Protein 9L8U (pdb70)

Secondary structure (DSSP, 8-state):
-----HHHHHHHHSHHHHHHHHHHHHHT--EEEEEEEEEE--SSS--EEEEEEESSS-EEEEEE-S--EEEEE-----HHHHHHHHHHHHHTT-----EEEEEEEESSS---TT---EEEEEEEESSHHHHHHHHHHHHHHT--EES---S-SHHHHHHHTT--SSS-EEE-S-EEEEETTEEEEEE-GGGEEE--SS------EEEEEEEEEE-SSTTSPPPTTSSS-EEEEEEEEEEESS--SEEEEEEEESS----BTTBEEEE-SSHHHHHHHHHHHHHHH--SEEEESSIIIIIHHHHHHHHHHHT-HHHHHHHHTTT----HHHIIIIIEEEEEEEEEETTEEEEEEEE--TTSEEEEHHHHHHHH-TT-S--SHHHHHHHTTPPPP----HHHHHHHHHHT-HHHHHHHHHHHHHHHHHHHHHHHHTTHHHHHHHHHHHHT--HHHHHHS-SHHHHHHHHHHHHSSGGGT-EE--SS--S----S------EE----EEESSS-EEEEEETTHHHHHHHHHT--GGGEE--HHHHHHHHHTT--EEEEEEEETTEEEEEEEE--TT-TTT--HHHHHHHHHHHHHHHHHHHHHHHHHHHTTS-TTSTTHHHHHHHHHHHHHHHHHHHHHHHHHHHHHH-TTSTT--HHHHHHHHHHHHHHHHHHHHHHHHTT-EEEEEETTEEEEE--GGGGHHHHHHHHHS---HHHHHHHHHHHHHHHHHHHHHHHHHHHHHHHHHHS-SS--EEEEEEEEEEEEEETTEEEEEEESSS--TT-S--EEES-GGGSTT--HHHHHHHHHHHHHHTS---SSS----HHHHHHHHHHHHHHSGGG--GGGS-EEEE--TTS--HHHHHHHHHHHHHHHHHHHHT---GGGPPPPTTSEEEEEEB-----------STTTEEEHHHHHHHTPPB-HHHHIIIIIHHHHHHHHTTSSTTPPPTT-S-HHHHHHHHHHHHHHHHHHHHS--

Sequence (986 aa):
ISIMDRSEIVARENPVITQRVTNLLQTNAPLLFMPIDIHEVRYGAYTLFMYGSLENGYKAEVRIENIPVFFDVQIEFNDTNQLFLKSLLTAENIVYERLETLTQRPVMGYREKEKEFAPYIRIFFKSLYERRKAITYLNNMGYNTAADDTTCYYRMVSRELKLPLTSWIQLQHYSYEPRGLVHRFSVTPEDLVSYQNDGPTDHSIVMAYDIETYSPVKGTVPDPNQANDVVFMICMRIFWIHSTEPLASTCITMAPCKKSSEWTTILCSSEKNLLLSFAEQFSRWAPDICTGFNDSRYDWPFIVEKSMQHGILEEIFNKMSLFWHQKLDTILKCYYVKEKRVKISAEKSIISSFLHTPGCLPIDVRNMCMQLYPKAEKTSLKAFLENCGLDSKVDLPYHLMWKYYETRDSEKIADVAYYCIIDAQRCQDLLVRHNVIPDRREVGILSYTSLYDCIYYAGGHKVCNMLIAYAIHDEYGRIACSTIARGKREHGKYPGAFVIDPVKGLEQDKPTTGLDFASLYPSLIMAYNFSPEKFVASRDEANSLMAKGESLHYVSFHFNNRLVEGWFVWHNNVPDKMGLYPKVLIDLLNKRTALKQELKKLGEKKECIHESHPGFKELQFRHAMVDAKQKALKIFMNTFYGEAGNNLSPFFLLPLAGGVTSSGQYNLKLVYNFVINKGYGIKYGDTDSLYITCPDSLYTEVTDAYLNSQKTIKHYEQLCHEKVLLSMKAMSTLCAEVNEYLRQDNGTSYLRMAYEEVLFPVCFTGKKKYYGIAHVNTPNFNTKELFIRGIDIIKQGQTKLTKTIGTRIMEESMKLRRPEDHRPPLIEIVKTVLKDAVVNMKQWNFEDFIQTDAWRPDKDNKAVQIFMSRMHARREQLKKHGAAASQFAEPEPGERFSYVIVEKQVQFTDSSRKGDKMEYVSEAKAKNLPIDILFYINNYVLGLCARFINENEEFQPPDNVSNKDEYAQRRAKSYLQKFVQSIHPK

Foldseek 3Di:
DDLAFQLVLLCVVQVVVNVVVVVCVVVVHKFKWFFAFWDWDQPFAIWIWTWGATPSGFTAIEIAGPQWDKWKFFDADDPVVQVVVVVVCVVVVFDWDDKDKDWFAAQFAADDPPPRTGIMMMTTHRGLVSLLVVVVVVVVVPTGIFLRPNVDCLLSVLLVLLHFNGAMKIAAPWDWDDDDRYTYTYGYSVRIGHDDPPGDDGFAKEKFKDWDKADPDPPDDQDLLDPRIATFKMKMFIDGLADLDTSAIEMEGAFAADDDPRHHYHYDPDRLRSLQVVLQSLLRHLGQAYEYACCQPPVAVSSCSNCVVVVCNQVSLCSNQNNDRDDPVCQVPPQFAFQAWFALDVVFIDGGTHRNRHSYHYAHLLSLLCNLVVQDQDSDLQSSCVVLPHDGQPDDDRVQLNVVVVVSDRHSVNVVNVSRNVNSSSSSVSCNLLVRSVLLSVLSSQQSHHSNCSGRHDQLLSLVSNLQSLQCDPVLPGHTFHWWFDDDDDDDDWDFADKDWFLFFWFQAWWKFKKFWDLQLLLCCQLQVLGSNQKHQDPVVVVVCVVVVWDWDKDWGADPNDIGIIIGTGQLPPPSSRHSSNVSSVVLVVVLVVLVVVLVVLVVVLVVDDCVDPPNPSSVSVSVSSVSSSVVSSVSNVSNLVLCCDSRGSNDDNNSNNVSRVVLRVLQVVLVVVLVVVVWDWGIDDSGMTIITDDVVLLPPLVVVCVPDPNDPVSVVVSVQVSQVSVVVVVVVSQVVSLVVVCVVSVDNSGGIDTAWMFNTKGDLGGQWIKGATHGDGDDLPDLDIGTTDQCLSPAQDFLLLVVLVSQLVVVSHDNDDPVDDRDTSVVSSLVSLLCCQVVVVVDDPSRFKGKDAAAPVDPPPQQVLLLVVLVVVCVVCVVVPHDSSVSDDDDHRRMAIWAFADDDDDVVPDPGNSVGIDHPVVCVVVVTHGPVVCVCLPRNLLSSLSSVLSDPVQADPPVDPCRSVSSSVSSSVVSVVSSVVSRDD

Radius of gyration: 32.03 Å; Cα contacts (8 Å, |Δi|>4): 1787; chains: 1; bounding box: 61×83×87 Å

Solvent-accessible surface area: 42661 Å² total; per-residue (Å²): 179,88,86,64,18,1,25,91,0,0,37,108,64,30,78,121,36,10,102,111,0,53,67,42,19,153,98,76,24,61,3,14,0,9,0,1,0,14,31,20,43,113,131,45,63,10,14,0,13,0,1,0,0,0,18,0,0,31,2,0,0,0,45,1,56,124,12,52,2,14,1,1,0,66,21,130,110,60,123,94,24,46,115,101,2,75,59,31,4,82,82,68,116,6,92,42,91,104,39,70,68,47,59,1,44,23,12,75,26,34,91,55,123,144,105,31,120,7,34,10,5,30,3,6,2,107,10,12,104,21,4,114,50,0,2,68,56,2,33,122,83,52,57,72,4,6,9,0,8,35,97,14,2,23,23,0,6,0,3,43,64,108,4,11,0,1,19,10,0,41,0,49,146,9,68,66,76,79,86,84,40,13,24,40,0,35,4,29,27,151,40,8,67,35,50,154,74,114,47,42,85,17,20,0,0,1,1,0,2,24,7,23,3,31,2,52,91,87,41,43,112,4,53,25,99,100,92,104,6,24,0,0,0,0,0,0,26,1,0,13,10,79,28,55,82,46,12,26,8,2,0,0,0,30,4,72,11,111,134,25,115,107,21,47,16,44,105,10,101,46,17,93,58,0,0,38,21,2,0,72,5,3,30,78,6,4,1,1,0,1,0,0,30,42,2,1,49,60,4,1,24,0,1,5,47,0,0,63,77,70,58,8,1,49,88,0,0,28,68,4,0,38,76,28,126,34,118,58,100,43,0,70,165,66,23,22,31,117,105,37,161,0,101,15,36,74,143,33,40,16,59,0,4,1,0,26,1,2,2,2,0,1,0,0,1,30,0,1,2,6,35,63,49,54,174,24,43,136,26,53,21,91,23,2,0,93,88,2,60,36,77,64,27,91,67,36,60,81,107,60,2,35,77,51,16,75,93,119,46,40,80,73,0,11,51,0,0,96,39,0,2,24,20,0,18,32,2,1,14,1,2,38,74,3,66,3,4,40,33,28,17,89,50,0,66,33,0,22,0,0,0,23,0,3,0,3,74,37,22,19,50,9,0,7,3,0,0,2,0,37,0,16,37,128,156,44,15,40,4,5,3,19,28,58,32,107,58,178,102,46,156,55,191,45,48,31,44,70,23,21,100,10,79,50,10,40,20,23,63,59,1,0,1,2,0,49,5,32,16,9,28,1,0,0,0,0,0,18,0,0,0,0,11,16,19,2,65,51,117,104,63,0,87,58,3,88,92,125,64,25,60,22,41,91,7,44,10,126,11,66,153,111,94,11,52,0,11,0,1,43,0,83,75,55,108,100,50,22,0,7,0,0,43,0,0,42,55,0,25,93,87,25,74,50,34,87,101,48,18,146,89,5,18,90,83,37,109,108,63,114,108,91,94,116,26,31,134,73,25,65,25,111,44,41,38,17,35,51,64,7,102,60,19,82,106,24,2,47,35,0,35,30,16,0,18,61,36,118,4,28,2,61,20,15,18,0,0,0,0,0,1,30,2,2,36,103,0,0,92,28,0,70,82,44,0,72,126,78,50,29,21,17,30,0,0,24,33,26,14,0,6,0,1,0,38,96,81,51,5,68,97,24,42,53,58,10,96,129,33,134,58,45,133,136,34,10,68,105,8,0,55,42,17,0,58,32,0,20,116,12,0,66,81,0,10,62,69,0,34,75,66,0,100,118,61,18,27,2,66,47,2,97,5,39,64,63,15,0,0,0,1,0,1,0,2,1,94,107,44,15,0,0,8,34,2,85,90,92,13,69,27,132,28,176,123,32,38,28,116,24,2,30,19,103,100,82,12,35,1,105,1,0,74,39,0,0,65,74,0,1,73,47,0,4,88,45,42,50,70,95,56,134,57,13,73,4,20,77,5,0,60,72,17,0,100,67,1,4,76,67,39,164,53,19,80,49,91,13,4,41,10,21,32,14,11,71,65,128,116,113,74,148,22,3,44,50,0,25,58,50,0,87,60,75,26,76,85,38,105,160,133,65,41,77,13,49,94,17,51,76,22,73,71,16,57,55,17,49,3,0,0,4,91,65,137,79,138,220,164,59,38,94,106,58,1,23,27,0,2,21,21,65,8,1,127,82,107,128,46,72,21,19,33,43,32,0,0,30,74,48,0,0,18,3,0,0,33,2,0,0,56,29,141,107,6,58,11,81,133,130,39,116,84,84,33,77,48,0,34,123,91,0,68,41,72,0,70,137,32,1,74,87,30,36,115,189

Organism: African swine fever virus (NCBI:txid10497)

Structure (mmCIF, N/CA/C/O backbone):
data_9L8U
#
_entry.id   9L8U
#
loop_
_entity.id
_entity.type
_entity.pdbx_description
1 polymer 'DNA polymerase'
2 polymer "DNA (5'-D(P*TP*AP*AP*GP*GP*TP*AP*GP*GP*GP*GP*AP*GP*GP*AP*T)-3')"
3 polymer "DNA (5'-D(P*AP*TP*CP*CP*TP*CP*CP*CP*CP*TP*A)-3')"
4 non-polymer "2'-DEOXYCYTIDINE-5'-TRIPHOSPHATE"
5 non-polymer 'MAGNESIUM ION'
#
loop_
_atom_site.group_PDB
_atom_site.id
_atom_site.type_symbol
_atom_site.label_atom_id
_atom_site.label_alt_id
_atom_site.label_comp_id
_atom_site.label_asym_id
_atom_site.label_entity_id
_atom_site.label_seq_id
_atom_site.pdbx_PDB_ins_code
_atom_site.Cartn_x
_atom_site.Cartn_y
_atom_site.Cartn_z
_atom_site.occupancy
_atom_site.B_iso_or_equiv
_atom_site.auth_seq_id
_atom_site.auth_comp_id
_atom_site.auth_asym_id
_atom_site.auth_atom_id
_atom_site.pdbx_PDB_model_num
ATOM 1 N N . ILE A 1 1 ? 86.766 125.169 145.559 1.00 220.24 2 ILE A N 1
ATOM 2 C CA . ILE A 1 1 ? 87.283 124.658 144.296 1.00 221.32 2 ILE A CA 1
ATOM 3 C C . ILE A 1 1 ? 87.532 123.159 144.401 1.00 220.86 2 ILE A C 1
ATOM 4 O O . ILE A 1 1 ? 88.375 122.712 145.179 1.00 220.62 2 ILE A O 1
ATOM 9 N N . SER A 1 2 ? 86.794 122.382 143.611 1.00 198.40 3 SER A N 1
ATOM 10 C CA . SER A 1 2 ? 86.894 120.924 143.639 1.00 197.31 3 SER A CA 1
ATOM 11 C C . SER A 1 2 ? 87.978 120.497 142.656 1.00 197.60 3 SER A C 1
ATOM 12 O O . SER A 1 2 ? 87.728 120.305 141.465 1.00 194.98 3 SER A O 1
ATOM 15 N N . ILE A 1 3 ? 89.203 120.353 143.159 1.00 174.64 4 ILE A N 1
ATOM 16 C CA . ILE A 1 3 ? 90.320 119.872 142.346 1.00 170.39 4 ILE A CA 1
ATOM 17 C C . ILE A 1 3 ? 90.263 118.349 142.354 1.00 169.18 4 ILE A C 1
ATOM 18 O O . ILE A 1 3 ? 90.819 117.691 143.236 1.00 166.37 4 ILE A O 1
ATOM 23 N N . MET A 1 4 ? 89.595 117.790 141.355 1.00 158.10 5 MET A N 1
ATOM 24 C CA . MET A 1 4 ? 89.332 116.364 141.292 1.00 156.74 5 MET A CA 1
ATOM 25 C C . MET A 1 4 ? 90.509 115.675 140.617 1.00 156.45 5 MET A C 1
ATOM 26 O O . MET A 1 4 ? 90.877 116.025 139.492 1.00 157.35 5 MET A O 1
ATOM 31 N N . ASP A 1 5 ? 91.108 114.715 141.309 1.00 139.81 6 ASP A N 1
ATOM 32 C CA . ASP A 1 5 ? 92.202 113.946 140.734 1.00 141.97 6 ASP A CA 1
ATOM 33 C C . ASP A 1 5 ? 91.625 112.828 139.868 1.00 144.68 6 ASP A C 1
ATOM 34 O O . ASP A 1 5 ? 90.444 112.832 139.510 1.00 147.31 6 ASP A O 1
ATOM 39 N N . ARG A 1 6 ? 92.465 111.855 139.515 1.00 118.58 7 ARG A N 1
ATOM 40 C CA . ARG A 1 6 ? 92.035 110.802 138.602 1.00 112.36 7 ARG A CA 1
ATOM 41 C C . ARG A 1 6 ? 90.910 109.963 139.197 1.00 113.77 7 ARG A C 1
ATOM 42 O O . ARG A 1 6 ? 89.955 109.610 138.495 1.00 122.33 7 ARG A O 1
ATOM 50 N N . SER A 1 7 ? 91.000 109.635 140.488 1.00 111.76 8 SER A N 1
ATOM 51 C CA . SER A 1 7 ? 90.044 108.703 141.081 1.00 104.31 8 SER A CA 1
ATOM 52 C C . SER A 1 7 ? 88.625 109.261 141.061 1.00 113.07 8 SER A C 1
ATOM 53 O O . SER A 1 7 ? 87.690 108.587 140.613 1.00 121.71 8 SER A O 1
ATOM 56 N N . GLU A 1 8 ? 88.440 110.491 141.550 1.00 133.84 9 GLU A N 1
ATOM 57 C CA . GLU A 1 8 ? 87.097 111.064 141.571 1.00 139.35 9 GLU A CA 1
ATOM 58 C C . GLU A 1 8 ? 86.588 111.347 140.165 1.00 140.25 9 GLU A C 1
ATOM 59 O O . GLU A 1 8 ? 85.387 111.238 139.907 1.00 139.49 9 GLU A O 1
ATOM 65 N N . ILE A 1 9 ? 87.478 111.720 139.244 1.00 119.83 10 ILE A N 1
ATOM 66 C CA . ILE A 1 9 ? 87.054 111.947 137.865 1.00 114.11 10 ILE A CA 1
ATOM 67 C C . ILE A 1 9 ? 86.516 110.656 137.260 1.00 119.00 10 ILE A C 1
ATOM 68 O O . ILE A 1 9 ? 85.454 110.640 136.624 1.00 125.75 10 ILE A O 1
ATOM 73 N N . VAL A 1 10 ? 87.235 109.550 137.463 1.00 121.94 11 VAL A N 1
ATOM 74 C CA . VAL A 1 10 ? 86.776 108.262 136.950 1.00 118.97 11 VAL A CA 1
ATOM 75 C C . VAL A 1 10 ? 85.467 107.858 137.614 1.00 123.04 11 VAL A C 1
ATOM 76 O O . VAL A 1 10 ? 84.539 107.379 136.949 1.00 132.43 11 VAL A O 1
ATOM 80 N N . ALA A 1 11 ? 85.364 108.051 138.931 1.00 116.80 12 ALA A N 1
ATOM 81 C CA . ALA A 1 11 ? 84.142 107.677 139.637 1.00 120.35 12 ALA A CA 1
ATOM 82 C C . ALA A 1 11 ? 82.946 108.490 139.152 1.00 125.02 12 ALA A C 1
ATOM 83 O O . ALA A 1 11 ? 81.846 107.951 138.986 1.00 127.56 12 ALA A O 1
ATOM 85 N N . ARG A 1 12 ? 83.139 109.789 138.918 1.00 116.89 13 ARG A N 1
ATOM 86 C CA . ARG A 1 12 ? 82.048 110.635 138.447 1.00 119.34 13 ARG A CA 1
ATOM 87 C C . ARG A 1 12 ? 81.643 110.278 137.022 1.00 118.59 13 ARG A C 1
ATOM 88 O O . ARG A 1 12 ? 80.451 110.159 136.716 1.00 121.44 13 ARG A O 1
ATOM 96 N N . GLU A 1 13 ? 82.624 110.107 136.133 1.00 115.67 14 GLU A N 1
ATOM 97 C CA . GLU A 1 13 ? 82.306 109.892 134.724 1.00 117.11 14 GLU A CA 1
ATOM 98 C C . GLU A 1 13 ? 81.638 108.542 134.496 1.00 118.96 14 GLU A C 1
ATOM 99 O O . GLU A 1 13 ? 80.654 108.449 133.755 1.00 122.71 14 GLU A O 1
ATOM 105 N N . ASN A 1 14 ? 82.151 107.489 135.125 1.00 123.06 15 ASN A N 1
ATOM 106 C CA . ASN A 1 14 ? 81.674 106.123 134.909 1.00 125.76 15 ASN A CA 1
ATOM 107 C C . ASN A 1 14 ? 81.391 105.471 136.255 1.00 125.47 15 ASN A C 1
ATOM 108 O O . ASN A 1 14 ? 82.163 104.630 136.728 1.00 124.73 15 ASN A O 1
ATOM 113 N N . PRO A 1 15 ? 80.276 105.831 136.897 1.00 124.73 16 PRO A N 1
ATOM 114 C CA . PRO A 1 15 ? 80.055 105.363 138.276 1.00 125.45 16 PRO A CA 1
ATOM 115 C C . PRO A 1 15 ? 79.721 103.886 138.384 1.00 125.60 16 PRO A C 1
ATOM 116 O O . PRO A 1 15 ? 80.200 103.223 139.312 1.00 125.52 16 PRO A O 1
ATOM 120 N N . VAL A 1 16 ? 78.902 103.349 137.479 1.00 125.46 17 VAL A N 1
ATOM 121 C CA . VAL A 1 16 ? 78.462 101.961 137.607 1.00 129.23 17 VAL A CA 1
ATOM 122 C C . VAL A 1 16 ? 79.634 101.005 137.414 1.00 132.01 17 VAL A C 1
ATOM 123 O O . VAL A 1 16 ? 79.848 100.082 138.212 1.00 131.26 17 VAL A O 1
ATOM 127 N N . ILE A 1 17 ? 80.410 101.210 136.349 1.00 128.00 18 ILE A N 1
ATOM 128 C CA . ILE A 1 17 ? 81.562 100.348 136.122 1.00 125.06 18 ILE A CA 1
ATOM 129 C C . ILE A 1 17 ? 82.621 100.585 137.190 1.00 126.08 18 ILE A C 1
ATOM 130 O O . ILE A 1 17 ? 83.379 99.673 137.528 1.00 120.86 18 ILE A O 1
ATOM 135 N N . THR A 1 18 ? 82.690 101.797 137.749 1.00 127.11 19 THR A N 1
ATOM 136 C CA . THR A 1 18 ? 83.597 102.036 138.868 1.00 124.28 19 THR A CA 1
ATOM 137 C C . THR A 1 18 ? 83.199 101.206 140.080 1.00 125.23 19 THR A C 1
ATOM 138 O O . THR A 1 18 ? 84.055 100.610 140.744 1.00 129.00 19 THR A O 1
ATOM 142 N N . GLN A 1 19 ? 81.900 101.148 140.379 1.00 137.39 20 GLN A N 1
ATOM 143 C CA . GLN A 1 19 ? 81.432 100.321 141.485 1.00 139.96 20 GLN A CA 1
ATOM 144 C C . GLN A 1 19 ? 81.723 98.850 141.224 1.00 139.25 20 GLN A C 1
ATOM 145 O O . GLN A 1 19 ? 82.148 98.122 142.130 1.00 140.31 20 GLN A O 1
ATOM 151 N N . ARG A 1 20 ? 81.506 98.396 139.987 1.00 130.94 21 ARG A N 1
ATOM 152 C CA . ARG A 1 20 ? 81.801 97.003 139.659 1.00 132.73 21 ARG A CA 1
ATOM 153 C C . ARG A 1 20 ? 83.288 96.701 139.811 1.00 134.29 21 ARG A C 1
ATOM 154 O O . ARG A 1 20 ? 83.666 95.657 140.356 1.00 133.62 21 ARG A O 1
ATOM 162 N N . VAL A 1 21 ? 84.146 97.607 139.339 1.00 126.79 22 VAL A N 1
ATOM 163 C CA . VAL A 1 21 ? 85.587 97.411 139.454 1.00 123.30 22 VAL A CA 1
ATOM 164 C C . VAL A 1 21 ? 86.000 97.371 140.919 1.00 121.79 22 VAL A C 1
ATOM 165 O O . VAL A 1 21 ? 86.815 96.536 141.327 1.00 121.53 22 VAL A O 1
ATOM 169 N N . THR A 1 22 ? 85.432 98.262 141.736 1.00 125.39 23 THR A N 1
ATOM 170 C CA . THR A 1 22 ? 85.747 98.276 143.161 1.00 127.75 23 THR A CA 1
ATOM 171 C C . THR A 1 22 ? 85.312 96.981 143.834 1.00 131.56 23 THR A C 1
ATOM 172 O O . THR A 1 22 ? 86.015 96.457 144.709 1.00 135.79 23 THR A O 1
ATOM 176 N N . ASN A 1 23 ? 84.137 96.467 143.467 1.00 139.45 24 ASN A N 1
ATOM 177 C CA . ASN A 1 23 ? 83.686 95.201 144.031 1.00 141.37 24 ASN A CA 1
ATOM 178 C C . ASN A 1 23 ? 84.618 94.069 143.629 1.00 141.92 24 ASN A C 1
ATOM 179 O O . ASN A 1 23 ? 84.940 93.196 144.445 1.00 140.72 24 ASN A O 1
ATOM 184 N N . LEU A 1 24 ? 85.068 94.074 142.372 1.00 139.68 25 LEU A N 1
ATOM 185 C CA . LEU A 1 24 ? 86.050 93.086 141.939 1.00 137.42 25 LEU A CA 1
ATOM 186 C C . LEU A 1 24 ? 87.328 93.196 142.760 1.00 136.08 25 LEU A C 1
ATOM 187 O O . LEU A 1 24 ? 87.935 92.181 143.119 1.00 132.38 25 LEU A O 1
ATOM 192 N N . LEU A 1 25 ? 87.752 94.426 143.062 1.00 127.29 26 LEU A N 1
ATOM 193 C CA . LEU A 1 25 ? 88.964 94.619 143.854 1.00 125.45 26 LEU A CA 1
ATOM 194 C C . LEU A 1 25 ? 88.815 94.055 145.264 1.00 126.08 26 LEU A C 1
ATOM 195 O O . LEU A 1 25 ? 89.732 93.396 145.769 1.00 127.06 26 LEU A O 1
ATOM 200 N N . GLN A 1 26 ? 87.678 94.307 145.925 1.00 141.99 27 GLN A N 1
ATOM 201 C CA . GLN A 1 26 ? 87.478 93.695 147.242 1.00 143.24 27 GLN A CA 1
ATOM 202 C C . GLN A 1 26 ? 87.411 92.172 147.149 1.00 142.83 27 GLN A C 1
ATOM 203 O O . GLN A 1 26 ? 87.943 91.468 148.016 1.00 142.01 27 GLN A O 1
ATOM 209 N N . THR A 1 27 ? 86.759 91.642 146.117 1.00 144.00 28 THR A N 1
ATOM 210 C CA . THR A 1 27 ? 86.627 90.198 145.967 1.00 145.82 28 THR A CA 1
ATOM 211 C C . THR A 1 27 ? 87.859 89.546 145.353 1.00 145.90 28 THR A C 1
ATOM 212 O O . THR A 1 27 ? 87.880 88.319 145.202 1.00 144.81 28 THR A O 1
ATOM 216 N N . ASN A 1 28 ? 88.877 90.334 144.996 1.00 136.61 29 ASN A N 1
ATOM 217 C CA . ASN A 1 28 ? 90.106 89.828 144.383 1.00 135.40 29 ASN A CA 1
ATOM 218 C C . ASN A 1 28 ? 89.819 89.082 143.084 1.00 136.68 29 ASN A C 1
ATOM 219 O O . ASN A 1 28 ? 90.557 88.172 142.699 1.00 138.70 29 ASN A O 1
ATOM 224 N N . ALA A 1 29 ? 88.746 89.465 142.403 1.00 130.87 30 ALA A N 1
ATOM 225 C CA . ALA A 1 29 ? 88.345 88.811 141.172 1.00 131.48 30 ALA A CA 1
ATOM 226 C C . ALA A 1 29 ? 89.198 89.289 140.002 1.00 133.99 30 ALA A C 1
ATOM 227 O O . ALA A 1 29 ? 89.733 90.400 140.023 1.00 130.52 30 ALA A O 1
ATOM 229 N N . PRO A 1 30 ? 89.347 88.459 138.969 1.00 130.65 31 PRO A N 1
ATOM 230 C CA . PRO A 1 30 ? 90.097 88.885 137.781 1.00 129.50 31 PRO A CA 1
ATOM 231 C C . PRO A 1 30 ? 89.475 90.123 137.154 1.00 125.24 31 PRO A C 1
ATOM 232 O O . PRO A 1 30 ? 88.253 90.282 137.137 1.00 121.63 31 PRO A O 1
ATOM 236 N N . LEU A 1 31 ? 90.326 91.006 136.635 1.00 113.45 32 LEU A N 1
ATOM 237 C CA . LEU A 1 31 ? 89.827 92.249 136.057 1.00 109.06 32 LEU A CA 1
ATOM 238 C C . LEU A 1 31 ? 90.660 92.637 134.846 1.00 111.56 32 LEU A C 1
ATOM 239 O O . LEU A 1 31 ? 91.820 92.251 134.713 1.00 116.06 32 LEU A O 1
ATOM 244 N N . LEU A 1 32 ? 90.055 93.428 133.967 1.00 109.51 33 LEU A N 1
ATOM 245 C CA . LEU A 1 32 ? 90.707 93.843 132.734 1.00 111.16 33 LEU A CA 1
ATOM 246 C C . LEU A 1 32 ? 91.550 95.091 132.960 1.00 110.87 33 LEU A C 1
ATOM 247 O O . LEU A 1 32 ? 91.276 95.900 133.850 1.00 114.26 33 LEU A O 1
ATOM 252 N N . PHE A 1 33 ? 92.587 95.240 132.136 1.00 109.74 34 PHE A N 1
ATOM 253 C CA . PHE A 1 33 ? 93.525 96.344 132.283 1.00 105.52 34 PHE A CA 1
ATOM 254 C C . PHE A 1 33 ? 94.168 96.631 130.934 1.00 105.13 34 PHE A C 1
ATOM 255 O O . PHE A 1 33 ? 94.620 95.707 130.253 1.00 111.75 34 PHE A O 1
ATOM 263 N N . MET A 1 34 ? 94.181 97.905 130.544 1.00 103.84 35 MET A N 1
ATOM 264 C CA . MET A 1 34 ? 94.831 98.335 129.317 1.00 101.74 35 MET A CA 1
ATOM 265 C C . MET A 1 34 ? 96.172 98.968 129.640 1.00 108.28 35 MET A C 1
ATOM 266 O O . MET A 1 34 ? 96.208 100.015 130.306 1.00 119.22 35 MET A O 1
ATOM 271 N N . PRO A 1 35 ? 97.286 98.379 129.212 1.00 94.42 36 PRO A N 1
ATOM 272 C CA . PRO A 1 35 ? 98.593 99.016 129.381 1.00 98.48 36 PRO A CA 1
ATOM 273 C C . PRO A 1 35 ? 98.922 99.961 128.239 1.00 94.99 36 PRO A C 1
ATOM 274 O O . PRO A 1 35 ? 98.514 99.770 127.092 1.00 105.99 36 PRO A O 1
ATOM 278 N N . ILE A 1 36 ? 99.677 101.004 128.574 1.00 76.39 37 ILE A N 1
ATOM 279 C CA . ILE A 1 36 ? 100.118 101.986 127.593 1.00 76.72 37 ILE A CA 1
ATOM 280 C C . ILE A 1 36 ? 101.632 102.124 127.663 1.00 89.79 37 ILE A C 1
ATOM 281 O O . ILE A 1 36 ? 102.331 101.934 126.662 1.00 102.66 37 ILE A O 1
ATOM 286 N N . ASP A 1 37 ? 102.146 102.450 128.844 1.00 101.26 38 ASP A N 1
ATOM 287 C CA . ASP A 1 37 ? 103.567 102.702 129.037 1.00 106.51 38 ASP A CA 1
ATOM 288 C C . ASP A 1 37 ? 104.240 101.491 129.666 1.00 101.47 38 ASP A C 1
ATOM 289 O O . ASP A 1 37 ? 103.722 100.902 130.619 1.00 107.34 38 ASP A O 1
ATOM 294 N N . ILE A 1 38 ? 105.399 101.127 129.126 1.00 89.19 39 ILE A N 1
ATOM 295 C CA . ILE A 1 38 ? 106.171 99.980 129.587 1.00 94.18 39 ILE A CA 1
ATOM 296 C C . ILE A 1 38 ? 107.528 100.479 130.060 1.00 97.05 39 ILE A C 1
ATOM 297 O O . ILE A 1 38 ? 108.199 101.233 129.347 1.00 99.03 39 ILE A O 1
ATOM 302 N N . HIS A 1 39 ? 107.928 100.061 131.258 1.00 107.85 40 HIS A N 1
ATOM 303 C CA . HIS A 1 39 ? 109.233 100.404 131.801 1.00 104.05 40 HIS A CA 1
ATOM 304 C C . HIS A 1 39 ? 109.894 99.154 132.361 1.00 102.74 40 HIS A C 1
ATOM 305 O O . HIS A 1 39 ? 109.222 98.241 132.848 1.00 107.22 40 HIS A O 1
ATOM 312 N N . GLU A 1 40 ? 111.222 99.124 132.291 1.00 108.24 41 GLU A N 1
ATOM 313 C CA . GLU A 1 40 ? 112.005 97.973 132.711 1.00 111.01 41 GLU A CA 1
ATOM 314 C C . GLU A 1 40 ? 113.054 98.386 133.732 1.00 114.71 41 GLU A C 1
ATOM 315 O O . GLU A 1 40 ? 113.545 99.519 133.723 1.00 120.93 41 GLU A O 1
ATOM 321 N N . VAL A 1 41 ? 113.394 97.452 134.612 1.00 124.42 42 VAL A N 1
ATOM 322 C CA . VAL A 1 41 ? 114.491 97.612 135.558 1.00 127.09 42 VAL A CA 1
ATOM 323 C C . VAL A 1 41 ? 115.633 96.744 135.042 1.00 130.21 42 VAL A C 1
ATOM 324 O O . VAL A 1 41 ? 115.667 95.534 135.280 1.00 135.72 42 VAL A O 1
ATOM 328 N N . ARG A 1 42 ? 116.574 97.365 134.329 1.00 125.49 43 ARG A N 1
ATOM 329 C CA . ARG A 1 42 ? 117.627 96.598 133.673 1.00 124.81 43 ARG A CA 1
ATOM 330 C C . ARG A 1 42 ? 118.661 96.081 134.665 1.00 128.34 43 ARG A C 1
ATOM 331 O O . ARG A 1 42 ? 119.305 95.057 134.406 1.00 133.39 43 ARG A O 1
ATOM 339 N N . TYR A 1 43 ? 118.836 96.760 135.793 1.00 124.64 44 TYR A N 1
ATOM 340 C CA . TYR A 1 43 ? 119.821 96.374 136.793 1.00 120.95 44 TYR A CA 1
ATOM 341 C C . TYR A 1 43 ? 119.130 95.686 137.962 1.00 124.45 44 TYR A C 1
ATOM 342 O O . TYR A 1 43 ? 118.026 96.070 138.358 1.00 126.62 44 TYR A O 1
ATOM 351 N N . GLY A 1 44 ? 119.785 94.669 138.510 1.00 125.21 45 GLY A N 1
ATOM 352 C CA . GLY A 1 44 ? 119.182 93.872 139.554 1.00 124.43 45 GLY A CA 1
ATOM 353 C C . GLY A 1 44 ? 118.142 92.918 138.996 1.00 124.14 45 GLY A C 1
ATOM 354 O O . GLY A 1 44 ? 118.055 92.678 137.789 1.00 128.77 45 GLY A O 1
ATOM 355 N N . ALA A 1 45 ? 117.341 92.365 139.905 1.00 125.44 46 ALA A N 1
ATOM 356 C CA . ALA A 1 45 ? 116.283 91.448 139.502 1.00 125.82 46 ALA A CA 1
ATOM 357 C C . ALA A 1 45 ? 115.339 92.132 138.522 1.00 126.73 46 ALA A C 1
ATOM 358 O O . ALA A 1 45 ? 114.870 93.248 138.767 1.00 126.78 46 ALA A O 1
ATOM 360 N N . TYR A 1 46 ? 115.064 91.461 137.408 1.00 112.73 47 TYR A N 1
ATOM 361 C CA . TYR A 1 46 ? 114.293 92.066 136.333 1.00 105.68 47 TYR A CA 1
ATOM 362 C C . TYR A 1 46 ? 112.811 92.090 136.680 1.00 111.07 47 TYR A C 1
ATOM 363 O O . TYR A 1 46 ? 112.241 91.076 137.094 1.00 114.46 47 TYR A O 1
ATOM 372 N N . THR A 1 47 ? 112.192 93.253 136.504 1.00 106.77 48 THR A N 1
ATOM 373 C CA . THR A 1 47 ? 110.765 93.429 136.720 1.00 101.06 48 THR A CA 1
ATOM 374 C C . THR A 1 47 ? 110.199 94.234 135.563 1.00 98.09 48 THR A C 1
ATOM 375 O O . THR A 1 47 ? 110.822 95.196 135.108 1.00 107.15 48 THR A O 1
ATOM 379 N N . LEU A 1 48 ? 109.022 93.840 135.086 1.00 86.00 49 LEU A N 1
ATOM 380 C CA . LEU A 1 48 ? 108.363 94.544 133.994 1.00 87.95 49 LEU A CA 1
ATOM 381 C C . LEU A 1 48 ? 107.282 95.445 134.573 1.00 89.98 49 LEU A C 1
ATOM 382 O O . LEU A 1 48 ? 106.333 94.962 135.199 1.00 91.29 49 LEU A O 1
ATOM 387 N N . PHE A 1 49 ? 107.429 96.749 134.368 1.00 97.49 50 PHE A N 1
ATOM 388 C CA . PHE A 1 49 ? 106.496 97.739 134.890 1.00 96.21 50 PHE A CA 1
ATOM 389 C C . PHE A 1 49 ? 105.576 98.186 133.761 1.00 103.17 50 PHE A C 1
ATOM 390 O O . PHE A 1 49 ? 106.002 98.916 132.861 1.00 111.46 50 PHE A O 1
ATOM 398 N N . MET A 1 50 ? 104.320 97.752 133.806 1.00 99.59 51 MET A N 1
ATOM 399 C CA . MET A 1 50 ? 103.296 98.274 132.915 1.00 98.67 51 MET A CA 1
ATOM 400 C C . MET A 1 50 ? 102.503 99.341 133.651 1.00 101.41 51 MET A C 1
ATOM 401 O O . MET A 1 50 ? 102.231 99.210 134.847 1.00 101.19 51 MET A O 1
ATOM 406 N N . TYR A 1 51 ? 102.137 100.395 132.939 1.00 105.23 52 TYR A N 1
ATOM 407 C CA . TYR A 1 51 ? 101.270 101.425 133.483 1.00 101.03 52 TYR A CA 1
ATOM 408 C C . TYR A 1 51 ? 100.085 101.598 132.552 1.00 100.84 52 TYR A C 1
ATOM 409 O O . TYR A 1 51 ? 100.245 101.595 131.330 1.00 110.80 52 TYR A O 1
ATOM 418 N N . GLY A 1 52 ? 98.896 101.735 133.127 1.00 97.84 53 GLY A N 1
ATOM 419 C CA . GLY A 1 52 ? 97.723 101.877 132.294 1.00 103.34 53 GLY A CA 1
ATOM 420 C C . GLY A 1 52 ? 96.448 102.146 133.057 1.00 107.60 53 GLY A C 1
ATOM 421 O O . GLY A 1 52 ? 96.475 102.666 134.175 1.00 120.08 53 GLY A O 1
ATOM 422 N N . SER A 1 53 ? 95.322 101.780 132.459 1.00 99.92 54 SER A N 1
ATOM 423 C CA . SER A 1 53 ? 94.011 102.078 133.015 1.00 100.41 54 SER A CA 1
ATOM 424 C C . SER A 1 53 ? 93.239 100.793 133.270 1.00 107.10 54 SER A C 1
ATOM 425 O O . SER A 1 53 ? 93.276 99.861 132.462 1.00 114.03 54 SER A O 1
ATOM 428 N N . LEU A 1 54 ? 92.531 100.752 134.392 1.00 109.64 55 LEU A N 1
ATOM 429 C CA . LEU A 1 54 ? 91.647 99.635 134.687 1.00 107.36 55 LEU A CA 1
ATOM 430 C C . LEU A 1 54 ? 90.405 99.744 133.803 1.00 111.14 55 LEU A C 1
ATOM 431 O O . LEU A 1 54 ? 90.299 100.613 132.932 1.00 114.10 55 LEU A O 1
ATOM 436 N N . GLU A 1 55 ? 89.443 98.845 134.019 1.00 124.27 56 GLU A N 1
ATOM 437 C CA . GLU A 1 55 ? 88.251 98.825 133.177 1.00 125.36 56 GLU A CA 1
ATOM 438 C C . GLU A 1 55 ? 87.466 100.125 133.292 1.00 127.81 56 GLU A C 1
ATOM 439 O O . GLU A 1 55 ? 87.012 100.676 132.282 1.00 129.86 56 GLU A O 1
ATOM 445 N N . ASN A 1 56 ? 87.299 100.635 134.512 1.00 129.78 57 ASN A N 1
ATOM 446 C CA . ASN A 1 56 ? 86.578 101.885 134.715 1.00 131.91 57 ASN A CA 1
ATOM 447 C C . ASN A 1 56 ? 87.404 103.111 134.352 1.00 126.73 57 ASN A C 1
ATOM 448 O O . ASN A 1 56 ? 86.831 104.132 133.957 1.00 129.61 57 ASN A O 1
ATOM 453 N N . GLY A 1 57 ? 88.726 103.035 134.474 1.00 113.38 58 GLY A N 1
ATOM 454 C CA . GLY A 1 57 ? 89.596 104.171 134.227 1.00 114.49 58 GLY A CA 1
ATOM 455 C C . GLY A 1 57 ? 90.599 104.447 135.327 1.00 114.06 58 GLY A C 1
ATOM 456 O O . GLY A 1 57 ? 91.379 105.402 135.202 1.00 116.94 58 GLY A O 1
ATOM 457 N N . TYR A 1 58 ? 90.614 103.665 136.404 1.00 115.96 59 TYR A N 1
ATOM 458 C CA . TYR A 1 58 ? 91.587 103.869 137.467 1.00 114.22 59 TYR A CA 1
ATOM 459 C C . TYR A 1 58 ? 93.002 103.637 136.953 1.00 114.65 59 TYR A C 1
ATOM 460 O O . TYR A 1 58 ? 93.271 102.668 136.239 1.00 111.96 59 TYR A O 1
ATOM 469 N N . LYS A 1 59 ? 93.908 104.540 137.320 1.00 114.91 60 LYS A N 1
ATOM 470 C CA . LYS A 1 59 ? 95.316 104.350 137.004 1.00 113.59 60 LYS A CA 1
ATOM 471 C C . LYS A 1 59 ? 95.852 103.135 137.746 1.00 111.11 60 LYS A C 1
ATOM 472 O O . LYS A 1 59 ? 95.612 102.969 138.945 1.00 117.61 60 LYS A O 1
ATOM 478 N N . ALA A 1 60 ? 96.579 102.284 137.031 1.00 91.47 61 ALA A N 1
ATOM 479 C CA . ALA A 1 60 ? 97.082 101.049 137.606 1.00 90.38 61 ALA A CA 1
ATOM 480 C C . ALA A 1 60 ? 98.502 100.795 137.133 1.00 88.26 61 ALA A C 1
ATOM 481 O O . ALA A 1 60 ? 98.831 101.011 135.962 1.00 97.38 61 ALA A O 1
ATOM 483 N N . GLU A 1 61 ? 99.339 100.337 138.056 1.00 108.56 62 GLU A N 1
ATOM 484 C CA . GLU A 1 61 ? 100.680 99.868 137.741 1.00 110.65 62 GLU A CA 1
ATOM 485 C C . GLU A 1 61 ? 100.746 98.371 137.995 1.00 115.41 62 GLU A C 1
ATOM 486 O O . GLU A 1 61 ? 100.434 97.907 139.095 1.00 120.05 62 GLU A O 1
ATOM 492 N N . VAL A 1 62 ? 101.152 97.622 136.978 1.00 109.42 63 VAL A N 1
ATOM 493 C CA . VAL A 1 62 ? 101.273 96.174 137.055 1.00 108.40 63 VAL A CA 1
ATOM 494 C C . VAL A 1 62 ? 102.754 95.831 137.038 1.00 110.58 63 VAL A C 1
ATOM 495 O O . VAL A 1 62 ? 103.470 96.172 136.088 1.00 116.24 63 VAL A O 1
ATOM 499 N N . ARG A 1 63 ? 103.214 95.163 138.088 1.00 111.96 64 ARG A N 1
ATOM 500 C CA . ARG A 1 63 ? 104.605 94.747 138.208 1.00 106.45 64 ARG A CA 1
ATOM 501 C C . ARG A 1 63 ? 104.674 93.247 137.960 1.00 115.29 64 ARG A C 1
ATOM 502 O O . ARG A 1 63 ? 104.273 92.453 138.816 1.00 121.55 64 ARG A O 1
ATOM 510 N N . ILE A 1 64 ? 105.175 92.858 136.794 1.00 112.45 65 ILE A N 1
ATOM 511 C CA . ILE A 1 64 ? 105.393 91.452 136.485 1.00 113.90 65 ILE A CA 1
ATOM 512 C C . ILE A 1 64 ? 106.771 91.071 137.005 1.00 117.95 65 ILE A C 1
ATOM 513 O O . ILE A 1 64 ? 107.785 91.631 136.571 1.00 121.48 65 ILE A O 1
ATOM 518 N N . GLU A 1 65 ? 106.804 90.126 137.934 1.00 126.05 66 GLU A N 1
ATOM 519 C CA . GLU A 1 65 ? 108.035 89.631 138.525 1.00 124.42 66 GLU A CA 1
ATOM 520 C C . GLU A 1 65 ? 108.263 88.186 138.105 1.00 129.39 66 GLU A C 1
ATOM 521 O O . GLU A 1 65 ? 107.375 87.521 137.565 1.00 131.15 66 GLU A O 1
ATOM 527 N N . ASN A 1 66 ? 109.483 87.710 138.355 1.00 122.07 67 ASN A N 1
ATOM 528 C CA . ASN A 1 66 ? 109.877 86.333 138.062 1.00 121.03 67 ASN A CA 1
ATOM 529 C C . ASN A 1 66 ? 109.737 86.001 136.579 1.00 121.62 67 ASN A C 1
ATOM 530 O O . ASN A 1 66 ? 109.530 84.843 136.209 1.00 118.66 67 ASN A O 1
ATOM 535 N N . ILE A 1 67 ? 109.840 87.007 135.720 1.00 109.22 68 ILE A N 1
ATOM 536 C CA . ILE A 1 67 ? 109.869 86.742 134.278 1.00 104.68 68 ILE A CA 1
ATOM 537 C C . ILE A 1 67 ? 111.180 86.048 133.929 1.00 108.86 68 ILE A C 1
ATOM 538 O O . ILE A 1 67 ? 112.256 86.534 134.320 1.00 111.49 68 ILE A O 1
ATOM 543 N N . PRO A 1 68 ? 111.152 84.927 133.217 1.00 116.86 69 PRO A N 1
ATOM 544 C CA . PRO A 1 68 ? 112.410 84.294 132.808 1.00 115.17 69 PRO A CA 1
ATOM 545 C C . PRO A 1 68 ? 113.195 85.180 131.857 1.00 113.68 69 PRO A C 1
ATOM 546 O O . PRO A 1 68 ? 112.771 85.419 130.722 1.00 116.26 69 PRO A O 1
ATOM 550 N N . VAL A 1 69 ? 114.330 85.687 132.319 1.00 108.42 70 VAL A N 1
ATOM 551 C CA . VAL A 1 69 ? 115.252 86.450 131.489 1.00 106.43 70 VAL A CA 1
ATOM 552 C C . VAL A 1 69 ? 116.252 85.454 130.926 1.00 115.61 70 VAL A C 1
ATOM 553 O O . VAL A 1 69 ? 117.001 84.825 131.679 1.00 121.67 70 VAL A O 1
ATOM 557 N N . PHE A 1 70 ? 116.271 85.298 129.607 1.00 119.33 71 PHE A N 1
ATOM 558 C CA . PHE A 1 70 ? 117.030 84.208 129.014 1.00 114.79 71 PHE A CA 1
ATOM 559 C C . PHE A 1 70 ? 117.424 84.565 127.591 1.00 116.02 71 PHE A C 1
ATOM 560 O O . PHE A 1 70 ? 116.891 85.496 126.984 1.00 116.72 71 PHE A O 1
ATOM 568 N N . PHE A 1 71 ? 118.382 83.801 127.075 1.00 125.75 72 PHE A N 1
ATOM 569 C CA . PHE A 1 71 ? 118.684 83.791 125.650 1.00 125.73 72 PHE A CA 1
ATOM 570 C C . PHE A 1 71 ? 119.360 82.469 125.318 1.00 126.02 72 PHE A C 1
ATOM 571 O O . PHE A 1 71 ? 120.083 81.908 126.141 1.00 128.76 72 PHE A O 1
ATOM 579 N N . ASP A 1 72 ? 119.115 81.966 124.113 1.00 132.25 73 ASP A N 1
ATOM 580 C CA . ASP A 1 72 ? 119.561 80.630 123.746 1.00 131.74 73 ASP A CA 1
ATOM 581 C C . ASP A 1 72 ? 120.585 80.678 122.621 1.00 133.28 73 ASP A C 1
ATOM 582 O O . ASP A 1 72 ? 120.528 81.545 121.744 1.00 134.78 73 ASP A O 1
ATOM 587 N N . VAL A 1 73 ? 121.527 79.741 122.670 1.00 138.54 74 VAL A N 1
ATOM 588 C CA . VAL A 1 73 ? 122.542 79.561 121.640 1.00 140.54 74 VAL A CA 1
ATOM 589 C C . VAL A 1 73 ? 122.578 78.088 121.262 1.00 141.85 74 VAL A C 1
ATOM 590 O O . VAL A 1 73 ? 122.410 77.214 122.119 1.00 142.58 74 VAL A O 1
ATOM 594 N N . GLN A 1 74 ? 122.784 77.809 119.979 1.00 135.48 75 GLN A N 1
ATOM 595 C CA . GLN A 1 74 ? 122.740 76.440 119.482 1.00 134.39 75 GLN A CA 1
ATOM 596 C C . GLN A 1 74 ? 124.126 75.807 119.576 1.00 139.58 75 GLN A C 1
ATOM 597 O O . GLN A 1 74 ? 125.091 76.306 118.988 1.00 141.30 75 GLN A O 1
ATOM 603 N N . ILE A 1 75 ? 124.226 74.731 120.360 1.00 165.52 76 ILE A N 1
ATOM 604 C CA . ILE A 1 75 ? 125.436 73.922 120.453 1.00 166.20 76 ILE A CA 1
ATOM 605 C C . ILE A 1 75 ? 125.010 72.467 120.577 1.00 166.40 76 ILE A C 1
ATOM 606 O O . ILE A 1 75 ? 123.856 72.163 120.882 1.00 166.13 76 ILE A O 1
ATOM 611 N N . GLU A 1 76 ? 125.963 71.565 120.365 1.00 190.67 77 GLU A N 1
ATOM 612 C CA . GLU A 1 76 ? 125.672 70.140 120.307 1.00 193.14 77 GLU A CA 1
ATOM 613 C C . GLU A 1 76 ? 125.183 69.617 121.657 1.00 194.53 77 GLU A C 1
ATOM 614 O O . GLU A 1 76 ? 125.440 70.200 122.714 1.00 194.14 77 GLU A O 1
ATOM 620 N N . PHE A 1 77 ? 124.460 68.497 121.607 1.00 193.83 78 PHE A N 1
ATOM 621 C CA . PHE A 1 77 ? 123.956 67.839 122.812 1.00 194.01 78 PHE A CA 1
ATOM 622 C C . PHE A 1 77 ? 125.052 66.965 123.407 1.00 197.11 78 PHE A C 1
ATOM 623 O O . PHE A 1 77 ? 125.353 65.885 122.892 1.00 196.58 78 PHE A O 1
ATOM 631 N N . ASN A 1 78 ? 125.650 67.431 124.500 1.00 220.59 79 ASN A N 1
ATOM 632 C CA . ASN A 1 78 ? 126.535 66.612 125.314 1.00 219.94 79 ASN A CA 1
ATOM 633 C C . ASN A 1 78 ? 126.624 67.243 126.694 1.00 218.45 79 ASN A C 1
ATOM 634 O O . ASN A 1 78 ? 126.548 68.465 126.836 1.00 216.34 79 ASN A O 1
ATOM 639 N N . ASP A 1 79 ? 126.784 66.393 127.712 1.00 221.42 80 ASP A N 1
ATOM 640 C CA . ASP A 1 79 ? 126.729 66.869 129.091 1.00 220.24 80 ASP A CA 1
ATOM 641 C C . ASP A 1 79 ? 127.862 67.836 129.410 1.00 219.35 80 ASP A C 1
ATOM 642 O O . ASP A 1 79 ? 127.687 68.738 130.237 1.00 218.24 80 ASP A O 1
ATOM 647 N N . THR A 1 80 ? 129.022 67.673 128.774 1.00 217.09 81 THR A N 1
ATOM 648 C CA . THR A 1 80 ? 130.147 68.558 129.045 1.00 217.25 81 THR A CA 1
ATOM 649 C C . THR A 1 80 ? 129.959 69.955 128.466 1.00 215.21 81 THR A C 1
ATOM 650 O O . THR A 1 80 ? 130.690 70.869 128.859 1.00 214.36 81 THR A O 1
ATOM 654 N N . ASN A 1 81 ? 129.002 70.145 127.553 1.00 200.08 82 ASN A N 1
ATOM 655 C CA . ASN A 1 81 ? 128.746 71.480 127.022 1.00 199.28 82 ASN A CA 1
ATOM 656 C C . ASN A 1 81 ? 128.246 72.423 128.108 1.00 199.53 82 ASN A C 1
ATOM 657 O O . ASN A 1 81 ? 128.631 73.598 128.145 1.00 198.30 82 ASN A O 1
ATOM 662 N N . GLN A 1 82 ? 127.375 71.932 128.993 1.00 194.77 83 GLN A N 1
ATOM 663 C CA . GLN A 1 82 ? 126.889 72.770 130.084 1.00 193.15 83 GLN A CA 1
ATOM 664 C C . GLN A 1 82 ? 128.038 73.227 130.971 1.00 193.18 83 GLN A C 1
ATOM 665 O O . GLN A 1 82 ? 128.131 74.406 131.322 1.00 192.53 83 GLN A O 1
ATOM 671 N N . LEU A 1 83 ? 128.935 72.306 131.330 1.00 191.44 84 LEU A N 1
ATOM 672 C CA . LEU A 1 83 ? 130.076 72.668 132.166 1.00 190.57 84 LEU A CA 1
ATOM 673 C C . LEU A 1 83 ? 131.018 73.620 131.438 1.00 189.70 84 LEU A C 1
ATOM 674 O O . LEU A 1 83 ? 131.574 74.542 132.048 1.00 189.94 84 LEU A O 1
ATOM 679 N N . PHE A 1 84 ? 131.216 73.407 130.135 1.00 181.62 85 PHE A N 1
ATOM 680 C CA . PHE A 1 84 ? 132.077 74.294 129.362 1.00 181.76 85 PHE A CA 1
ATOM 681 C C . PHE A 1 84 ? 131.514 75.709 129.323 1.00 181.90 85 PHE A C 1
ATOM 682 O O . PHE A 1 84 ? 132.258 76.686 129.461 1.00 180.70 85 PHE A O 1
ATOM 690 N N . LEU A 1 85 ? 130.197 75.839 129.151 1.00 183.89 86 LEU A N 1
ATOM 691 C CA . LEU A 1 85 ? 129.583 77.164 129.167 1.00 183.00 86 LEU A CA 1
ATOM 692 C C . LEU A 1 85 ? 129.606 77.771 130.565 1.00 184.26 86 LEU A C 1
ATOM 693 O O . LEU A 1 85 ? 129.763 78.988 130.714 1.00 182.49 86 LEU A O 1
ATOM 698 N N . LYS A 1 86 ? 129.441 76.943 131.601 1.00 182.54 87 LYS A N 1
ATOM 699 C CA . LYS A 1 86 ? 129.623 77.416 132.970 1.00 180.35 87 LYS A CA 1
ATOM 700 C C . LYS A 1 86 ? 130.996 78.052 133.137 1.00 181.54 87 LYS A C 1
ATOM 701 O O . LYS A 1 86 ? 131.123 79.168 133.656 1.00 181.62 87 LYS A O 1
ATOM 707 N N . SER A 1 87 ? 132.038 77.348 132.689 1.00 190.43 88 SER A N 1
ATOM 708 C CA . SER A 1 87 ? 133.398 77.866 132.798 1.00 190.67 88 SER A CA 1
ATOM 709 C C . SER A 1 87 ? 133.577 79.134 131.972 1.00 189.74 88 SER A C 1
ATOM 710 O O . SER A 1 87 ? 134.217 80.091 132.423 1.00 189.48 88 SER A O 1
ATOM 713 N N . LEU A 1 88 ? 133.021 79.158 130.758 1.00 172.42 89 LEU A N 1
ATOM 714 C CA . LEU A 1 88 ? 133.154 80.332 129.900 1.00 170.46 89 LEU A CA 1
ATOM 715 C C . LEU A 1 88 ? 132.525 81.560 130.544 1.00 173.11 89 LEU A C 1
ATOM 716 O O . LEU A 1 88 ? 133.123 82.642 130.562 1.00 170.34 89 LEU A O 1
ATOM 721 N N . LEU A 1 89 ? 131.312 81.411 131.077 1.00 181.33 90 LEU A N 1
ATOM 722 C CA . LEU A 1 89 ? 130.620 82.554 131.662 1.00 181.68 90 LEU A CA 1
ATOM 723 C C . LEU A 1 89 ? 131.264 82.983 132.975 1.00 180.31 90 LEU A C 1
ATOM 724 O O . LEU A 1 89 ? 131.368 84.183 133.255 1.00 177.50 90 LEU A O 1
ATOM 729 N N . THR A 1 90 ? 131.704 82.024 133.796 1.00 184.05 91 THR A N 1
ATOM 730 C CA . THR A 1 90 ? 132.364 82.383 135.046 1.00 183.10 91 THR A CA 1
ATOM 731 C C . THR A 1 90 ? 133.712 83.047 134.799 1.00 183.51 91 THR A C 1
ATOM 732 O O . THR A 1 90 ? 134.139 83.891 135.594 1.00 183.12 91 THR A O 1
ATOM 736 N N . ALA A 1 91 ? 134.395 82.680 133.711 1.00 177.21 92 ALA A N 1
ATOM 737 C CA . ALA A 1 91 ? 135.659 83.329 133.380 1.00 176.39 92 ALA A CA 1
ATOM 738 C C . ALA A 1 91 ? 135.458 84.800 133.044 1.00 175.45 92 ALA A C 1
ATOM 739 O O . ALA A 1 91 ? 136.376 85.609 133.223 1.00 173.08 92 ALA A O 1
ATOM 741 N N . GLU A 1 92 ? 134.272 85.165 132.558 1.00 170.41 93 GLU A N 1
ATOM 742 C CA . GLU A 1 92 ? 133.936 86.548 132.254 1.00 170.61 93 GLU A CA 1
ATOM 743 C C . GLU A 1 92 ? 133.170 87.219 133.388 1.00 172.11 93 GLU A C 1
ATOM 744 O O . GLU A 1 92 ? 132.492 88.226 133.155 1.00 170.83 93 GLU A O 1
ATOM 750 N N . ASN A 1 93 ? 133.281 86.684 134.606 1.00 178.06 94 ASN A N 1
ATOM 751 C CA . ASN A 1 93 ? 132.587 87.175 135.802 1.00 177.68 94 ASN A CA 1
ATOM 752 C C . ASN A 1 93 ? 131.143 87.570 135.495 1.00 175.90 94 ASN A C 1
ATOM 753 O O . ASN A 1 93 ? 130.688 88.676 135.795 1.00 175.66 94 ASN A O 1
ATOM 758 N N . ILE A 1 94 ? 130.412 86.635 134.894 1.00 161.17 95 ILE A N 1
ATOM 759 C CA . ILE A 1 94 ? 129.010 86.824 134.544 1.00 162.39 95 ILE A CA 1
ATOM 760 C C . ILE A 1 94 ? 128.171 85.897 135.410 1.00 162.33 95 ILE A C 1
ATOM 761 O O . ILE A 1 94 ? 128.358 84.674 135.382 1.00 163.10 95 ILE A O 1
ATOM 766 N N . VAL A 1 95 ? 127.251 86.474 136.170 1.00 146.03 96 VAL A N 1
ATOM 767 C CA . VAL A 1 95 ? 126.376 85.708 137.049 1.00 146.18 96 VAL A CA 1
ATOM 768 C C . VAL A 1 95 ? 125.132 85.296 136.276 1.00 147.11 96 VAL A C 1
ATOM 769 O O . VAL A 1 95 ? 124.517 86.105 135.569 1.00 146.22 96 VAL A O 1
ATOM 773 N N . TYR A 1 96 ? 124.772 84.021 136.395 1.00 148.44 97 TYR A N 1
ATOM 774 C CA . TYR A 1 96 ? 123.647 83.449 135.673 1.00 146.22 97 TYR A CA 1
ATOM 775 C C . TYR A 1 96 ? 122.848 82.559 136.612 1.00 146.21 97 TYR A C 1
ATOM 776 O O . TYR A 1 96 ? 123.367 82.039 137.603 1.00 146.21 97 TYR A O 1
ATOM 785 N N . GLU A 1 97 ? 121.569 82.387 136.284 1.00 139.61 98 GLU A N 1
ATOM 786 C CA . GLU A 1 97 ? 120.652 81.642 137.140 1.00 140.32 98 GLU A CA 1
ATOM 787 C C . GLU A 1 97 ? 120.790 80.132 136.953 1.00 142.18 98 GLU A C 1
ATOM 788 O O . GLU A 1 97 ? 121.079 79.407 137.910 1.00 142.50 98 GLU A O 1
ATOM 794 N N . ARG A 1 98 ? 120.589 79.645 135.733 1.00 138.18 99 ARG A N 1
ATOM 795 C CA . ARG A 1 98 ? 120.521 78.210 135.490 1.00 132.65 99 ARG A CA 1
ATOM 796 C C . ARG A 1 98 ? 120.785 77.954 134.013 1.00 136.81 99 ARG A C 1
ATOM 797 O O . ARG A 1 98 ? 120.964 78.883 133.222 1.00 136.64 99 ARG A O 1
ATOM 805 N N . LEU A 1 99 ? 120.802 76.680 133.644 1.00 151.64 100 LEU A N 1
ATOM 806 C CA . LEU A 1 99 ? 120.990 76.270 132.263 1.00 149.96 100 LEU A CA 1
ATOM 807 C C . LEU A 1 99 ? 119.830 75.376 131.859 1.00 151.60 100 LEU A C 1
ATOM 808 O O . LEU A 1 99 ? 119.354 74.568 132.663 1.00 152.82 100 LEU A O 1
ATOM 813 N N . GLU A 1 100 ? 119.376 75.518 130.617 1.00 140.23 101 GLU A N 1
ATOM 814 C CA . GLU A 1 100 ? 118.363 74.625 130.079 1.00 134.96 101 GLU A CA 1
ATOM 815 C C . GLU A 1 100 ? 118.797 74.122 128.710 1.00 136.69 101 GLU A C 1
ATOM 816 O O . GLU A 1 100 ? 119.603 74.748 128.024 1.00 140.14 101 GLU A O 1
ATOM 822 N N . THR A 1 101 ? 118.250 72.975 128.318 1.00 132.75 102 THR A N 1
ATOM 823 C CA . THR A 1 101 ? 118.522 72.387 127.015 1.00 132.40 102 THR A CA 1
ATOM 824 C C . THR A 1 101 ? 117.207 72.056 126.329 1.00 135.20 102 THR A C 1
ATOM 825 O O . THR A 1 101 ? 116.272 71.565 126.968 1.00 137.15 102 THR A O 1
ATOM 829 N N . LEU A 1 102 ? 117.137 72.326 125.030 1.00 123.72 103 LEU A N 1
ATOM 830 C CA . LEU A 1 102 ? 115.922 72.068 124.267 1.00 124.59 103 LEU A CA 1
ATOM 831 C C . LEU A 1 102 ? 116.300 71.879 122.804 1.00 125.31 103 LEU A C 1
ATOM 832 O O . LEU A 1 102 ? 117.476 71.917 122.435 1.00 124.35 103 LEU A O 1
ATOM 837 N N . THR A 1 103 ? 115.285 71.664 121.973 1.00 131.06 104 THR A N 1
ATOM 838 C CA . THR A 1 103 ? 115.452 71.526 120.533 1.00 133.42 104 THR A CA 1
ATOM 839 C C . THR A 1 103 ? 114.594 72.572 119.840 1.00 129.97 104 THR A C 1
ATOM 840 O O . THR A 1 103 ? 113.416 72.732 120.174 1.00 123.26 104 THR A O 1
ATOM 844 N N . GLN A 1 104 ? 115.182 73.279 118.878 1.00 123.13 105 GLN A N 1
ATOM 845 C CA . GLN A 1 104 ? 114.461 74.307 118.141 1.00 122.68 105 GLN A CA 1
ATOM 846 C C . GLN A 1 104 ? 114.827 74.218 116.668 1.00 125.17 105 GLN A C 1
ATOM 847 O O . GLN A 1 104 ? 115.821 73.600 116.289 1.00 123.14 105 GLN A O 1
ATOM 853 N N . ARG A 1 105 ? 114.006 74.840 115.831 1.00 126.37 106 ARG A N 1
ATOM 854 C CA . ARG A 1 105 ? 114.232 74.808 114.394 1.00 121.88 106 ARG A CA 1
ATOM 855 C C . ARG A 1 105 ? 114.975 76.064 113.963 1.00 125.42 106 ARG A C 1
ATOM 856 O O . ARG A 1 105 ? 114.428 77.167 114.095 1.00 129.82 106 ARG A O 1
ATOM 864 N N . PRO A 1 106 ? 116.207 75.955 113.469 1.00 106.88 107 PRO A N 1
ATOM 865 C CA . PRO A 1 106 ? 116.920 77.148 112.998 1.00 103.75 107 PRO A CA 1
ATOM 866 C C . PRO A 1 106 ? 116.182 77.812 111.847 1.00 111.63 107 PRO A C 1
ATOM 867 O O . PRO A 1 106 ? 115.580 77.147 111.001 1.00 116.52 107 PRO A O 1
ATOM 871 N N . VAL A 1 107 ? 116.239 79.143 111.819 1.00 113.91 108 VAL A N 1
ATOM 872 C CA . VAL A 1 107 ? 115.493 79.893 110.817 1.00 113.84 108 VAL A CA 1
ATOM 873 C C . VAL A 1 107 ? 116.204 79.920 109.470 1.00 117.92 108 VAL A C 1
ATOM 874 O O . VAL A 1 107 ? 115.554 80.128 108.440 1.00 126.61 108 VAL A O 1
ATOM 878 N N . MET A 1 108 ? 117.512 79.686 109.437 1.00 110.21 109 MET A N 1
ATOM 879 C CA . MET A 1 108 ? 118.296 79.790 108.214 1.00 111.40 109 MET A CA 1
ATOM 880 C C . MET A 1 108 ? 118.608 78.401 107.675 1.00 111.79 109 MET A C 1
ATOM 881 O O . MET A 1 108 ? 119.124 77.547 108.404 1.00 113.46 109 MET A O 1
ATOM 886 N N . GLY A 1 109 ? 118.289 78.182 106.402 1.00 105.68 110 GLY A N 1
ATOM 887 C CA . GLY A 1 109 ? 118.614 76.936 105.736 1.00 105.59 110 GLY A CA 1
ATOM 888 C C . GLY A 1 109 ? 117.530 75.884 105.835 1.00 105.41 110 GLY A C 1
ATOM 889 O O . GLY A 1 109 ? 117.020 75.608 106.924 1.00 104.85 110 GLY A O 1
ATOM 890 N N . TYR A 1 110 ? 117.168 75.292 104.701 1.00 109.56 111 TYR A N 1
ATOM 891 C CA . TYR A 1 110 ? 116.200 74.207 104.704 1.00 106.62 111 TYR A CA 1
ATOM 892 C C . TYR A 1 110 ? 116.808 72.948 105.309 1.00 107.78 111 TYR A C 1
ATOM 893 O O . TYR A 1 110 ? 118.003 72.677 105.172 1.00 111.10 111 TYR A O 1
ATOM 902 N N . ARG A 1 111 ? 115.965 72.175 105.987 1.00 111.90 112 ARG A N 1
ATOM 903 C CA . ARG A 1 111 ? 116.376 70.929 106.612 1.00 116.47 112 ARG A CA 1
ATOM 904 C C . ARG A 1 111 ? 115.342 69.853 106.316 1.00 117.78 112 ARG A C 1
ATOM 905 O O . ARG A 1 111 ? 114.174 70.149 106.049 1.00 117.38 112 ARG A O 1
ATOM 913 N N . GLU A 1 112 ? 115.786 68.600 106.361 1.00 138.32 113 GLU A N 1
ATOM 914 C CA . GLU A 1 112 ? 114.932 67.478 106.002 1.00 137.06 113 GLU A CA 1
ATOM 915 C C . GLU A 1 112 ? 113.797 67.315 107.011 1.00 137.17 113 GLU A C 1
ATOM 916 O O . GLU A 1 112 ? 113.779 67.930 108.080 1.00 140.66 113 GLU A O 1
ATOM 922 N N . LYS A 1 113 ? 112.838 66.456 106.654 1.00 154.39 114 LYS A N 1
ATOM 923 C CA . LYS A 1 113 ? 111.632 66.288 107.458 1.00 158.38 114 LYS A CA 1
ATOM 924 C C . LYS A 1 113 ? 111.925 65.726 108.843 1.00 156.58 114 LYS A C 1
ATOM 925 O O . LYS A 1 113 ? 111.101 65.881 109.751 1.00 155.61 114 LYS A O 1
ATOM 931 N N . GLU A 1 114 ? 113.073 65.081 109.031 1.00 153.85 115 GLU A N 1
ATOM 932 C CA . GLU A 1 114 ? 113.455 64.540 110.327 1.00 156.48 115 GLU A CA 1
ATOM 933 C C . GLU A 1 114 ? 114.652 65.260 110.934 1.00 154.09 115 GLU A C 1
ATOM 934 O O . GLU A 1 114 ? 115.237 64.763 111.902 1.00 153.60 115 GLU A O 1
ATOM 940 N N . LYS A 1 115 ? 115.017 66.433 110.411 1.00 133.99 116 LYS A N 1
ATOM 941 C CA . LYS A 1 115 ? 116.189 67.153 110.894 1.00 132.85 116 LYS A CA 1
ATOM 942 C C . LYS A 1 115 ? 115.911 68.638 111.094 1.00 133.39 116 LYS A C 1
ATOM 943 O O . LYS A 1 115 ? 116.844 69.443 111.118 1.00 134.62 116 LYS A O 1
ATOM 949 N N . GLU A 1 116 ? 114.640 69.028 111.237 1.00 136.71 117 GLU A N 1
ATOM 950 C CA . GLU A 1 116 ? 114.348 70.419 111.571 1.00 137.48 117 GLU A CA 1
ATOM 951 C C . GLU A 1 116 ? 114.924 70.788 112.930 1.00 141.35 117 GLU A C 1
ATOM 952 O O . GLU A 1 116 ? 115.478 71.879 113.105 1.00 143.03 117 GLU A O 1
ATOM 958 N N . PHE A 1 117 ? 114.799 69.893 113.902 1.00 137.62 118 PHE A N 1
ATOM 959 C CA . PHE A 1 117 ? 115.203 70.191 115.266 1.00 134.69 118 PHE A CA 1
ATOM 960 C C . PHE A 1 117 ? 116.716 70.133 115.409 1.00 136.18 118 PHE A C 1
ATOM 961 O O . PHE A 1 117 ? 117.364 69.178 114.971 1.00 136.83 118 PHE A O 1
ATOM 969 N N . ALA A 1 118 ? 117.273 71.166 116.028 1.00 132.66 119 ALA A N 1
ATOM 970 C CA . ALA A 1 118 ? 118.679 71.287 116.358 1.00 132.75 119 ALA A CA 1
ATOM 971 C C . ALA A 1 118 ? 118.803 71.665 117.824 1.00 131.40 119 ALA A C 1
ATOM 972 O O . ALA A 1 118 ? 117.933 72.356 118.371 1.00 129.19 119 ALA A O 1
ATOM 974 N N . PRO A 1 119 ? 119.862 71.212 118.488 1.00 137.53 120 PRO A N 1
ATOM 975 C CA . PRO A 1 119 ? 120.004 71.482 119.921 1.00 139.93 120 PRO A CA 1
ATOM 976 C C . PRO A 1 119 ? 120.231 72.956 120.213 1.00 139.14 120 PRO A C 1
ATOM 977 O O . PRO A 1 119 ? 120.851 73.685 119.435 1.00 140.72 120 PRO A O 1
ATOM 981 N N . TYR A 1 120 ? 119.717 73.385 121.363 1.00 134.98 121 TYR A N 1
ATOM 982 C CA . TYR A 1 120 ? 119.904 74.733 121.870 1.00 132.45 121 TYR A CA 1
ATOM 983 C C . TYR A 1 120 ? 120.058 74.668 123.381 1.00 136.73 121 TYR A C 1
ATOM 984 O O . TYR A 1 120 ? 119.451 73.821 124.045 1.00 138.58 121 TYR A O 1
ATOM 993 N N . ILE A 1 121 ? 120.869 75.572 123.921 1.00 130.28 122 ILE A N 1
ATOM 994 C CA . ILE A 1 121 ? 120.953 75.768 125.359 1.00 128.08 122 ILE A CA 1
ATOM 995 C C . ILE A 1 121 ? 120.468 77.174 125.671 1.00 127.86 122 ILE A C 1
ATOM 996 O O . ILE A 1 121 ? 120.781 78.142 124.970 1.00 131.23 122 ILE A O 1
ATOM 1001 N N . ARG A 1 122 ? 119.687 77.268 126.736 1.00 113.60 123 ARG A N 1
ATOM 1002 C CA . ARG A 1 122 ? 119.058 78.499 127.179 1.00 111.90 123 ARG A CA 1
ATOM 1003 C C . ARG A 1 122 ? 119.757 78.958 128.450 1.00 118.12 123 ARG A C 1
ATOM 1004 O O . ARG A 1 122 ? 119.847 78.197 129.425 1.00 116.31 123 ARG A O 1
ATOM 1012 N N . ILE A 1 123 ? 120.252 80.193 128.421 1.00 125.29 124 ILE A N 1
ATOM 1013 C CA . ILE A 1 123 ? 121.009 80.802 129.502 1.00 120.77 124 ILE A CA 1
ATOM 1014 C C . ILE A 1 123 ? 120.047 81.738 130.219 1.00 121.35 124 ILE A C 1
ATOM 1015 O O . ILE A 1 123 ? 119.367 82.542 129.566 1.00 120.96 124 ILE A O 1
ATOM 1020 N N . PHE A 1 124 ? 119.980 81.636 131.546 1.00 120.63 125 PHE A N 1
ATOM 1021 C CA . PHE A 1 124 ? 119.086 82.458 132.351 1.00 119.39 125 PHE A CA 1
ATOM 1022 C C . PHE A 1 124 ? 119.875 83.445 133.202 1.00 122.95 125 PHE A C 1
ATOM 1023 O O . PHE A 1 124 ? 120.991 83.161 133.646 1.00 128.45 125 PHE A O 1
ATOM 1031 N N . PHE A 1 125 ? 119.278 84.614 133.426 1.00 111.54 126 PHE A N 1
ATOM 1032 C CA . PHE A 1 125 ? 119.923 85.694 134.156 1.00 113.53 126 PHE A CA 1
ATOM 1033 C C . PHE A 1 125 ? 118.927 86.344 135.101 1.00 110.15 126 PHE A C 1
ATOM 1034 O O . PHE A 1 125 ? 117.718 86.328 134.860 1.00 107.61 126 PHE A O 1
ATOM 1042 N N . LYS A 1 126 ? 119.454 86.926 136.179 1.00 116.85 127 LYS A N 1
ATOM 1043 C CA . LYS A 1 126 ? 118.630 87.728 137.073 1.00 119.82 127 LYS A CA 1
ATOM 1044 C C . LYS A 1 126 ? 118.442 89.148 136.557 1.00 124.35 127 LYS A C 1
ATOM 1045 O O . LYS A 1 126 ? 117.436 89.790 136.878 1.00 130.41 127 LYS A O 1
ATOM 1051 N N . SER A 1 127 ? 119.385 89.654 135.765 1.00 116.17 128 SER A N 1
ATOM 1052 C CA . SER A 1 127 ? 119.379 91.043 135.336 1.00 116.51 128 SER A CA 1
ATOM 1053 C C . SER A 1 127 ? 119.501 91.134 133.824 1.00 116.97 128 SER A C 1
ATOM 1054 O O . SER A 1 127 ? 120.036 90.235 133.170 1.00 122.37 128 SER A O 1
ATOM 1057 N N . LEU A 1 128 ? 118.992 92.239 133.274 1.00 117.47 129 LEU A N 1
ATOM 1058 C CA . LEU A 1 128 ? 119.153 92.497 131.848 1.00 112.70 129 LEU A CA 1
ATOM 1059 C C . LEU A 1 128 ? 120.597 92.826 131.495 1.00 112.81 129 LEU A C 1
ATOM 1060 O O . LEU A 1 128 ? 121.051 92.502 130.394 1.00 116.13 129 LEU A O 1
ATOM 1065 N N . TYR A 1 129 ? 121.321 93.482 132.405 1.00 119.98 130 TYR A N 1
ATOM 1066 C CA . TYR A 1 129 ? 122.708 93.849 132.133 1.00 119.91 130 TYR A CA 1
ATOM 1067 C C . TYR A 1 129 ? 123.585 92.616 131.953 1.00 123.97 130 TYR A C 1
ATOM 1068 O O . TYR A 1 129 ? 124.418 92.562 131.038 1.00 133.87 130 TYR A O 1
ATOM 1077 N N . GLU A 1 130 ? 123.413 91.615 132.820 1.00 122.54 131 GLU A N 1
ATOM 1078 C CA . GLU A 1 130 ? 124.199 90.393 132.701 1.00 127.56 131 GLU A CA 1
ATOM 1079 C C . GLU A 1 130 ? 123.883 89.661 131.405 1.00 128.48 131 GLU A C 1
ATOM 1080 O O . GLU A 1 130 ? 124.789 89.164 130.726 1.00 130.39 131 GLU A O 1
ATOM 1086 N N . ARG A 1 131 ? 122.601 89.591 131.041 1.00 117.37 132 ARG A N 1
ATOM 1087 C CA . ARG A 1 131 ? 122.225 88.955 129.784 1.00 115.39 132 ARG A CA 1
ATOM 1088 C C . ARG A 1 131 ? 122.818 89.698 128.595 1.00 114.24 132 ARG A C 1
ATOM 1089 O O . ARG A 1 131 ? 123.310 89.077 127.648 1.00 118.22 132 ARG A O 1
ATOM 1097 N N . ARG A 1 132 ? 122.785 91.031 128.632 1.00 125.31 133 ARG A N 1
ATOM 1098 C CA . ARG A 1 132 ? 123.351 91.832 127.552 1.00 121.33 133 ARG A CA 1
ATOM 1099 C C . ARG A 1 132 ? 124.843 91.573 127.396 1.00 121.08 133 ARG A C 1
ATOM 1100 O O . ARG A 1 132 ? 125.334 91.331 126.284 1.00 129.96 133 ARG A O 1
ATOM 1108 N N . LYS A 1 133 ? 125.585 91.617 128.505 1.00 127.25 134 LYS A N 1
ATOM 1109 C CA . LYS A 1 133 ? 127.028 91.418 128.418 1.00 132.07 134 LYS A CA 1
ATOM 1110 C C . LYS A 1 133 ? 127.361 89.996 127.983 1.00 132.63 134 LYS A C 1
ATOM 1111 O O . LYS A 1 133 ? 128.310 89.782 127.218 1.00 134.61 134 LYS A O 1
ATOM 1117 N N . ALA A 1 134 ? 126.581 89.010 128.437 1.00 128.11 135 ALA A N 1
ATOM 1118 C CA . ALA A 1 134 ? 126.820 87.637 128.012 1.00 131.27 135 ALA A CA 1
ATOM 1119 C C . ALA A 1 134 ? 126.538 87.457 126.527 1.00 135.57 135 ALA A C 1
ATOM 1120 O O . ALA A 1 134 ? 127.289 86.767 125.831 1.00 142.58 135 ALA A O 1
ATOM 1122 N N . ILE A 1 135 ? 125.462 88.065 126.021 1.00 133.01 136 ILE A N 1
ATOM 1123 C CA . ILE A 1 135 ? 125.174 87.988 124.591 1.00 129.06 136 ILE A CA 1
ATOM 1124 C C . ILE A 1 135 ? 126.313 88.603 123.794 1.00 127.84 136 ILE A C 1
ATOM 1125 O O . ILE A 1 135 ? 126.782 88.032 122.801 1.00 131.88 136 ILE A O 1
ATOM 1130 N N . THR A 1 136 ? 126.781 89.778 124.223 1.00 125.26 137 THR A N 1
ATOM 1131 C CA . THR A 1 136 ? 127.864 90.441 123.505 1.00 124.03 137 THR A CA 1
ATOM 1132 C C . THR A 1 136 ? 129.122 89.581 123.493 1.00 124.20 137 THR A C 1
ATOM 1133 O O . THR A 1 136 ? 129.741 89.384 122.441 1.00 134.23 137 THR A O 1
ATOM 1137 N N . TYR A 1 137 ? 129.502 89.039 124.653 1.00 133.96 138 TYR A N 1
ATOM 1138 C CA . TYR A 1 137 ? 130.709 88.220 124.723 1.00 140.30 138 TYR A CA 1
ATOM 1139 C C . TYR A 1 137 ? 130.576 86.959 123.876 1.00 140.86 138 TYR A C 1
ATOM 1140 O O . TYR A 1 137 ? 131.493 86.604 123.122 1.00 143.05 138 TYR A O 1
ATOM 1149 N N . LEU A 1 138 ? 129.431 86.279 123.973 1.00 127.28 139 LEU A N 1
ATOM 1150 C CA . LEU A 1 138 ? 129.243 85.029 123.250 1.00 126.60 139 LEU A CA 1
ATOM 1151 C C . LEU A 1 138 ? 129.253 85.255 121.745 1.00 130.17 139 LEU A C 1
ATOM 1152 O O . LEU A 1 138 ? 129.832 84.459 120.998 1.00 133.05 139 LEU A O 1
ATOM 1157 N N . ASN A 1 139 ? 128.622 86.335 121.277 1.00 132.65 140 ASN A N 1
ATOM 1158 C CA . ASN A 1 139 ? 128.608 86.593 119.843 1.00 132.83 140 ASN A CA 1
ATOM 1159 C C . ASN A 1 139 ? 129.955 87.100 119.340 1.00 133.22 140 ASN A C 1
ATOM 1160 O O . ASN A 1 139 ? 130.324 86.819 118.194 1.00 132.94 140 ASN A O 1
ATOM 1165 N N . ASN A 1 140 ? 130.703 87.842 120.163 1.00 137.70 141 ASN A N 1
ATOM 1166 C CA . ASN A 1 140 ? 132.046 88.247 119.757 1.00 135.42 141 ASN A CA 1
ATOM 1167 C C . ASN A 1 140 ? 132.962 87.037 119.623 1.00 139.40 141 ASN A C 1
ATOM 1168 O O . ASN A 1 140 ? 133.803 86.980 118.716 1.00 142.12 141 ASN A O 1
ATOM 1173 N N . MET A 1 141 ? 132.818 86.065 120.529 1.00 155.23 142 MET A N 1
ATOM 1174 C CA . MET A 1 141 ? 133.626 84.849 120.474 1.00 157.23 142 MET A CA 1
ATOM 1175 C C . MET A 1 141 ? 133.243 83.986 119.277 1.00 156.88 142 MET A C 1
ATOM 1176 O O . MET A 1 141 ? 134.111 83.368 118.650 1.00 159.12 142 MET A O 1
ATOM 1181 N N . GLY A 1 142 ? 131.954 83.918 118.948 1.00 142.65 143 GLY A N 1
ATOM 1182 C CA . GLY A 1 142 ? 131.581 83.330 117.675 1.00 143.65 143 GLY A CA 1
ATOM 1183 C C . GLY A 1 142 ? 130.415 82.361 117.620 1.00 145.68 143 GLY A C 1
ATOM 1184 O O . GLY A 1 142 ? 130.108 81.852 116.538 1.00 148.34 143 GLY A O 1
ATOM 1185 N N . TYR A 1 143 ? 129.762 82.081 118.747 1.00 154.96 144 TYR A N 1
ATOM 1186 C CA . TYR A 1 143 ? 128.614 81.184 118.725 1.00 156.45 144 TYR A CA 1
ATOM 1187 C C . TYR A 1 143 ? 127.406 81.844 118.069 1.00 157.04 144 TYR A C 1
ATOM 1188 O O . TYR A 1 143 ? 127.198 83.056 118.164 1.00 157.05 144 TYR A O 1
ATOM 1197 N N . ASN A 1 144 ? 126.603 81.020 117.399 1.00 158.92 145 ASN A N 1
ATOM 1198 C CA . ASN A 1 144 ? 125.347 81.467 116.812 1.00 158.89 145 ASN A CA 1
ATOM 1199 C C . ASN A 1 144 ? 124.314 81.633 117.920 1.00 158.68 145 ASN A C 1
ATOM 1200 O O . ASN A 1 144 ? 124.072 80.702 118.695 1.00 161.90 145 ASN A O 1
ATOM 1205 N N . THR A 1 145 ? 123.704 82.812 117.993 1.00 136.01 146 THR A N 1
ATOM 1206 C CA . THR A 1 145 ? 122.821 83.172 119.092 1.00 129.84 146 THR A CA 1
ATOM 1207 C C . THR A 1 145 ? 121.447 83.548 118.559 1.00 129.03 146 THR A C 1
ATOM 1208 O O . THR A 1 145 ? 121.335 84.258 117.556 1.00 132.29 146 THR A O 1
ATOM 1212 N N . ALA A 1 146 ? 120.406 83.066 119.233 1.00 124.33 147 ALA A N 1
ATOM 1213 C CA . ALA A 1 146 ? 119.028 83.401 118.913 1.00 129.08 147 ALA A CA 1
ATOM 1214 C C . ALA A 1 146 ? 118.345 83.951 120.158 1.00 129.34 147 ALA A C 1
ATOM 1215 O O . ALA A 1 146 ? 118.891 83.900 121.263 1.00 131.84 147 ALA A O 1
ATOM 1217 N N . ALA A 1 147 ? 117.136 84.483 119.963 1.00 121.10 148 ALA A N 1
ATOM 1218 C CA . ALA A 1 147 ? 116.335 85.050 121.050 1.00 116.78 148 ALA A CA 1
ATOM 1219 C C . ALA A 1 147 ? 117.157 86.027 121.885 1.00 116.52 148 ALA A C 1
ATOM 1220 O O . ALA A 1 147 ? 117.168 85.974 123.116 1.00 121.07 148 ALA A O 1
ATOM 1222 N N . ASP A 1 148 ? 117.857 86.929 121.201 1.00 119.96 149 ASP A N 1
ATOM 1223 C CA . ASP A 1 148 ? 118.851 87.770 121.853 1.00 124.91 149 ASP A CA 1
ATOM 1224 C C . ASP A 1 148 ? 118.549 89.256 121.712 1.00 122.82 149 ASP A C 1
ATOM 1225 O O . ASP A 1 148 ? 119.437 90.036 121.354 1.00 124.10 149 ASP A O 1
ATOM 1230 N N . ASP A 1 149 ? 117.305 89.659 121.971 1.00 121.23 150 ASP A N 1
ATOM 1231 C CA . ASP A 1 149 ? 116.984 91.080 122.018 1.00 126.03 150 ASP A CA 1
ATOM 1232 C C . ASP A 1 149 ? 117.847 91.776 123.061 1.00 131.72 150 ASP A C 1
ATOM 1233 O O . ASP A 1 149 ? 117.703 91.526 124.262 1.00 134.22 150 ASP A O 1
ATOM 1238 N N . THR A 1 150 ? 118.746 92.649 122.614 1.00 129.59 151 THR A N 1
ATOM 1239 C CA . THR A 1 150 ? 119.657 93.353 123.508 1.00 127.81 151 THR A CA 1
ATOM 1240 C C . THR A 1 150 ? 119.219 94.780 123.800 1.00 129.30 151 THR A C 1
ATOM 1241 O O . THR A 1 150 ? 119.357 95.241 124.937 1.00 132.35 151 THR A O 1
ATOM 1245 N N . THR A 1 151 ? 118.697 95.491 122.799 1.00 141.26 152 THR A N 1
ATOM 1246 C CA . THR A 1 151 ? 118.302 96.880 123.010 1.00 144.48 152 THR A CA 1
ATOM 1247 C C . THR A 1 151 ? 117.138 96.985 123.989 1.00 141.74 152 THR A C 1
ATOM 1248 O O . THR A 1 151 ? 117.029 97.968 124.731 1.00 143.84 152 THR A O 1
ATOM 1252 N N . CYS A 1 152 ? 116.263 95.983 124.011 1.00 121.10 153 CYS A N 1
ATOM 1253 C CA . CYS A 1 152 ? 115.147 95.962 124.946 1.00 123.56 153 CYS A CA 1
ATOM 1254 C C . CYS A 1 152 ? 114.657 94.529 125.075 1.00 127.76 153 CYS A C 1
ATOM 1255 O O . CYS A 1 152 ? 114.839 93.710 124.173 1.00 137.23 153 CYS A O 1
ATOM 1258 N N . TYR A 1 153 ? 114.025 94.237 126.211 1.00 99.80 154 TYR A N 1
ATOM 1259 C CA . TYR A 1 153 ? 113.557 92.891 126.500 1.00 88.92 154 TYR A CA 1
ATOM 1260 C C . TYR A 1 153 ? 112.042 92.769 126.566 1.00 95.33 154 TYR A C 1
ATOM 1261 O O . TYR A 1 153 ? 111.530 91.646 126.520 1.00 101.73 154 TYR A O 1
ATOM 1270 N N . TYR A 1 154 ? 111.313 93.881 126.674 1.00 93.90 155 TYR A N 1
ATOM 1271 C CA . TYR A 1 154 ? 109.861 93.790 126.785 1.00 88.51 155 TYR A CA 1
ATOM 1272 C C . TYR A 1 154 ? 109.227 93.275 125.500 1.00 94.89 155 TYR A C 1
ATOM 1273 O O . TYR A 1 154 ? 108.167 92.645 125.549 1.00 96.55 155 TYR A O 1
ATOM 1282 N N . ARG A 1 155 ? 109.848 93.534 124.347 1.00 106.01 156 ARG A N 1
ATOM 1283 C CA . ARG A 1 155 ? 109.342 92.971 123.098 1.00 99.00 156 ARG A CA 1
ATOM 1284 C C . ARG A 1 155 ? 109.441 91.451 123.105 1.00 96.38 156 ARG A C 1
ATOM 1285 O O . ARG A 1 155 ? 108.504 90.754 122.692 1.00 100.60 156 ARG A O 1
ATOM 1293 N N . MET A 1 156 ? 110.571 90.921 123.576 1.00 99.37 157 MET A N 1
ATOM 1294 C CA . MET A 1 156 ? 110.736 89.476 123.659 1.00 102.74 157 MET A CA 1
ATOM 1295 C C . MET A 1 156 ? 109.756 88.867 124.651 1.00 104.41 157 MET A C 1
ATOM 1296 O O . MET A 1 156 ? 109.207 87.789 124.406 1.00 112.48 157 MET A O 1
ATOM 1301 N N . VAL A 1 157 ? 109.526 89.543 125.778 1.00 85.80 158 VAL A N 1
ATOM 1302 C CA . VAL A 1 157 ? 108.548 89.060 126.748 1.00 84.53 158 VAL A CA 1
ATOM 1303 C C . VAL A 1 157 ? 107.154 89.051 126.136 1.00 90.48 158 VAL A C 1
ATOM 1304 O O . VAL A 1 157 ? 106.389 88.094 126.306 1.00 101.51 158 VAL A O 1
ATOM 1308 N N . SER A 1 158 ? 106.803 90.116 125.413 1.00 94.66 159 SER A N 1
ATOM 1309 C CA . SER A 1 158 ? 105.478 90.203 124.810 1.00 92.74 159 SER A CA 1
ATOM 1310 C C . SER A 1 158 ? 105.262 89.103 123.781 1.00 97.54 159 SER A C 1
ATOM 1311 O O . SER A 1 158 ? 104.200 88.471 123.752 1.00 107.24 159 SER A O 1
ATOM 1314 N N . ARG A 1 159 ? 106.255 88.856 122.925 1.00 102.47 160 ARG A N 1
ATOM 1315 C CA . ARG A 1 159 ? 106.078 87.833 121.900 1.00 103.88 160 ARG A CA 1
ATOM 1316 C C . ARG A 1 159 ? 106.175 86.422 122.469 1.00 100.84 160 ARG A C 1
ATOM 1317 O O . ARG A 1 159 ? 105.550 85.500 121.933 1.00 108.44 160 ARG A O 1
ATOM 1325 N N . GLU A 1 160 ? 106.944 86.231 123.543 1.00 92.68 161 GLU A N 1
ATOM 1326 C CA . GLU A 1 160 ? 107.111 84.902 124.119 1.00 96.72 161 GLU A CA 1
ATOM 1327 C C . GLU A 1 160 ? 105.880 84.467 124.902 1.00 101.00 161 GLU A C 1
ATOM 1328 O O . GLU A 1 160 ? 105.513 83.287 124.883 1.00 107.21 161 GLU A O 1
ATOM 1334 N N . LEU A 1 161 ? 105.234 85.399 125.595 1.00 87.07 162 LEU A N 1
ATOM 1335 C CA . LEU A 1 161 ? 104.100 85.092 126.452 1.00 86.64 162 LEU A CA 1
ATOM 1336 C C . LEU A 1 161 ? 102.766 85.194 125.726 1.00 96.35 162 LEU A C 1
ATOM 1337 O O . LEU A 1 161 ? 101.719 85.065 126.369 1.00 98.89 162 LEU A O 1
ATOM 1342 N N . LYS A 1 162 ? 102.781 85.432 124.412 1.00 111.40 163 LYS A N 1
ATOM 1343 C CA . LYS A 1 162 ? 101.561 85.648 123.634 1.00 106.50 163 LYS A CA 1
ATOM 1344 C C . LYS A 1 162 ? 100.740 86.798 124.203 1.00 110.72 163 LYS A C 1
ATOM 1345 O O . LYS A 1 162 ? 99.509 86.790 124.137 1.00 115.32 163 LYS A O 1
ATOM 1351 N N . LEU A 1 163 ? 101.416 87.790 124.772 1.00 108.75 164 LEU A N 1
ATOM 1352 C CA . LEU A 1 163 ? 100.761 88.861 125.521 1.00 107.17 164 LEU A CA 1
ATOM 1353 C C . LEU A 1 163 ? 101.034 90.203 124.858 1.00 106.89 164 LEU A C 1
ATOM 1354 O O . LEU A 1 163 ? 102.108 90.795 125.066 1.00 106.19 164 LEU A O 1
ATOM 1359 N N . PRO A 1 164 ? 100.114 90.713 124.041 1.00 107.05 165 PRO A N 1
ATOM 1360 C CA . PRO A 1 164 ? 100.296 92.057 123.482 1.00 107.29 165 PRO A CA 1
ATOM 1361 C C . PRO A 1 164 ? 100.333 93.104 124.583 1.00 103.49 165 PRO A C 1
ATOM 1362 O O . PRO A 1 164 ? 99.616 93.011 125.580 1.00 104.16 165 PRO A O 1
ATOM 1366 N N . LEU A 1 165 ? 101.181 94.110 124.392 1.00 95.87 166 LEU A N 1
ATOM 1367 C CA . LEU A 1 165 ? 101.313 95.203 125.342 1.00 94.92 166 LEU A CA 1
ATOM 1368 C C . LEU A 1 165 ? 100.416 96.384 125.000 1.00 106.66 166 LEU A C 1
ATOM 1369 O O . LEU A 1 165 ? 100.496 97.420 125.665 1.00 117.30 166 LEU A O 1
ATOM 1374 N N . THR A 1 166 ? 99.570 96.252 123.976 1.00 104.65 167 THR A N 1
ATOM 1375 C CA . THR A 1 166 ? 98.665 97.320 123.568 1.00 100.92 167 THR A CA 1
ATOM 1376 C C . THR A 1 166 ? 97.215 96.851 123.515 1.00 93.55 167 THR A C 1
ATOM 1377 O O . THR A 1 166 ? 96.384 97.498 122.870 1.00 99.99 167 THR A O 1
ATOM 1381 N N . SER A 1 167 ? 96.893 95.745 124.181 1.00 99.37 168 SER A N 1
ATOM 1382 C CA . SER A 1 167 ? 95.551 95.185 124.181 1.00 108.24 168 SER A CA 1
ATOM 1383 C C . SER A 1 167 ? 95.106 94.941 125.615 1.00 108.68 168 SER A C 1
ATOM 1384 O O . SER A 1 167 ? 95.903 94.999 126.556 1.00 114.88 168 SER A O 1
ATOM 1387 N N . TRP A 1 168 ? 93.812 94.671 125.772 1.00 98.64 169 TRP A N 1
ATOM 1388 C CA . TRP A 1 168 ? 93.276 94.342 127.084 1.00 90.85 169 TRP A CA 1
ATOM 1389 C C . TRP A 1 168 ? 93.959 93.099 127.632 1.00 96.44 169 TRP A C 1
ATOM 1390 O O . TRP A 1 168 ? 94.166 92.116 126.915 1.00 110.86 169 TRP A O 1
ATOM 1401 N N . ILE A 1 169 ? 94.316 93.148 128.912 1.00 89.33 170 ILE A N 1
ATOM 1402 C CA . ILE A 1 169 ? 94.957 92.035 129.596 1.00 97.73 170 ILE A CA 1
ATOM 1403 C C . ILE A 1 169 ? 94.180 91.758 130.875 1.00 104.45 170 ILE A C 1
ATOM 1404 O O . ILE A 1 169 ? 93.866 92.688 131.626 1.00 112.88 170 ILE A O 1
ATOM 1409 N N . GLN A 1 170 ? 93.852 90.491 131.113 1.00 118.86 171 GLN A N 1
ATOM 1410 C CA . GLN A 1 170 ? 93.122 90.093 132.307 1.00 118.53 171 GLN A CA 1
ATOM 1411 C C . GLN A 1 170 ? 94.096 89.711 133.414 1.00 125.16 171 GLN A C 1
ATOM 1412 O O . GLN A 1 170 ? 95.021 88.915 133.201 1.00 131.22 171 GLN A O 1
ATOM 1418 N N . LEU A 1 171 ? 93.886 90.290 134.591 1.00 122.23 172 LEU A N 1
ATOM 1419 C CA . LEU A 1 171 ? 94.676 90.014 135.780 1.00 119.04 172 LEU A CA 1
ATOM 1420 C C . LEU A 1 171 ? 93.916 89.037 136.661 1.00 123.28 172 LEU A C 1
ATOM 1421 O O . LEU A 1 171 ? 92.734 89.255 136.965 1.00 126.12 172 LEU A O 1
ATOM 1426 N N . GLN A 1 172 ? 94.604 87.969 137.061 1.00 136.24 173 GLN A N 1
ATOM 1427 C CA . GLN A 1 172 ? 94.053 86.884 137.856 1.00 131.87 173 GLN A CA 1
ATOM 1428 C C . GLN A 1 172 ? 95.015 86.569 138.991 1.00 132.49 173 GLN A C 1
ATOM 1429 O O . GLN A 1 172 ? 96.231 86.524 138.783 1.00 139.98 173 GLN A O 1
ATOM 1435 N N . HIS A 1 173 ? 94.471 86.351 140.189 1.00 130.19 174 HIS A N 1
ATOM 1436 C CA . HIS A 1 173 ? 95.273 85.993 141.362 1.00 133.89 174 HIS A CA 1
ATOM 1437 C C . HIS A 1 173 ? 96.379 87.015 141.611 1.00 136.07 174 HIS A C 1
ATOM 1438 O O . HIS A 1 173 ? 97.505 86.673 141.977 1.00 136.08 174 HIS A O 1
ATOM 1445 N N . TYR A 1 174 ? 96.051 88.285 141.407 1.00 129.31 175 TYR A N 1
ATOM 1446 C CA . TYR A 1 174 ? 97.007 89.370 141.538 1.00 126.89 175 TYR A CA 1
ATOM 1447 C C . TYR A 1 174 ? 97.235 89.725 143.004 1.00 124.65 175 TYR A C 1
ATOM 1448 O O . TYR A 1 174 ? 96.468 89.344 143.892 1.00 123.78 175 TYR A O 1
ATOM 1457 N N . SER A 1 175 ? 98.311 90.470 143.251 1.00 126.22 176 SER A N 1
ATOM 1458 C CA . SER A 1 175 ? 98.578 91.060 144.559 1.00 127.12 176 SER A CA 1
ATOM 1459 C C . SER A 1 175 ? 98.277 92.550 144.457 1.00 126.63 176 SER A C 1
ATOM 1460 O O . SER A 1 175 ? 98.983 93.281 143.758 1.00 129.59 176 SER A O 1
ATOM 1463 N N . TYR A 1 176 ? 97.239 93.000 145.153 1.00 124.63 177 TYR A N 1
ATOM 1464 C CA . TYR A 1 176 ? 96.738 94.358 145.004 1.00 122.73 177 TYR A CA 1
ATOM 1465 C C . TYR A 1 176 ? 97.229 95.249 146.136 1.00 127.38 177 TYR A C 1
ATOM 1466 O O . TYR A 1 176 ? 97.265 94.834 147.298 1.00 128.31 177 TYR A O 1
ATOM 1475 N N . GLU A 1 177 ? 97.605 96.476 145.789 1.00 145.19 178 GLU A N 1
ATOM 1476 C CA . GLU A 1 177 ? 97.935 97.478 146.792 1.00 144.92 178 GLU A CA 1
ATOM 1477 C C . GLU A 1 177 ? 97.595 98.869 146.272 1.00 146.78 178 GLU A C 1
ATOM 1478 O O . GLU A 1 177 ? 98.174 99.323 145.277 1.00 150.53 178 GLU A O 1
ATOM 1484 N N . PRO A 1 178 ? 96.637 99.563 146.887 1.00 143.76 179 PRO A N 1
ATOM 1485 C CA . PRO A 1 178 ? 96.365 100.948 146.487 1.00 145.60 179 PRO A CA 1
ATOM 1486 C C . PRO A 1 178 ? 97.303 101.896 147.218 1.00 143.98 179 PRO A C 1
ATOM 1487 O O . PRO A 1 178 ? 97.312 101.941 148.452 1.00 142.84 179 PRO A O 1
ATOM 1491 N N . ARG A 1 179 ? 98.118 102.645 146.463 1.00 144.77 180 ARG A N 1
ATOM 1492 C CA . ARG A 1 179 ? 98.884 103.728 147.084 1.00 143.98 180 ARG A CA 1
ATOM 1493 C C . ARG A 1 179 ? 98.574 105.007 146.327 1.00 145.35 180 ARG A C 1
ATOM 1494 O O . ARG A 1 179 ? 98.762 105.068 145.109 1.00 145.05 180 ARG A O 1
ATOM 1502 N N . GLY A 1 180 ? 98.077 106.009 147.046 1.00 145.97 181 GLY A N 1
ATOM 1503 C CA . GLY A 1 180 ? 97.736 107.273 146.415 1.00 144.89 181 GLY A CA 1
ATOM 1504 C C . GLY A 1 180 ? 96.702 107.042 145.338 1.00 143.93 181 GLY A C 1
ATOM 1505 O O . GLY A 1 180 ? 95.623 106.490 145.585 1.00 136.62 181 GLY A O 1
ATOM 1506 N N . LEU A 1 181 ? 97.030 107.460 144.123 1.00 137.57 182 LEU A N 1
ATOM 1507 C CA . LEU A 1 181 ? 96.138 107.306 142.988 1.00 131.81 182 LEU A CA 1
ATOM 1508 C C . LEU A 1 181 ? 96.456 106.087 142.131 1.00 133.43 182 LEU A C 1
ATOM 1509 O O . LEU A 1 181 ? 95.811 105.893 141.095 1.00 133.37 182 LEU A O 1
ATOM 1514 N N . VAL A 1 182 ? 97.421 105.262 142.531 1.00 133.44 183 VAL A N 1
ATOM 1515 C CA . VAL A 1 182 ? 97.914 104.168 141.702 1.00 128.25 183 VAL A CA 1
ATOM 1516 C C . VAL A 1 182 ? 97.531 102.848 142.356 1.00 130.99 183 VAL A C 1
ATOM 1517 O O . VAL A 1 182 ? 97.871 102.589 143.521 1.00 137.17 183 VAL A O 1
ATOM 1521 N N . HIS A 1 183 ? 96.812 102.019 141.600 1.00 112.37 184 HIS A N 1
ATOM 1522 C CA . HIS A 1 183 ? 96.451 100.675 142.037 1.00 107.95 184 HIS A CA 1
ATOM 1523 C C . HIS A 1 183 ? 97.534 99.741 141.525 1.00 112.99 184 HIS A C 1
ATOM 1524 O O . HIS A 1 183 ? 97.522 99.310 140.377 1.00 118.96 184 HIS A O 1
ATOM 1531 N N . ARG A 1 184 ? 98.516 99.458 142.367 1.00 118.61 185 ARG A N 1
ATOM 1532 C CA . ARG A 1 184 ? 99.620 98.611 141.951 1.00 118.34 185 ARG A CA 1
ATOM 1533 C C . ARG A 1 184 ? 99.232 97.151 142.063 1.00 122.77 185 ARG A C 1
ATOM 1534 O O . ARG A 1 184 ? 98.669 96.727 143.082 1.00 129.39 185 ARG A O 1
ATOM 1542 N N . PHE A 1 185 ? 99.547 96.388 141.017 1.00 109.29 186 PHE A N 1
ATOM 1543 C CA . PHE A 1 185 ? 99.324 94.952 140.963 1.00 105.17 186 PHE A CA 1
ATOM 1544 C C . PHE A 1 185 ? 100.649 94.219 140.772 1.00 107.63 186 PHE A C 1
ATOM 1545 O O . PHE A 1 185 ? 101.365 94.451 139.791 1.00 114.43 186 PHE A O 1
ATOM 1553 N N . SER A 1 186 ? 100.942 93.300 141.675 1.00 115.42 187 SER A N 1
ATOM 1554 C CA . SER A 1 186 ? 102.097 92.429 141.558 1.00 117.30 187 SER A CA 1
ATOM 1555 C C . SER A 1 186 ? 101.603 91.086 141.043 1.00 120.69 187 SER A C 1
ATOM 1556 O O . SER A 1 186 ? 100.841 90.396 141.732 1.00 124.92 187 SER A O 1
ATOM 1559 N N . VAL A 1 187 ? 101.973 90.758 139.807 1.00 112.55 188 VAL A N 1
ATOM 1560 C CA . VAL A 1 187 ? 101.489 89.570 139.129 1.00 112.85 188 VAL A CA 1
ATOM 1561 C C . VAL A 1 187 ? 102.691 88.822 138.579 1.00 114.07 188 VAL A C 1
ATOM 1562 O O . VAL A 1 187 ? 103.821 89.309 138.590 1.00 114.48 188 VAL A O 1
ATOM 1566 N N . THR A 1 188 ? 102.422 87.621 138.104 1.00 131.98 189 THR A N 1
ATOM 1567 C CA . THR A 1 188 ? 103.382 86.768 137.438 1.00 130.75 189 THR A CA 1
ATOM 1568 C C . THR A 1 188 ? 102.840 86.408 136.064 1.00 132.29 189 THR A C 1
ATOM 1569 O O . THR A 1 188 ? 101.626 86.469 135.833 1.00 135.68 189 THR A O 1
ATOM 1573 N N . PRO A 1 189 ? 103.712 86.052 135.118 1.00 119.35 190 PRO A N 1
ATOM 1574 C CA . PRO A 1 189 ? 103.222 85.717 133.771 1.00 119.47 190 PRO A CA 1
ATOM 1575 C C . PRO A 1 189 ? 102.201 84.596 133.761 1.00 123.71 190 PRO A C 1
ATOM 1576 O O . PRO A 1 189 ? 101.271 84.625 132.944 1.00 122.23 190 PRO A O 1
ATOM 1580 N N . GLU A 1 190 ? 102.339 83.609 134.648 1.00 140.42 191 GLU A N 1
ATOM 1581 C CA . GLU A 1 190 ? 101.369 82.524 134.716 1.00 140.72 191 GLU A CA 1
ATOM 1582 C C . GLU A 1 190 ? 100.013 82.989 135.227 1.00 144.73 191 GLU A C 1
ATOM 1583 O O . GLU A 1 190 ? 99.001 82.340 134.941 1.00 145.98 191 GLU A O 1
ATOM 1589 N N . ASP A 1 191 ? 99.968 84.092 135.972 1.00 154.14 192 ASP A N 1
ATOM 1590 C CA . ASP A 1 191 ? 98.733 84.616 136.538 1.00 157.30 192 ASP A CA 1
ATOM 1591 C C . ASP A 1 191 ? 98.170 85.787 135.746 1.00 154.20 192 ASP A C 1
ATOM 1592 O O . ASP A 1 191 ? 97.281 86.485 136.241 1.00 155.95 192 ASP A O 1
ATOM 1597 N N . LEU A 1 192 ? 98.670 86.028 134.538 1.00 125.37 193 LEU A N 1
ATOM 1598 C CA . LEU A 1 192 ? 98.304 87.209 133.768 1.00 115.63 193 LEU A CA 1
ATOM 1599 C C . LEU A 1 192 ? 97.996 86.766 132.345 1.00 117.40 193 LEU A C 1
ATOM 1600 O O . LEU A 1 192 ? 98.901 86.350 131.616 1.00 121.35 193 LEU A O 1
ATOM 1605 N N . VAL A 1 193 ? 96.726 86.855 131.951 1.00 120.75 194 VAL A N 1
ATOM 1606 C CA . VAL A 1 193 ? 96.237 86.241 130.722 1.00 120.91 194 VAL A CA 1
ATOM 1607 C C . VAL A 1 193 ? 95.912 87.334 129.716 1.00 118.12 194 VAL A C 1
ATOM 1608 O O . VAL A 1 193 ? 95.544 88.448 130.098 1.00 121.51 194 VAL A O 1
ATOM 1612 N N . SER A 1 194 ? 96.063 87.027 128.432 1.00 102.41 195 SER A N 1
ATOM 1613 C CA . SER A 1 194 ? 95.638 87.958 127.397 1.00 105.46 195 SER A CA 1
ATOM 1614 C C . SER A 1 194 ? 94.126 87.886 127.220 1.00 104.35 195 SER A C 1
ATOM 1615 O O . SER A 1 194 ? 93.545 86.797 127.202 1.00 106.51 195 SER A O 1
ATOM 1618 N N . TYR A 1 195 ? 93.489 89.045 127.090 1.00 131.04 196 TYR A N 1
ATOM 1619 C CA . TYR A 1 195 ? 92.042 89.142 126.904 1.00 131.69 196 TYR A CA 1
ATOM 1620 C C . TYR A 1 195 ? 91.800 89.624 125.476 1.00 134.81 196 TYR A C 1
ATOM 1621 O O . TYR A 1 195 ? 91.823 90.823 125.194 1.00 137.06 196 TYR A O 1
ATOM 1630 N N . GLN A 1 196 ? 91.565 88.673 124.575 1.00 150.47 197 GLN A N 1
ATOM 1631 C CA . GLN A 1 196 ? 91.479 88.952 123.148 1.00 151.70 197 GLN A CA 1
ATOM 1632 C C . GLN A 1 196 ? 90.057 89.163 122.649 1.00 150.33 197 GLN A C 1
ATOM 1633 O O . GLN A 1 196 ? 89.864 89.857 121.646 1.00 149.12 197 GLN A O 1
ATOM 1639 N N . ASN A 1 197 ? 89.061 88.589 123.316 1.00 154.65 198 ASN A N 1
ATOM 1640 C CA . ASN A 1 197 ? 87.694 88.661 122.829 1.00 155.95 198 ASN A CA 1
ATOM 1641 C C . ASN A 1 197 ? 87.032 89.969 123.244 1.00 157.23 198 ASN A C 1
ATOM 1642 O O . ASN A 1 197 ? 87.337 90.532 124.299 1.00 157.99 198 ASN A O 1
ATOM 1647 N N . ASP A 1 198 ? 86.166 90.473 122.358 1.00 164.10 199 ASP A N 1
ATOM 1648 C CA . ASP A 1 198 ? 85.187 91.532 122.611 1.00 165.15 199 ASP A CA 1
ATOM 1649 C C . ASP A 1 198 ? 85.655 92.591 123.606 1.00 165.79 199 ASP A C 1
ATOM 1650 O O . ASP A 1 198 ? 84.945 92.905 124.567 1.00 167.63 199 ASP A O 1
ATOM 1655 N N . GLY A 1 199 ? 86.839 93.153 123.371 1.00 140.23 200 GLY A N 1
ATOM 1656 C CA . GLY A 1 199 ? 87.424 94.117 124.272 1.00 140.27 200 GLY A CA 1
ATOM 1657 C C . GLY A 1 199 ? 86.506 95.288 124.554 1.00 139.59 200 GLY A C 1
ATOM 1658 O O . GLY A 1 199 ? 85.966 95.922 123.642 1.00 140.29 200 GLY A O 1
ATOM 1659 N N . PRO A 1 200 ? 86.311 95.596 125.836 1.00 118.65 201 PRO A N 1
ATOM 1660 C CA . PRO A 1 200 ? 85.380 96.669 126.205 1.00 116.16 201 PRO A CA 1
ATOM 1661 C C . PRO A 1 200 ? 85.909 98.044 125.839 1.00 119.42 201 PRO A C 1
ATOM 1662 O O . PRO A 1 200 ? 87.038 98.176 125.357 1.00 120.73 201 PRO A O 1
ATOM 1666 N N . THR A 1 201 ? 85.092 99.072 126.057 1.00 128.70 202 THR A N 1
ATOM 1667 C CA . THR A 1 201 ? 85.510 100.433 125.757 1.00 129.86 202 THR A CA 1
ATOM 1668 C C . THR A 1 201 ? 86.723 100.807 126.597 1.00 130.44 202 THR A C 1
ATOM 1669 O O . THR A 1 201 ? 86.724 100.640 127.820 1.00 129.47 202 THR A O 1
ATOM 1673 N N . ASP A 1 202 ? 87.760 101.312 125.936 1.00 132.81 203 ASP A N 1
ATOM 1674 C CA . ASP A 1 202 ? 88.990 101.670 126.624 1.00 134.26 203 ASP A CA 1
ATOM 1675 C C . ASP A 1 202 ? 88.811 102.978 127.381 1.00 134.36 203 ASP A C 1
ATOM 1676 O O . ASP A 1 202 ? 88.187 103.920 126.886 1.00 134.84 203 ASP A O 1
ATOM 1681 N N . HIS A 1 203 ? 89.362 103.030 128.589 1.00 125.81 204 HIS A N 1
ATOM 1682 C CA . HIS A 1 203 ? 89.226 104.184 129.466 1.00 125.88 204 HIS A CA 1
ATOM 1683 C C . HIS A 1 203 ? 90.589 104.734 129.865 1.00 127.69 204 HIS A C 1
ATOM 1684 O O . HIS A 1 203 ? 90.807 105.142 131.007 1.00 136.86 204 HIS A O 1
ATOM 1691 N N . SER A 1 204 ? 91.527 104.740 128.924 1.00 111.48 205 SER A N 1
ATOM 1692 C CA . SER A 1 204 ? 92.810 105.383 129.158 1.00 113.05 205 SER A CA 1
ATOM 1693 C C . SER A 1 204 ? 92.661 106.896 129.067 1.00 108.96 205 SER A C 1
ATOM 1694 O O . SER A 1 204 ? 91.776 107.416 128.383 1.00 107.68 205 SER A O 1
ATOM 1697 N N . ILE A 1 205 ? 93.540 107.607 129.766 1.00 101.05 206 ILE A N 1
ATOM 1698 C CA . ILE A 1 205 ? 93.504 109.063 129.825 1.00 97.95 206 ILE A CA 1
ATOM 1699 C C . ILE A 1 205 ? 94.684 109.619 129.041 1.00 96.85 206 ILE A C 1
ATOM 1700 O O . ILE A 1 205 ? 95.839 109.242 129.283 1.00 106.72 206 ILE A O 1
ATOM 1705 N N . VAL A 1 206 ? 94.388 110.512 128.103 1.00 88.30 207 VAL A N 1
ATOM 1706 C CA . VAL A 1 206 ? 95.400 111.225 127.336 1.00 83.83 207 VAL A CA 1
ATOM 1707 C C . VAL A 1 206 ? 95.247 112.713 127.615 1.00 89.77 207 VAL A C 1
ATOM 1708 O O . VAL A 1 206 ? 94.159 113.274 127.458 1.00 107.57 207 VAL A O 1
ATOM 1712 N N . MET A 1 207 ? 96.320 113.346 128.068 1.00 97.18 208 MET A N 1
ATOM 1713 C CA . MET A 1 207 ? 96.301 114.780 128.305 1.00 109.18 208 MET A CA 1
ATOM 1714 C C . MET A 1 207 ? 97.125 115.461 127.227 1.00 103.56 208 MET A C 1
ATOM 1715 O O . MET A 1 207 ? 98.261 115.064 126.959 1.00 104.13 208 MET A O 1
ATOM 1720 N N . ALA A 1 208 ? 96.527 116.449 126.582 1.00 107.46 209 ALA A N 1
ATOM 1721 C CA . ALA A 1 208 ? 97.221 117.302 125.634 1.00 109.85 209 ALA A CA 1
ATOM 1722 C C . ALA A 1 208 ? 97.622 118.582 126.345 1.00 109.27 209 ALA A C 1
ATOM 1723 O O . ALA A 1 208 ? 96.793 119.213 127.012 1.00 118.09 209 ALA A O 1
ATOM 1725 N N . TYR A 1 209 ? 98.892 118.949 126.223 1.00 99.14 210 TYR A N 1
ATOM 1726 C CA . TYR A 1 209 ? 99.403 120.134 126.891 1.00 97.58 210 TYR A CA 1
ATOM 1727 C C . TYR A 1 209 ? 100.162 120.998 125.899 1.00 98.49 210 TYR A C 1
ATOM 1728 O O . TYR A 1 209 ? 100.852 120.489 125.012 1.00 107.36 210 TYR A O 1
ATOM 1737 N N . ASP A 1 210 ? 100.021 122.309 126.057 1.00 108.68 211 ASP A N 1
ATOM 1738 C CA . ASP A 1 210 ? 100.766 123.273 125.267 1.00 113.20 211 ASP A CA 1
ATOM 1739 C C . ASP A 1 210 ? 101.303 124.345 126.200 1.00 114.62 211 ASP A C 1
ATOM 1740 O O . ASP A 1 210 ? 100.706 124.643 127.239 1.00 120.50 211 ASP A O 1
ATOM 1745 N N . ILE A 1 211 ? 102.451 124.908 125.840 1.00 100.32 212 ILE A N 1
ATOM 1746 C CA . ILE A 1 211 ? 103.117 125.904 126.666 1.00 100.96 212 ILE A CA 1
ATOM 1747 C C . ILE A 1 211 ? 103.326 127.170 125.850 1.00 103.16 212 ILE A C 1
ATOM 1748 O O . ILE A 1 211 ? 103.578 127.117 124.641 1.00 112.30 212 ILE A O 1
ATOM 1753 N N . GLU A 1 212 ? 103.179 128.308 126.515 1.00 119.78 213 GLU A N 1
ATOM 1754 C CA . GLU A 1 212 ? 103.490 129.616 125.962 1.00 125.23 213 GLU A CA 1
ATOM 1755 C C . GLU A 1 212 ? 104.650 130.204 126.749 1.00 124.16 213 GLU A C 1
ATOM 1756 O O . GLU A 1 212 ? 104.583 130.308 127.982 1.00 125.59 213 GLU A O 1
ATOM 1762 N N . THR A 1 213 ? 105.701 130.569 126.021 1.00 118.92 214 THR A N 1
ATOM 1763 C CA . THR A 1 213 ? 106.880 131.105 126.657 1.00 119.66 214 THR A CA 1
ATOM 1764 C C . THR A 1 213 ? 107.097 132.555 126.305 1.00 123.68 214 THR A C 1
ATOM 1765 O O . THR A 1 213 ? 106.488 133.059 125.371 1.00 127.52 214 THR A O 1
ATOM 1769 N N . TYR A 1 214 ? 107.976 133.225 127.025 1.00 141.46 215 TYR A N 1
ATOM 1770 C CA . TYR A 1 214 ? 108.234 134.645 126.847 1.00 141.68 215 TYR A CA 1
ATOM 1771 C C . TYR A 1 214 ? 109.728 134.897 126.722 1.00 145.11 215 TYR A C 1
ATOM 1772 O O . TYR A 1 214 ? 110.537 134.236 127.381 1.00 148.42 215 TYR A O 1
ATOM 1781 N N . SER A 1 215 ? 110.086 135.856 125.870 1.00 146.17 216 SER A N 1
ATOM 1782 C CA . SER A 1 215 ? 111.453 136.320 125.718 1.00 146.23 216 SER A CA 1
ATOM 1783 C C . SER A 1 215 ? 111.468 137.841 125.678 1.00 147.95 216 SER A C 1
ATOM 1784 O O . SER A 1 215 ? 110.684 138.451 124.940 1.00 149.03 216 SER A O 1
ATOM 1787 N N . PRO A 1 216 ? 112.336 138.482 126.467 1.00 155.88 217 PRO A N 1
ATOM 1788 C CA . PRO A 1 216 ? 112.361 139.955 126.471 1.00 156.69 217 PRO A CA 1
ATOM 1789 C C . PRO A 1 216 ? 112.701 140.560 125.120 1.00 156.84 217 PRO A C 1
ATOM 1790 O O . PRO A 1 216 ? 112.164 141.617 124.767 1.00 157.35 217 PRO A O 1
ATOM 1794 N N . VAL A 1 217 ? 113.576 139.919 124.352 1.00 162.30 218 VAL A N 1
ATOM 1795 C CA . VAL A 1 217 ? 113.958 140.434 123.043 1.00 162.52 218 VAL A CA 1
ATOM 1796 C C . VAL A 1 217 ? 112.899 140.041 122.022 1.00 162.05 218 VAL A C 1
ATOM 1797 O O . VAL A 1 217 ? 112.529 138.866 121.906 1.00 164.12 218 VAL A O 1
ATOM 1801 N N . LYS A 1 218 ? 112.393 141.030 121.293 1.00 163.64 219 LYS A N 1
ATOM 1802 C CA . LYS A 1 218 ? 111.302 140.807 120.358 1.00 164.73 219 LYS A CA 1
ATOM 1803 C C . LYS A 1 218 ? 111.794 140.119 119.091 1.00 166.21 219 LYS A C 1
ATOM 1804 O O . LYS A 1 218 ? 112.965 140.218 118.715 1.00 164.80 219 LYS A O 1
ATOM 1810 N N . GLY A 1 219 ? 110.878 139.410 118.434 1.00 180.09 220 GLY A N 1
ATOM 1811 C CA . GLY A 1 219 ? 111.162 138.788 117.158 1.00 181.51 220 GLY A CA 1
ATOM 1812 C C . GLY A 1 219 ? 112.009 137.539 117.215 1.00 182.17 220 GLY A C 1
ATOM 1813 O O . GLY A 1 219 ? 112.448 137.063 116.162 1.00 184.02 220 GLY A O 1
ATOM 1814 N N . THR A 1 220 ? 112.254 136.990 118.400 1.00 165.22 221 THR A N 1
ATOM 1815 C CA . THR A 1 220 ? 113.085 135.806 118.559 1.00 161.12 221 THR A CA 1
ATOM 1816 C C . THR A 1 220 ? 112.305 134.717 119.279 1.00 161.95 221 THR A C 1
ATOM 1817 O O . THR A 1 220 ? 111.518 135.001 120.187 1.00 166.85 221 THR A O 1
ATOM 1821 N N . VAL A 1 221 ? 112.523 133.476 118.867 1.00 135.98 222 VAL A N 1
ATOM 1822 C CA . VAL A 1 221 ? 111.947 132.342 119.594 1.00 134.94 222 VAL A CA 1
ATOM 1823 C C . VAL A 1 221 ? 112.603 132.254 120.968 1.00 136.91 222 VAL A C 1
ATOM 1824 O O . VAL A 1 221 ? 113.844 132.267 121.058 1.00 136.91 222 VAL A O 1
ATOM 1828 N N . PRO A 1 222 ? 111.833 132.184 122.052 1.00 131.21 223 PRO A N 1
ATOM 1829 C CA . PRO A 1 222 ? 112.438 132.154 123.393 1.00 132.89 223 PRO A CA 1
ATOM 1830 C C . PRO A 1 222 ? 113.361 130.958 123.564 1.00 132.35 223 PRO A C 1
ATOM 1831 O O . PRO A 1 222 ? 112.939 129.803 123.477 1.00 133.77 223 PRO A O 1
ATOM 1835 N N . ASP A 1 223 ? 114.633 131.248 123.803 1.00 144.60 224 ASP A N 1
ATOM 1836 C CA . ASP A 1 223 ? 115.630 130.205 123.995 1.00 145.26 224 ASP A CA 1
ATOM 1837 C C . ASP A 1 223 ? 115.623 129.751 125.449 1.00 144.47 224 ASP A C 1
ATOM 1838 O O . ASP A 1 223 ? 115.815 130.580 126.345 1.00 146.21 224 ASP A O 1
ATOM 1843 N N . PRO A 1 224 ? 115.397 128.465 125.729 1.00 135.09 225 PRO A N 1
ATOM 1844 C CA . PRO A 1 224 ? 115.448 128.007 127.127 1.00 134.68 225 PRO A CA 1
ATOM 1845 C C . PRO A 1 224 ? 116.800 128.222 127.782 1.00 134.81 225 PRO A C 1
ATOM 1846 O O . PRO A 1 224 ? 116.868 128.365 129.009 1.00 135.90 225 PRO A O 1
ATOM 1850 N N . ASN A 1 225 ? 117.883 128.247 127.001 1.00 141.59 226 ASN A N 1
ATOM 1851 C CA . ASN A 1 225 ? 119.200 128.497 127.576 1.00 139.35 226 ASN A CA 1
ATOM 1852 C C . ASN A 1 225 ? 119.318 129.915 128.119 1.00 141.58 226 ASN A C 1
ATOM 1853 O O . ASN A 1 225 ? 120.051 130.146 129.087 1.00 143.86 226 ASN A O 1
ATOM 1858 N N . GLN A 1 226 ? 118.615 130.870 127.515 1.00 149.92 227 GLN A N 1
ATOM 1859 C CA . GLN A 1 226 ? 118.655 132.244 127.995 1.00 152.26 227 GLN A CA 1
ATOM 1860 C C . GLN A 1 226 ? 117.973 132.347 129.353 1.00 151.45 227 GLN A C 1
ATOM 1861 O O . GLN A 1 226 ? 116.863 131.840 129.544 1.00 155.83 227 GLN A O 1
ATOM 1867 N N . ALA A 1 227 ? 118.645 133.004 130.300 1.00 139.11 228 ALA A N 1
ATOM 1868 C CA . ALA A 1 227 ? 118.106 133.112 131.652 1.00 139.13 228 ALA A CA 1
ATOM 1869 C C . ALA A 1 227 ? 116.841 133.960 131.686 1.00 140.32 228 ALA A C 1
ATOM 1870 O O . ALA A 1 227 ? 115.881 133.621 132.387 1.00 140.57 228 ALA A O 1
ATOM 1872 N N . ASN A 1 228 ? 116.819 135.066 130.940 1.00 150.62 229 ASN A N 1
ATOM 1873 C CA . ASN A 1 228 ? 115.679 135.973 131.018 1.00 152.77 229 ASN A CA 1
ATOM 1874 C C . ASN A 1 228 ? 114.459 135.411 130.302 1.00 151.42 229 ASN A C 1
ATOM 1875 O O . ASN A 1 228 ? 113.325 135.724 130.682 1.00 151.04 229 ASN A O 1
ATOM 1880 N N . ASP A 1 229 ? 114.662 134.599 129.267 1.00 158.10 230 ASP A N 1
ATOM 1881 C CA . ASP A 1 229 ? 113.538 133.937 128.619 1.00 158.80 230 ASP A CA 1
ATOM 1882 C C . ASP A 1 229 ? 112.852 133.003 129.606 1.00 162.17 230 ASP A C 1
ATOM 1883 O O . ASP A 1 229 ? 113.507 132.326 130.403 1.00 166.14 230 ASP A O 1
ATOM 1888 N N . VAL A 1 230 ? 111.523 132.975 129.560 1.00 148.70 231 VAL A N 1
ATOM 1889 C CA . VAL A 1 230 ? 110.732 132.277 130.563 1.00 144.73 231 VAL A CA 1
ATOM 1890 C C . VAL A 1 230 ? 109.521 131.632 129.905 1.00 146.36 231 VAL A C 1
ATOM 1891 O O . VAL A 1 230 ? 108.940 132.171 128.958 1.00 148.84 231 VAL A O 1
ATOM 1895 N N . VAL A 1 231 ? 109.157 130.454 130.401 1.00 128.57 232 VAL A N 1
ATOM 1896 C CA . VAL A 1 231 ? 107.874 129.839 130.083 1.00 125.22 232 VAL A CA 1
ATOM 1897 C C . VAL A 1 231 ? 106.851 130.371 131.079 1.00 126.64 232 VAL A C 1
ATOM 1898 O O . VAL A 1 231 ? 107.041 130.270 132.296 1.00 128.48 232 VAL A O 1
ATOM 1902 N N . PHE A 1 232 ? 105.778 130.971 130.568 1.00 124.86 233 PHE A N 1
ATOM 1903 C CA . PHE A 1 232 ? 104.837 131.665 131.432 1.00 124.12 233 PHE A CA 1
ATOM 1904 C C . PHE A 1 232 ? 103.440 131.067 131.435 1.00 126.08 233 PHE A C 1
ATOM 1905 O O . PHE A 1 232 ? 102.616 131.485 132.255 1.00 127.13 233 PHE A O 1
ATOM 1913 N N . MET A 1 233 ? 103.142 130.111 130.559 1.00 126.07 234 MET A N 1
ATOM 1914 C CA . MET A 1 233 ? 101.810 129.526 130.568 1.00 123.10 234 MET A CA 1
ATOM 1915 C C . MET A 1 233 ? 101.878 128.065 130.157 1.00 122.12 234 MET A C 1
ATOM 1916 O O . MET A 1 233 ? 102.611 127.709 129.235 1.00 127.50 234 MET A O 1
ATOM 1921 N N . ILE A 1 234 ? 101.114 127.227 130.852 1.00 100.09 235 ILE A N 1
ATOM 1922 C CA . ILE A 1 234 ? 100.932 125.827 130.489 1.00 98.42 235 ILE A CA 1
ATOM 1923 C C . ILE A 1 234 ? 99.444 125.520 130.564 1.00 102.81 235 ILE A C 1
ATOM 1924 O O . ILE A 1 234 ? 98.839 125.634 131.637 1.00 117.50 235 ILE A O 1
ATOM 1929 N N . CYS A 1 235 ? 98.855 125.132 129.437 1.00 101.72 236 CYS A N 1
ATOM 1930 C CA . CYS A 1 235 ? 97.450 124.752 129.380 1.00 102.40 236 CYS A CA 1
ATOM 1931 C C . CYS A 1 235 ? 97.358 123.278 129.024 1.00 106.86 236 CYS A C 1
ATOM 1932 O O . CYS A 1 235 ? 97.968 122.832 128.047 1.00 111.85 236 CYS A O 1
ATOM 1935 N N . MET A 1 236 ? 96.587 122.529 129.807 1.00 105.16 237 MET A N 1
ATOM 1936 C CA . MET A 1 236 ? 96.549 121.082 129.685 1.00 105.48 237 MET A CA 1
ATOM 1937 C C . MET A 1 236 ? 95.117 120.590 129.835 1.00 107.39 237 MET A C 1
ATOM 1938 O O . MET A 1 236 ? 94.303 121.197 130.535 1.00 112.49 237 MET A O 1
ATOM 1943 N N . ARG A 1 237 ? 94.816 119.487 129.154 1.00 99.65 238 ARG A N 1
ATOM 1944 C CA . ARG A 1 237 ? 93.469 118.935 129.125 1.00 98.65 238 ARG A CA 1
ATOM 1945 C C . ARG A 1 237 ? 93.537 117.417 129.116 1.00 99.89 238 ARG A C 1
ATOM 1946 O O . ARG A 1 237 ? 94.365 116.840 128.411 1.00 107.63 238 ARG A O 1
ATOM 1954 N N . ILE A 1 238 ? 92.655 116.767 129.873 1.00 98.68 239 ILE A N 1
ATOM 1955 C CA . ILE A 1 238 ? 92.577 115.309 129.878 1.00 95.62 239 ILE A CA 1
ATOM 1956 C C . ILE A 1 238 ? 91.331 114.858 129.133 1.00 96.35 239 ILE A C 1
ATOM 1957 O O . ILE A 1 238 ? 90.245 115.429 129.293 1.00 101.23 239 ILE A O 1
ATOM 1962 N N . PHE A 1 239 ? 91.497 113.824 128.313 1.00 99.67 240 PHE A N 1
ATOM 1963 C CA . PHE A 1 239 ? 90.438 113.234 127.517 1.00 98.24 240 PHE A CA 1
ATOM 1964 C C . PHE A 1 239 ? 90.498 111.724 127.675 1.00 105.92 240 PHE A C 1
ATOM 1965 O O . PHE A 1 239 ? 91.526 111.159 128.064 1.00 113.51 240 PHE A O 1
ATOM 1973 N N . TRP A 1 240 ? 89.387 111.069 127.356 1.00 105.68 241 TRP A N 1
ATOM 1974 C CA . TRP A 1 240 ? 89.437 109.633 127.154 1.00 104.43 241 TRP A CA 1
ATOM 1975 C C . TRP A 1 240 ? 90.279 109.323 125.920 1.00 108.89 241 TRP A C 1
ATOM 1976 O O . TRP A 1 240 ? 90.463 110.162 125.034 1.00 113.12 241 TRP A O 1
ATOM 1987 N N . ILE A 1 241 ? 90.800 108.095 125.871 1.00 109.04 242 ILE A N 1
ATOM 1988 C CA . ILE A 1 241 ? 91.668 107.699 124.769 1.00 108.56 242 ILE A CA 1
ATOM 1989 C C . ILE A 1 241 ? 90.938 107.731 123.433 1.00 111.16 242 ILE A C 1
ATOM 1990 O O . ILE A 1 241 ? 91.578 107.698 122.377 1.00 106.93 242 ILE A O 1
ATOM 1995 N N . HIS A 1 242 ? 89.607 107.804 123.452 1.00 119.74 243 HIS A N 1
ATOM 1996 C CA . HIS A 1 242 ? 88.803 107.760 122.242 1.00 116.23 243 HIS A CA 1
ATOM 1997 C C . HIS A 1 242 ? 87.900 108.970 122.054 1.00 114.86 243 HIS A C 1
ATOM 1998 O O . HIS A 1 242 ? 87.329 109.126 120.969 1.00 118.13 243 HIS A O 1
ATOM 2005 N N . SER A 1 243 ? 87.750 109.821 123.064 1.00 109.73 244 SER A N 1
ATOM 2006 C CA . SER A 1 243 ? 86.800 110.921 123.023 1.00 112.87 244 SER A CA 1
ATOM 2007 C C . SER A 1 243 ? 87.532 112.255 123.022 1.00 109.88 244 SER A C 1
ATOM 2008 O O . SER A 1 243 ? 88.600 112.399 123.624 1.00 113.70 244 SER A O 1
ATOM 2011 N N . THR A 1 244 ? 86.946 113.232 122.331 1.00 105.85 245 THR A N 1
ATOM 2012 C CA . THR A 1 244 ? 87.512 114.569 122.245 1.00 107.45 245 THR A CA 1
ATOM 2013 C C . THR A 1 244 ? 86.974 115.521 123.305 1.00 111.74 245 THR A C 1
ATOM 2014 O O . THR A 1 244 ? 87.480 116.642 123.417 1.00 113.22 245 THR A O 1
ATOM 2018 N N . GLU A 1 245 ? 85.966 115.114 124.075 1.00 120.24 246 GLU A N 1
ATOM 2019 C CA . GLU A 1 245 ? 85.481 115.993 125.130 1.00 122.61 246 GLU A CA 1
ATOM 2020 C C . GLU A 1 245 ? 86.437 115.957 126.322 1.00 124.51 246 GLU A C 1
ATOM 2021 O O . GLU A 1 245 ? 86.890 114.883 126.725 1.00 124.61 246 GLU A O 1
ATOM 2027 N N . PRO A 1 246 ? 86.771 117.115 126.894 1.00 108.94 247 PRO A N 1
ATOM 2028 C CA . PRO A 1 246 ? 87.762 117.145 127.978 1.00 108.76 247 PRO A CA 1
ATOM 2029 C C . PRO A 1 246 ? 87.163 116.675 129.297 1.00 106.23 247 PRO A C 1
ATOM 2030 O O . PRO A 1 246 ? 86.128 117.177 129.740 1.00 106.74 247 PRO A O 1
ATOM 2034 N N . LEU A 1 247 ? 87.822 115.695 129.919 1.00 93.77 248 LEU A N 1
ATOM 2035 C CA . LEU A 1 247 ? 87.443 115.299 131.271 1.00 90.73 248 LEU A CA 1
ATOM 2036 C C . LEU A 1 247 ? 87.690 116.433 132.256 1.00 93.08 248 LEU A C 1
ATOM 2037 O O . LEU A 1 247 ? 86.854 116.707 133.125 1.00 97.99 248 LEU A O 1
ATOM 2042 N N . ALA A 1 248 ? 88.833 117.103 132.132 1.00 94.45 249 ALA A N 1
ATOM 2043 C CA . ALA A 1 248 ? 89.162 118.252 132.961 1.00 98.45 249 ALA A CA 1
ATOM 2044 C C . ALA A 1 248 ? 90.206 119.084 132.234 1.00 102.02 249 ALA A C 1
ATOM 2045 O O . ALA A 1 248 ? 90.906 118.595 131.342 1.00 107.06 249 ALA A O 1
ATOM 2047 N N . SER A 1 249 ? 90.299 120.352 132.627 1.00 109.98 250 SER A N 1
ATOM 2048 C CA . SER A 1 249 ? 91.193 121.303 131.985 1.00 107.49 250 SER A CA 1
ATOM 2049 C C . SER A 1 249 ? 91.843 122.176 133.046 1.00 108.65 250 SER A C 1
ATOM 2050 O O . SER A 1 249 ? 91.181 122.601 133.997 1.00 113.73 250 SER A O 1
ATOM 2053 N N . THR A 1 250 ? 93.137 122.446 132.880 1.00 114.52 251 THR A N 1
ATOM 2054 C CA . THR A 1 250 ? 93.890 123.221 133.858 1.00 118.53 251 THR A CA 1
ATOM 2055 C C . THR A 1 250 ? 94.839 124.176 133.150 1.00 119.92 251 THR A C 1
ATOM 2056 O O . THR A 1 250 ? 95.555 123.777 132.226 1.00 125.51 251 THR A O 1
ATOM 2060 N N . CYS A 1 251 ? 94.854 125.430 133.596 1.00 121.74 252 CYS A N 1
ATOM 2061 C CA . CYS A 1 251 ? 95.770 126.441 133.089 1.00 120.09 252 CYS A CA 1
ATOM 2062 C C . CYS A 1 251 ? 96.627 126.966 134.231 1.00 126.03 252 CYS A C 1
ATOM 2063 O O . CYS A 1 251 ? 96.108 127.297 135.301 1.00 132.61 252 CYS A O 1
ATOM 2066 N N . ILE A 1 252 ? 97.935 127.043 133.998 1.00 110.02 253 ILE A N 1
ATOM 2067 C CA . ILE A 1 252 ? 98.891 127.576 134.959 1.00 108.49 253 ILE A CA 1
ATOM 2068 C C . ILE A 1 252 ? 99.610 128.741 134.296 1.00 113.91 253 ILE A C 1
ATOM 2069 O O . ILE A 1 252 ? 100.111 128.606 133.175 1.00 119.99 253 ILE A O 1
ATOM 2074 N N . THR A 1 253 ? 99.659 129.883 134.980 1.00 128.02 254 THR A N 1
ATOM 2075 C CA . THR A 1 253 ? 100.120 131.106 134.338 1.00 133.31 254 THR A CA 1
ATOM 2076 C C . THR A 1 253 ? 100.818 132.009 135.347 1.00 131.20 254 THR A C 1
ATOM 2077 O O . THR A 1 253 ? 100.681 131.844 136.562 1.00 129.72 254 THR A O 1
ATOM 2081 N N . MET A 1 254 ? 101.584 132.966 134.815 1.00 130.01 255 MET A N 1
ATOM 2082 C CA . MET A 1 254 ? 102.275 133.954 135.640 1.00 129.82 255 MET A CA 1
ATOM 2083 C C . MET A 1 254 ? 101.347 135.097 136.035 1.00 133.77 255 MET A C 1
ATOM 2084 O O . MET A 1 254 ? 101.060 135.302 137.219 1.00 136.52 255 MET A O 1
ATOM 2089 N N . ALA A 1 255 ? 100.869 135.842 135.043 1.00 149.01 256 ALA A N 1
ATOM 2090 C CA . ALA A 1 255 ? 100.017 136.994 135.284 1.00 151.99 256 ALA A CA 1
ATOM 2091 C C . ALA A 1 255 ? 98.643 136.536 135.777 1.00 152.21 256 ALA A C 1
ATOM 2092 O O . ALA A 1 255 ? 98.232 135.407 135.499 1.00 152.37 256 ALA A O 1
ATOM 2094 N N . PRO A 1 256 ? 97.912 137.380 136.513 1.00 164.63 257 PRO A N 1
ATOM 2095 C CA . PRO A 1 256 ? 96.588 136.957 136.966 1.00 166.54 257 PRO A CA 1
ATOM 2096 C C . PRO A 1 256 ? 95.627 136.802 135.801 1.00 166.84 257 PRO A C 1
ATOM 2097 O O . PRO A 1 256 ? 95.610 137.599 134.860 1.00 164.33 257 PRO A O 1
ATOM 2101 N N . CYS A 1 257 ? 94.819 135.750 135.878 1.00 169.99 258 CYS A N 1
ATOM 2102 C CA . CYS A 1 257 ? 93.881 135.387 134.826 1.00 169.16 258 CYS A CA 1
ATOM 2103 C C . CYS A 1 257 ? 92.487 135.299 135.423 1.00 171.87 258 CYS A C 1
ATOM 2104 O O . CYS A 1 257 ? 92.302 134.684 136.479 1.00 173.20 258 CYS A O 1
ATOM 2107 N N . LYS A 1 258 ? 91.515 135.915 134.756 1.00 152.60 259 LYS A N 1
ATOM 2108 C CA . LYS A 1 258 ? 90.144 135.873 135.242 1.00 150.27 259 LYS A CA 1
ATOM 2109 C C . LYS A 1 258 ? 89.633 134.438 135.257 1.00 150.01 259 LYS A C 1
ATOM 2110 O O . LYS A 1 258 ? 89.960 133.634 134.379 1.00 149.13 259 LYS A O 1
ATOM 2116 N N . LYS A 1 259 ? 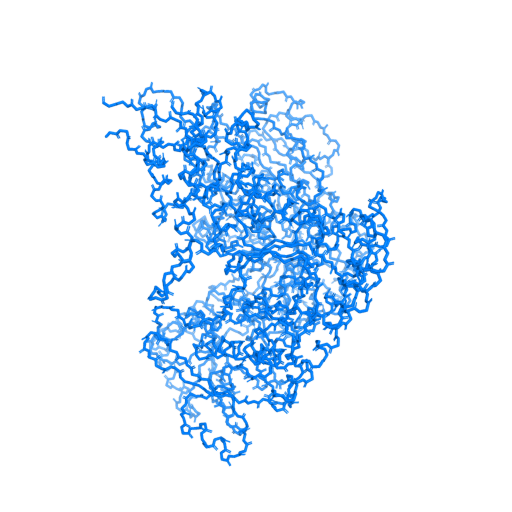88.848 134.112 136.281 1.00 148.47 260 LYS A N 1
ATOM 2117 C CA . LYS A 1 259 ? 88.336 132.757 136.429 1.00 149.66 260 LYS A CA 1
ATOM 2118 C C . LYS A 1 259 ? 87.424 132.405 135.261 1.00 151.02 260 LYS A C 1
ATOM 2119 O O . LYS A 1 259 ? 86.551 133.191 134.880 1.00 150.77 260 LYS A O 1
ATOM 2125 N N . SER A 1 260 ? 87.633 131.223 134.692 1.00 138.30 261 SER A N 1
ATOM 2126 C CA . SER A 1 260 ? 86.828 130.721 133.590 1.00 134.57 261 SER A CA 1
ATOM 2127 C C . SER A 1 260 ? 86.218 129.386 133.986 1.00 134.82 261 SER A C 1
ATOM 2128 O O . SER A 1 260 ? 86.884 128.546 134.598 1.00 135.92 261 SER A O 1
ATOM 2131 N N . SER A 1 261 ? 84.944 129.197 133.645 1.00 134.26 262 SER A N 1
ATOM 2132 C CA . SER A 1 261 ? 84.266 127.951 133.973 1.00 136.18 262 SER A CA 1
ATOM 2133 C C . SER A 1 261 ? 84.763 126.773 133.147 1.00 138.18 262 SER A C 1
ATOM 2134 O O . SER A 1 261 ? 84.517 125.624 133.530 1.00 138.34 262 SER A O 1
ATOM 2137 N N . GLU A 1 262 ? 85.450 127.024 132.033 1.00 142.87 263 GLU A N 1
ATOM 2138 C CA . GLU A 1 262 ? 85.888 125.945 131.158 1.00 143.34 263 GLU A CA 1
ATOM 2139 C C . GLU A 1 262 ? 87.125 125.223 131.674 1.00 142.96 263 GLU A C 1
ATOM 2140 O O . GLU A 1 262 ? 87.363 124.077 131.277 1.00 143.99 263 GLU A O 1
ATOM 2146 N N . TRP A 1 263 ? 87.914 125.853 132.542 1.00 125.80 264 TRP A N 1
ATOM 2147 C CA . TRP A 1 263 ? 89.129 125.227 133.043 1.00 126.01 264 TRP A CA 1
ATOM 2148 C C . TRP A 1 263 ? 89.452 125.771 134.425 1.00 127.69 264 TRP A C 1
ATOM 2149 O O . TRP A 1 263 ? 89.018 126.860 134.805 1.00 126.68 264 TRP A O 1
ATOM 2160 N N . THR A 1 264 ? 90.234 124.997 135.170 1.00 126.28 265 THR A N 1
ATOM 2161 C CA . THR A 1 264 ? 90.715 125.411 136.480 1.00 126.31 265 THR A CA 1
ATOM 2162 C C . THR A 1 264 ? 92.004 126.201 136.301 1.00 125.24 265 THR A C 1
ATOM 2163 O O . THR A 1 264 ? 92.959 125.709 135.692 1.00 127.79 265 THR A O 1
ATOM 2167 N N . THR A 1 265 ? 92.032 127.419 136.829 1.00 120.13 266 THR A N 1
ATOM 2168 C CA . THR A 1 265 ? 93.179 128.304 136.688 1.00 118.86 266 THR A CA 1
ATOM 2169 C C . THR A 1 265 ? 94.032 128.244 137.946 1.00 120.35 266 THR A C 1
ATOM 2170 O O . THR A 1 265 ? 93.528 128.446 139.056 1.00 123.31 266 THR A O 1
ATOM 2174 N N . ILE A 1 266 ? 95.320 127.965 137.769 1.00 121.25 267 ILE A N 1
ATOM 2175 C CA . ILE A 1 266 ? 96.287 127.929 138.858 1.00 119.46 267 ILE A CA 1
ATOM 2176 C C . ILE A 1 266 ? 97.267 129.073 138.655 1.00 121.48 267 ILE A C 1
ATOM 2177 O O . ILE A 1 266 ? 97.885 129.188 137.590 1.00 124.73 267 ILE A O 1
ATOM 2182 N N . LEU A 1 267 ? 97.409 129.917 139.671 1.00 136.47 268 LEU A N 1
ATOM 2183 C CA . LEU A 1 267 ? 98.256 131.098 139.596 1.00 139.05 268 LEU A CA 1
ATOM 2184 C C . LEU A 1 267 ? 99.576 130.830 140.306 1.00 144.04 268 LEU A C 1
ATOM 2185 O O . LEU A 1 267 ? 99.590 130.307 141.425 1.00 144.43 268 LEU A O 1
ATOM 2190 N N . CYS A 1 268 ? 100.679 131.188 139.653 1.00 156.77 269 CYS A N 1
ATOM 2191 C CA . CYS A 1 268 ? 102.012 131.006 140.205 1.00 154.01 269 CYS A CA 1
ATOM 2192 C C . CYS A 1 268 ? 102.788 132.310 140.108 1.00 155.21 269 CYS A C 1
ATOM 2193 O O . CYS A 1 268 ? 102.537 133.138 139.228 1.00 156.94 269 CYS A O 1
ATOM 2196 N N . SER A 1 269 ? 103.740 132.482 141.024 1.00 134.64 270 SER A N 1
ATOM 2197 C CA . SER A 1 269 ? 104.508 133.714 141.121 1.00 132.92 270 SER A CA 1
ATOM 2198 C C . SER A 1 269 ? 105.892 133.619 140.492 1.00 133.73 270 SER A C 1
ATOM 2199 O O . SER A 1 269 ? 106.507 134.660 140.238 1.00 133.91 270 SER A O 1
ATOM 2202 N N . SER A 1 270 ? 106.395 132.415 140.234 1.00 131.85 271 SER A N 1
ATOM 2203 C CA . SER A 1 270 ? 107.741 132.261 139.702 1.00 128.77 271 SER A CA 1
ATOM 2204 C C . SER A 1 270 ? 107.776 131.071 138.756 1.00 127.39 271 SER A C 1
ATOM 2205 O O . SER A 1 270 ? 106.911 130.192 138.796 1.00 128.43 271 SER A O 1
ATOM 2208 N N . GLU A 1 271 ? 108.798 131.058 137.896 1.00 125.89 272 GLU A N 1
ATOM 2209 C CA . GLU A 1 271 ? 108.959 129.957 136.951 1.00 123.20 272 GLU A CA 1
ATOM 2210 C C . GLU A 1 271 ? 109.150 128.634 137.677 1.00 125.05 272 GLU A C 1
ATOM 2211 O O . GLU A 1 271 ? 108.606 127.604 137.261 1.00 127.73 272 GLU A O 1
ATOM 2217 N N . LYS A 1 272 ? 109.924 128.642 138.763 1.00 122.89 273 LYS A N 1
ATOM 2218 C CA . LYS A 1 272 ? 110.028 127.455 139.602 1.00 126.51 273 LYS A CA 1
ATOM 2219 C C . LYS A 1 272 ? 108.660 127.046 140.132 1.00 130.51 273 LYS A C 1
ATOM 2220 O O . LYS A 1 272 ? 108.301 125.863 140.103 1.00 131.42 273 LYS A O 1
ATOM 2226 N N . ASN A 1 273 ? 107.874 128.020 140.598 1.00 126.38 274 ASN A N 1
ATOM 2227 C CA . ASN A 1 273 ? 106.534 127.722 141.091 1.00 123.00 274 ASN A CA 1
ATOM 2228 C C . ASN A 1 273 ? 105.639 127.190 139.979 1.00 122.79 274 ASN A C 1
ATOM 2229 O O . ASN A 1 273 ? 104.850 126.266 140.200 1.00 126.12 274 ASN A O 1
ATOM 2234 N N . LEU A 1 274 ? 105.738 127.766 138.779 1.00 117.23 275 LEU A N 1
ATOM 2235 C CA . LEU A 1 274 ? 104.909 127.301 137.671 1.00 117.95 275 LEU A CA 1
ATOM 2236 C C . LEU A 1 274 ? 105.257 125.870 137.280 1.00 111.21 275 LEU A C 1
ATOM 2237 O O . LEU A 1 274 ? 104.365 125.052 137.031 1.00 109.67 275 LEU A O 1
ATOM 2242 N N . LEU A 1 275 ? 106.551 125.549 137.216 1.00 106.43 276 LEU A N 1
ATOM 2243 C CA . LEU A 1 275 ? 106.952 124.183 136.896 1.00 103.39 276 LEU A CA 1
ATOM 2244 C C . LEU A 1 275 ? 106.520 123.215 137.990 1.00 106.09 276 LEU A C 1
ATOM 2245 O O . LEU A 1 275 ? 106.089 122.090 137.703 1.00 108.56 276 LEU A O 1
ATOM 2250 N N . LEU A 1 276 ? 106.625 123.634 139.253 1.00 109.35 277 LEU A N 1
ATOM 2251 C CA . LEU A 1 276 ? 106.167 122.788 140.348 1.00 110.67 277 LEU A CA 1
ATOM 2252 C C . LEU A 1 276 ? 104.666 122.540 140.261 1.00 114.26 277 LEU A C 1
ATOM 2253 O O . LEU A 1 276 ? 104.200 121.424 140.509 1.00 119.48 277 LEU A O 1
ATOM 2258 N N . SER A 1 277 ? 103.893 123.569 139.909 1.00 108.41 278 SER A N 1
ATOM 2259 C CA . SER A 1 277 ? 102.452 123.393 139.756 1.00 107.96 278 SER A CA 1
ATOM 2260 C C . SER A 1 277 ? 102.126 122.486 138.577 1.00 113.00 278 SER A C 1
ATOM 2261 O O . SER A 1 277 ? 101.179 121.694 138.640 1.00 116.99 278 SER A O 1
ATOM 2264 N N . PHE A 1 278 ? 102.888 122.598 137.487 1.00 109.44 279 PHE A N 1
ATOM 2265 C CA . PHE A 1 278 ? 102.698 121.694 136.358 1.00 102.31 279 PHE A CA 1
ATOM 2266 C C . PHE A 1 278 ? 102.940 120.251 136.779 1.00 99.84 279 PHE A C 1
ATOM 2267 O O . PHE A 1 278 ? 102.155 119.354 136.450 1.00 106.38 279 PHE A O 1
ATOM 2275 N N . ALA A 1 279 ? 104.022 120.015 137.522 1.00 103.81 280 ALA A N 1
ATOM 2276 C CA . ALA A 1 279 ? 104.303 118.670 138.010 1.00 106.58 280 ALA A CA 1
ATOM 2277 C C . ALA A 1 279 ? 103.209 118.188 138.953 1.00 105.38 280 ALA A C 1
ATOM 2278 O O . ALA A 1 279 ? 102.818 117.016 138.916 1.00 111.42 280 ALA A O 1
ATOM 2280 N N . GLU A 1 280 ? 102.702 119.080 139.806 1.00 112.86 281 GLU A N 1
ATOM 2281 C CA . GLU A 1 280 ? 101.654 118.703 140.748 1.00 114.12 281 GLU A CA 1
ATOM 2282 C C . GLU A 1 280 ? 100.377 118.303 140.022 1.00 117.80 281 GLU A C 1
ATOM 2283 O O . GLU A 1 280 ? 99.749 117.293 140.357 1.00 126.29 281 GLU A O 1
ATOM 2289 N N . GLN A 1 281 ? 99.975 119.087 139.021 1.00 104.22 282 GLN A N 1
ATOM 2290 C CA . GLN A 1 281 ? 98.772 118.756 138.265 1.00 107.82 282 GLN A CA 1
ATOM 2291 C C . GLN A 1 281 ? 98.964 117.476 137.463 1.00 106.23 282 GLN A C 1
ATOM 2292 O O . GLN A 1 281 ? 98.039 116.662 137.350 1.00 104.76 282 GLN A O 1
ATOM 2298 N N . PHE A 1 282 ? 100.158 117.279 136.900 1.00 104.52 283 PHE A N 1
ATOM 2299 C CA . PHE A 1 282 ? 100.449 116.042 136.186 1.00 97.03 283 PHE A CA 1
ATOM 2300 C C . PHE A 1 282 ? 100.346 114.837 137.113 1.00 98.06 283 PHE A C 1
ATOM 2301 O O . PHE A 1 282 ? 99.787 113.801 136.738 1.00 105.96 283 PHE A O 1
ATOM 2309 N N . SER A 1 283 ? 100.885 114.955 138.328 1.00 103.22 284 SER A N 1
ATOM 2310 C CA . SER A 1 283 ? 100.794 113.863 139.291 1.00 102.21 284 SER A CA 1
ATOM 2311 C C . SER A 1 283 ? 99.352 113.609 139.709 1.00 107.63 284 SER A C 1
ATOM 2312 O O . SER A 1 283 ? 98.929 112.453 139.826 1.00 114.48 284 SER A O 1
ATOM 2315 N N . ARG A 1 284 ? 98.586 114.676 139.948 1.00 119.15 285 ARG A N 1
ATOM 2316 C CA . ARG A 1 284 ? 97.198 114.511 140.366 1.00 118.04 285 ARG A CA 1
ATOM 2317 C C . ARG A 1 284 ? 96.365 113.852 139.276 1.00 122.06 285 ARG A C 1
ATOM 2318 O O . ARG A 1 284 ? 95.512 113.006 139.565 1.00 131.41 285 ARG A O 1
ATOM 2326 N N . TRP A 1 285 ? 96.586 114.232 138.019 1.00 101.23 286 TRP A N 1
ATOM 2327 C CA . TRP A 1 285 ? 95.858 113.598 136.929 1.00 96.47 286 TRP A CA 1
ATOM 2328 C C . TRP A 1 285 ? 96.409 112.219 136.595 1.00 99.95 286 TRP A C 1
ATOM 2329 O O . TRP A 1 285 ? 95.636 111.323 136.239 1.00 106.80 286 TRP A O 1
ATOM 2340 N N . ALA A 1 286 ? 97.720 112.029 136.720 1.00 101.13 287 ALA A N 1
ATOM 2341 C CA . ALA A 1 286 ? 98.380 110.766 136.414 1.00 98.07 287 ALA A CA 1
ATOM 2342 C C . ALA A 1 286 ? 97.953 110.218 135.049 1.00 98.00 287 ALA A C 1
ATOM 2343 O O . ALA A 1 286 ? 97.414 109.110 134.960 1.00 108.30 287 ALA A O 1
ATOM 2345 N N . PRO A 1 287 ? 98.175 110.968 133.974 1.00 98.55 288 PRO A N 1
ATOM 2346 C CA . PRO A 1 287 ? 97.661 110.549 132.669 1.00 104.92 288 PRO A CA 1
ATOM 2347 C C . PRO A 1 287 ? 98.368 109.311 132.147 1.00 101.02 288 PRO A C 1
ATOM 2348 O O . PRO A 1 287 ? 99.531 109.049 132.462 1.00 102.59 288 PRO A O 1
ATOM 2352 N N . ASP A 1 288 ? 97.640 108.541 131.340 1.00 106.15 289 ASP A N 1
ATOM 2353 C CA . ASP A 1 288 ? 98.249 107.403 130.664 1.00 104.57 289 ASP A CA 1
ATOM 2354 C C . ASP A 1 288 ? 99.104 107.841 129.485 1.00 110.00 289 ASP A C 1
ATOM 2355 O O . ASP A 1 288 ? 100.104 107.186 129.174 1.00 116.62 289 ASP A O 1
ATOM 2360 N N . ILE A 1 289 ? 98.734 108.933 128.822 1.00 103.39 290 ILE A N 1
ATOM 2361 C CA . ILE A 1 289 ? 99.525 109.490 127.731 1.00 94.97 290 ILE A CA 1
ATOM 2362 C C . ILE A 1 289 ? 99.614 110.996 127.924 1.00 102.11 290 ILE A C 1
ATOM 2363 O O . ILE A 1 289 ? 98.619 111.646 128.255 1.00 113.38 290 ILE A O 1
ATOM 2368 N N . CYS A 1 290 ? 100.811 111.549 127.745 1.00 100.59 291 CYS A N 1
ATOM 2369 C CA . CYS A 1 290 ? 101.008 112.992 127.704 1.00 102.00 291 CYS A CA 1
ATOM 2370 C C . CYS A 1 290 ? 101.436 113.377 126.298 1.00 106.09 291 CYS A C 1
ATOM 2371 O O . CYS A 1 290 ? 102.434 112.863 125.789 1.00 112.86 291 CYS A O 1
ATOM 2374 N N . THR A 1 291 ? 100.685 114.276 125.670 1.00 112.35 292 THR A N 1
ATOM 2375 C CA . THR A 1 291 ? 100.877 114.558 124.259 1.00 115.77 292 THR A CA 1
ATOM 2376 C C . THR A 1 291 ? 100.921 116.058 124.018 1.00 119.56 292 THR A C 1
ATOM 2377 O O . THR A 1 291 ? 100.433 116.864 124.817 1.00 127.22 292 THR A O 1
ATOM 2381 N N . GLY A 1 292 ? 101.545 116.411 122.902 1.00 110.96 293 GLY A N 1
ATOM 2382 C CA . GLY A 1 292 ? 101.615 117.793 122.472 1.00 101.73 293 GLY A CA 1
ATOM 2383 C C . GLY A 1 292 ? 102.099 117.871 121.044 1.00 107.30 293 GLY A C 1
ATOM 2384 O O . GLY A 1 292 ? 102.658 116.911 120.505 1.00 116.63 293 GLY A O 1
ATOM 2385 N N . PHE A 1 293 ? 101.876 119.031 120.434 1.00 113.11 294 PHE A N 1
ATOM 2386 C CA . PHE A 1 293 ? 102.319 119.270 119.068 1.00 115.86 294 PHE A CA 1
ATOM 2387 C C . PHE A 1 293 ? 103.691 119.931 119.102 1.00 116.03 294 PHE A C 1
ATOM 2388 O O . PHE A 1 293 ? 103.860 120.989 119.718 1.00 116.59 294 PHE A O 1
ATOM 2396 N N . ASN A 1 294 ? 104.666 119.300 118.448 1.00 118.34 295 ASN A N 1
ATOM 2397 C CA . ASN A 1 294 ? 106.052 119.762 118.415 1.00 113.04 295 ASN A CA 1
ATOM 2398 C C . ASN A 1 294 ? 106.660 119.862 119.808 1.00 116.47 295 ASN A C 1
ATOM 2399 O O . ASN A 1 294 ? 107.621 120.609 120.017 1.00 125.95 295 ASN A O 1
ATOM 2404 N N . ASP A 1 295 ? 106.116 119.117 120.773 1.00 118.72 296 ASP A N 1
ATOM 2405 C CA . ASP A 1 295 ? 106.636 119.182 122.134 1.00 117.13 296 ASP A CA 1
ATOM 2406 C C . ASP A 1 295 ? 108.003 118.522 122.246 1.00 116.57 296 ASP A C 1
ATOM 2407 O O . ASP A 1 295 ? 108.794 118.884 123.124 1.00 120.92 296 ASP A O 1
ATOM 2412 N N . SER A 1 296 ? 108.299 117.558 121.373 1.00 99.59 297 SER A N 1
ATOM 2413 C CA . SER A 1 296 ? 109.590 116.886 121.410 1.00 95.54 297 SER A CA 1
ATOM 2414 C C . SER A 1 296 ? 110.721 117.748 120.864 1.00 105.54 297 SER A C 1
ATOM 2415 O O . SER A 1 296 ? 111.888 117.376 121.022 1.00 113.39 297 SER A O 1
ATOM 2418 N N . ARG A 1 297 ? 110.409 118.874 120.226 1.00 111.40 298 ARG A N 1
ATOM 2419 C CA . ARG A 1 297 ? 111.419 119.838 119.810 1.00 106.01 298 ARG A CA 1
ATOM 2420 C C . ARG A 1 297 ? 111.412 121.124 120.615 1.00 108.05 298 ARG A C 1
ATOM 2421 O O . ARG A 1 297 ? 112.476 121.709 120.821 1.00 117.16 298 ARG A O 1
ATOM 2429 N N . TYR A 1 298 ? 110.250 121.584 121.071 1.00 117.75 299 TYR A N 1
ATOM 2430 C CA . TYR A 1 298 ? 110.161 122.873 121.742 1.00 120.98 299 TYR A CA 1
ATOM 2431 C C . TYR A 1 298 ? 109.736 122.766 123.197 1.00 122.92 299 TYR A C 1
ATOM 2432 O O . TYR A 1 298 ? 110.451 123.255 124.079 1.00 122.79 299 TYR A O 1
ATOM 2441 N N . ASP A 1 299 ? 108.597 122.131 123.481 1.00 119.17 300 ASP A N 1
ATOM 2442 C CA . ASP A 1 299 ? 108.033 122.187 124.827 1.00 114.36 300 ASP A CA 1
ATOM 2443 C C . ASP A 1 299 ? 108.896 121.430 125.830 1.00 118.89 300 ASP A C 1
ATOM 2444 O O . ASP A 1 299 ? 109.339 121.996 126.835 1.00 124.71 300 ASP A O 1
ATOM 2449 N N . TRP A 1 300 ? 109.128 120.142 125.582 1.00 103.82 301 TRP A N 1
ATOM 2450 C CA . TRP A 1 300 ? 109.889 119.333 126.532 1.00 98.87 301 TRP A CA 1
ATOM 2451 C C . TRP A 1 300 ? 111.313 119.833 126.739 1.00 101.58 301 TRP A C 1
ATOM 2452 O O . TRP A 1 300 ? 111.750 119.909 127.901 1.00 98.01 301 TRP A O 1
ATOM 2463 N N . PRO A 1 301 ? 112.098 120.151 125.698 1.00 104.27 302 PRO A N 1
ATOM 2464 C CA . PRO A 1 301 ? 113.427 120.727 125.963 1.00 101.46 302 PRO A CA 1
ATOM 2465 C C . PRO A 1 301 ? 113.370 122.021 126.752 1.00 103.26 302 PRO A C 1
ATOM 2466 O O . PRO A 1 301 ? 114.208 122.238 127.635 1.00 108.38 302 PRO A O 1
ATOM 2470 N N . PHE A 1 302 ? 112.389 122.881 126.469 1.00 110.92 303 PHE A N 1
ATOM 2471 C CA . PHE A 1 302 ? 112.260 124.132 127.211 1.00 112.76 303 PHE A CA 1
ATOM 2472 C C . PHE A 1 302 ? 111.993 123.865 128.684 1.00 113.28 303 PHE A C 1
ATOM 2473 O O . PHE A 1 302 ? 112.636 124.451 129.563 1.00 119.62 303 PHE A O 1
ATOM 2481 N N . ILE A 1 303 ? 111.048 122.967 128.971 1.00 101.83 304 ILE A N 1
ATOM 2482 C CA . ILE A 1 303 ? 110.706 122.659 130.355 1.00 104.07 304 ILE A CA 1
ATOM 2483 C C . ILE A 1 303 ? 111.901 122.055 131.077 1.00 110.35 304 ILE A C 1
ATOM 2484 O O . ILE A 1 303 ? 112.218 122.437 132.210 1.00 112.76 304 ILE A O 1
ATOM 2489 N N . VAL A 1 304 ? 112.591 121.112 130.430 1.00 110.98 305 VAL A N 1
ATOM 2490 C CA . VAL A 1 304 ? 113.718 120.446 131.077 1.00 108.12 305 VAL A CA 1
ATOM 2491 C C . VAL A 1 304 ? 114.846 121.434 131.346 1.00 115.16 305 VAL A C 1
ATOM 2492 O O . VAL A 1 304 ? 115.432 121.445 132.436 1.00 118.33 305 VAL A O 1
ATOM 2496 N N . GLU A 1 305 ? 115.170 122.281 130.365 1.00 129.42 306 GLU A N 1
ATOM 2497 C CA . GLU A 1 305 ? 116.249 123.243 130.554 1.00 125.24 306 GLU A CA 1
ATOM 2498 C C . GLU A 1 305 ? 115.902 124.261 131.634 1.00 126.17 306 GLU A C 1
ATOM 2499 O O . GLU A 1 305 ? 116.754 124.613 132.457 1.00 128.69 306 GLU A O 1
ATOM 2505 N N . LYS A 1 306 ? 114.656 124.743 131.653 1.00 124.00 307 LYS A N 1
ATOM 2506 C CA . LYS A 1 306 ? 114.255 125.686 132.691 1.00 122.66 307 LYS A CA 1
ATOM 2507 C C . LYS A 1 306 ? 114.315 125.044 134.069 1.00 123.85 307 LYS A C 1
ATOM 2508 O O . LYS A 1 306 ? 114.754 125.674 135.040 1.00 129.78 307 LYS A O 1
ATOM 2514 N N . SER A 1 307 ? 113.881 123.788 134.176 1.00 121.42 308 SER A N 1
ATOM 2515 C CA . SER A 1 307 ? 113.916 123.110 135.464 1.00 129.32 308 SER A CA 1
ATOM 2516 C C . SER A 1 307 ? 115.347 122.854 135.922 1.00 128.59 308 SER A C 1
ATOM 2517 O O . SER A 1 307 ? 115.630 122.917 137.123 1.00 126.09 308 SER A O 1
ATOM 2520 N N . MET A 1 308 ? 116.255 122.560 134.987 1.00 124.69 309 MET A N 1
ATOM 2521 C CA . MET A 1 308 ? 117.672 122.484 135.333 1.00 123.72 309 MET A CA 1
ATOM 2522 C C . MET A 1 308 ? 118.199 123.831 135.806 1.00 123.67 309 MET A C 1
ATOM 2523 O O . MET A 1 308 ? 118.988 123.897 136.756 1.00 123.73 309 MET A O 1
ATOM 2528 N N . GLN A 1 309 ? 117.786 124.915 135.147 1.00 124.94 310 GLN A N 1
ATOM 2529 C CA . GLN A 1 309 ? 118.202 126.243 135.582 1.00 125.65 310 GLN A CA 1
ATOM 2530 C C . GLN A 1 309 ? 117.742 126.516 137.006 1.00 127.53 310 GLN A C 1
ATOM 2531 O O . GLN A 1 309 ? 118.490 127.079 137.814 1.00 126.28 310 GLN A O 1
ATOM 2537 N N . HIS A 1 310 ? 116.514 126.120 137.333 1.00 126.33 311 HIS A N 1
ATOM 2538 C CA . HIS A 1 310 ? 116.006 126.247 138.691 1.00 124.58 311 HIS A CA 1
ATOM 2539 C C . HIS A 1 310 ? 116.392 125.075 139.582 1.00 126.73 311 HIS A C 1
ATOM 2540 O O . HIS A 1 310 ? 116.097 125.107 140.781 1.00 127.82 311 HIS A O 1
ATOM 2547 N N . GLY A 1 311 ? 117.041 124.053 139.032 1.00 122.84 312 GLY A N 1
ATOM 2548 C CA . GLY A 1 311 ? 117.489 122.924 139.832 1.00 123.79 312 GLY A CA 1
ATOM 2549 C C . GLY A 1 311 ? 116.369 122.158 140.500 1.00 123.95 312 GLY A C 1
ATOM 2550 O O . GLY A 1 311 ? 116.488 121.785 141.674 1.00 124.13 312 GLY A O 1
ATOM 2551 N N . ILE A 1 312 ? 115.277 121.914 139.779 1.00 110.44 313 ILE A N 1
ATOM 2552 C CA . ILE A 1 312 ? 114.126 121.222 140.346 1.00 109.24 313 ILE A CA 1
ATOM 2553 C C . ILE A 1 312 ? 113.728 120.052 139.456 1.00 112.98 313 ILE A C 1
ATOM 2554 O O . ILE A 1 312 ? 112.613 119.532 139.567 1.00 115.73 313 ILE A O 1
ATOM 2559 N N . LEU A 1 313 ? 114.631 119.631 138.566 1.00 111.53 314 LEU A N 1
ATOM 2560 C CA . LEU A 1 313 ? 114.301 118.537 137.657 1.00 108.92 314 LEU A CA 1
ATOM 2561 C C . LEU A 1 313 ? 114.049 117.244 138.416 1.00 111.49 314 LEU A C 1
ATOM 2562 O O . LEU A 1 313 ? 113.122 116.495 138.088 1.00 117.59 314 LEU A O 1
ATOM 2567 N N . GLU A 1 314 ? 114.863 116.965 139.435 1.00 127.27 315 GLU A N 1
ATOM 2568 C CA . GLU A 1 314 ? 114.650 115.760 140.227 1.00 132.78 315 GLU A CA 1
ATOM 2569 C C . GLU A 1 314 ? 113.287 115.786 140.904 1.00 134.81 315 GLU A C 1
ATOM 2570 O O . GLU A 1 314 ? 112.556 114.790 140.883 1.00 142.33 315 GLU A O 1
ATOM 2576 N N . GLU A 1 315 ? 112.913 116.932 141.477 1.00 117.14 316 GLU A N 1
ATOM 2577 C CA . GLU A 1 315 ? 111.643 117.029 142.190 1.00 117.06 316 GLU A CA 1
ATOM 2578 C C . GLU A 1 315 ? 110.460 116.834 141.248 1.00 120.31 316 GLU A C 1
ATOM 2579 O O . GLU A 1 315 ? 109.564 116.024 141.517 1.00 127.16 316 GLU A O 1
ATOM 2585 N N . ILE A 1 316 ? 110.443 117.565 140.131 1.00 103.03 317 ILE A N 1
ATOM 2586 C CA . ILE A 1 316 ? 109.302 117.485 139.225 1.00 105.83 317 ILE A CA 1
ATOM 2587 C C . ILE A 1 316 ? 109.239 116.116 138.562 1.00 111.96 317 ILE A C 1
ATOM 2588 O O . ILE A 1 316 ? 108.151 115.573 138.341 1.00 114.36 317 ILE A O 1
ATOM 2593 N N . PHE A 1 317 ? 110.394 115.529 138.238 1.00 109.80 318 PHE A N 1
ATOM 2594 C CA . PHE A 1 317 ? 110.389 114.195 137.652 1.00 101.85 318 PHE A CA 1
ATOM 2595 C C . PHE A 1 317 ? 109.870 113.159 138.639 1.00 109.17 318 PHE A C 1
ATOM 2596 O O . PHE A 1 317 ? 109.058 112.302 138.274 1.00 121.16 318 PHE A O 1
ATOM 2604 N N . ASN A 1 318 ? 110.323 113.218 139.895 1.00 101.59 319 ASN A N 1
ATOM 2605 C CA . ASN A 1 318 ? 109.843 112.266 140.888 1.00 98.87 319 ASN A CA 1
ATOM 2606 C C . ASN A 1 318 ? 108.357 112.444 141.151 1.00 105.84 319 ASN A C 1
ATOM 2607 O O . ASN A 1 318 ? 107.654 111.465 141.428 1.00 112.20 319 ASN A O 1
ATOM 2612 N N . LYS A 1 319 ? 107.860 113.678 141.072 1.00 105.74 320 LYS A N 1
ATOM 2613 C CA . LYS A 1 319 ? 106.427 113.896 141.235 1.00 102.63 320 LYS A CA 1
ATOM 2614 C C . LYS A 1 319 ? 105.646 113.349 140.046 1.00 107.24 320 LYS A C 1
ATOM 2615 O O . LYS A 1 319 ? 104.565 112.774 140.219 1.00 112.17 320 LYS A O 1
ATOM 2621 N N . MET A 1 320 ? 106.176 113.514 138.832 1.00 110.67 321 MET A N 1
ATOM 2622 C CA . MET A 1 320 ? 105.502 113.038 137.629 1.00 111.07 321 MET A CA 1
ATOM 2623 C C . MET A 1 320 ? 105.629 111.536 137.425 1.00 114.30 321 MET A C 1
ATOM 2624 O O . MET A 1 320 ? 104.786 110.944 136.742 1.00 115.64 321 MET A O 1
ATOM 2629 N N . SER A 1 321 ? 106.656 110.905 137.996 1.00 124.02 322 SER A N 1
ATOM 2630 C CA . SER A 1 321 ? 106.911 109.485 137.791 1.00 121.66 322 SER A CA 1
ATOM 2631 C C . SER A 1 321 ? 106.231 108.614 138.834 1.00 126.78 322 SER A C 1
ATOM 2632 O O . SER A 1 321 ? 106.761 107.551 139.184 1.00 122.48 322 SER A O 1
ATOM 2635 N N . LEU A 1 322 ? 105.078 109.046 139.348 1.00 144.53 323 LEU A N 1
ATOM 2636 C CA . LEU A 1 322 ? 104.367 108.332 140.402 1.00 145.28 323 LEU A CA 1
ATOM 2637 C C . LEU A 1 322 ? 105.225 108.252 141.656 1.00 144.85 323 LEU A C 1
ATOM 2638 O O . LEU A 1 322 ? 105.335 109.226 142.408 1.00 138.00 323 LEU A O 1
ATOM 2643 N N . PHE A 1 323 ? 105.832 107.086 141.891 1.00 173.43 324 PHE A N 1
ATOM 2644 C CA . PHE A 1 323 ? 106.670 106.868 143.064 1.00 174.09 324 PHE A CA 1
ATOM 2645 C C . PHE A 1 323 ? 108.100 106.504 142.681 1.00 172.25 324 PHE A C 1
ATOM 2646 O O . PHE A 1 323 ? 108.888 106.107 143.546 1.00 172.49 324 PHE A O 1
ATOM 2654 N N . TRP A 1 324 ? 108.446 106.630 141.404 1.00 139.13 325 TRP A N 1
ATOM 2655 C CA . TRP A 1 324 ? 109.765 106.260 140.899 1.00 133.11 325 TRP A CA 1
ATOM 2656 C C . TRP A 1 324 ? 110.751 107.338 141.324 1.00 138.02 325 TRP A C 1
ATOM 2657 O O . TRP A 1 324 ? 110.815 108.419 140.737 1.00 141.59 325 TRP A O 1
ATOM 2668 N N . HIS A 1 325 ? 111.524 107.048 142.366 1.00 122.98 326 HIS A N 1
ATOM 2669 C CA . HIS A 1 325 ? 112.510 108.000 142.858 1.00 122.86 326 HIS A CA 1
ATOM 2670 C C . HIS A 1 325 ? 113.832 107.776 142.137 1.00 121.92 326 HIS A C 1
ATOM 2671 O O . HIS A 1 325 ? 114.443 106.710 142.263 1.00 117.64 326 HIS A O 1
ATOM 2678 N N . GLN A 1 326 ? 114.268 108.775 141.373 1.00 127.26 327 GLN A N 1
ATOM 2679 C CA . GLN A 1 326 ? 115.509 108.700 140.621 1.00 124.88 327 GLN A CA 1
ATOM 2680 C C . GLN A 1 326 ? 116.313 109.972 140.839 1.00 124.16 327 GLN A C 1
ATOM 2681 O O . GLN A 1 326 ? 115.754 111.064 140.969 1.00 116.30 327 GLN A O 1
ATOM 2687 N N . LYS A 1 327 ? 117.632 109.818 140.882 1.00 131.84 328 LYS A N 1
ATOM 2688 C CA . LYS A 1 327 ? 118.516 110.955 141.069 1.00 126.38 328 LYS A CA 1
ATOM 2689 C C . LYS A 1 327 ? 118.650 111.742 139.768 1.00 124.90 328 LYS A C 1
ATOM 2690 O O . LYS A 1 327 ? 118.328 111.256 138.681 1.00 128.67 328 LYS A O 1
ATOM 2696 N N . LEU A 1 328 ? 119.144 112.977 139.895 1.00 120.03 329 LEU A N 1
ATOM 2697 C CA . LEU A 1 328 ? 119.188 113.885 138.752 1.00 123.08 329 LEU A CA 1
ATOM 2698 C C . LEU A 1 328 ? 120.078 113.345 137.638 1.00 121.89 329 LEU A C 1
ATOM 2699 O O . LEU A 1 328 ? 119.728 113.440 136.454 1.00 124.48 329 LEU A O 1
ATOM 2704 N N . ASP A 1 329 ? 121.237 112.788 137.993 1.00 125.54 330 ASP A N 1
ATOM 2705 C CA . ASP A 1 329 ? 122.126 112.234 136.977 1.00 126.17 330 ASP A CA 1
ATOM 2706 C C . ASP A 1 329 ? 121.467 111.071 136.246 1.00 125.22 330 ASP A C 1
ATOM 2707 O O . ASP A 1 329 ? 121.600 110.942 135.024 1.00 123.93 330 ASP A O 1
ATOM 2712 N N . THR A 1 330 ? 120.749 110.216 136.978 1.00 115.78 331 THR A N 1
ATOM 2713 C CA . THR A 1 330 ? 120.016 109.129 136.337 1.00 113.54 331 THR A CA 1
ATOM 2714 C C . THR A 1 330 ? 118.911 109.669 135.438 1.00 116.80 331 THR A C 1
ATOM 2715 O O . THR A 1 330 ? 118.651 109.119 134.361 1.00 116.39 331 THR A O 1
ATOM 2719 N N . ILE A 1 331 ? 118.247 110.744 135.867 1.00 117.87 332 ILE A N 1
ATOM 2720 C CA . ILE A 1 331 ? 117.192 111.348 135.056 1.00 113.68 332 ILE A CA 1
ATOM 2721 C C . ILE A 1 331 ? 117.759 111.849 133.736 1.00 119.51 332 ILE A C 1
ATOM 2722 O O . ILE A 1 331 ? 117.202 111.595 132.661 1.00 125.67 332 ILE A O 1
ATOM 2727 N N . LEU A 1 332 ? 118.880 112.569 133.798 1.00 118.90 333 LEU A N 1
ATOM 2728 C CA . LEU A 1 332 ? 119.473 113.112 132.580 1.00 114.41 333 LEU A CA 1
ATOM 2729 C C . LEU A 1 332 ? 120.036 112.006 131.695 1.00 116.24 333 LEU A C 1
ATOM 2730 O O . LEU A 1 332 ? 119.951 112.085 130.464 1.00 115.36 333 LEU A O 1
ATOM 2735 N N . LYS A 1 333 ? 120.616 110.972 132.304 1.00 124.80 334 LYS A N 1
ATOM 2736 C CA . LYS A 1 333 ? 121.266 109.920 131.530 1.00 123.72 334 LYS A CA 1
ATOM 2737 C C . LYS A 1 333 ? 120.254 109.083 130.757 1.00 120.50 334 LYS A C 1
ATOM 2738 O O . LYS A 1 333 ? 120.425 108.837 129.558 1.00 123.81 334 LYS A O 1
ATOM 2744 N N . CYS A 1 334 ? 119.189 108.640 131.424 1.00 120.37 335 CYS A N 1
ATOM 2745 C CA . CYS A 1 334 ? 118.291 107.638 130.865 1.00 123.19 335 CYS A CA 1
ATOM 2746 C C . CYS A 1 334 ? 116.914 108.196 130.528 1.00 127.81 335 CYS A C 1
ATOM 2747 O O . CYS A 1 334 ? 116.465 108.083 129.384 1.00 130.58 335 CYS A O 1
ATOM 2750 N N . TYR A 1 335 ? 116.227 108.799 131.497 1.00 112.80 336 TYR A N 1
ATOM 2751 C CA . TYR A 1 335 ? 114.820 109.129 131.308 1.00 104.26 336 TYR A CA 1
ATOM 2752 C C . TYR A 1 335 ? 114.613 110.334 130.401 1.00 102.44 336 TYR A C 1
ATOM 2753 O O . TYR A 1 335 ? 113.589 110.412 129.715 1.00 107.53 336 TYR A O 1
ATOM 2762 N N . TYR A 1 336 ? 115.553 111.274 130.377 1.00 97.43 337 TYR A N 1
ATOM 2763 C CA . TYR A 1 336 ? 115.449 112.426 129.483 1.00 99.14 337 TYR A CA 1
ATOM 2764 C C . TYR A 1 336 ? 116.005 112.012 128.129 1.00 104.65 337 TYR A C 1
ATOM 2765 O O . TYR A 1 336 ? 117.186 112.200 127.832 1.00 109.56 337 TYR A O 1
ATOM 2774 N N . VAL A 1 337 ? 115.142 111.434 127.298 1.00 98.57 338 VAL A N 1
ATOM 2775 C CA . VAL A 1 337 ? 115.540 111.001 125.962 1.00 88.46 338 VAL A CA 1
ATOM 2776 C C . VAL A 1 337 ? 115.863 112.245 125.142 1.00 94.82 338 VAL A C 1
ATOM 2777 O O . VAL A 1 337 ? 114.992 113.088 124.907 1.00 102.45 338 VAL A O 1
ATOM 2781 N N . LYS A 1 338 ? 117.112 112.364 124.707 1.00 111.86 339 LYS A N 1
ATOM 2782 C CA . LYS A 1 338 ? 117.603 113.558 124.033 1.00 111.18 339 LYS A CA 1
ATOM 2783 C C . LYS A 1 338 ? 118.043 113.210 122.619 1.00 112.41 339 LYS A C 1
ATOM 2784 O O . LYS A 1 338 ? 118.762 112.226 122.412 1.00 121.11 339 LYS A O 1
ATOM 2790 N N . GLU A 1 339 ? 117.605 114.020 121.652 1.00 120.93 340 GLU A N 1
ATOM 2791 C CA . GLU A 1 339 ? 118.027 113.899 120.256 1.00 123.46 340 GLU A CA 1
ATOM 2792 C C . GLU A 1 339 ? 117.727 112.514 119.686 1.00 121.23 340 GLU A C 1
ATOM 2793 O O . GLU A 1 339 ? 118.517 111.953 118.925 1.00 124.13 340 GLU A O 1
ATOM 2799 N N . LYS A 1 340 ? 116.578 111.956 120.054 1.00 108.90 341 LYS A N 1
ATOM 2800 C CA . LYS A 1 340 ? 116.152 110.678 119.502 1.00 110.35 341 LYS A CA 1
ATOM 2801 C C . LYS A 1 340 ? 115.717 110.855 118.054 1.00 108.79 341 LYS A C 1
ATOM 2802 O O . LYS A 1 340 ? 114.986 111.790 117.723 1.00 108.15 341 LYS A O 1
ATOM 2808 N N . ARG A 1 341 ? 116.167 109.954 117.189 1.00 119.38 342 ARG A N 1
ATOM 2809 C CA . ARG A 1 341 ? 115.879 110.042 115.765 1.00 120.82 342 ARG A CA 1
ATOM 2810 C C . ARG A 1 341 ? 114.655 109.198 115.435 1.00 121.10 342 ARG A C 1
ATOM 2811 O O . ARG A 1 341 ? 114.615 108.004 115.748 1.00 124.30 342 ARG A O 1
ATOM 2819 N N . VAL A 1 342 ? 113.664 109.822 114.805 1.00 103.49 343 VAL A N 1
ATOM 2820 C CA . VAL A 1 342 ? 112.417 109.164 114.431 1.00 100.67 343 VAL A CA 1
ATOM 2821 C C . VAL A 1 342 ? 112.317 109.176 112.914 1.00 106.50 343 VAL A C 1
ATOM 2822 O O . VAL A 1 342 ? 112.344 110.246 112.295 1.00 112.05 343 VAL A O 1
ATOM 2826 N N . LYS A 1 343 ? 112.191 107.994 112.317 1.00 104.63 344 LYS A N 1
ATOM 2827 C CA . LYS A 1 343 ? 112.105 107.879 110.867 1.00 101.03 344 LYS A CA 1
ATOM 2828 C C . LYS A 1 343 ? 110.672 108.124 110.417 1.00 98.06 344 LYS A C 1
ATOM 2829 O O . LYS A 1 343 ? 109.762 107.378 110.793 1.00 102.90 344 LYS A O 1
ATOM 2835 N N . ILE A 1 344 ? 110.468 109.164 109.614 1.00 109.08 345 ILE A N 1
ATOM 2836 C CA . ILE A 1 344 ? 109.146 109.451 109.069 1.00 112.10 345 ILE A CA 1
ATOM 2837 C C . ILE A 1 344 ? 108.893 108.652 107.800 1.00 112.72 345 ILE A C 1
ATOM 2838 O O . ILE A 1 344 ? 107.834 108.042 107.633 1.00 118.16 345 ILE A O 1
ATOM 2843 N N . SER A 1 345 ? 109.865 108.645 106.894 1.00 120.57 346 SER A N 1
ATOM 2844 C CA . SER A 1 345 ? 109.793 107.874 105.663 1.00 123.17 346 SER A CA 1
ATOM 2845 C C . SER A 1 345 ? 111.218 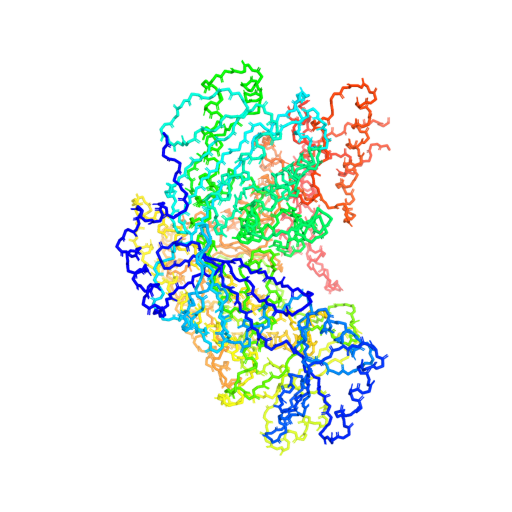107.562 105.225 1.00 125.42 346 SER A C 1
ATOM 2846 O O . SER A 1 345 ? 112.169 107.720 105.996 1.00 127.49 346 SER A O 1
ATOM 2849 N N . ALA A 1 346 ? 111.366 107.107 103.984 1.00 133.28 347 ALA A N 1
ATOM 2850 C CA . ALA A 1 346 ? 112.696 106.911 103.429 1.00 129.62 347 ALA A CA 1
ATOM 2851 C C . ALA A 1 346 ? 113.425 108.246 103.355 1.00 130.63 347 ALA A C 1
ATOM 2852 O O . ALA A 1 346 ? 112.825 109.279 103.045 1.00 127.43 347 ALA A O 1
ATOM 2854 N N . GLU A 1 347 ? 114.722 108.217 103.676 1.00 159.02 348 GLU A N 1
ATOM 2855 C CA . GLU A 1 347 ? 115.607 109.383 103.702 1.00 161.77 348 GLU A CA 1
ATOM 2856 C C . GLU A 1 347 ? 114.963 110.594 104.374 1.00 161.61 348 GLU A C 1
ATOM 2857 O O . GLU A 1 347 ? 115.275 111.739 104.035 1.00 163.71 348 GLU A O 1
ATOM 2863 N N . LYS A 1 348 ? 114.085 110.353 105.346 1.00 143.19 349 LYS A N 1
ATOM 2864 C CA . LYS A 1 348 ? 113.422 111.413 106.100 1.00 138.81 349 LYS A CA 1
ATOM 2865 C C . LYS A 1 348 ? 113.381 111.022 107.571 1.00 140.09 349 LYS A C 1
ATOM 2866 O O . LYS A 1 348 ? 112.685 110.073 107.950 1.00 144.39 349 LYS A O 1
ATOM 2872 N N . SER A 1 349 ? 114.114 111.759 108.399 1.00 123.31 350 SER A N 1
ATOM 2873 C CA . SER A 1 349 ? 114.135 111.536 109.835 1.00 118.52 350 SER A CA 1
ATOM 2874 C C . SER A 1 349 ? 114.041 112.871 110.555 1.00 121.81 350 SER A C 1
ATOM 2875 O O . SER A 1 349 ? 114.498 113.898 110.044 1.00 130.34 350 SER A O 1
ATOM 2878 N N . ILE A 1 350 ? 113.443 112.849 111.743 1.00 114.48 351 ILE A N 1
ATOM 2879 C CA . ILE A 1 350 ? 113.271 114.036 112.564 1.00 116.87 351 ILE A CA 1
ATOM 2880 C C . ILE A 1 350 ? 113.882 113.774 113.935 1.00 117.56 351 ILE A C 1
ATOM 2881 O O . ILE A 1 350 ? 114.175 112.637 114.308 1.00 117.70 351 ILE A O 1
ATOM 2886 N N . ILE A 1 351 ? 114.066 114.852 114.686 1.00 119.57 352 ILE A N 1
ATOM 2887 C CA . ILE A 1 351 ? 114.623 114.787 116.023 1.00 119.42 352 ILE A CA 1
ATOM 2888 C C . ILE A 1 351 ? 113.471 114.854 117.017 1.00 122.47 352 ILE A C 1
ATOM 2889 O O . ILE A 1 351 ? 112.389 115.364 116.721 1.00 124.60 352 ILE A O 1
ATOM 2894 N N . SER A 1 352 ? 113.687 114.289 118.202 1.00 108.46 353 SER A N 1
ATOM 2895 C CA . SER A 1 352 ? 112.675 114.312 119.254 1.00 101.70 353 SER A CA 1
ATOM 2896 C C . SER A 1 352 ? 113.376 114.222 120.598 1.00 106.05 353 SER A C 1
ATOM 2897 O O . SER A 1 352 ? 114.102 113.256 120.852 1.00 120.54 353 SER A O 1
ATOM 2900 N N . SER A 1 353 ? 113.167 115.223 121.449 1.00 94.08 354 SER A N 1
ATOM 2901 C CA . SER A 1 353 ? 113.714 115.235 122.799 1.00 95.25 354 SER A CA 1
ATOM 2902 C C . SER A 1 353 ? 112.571 115.422 123.783 1.00 102.13 354 SER A C 1
ATOM 2903 O O . SER A 1 353 ? 111.810 116.388 123.676 1.00 108.18 354 SER A O 1
ATOM 2906 N N . PHE A 1 354 ? 112.458 114.508 124.742 1.00 96.53 355 PHE A N 1
ATOM 2907 C CA . PHE A 1 354 ? 111.356 114.550 125.691 1.00 93.02 355 PHE A CA 1
ATOM 2908 C C . PHE A 1 354 ? 111.796 113.932 127.008 1.00 95.23 355 PHE A C 1
ATOM 2909 O O . PHE A 1 354 ? 112.797 113.215 127.079 1.00 104.75 355 PHE A O 1
ATOM 2917 N N . LEU A 1 355 ? 111.031 114.225 128.055 1.00 89.27 356 LEU A N 1
ATOM 2918 C CA . LEU A 1 355 ? 111.236 113.638 129.374 1.00 86.99 356 LEU A CA 1
ATOM 2919 C C . LEU A 1 355 ? 110.257 112.483 129.530 1.00 91.55 356 LEU A C 1
ATOM 2920 O O . LEU A 1 355 ? 109.060 112.699 129.742 1.00 103.38 356 LEU A O 1
ATOM 2925 N N . HIS A 1 356 ? 110.765 111.256 129.422 1.00 95.37 357 HIS A N 1
ATOM 2926 C CA . HIS A 1 356 ? 109.922 110.063 129.484 1.00 91.76 357 HIS A CA 1
ATOM 2927 C C . HIS A 1 356 ? 109.741 109.664 130.945 1.00 97.89 357 HIS A C 1
ATOM 2928 O O . HIS A 1 356 ? 110.410 108.774 131.473 1.00 105.60 357 HIS A O 1
ATOM 2935 N N . THR A 1 357 ? 108.814 110.344 131.603 1.00 99.81 358 THR A N 1
ATOM 2936 C CA . THR A 1 357 ? 108.476 109.997 132.976 1.00 97.59 358 THR A CA 1
ATOM 2937 C C . THR A 1 357 ? 107.766 108.649 133.002 1.00 102.63 358 THR A C 1
ATOM 2938 O O . THR A 1 357 ? 106.811 108.445 132.244 1.00 111.33 358 THR A O 1
ATOM 2942 N N . PRO A 1 358 ? 108.204 107.707 133.835 1.00 106.09 359 PRO A N 1
ATOM 2943 C CA . PRO A 1 358 ? 107.495 106.427 133.932 1.00 100.29 359 PRO A CA 1
ATOM 2944 C C . PRO A 1 358 ? 106.053 106.630 134.366 1.00 101.44 359 PRO A C 1
ATOM 2945 O O . PRO A 1 358 ? 105.737 107.514 135.164 1.00 104.04 359 PRO A O 1
ATOM 2949 N N . GLY A 1 359 ? 105.172 105.794 133.824 1.00 114.79 360 GLY A N 1
ATOM 2950 C CA . GLY A 1 359 ? 103.754 105.913 134.068 1.00 118.99 360 GLY A CA 1
ATOM 2951 C C . GLY A 1 359 ? 102.993 106.694 133.024 1.00 112.58 360 GLY A C 1
ATOM 2952 O O . GLY A 1 359 ? 101.756 106.676 133.040 1.00 118.40 360 GLY A O 1
ATOM 2953 N N . CYS A 1 360 ? 103.685 107.377 132.117 1.00 103.67 361 CYS A N 1
ATOM 2954 C CA . CYS A 1 360 ? 103.038 108.154 131.073 1.00 107.85 361 CYS A CA 1
ATOM 2955 C C . CYS A 1 360 ? 103.846 108.044 129.791 1.00 113.49 361 CYS A C 1
ATOM 2956 O O . CYS A 1 360 ? 105.077 108.128 129.816 1.00 122.11 361 CYS A O 1
ATOM 2959 N N . LEU A 1 361 ? 103.152 107.856 128.678 1.00 102.28 362 LEU A N 1
ATOM 2960 C CA . LEU A 1 361 ? 103.839 107.753 127.400 1.00 95.12 362 LEU A CA 1
ATOM 2961 C C . LEU A 1 361 ? 103.799 109.097 126.694 1.00 102.48 362 LEU A C 1
ATOM 2962 O O . LEU A 1 361 ? 102.716 109.684 126.557 1.00 111.71 362 LEU A O 1
ATOM 2967 N N . PRO A 1 362 ? 104.943 109.634 126.272 1.00 91.02 363 PRO A N 1
ATOM 2968 C CA . PRO A 1 362 ? 104.947 110.915 125.556 1.00 94.38 363 PRO A CA 1
ATOM 2969 C C . PRO A 1 362 ? 104.641 110.760 124.075 1.00 98.20 363 PRO A C 1
ATOM 2970 O O . PRO A 1 362 ? 105.163 109.883 123.385 1.00 98.76 363 PRO A O 1
ATOM 2974 N N . ILE A 1 363 ? 103.778 111.646 123.586 1.00 103.73 364 ILE A N 1
ATOM 2975 C CA . ILE A 1 363 ? 103.322 111.646 122.202 1.00 94.93 364 ILE A CA 1
ATOM 2976 C C . ILE A 1 363 ? 103.545 113.032 121.617 1.00 103.02 364 ILE A C 1
ATOM 2977 O O . ILE A 1 363 ? 103.149 114.039 122.217 1.00 115.50 364 ILE A O 1
ATOM 2982 N N . ASP A 1 364 ? 104.178 113.080 120.453 1.00 96.86 365 ASP A N 1
ATOM 2983 C CA . ASP A 1 364 ? 104.278 114.300 119.666 1.00 100.02 365 ASP A CA 1
ATOM 2984 C C . ASP A 1 364 ? 103.301 114.172 118.504 1.00 108.08 365 ASP A C 1
ATOM 2985 O O . ASP A 1 364 ? 103.503 113.351 117.604 1.00 116.38 365 ASP A O 1
ATOM 2990 N N . VAL A 1 365 ? 102.240 114.981 118.532 1.00 99.53 366 VAL A N 1
ATOM 2991 C CA . VAL A 1 365 ? 101.210 114.898 117.501 1.00 95.15 366 VAL A CA 1
ATOM 2992 C C . VAL A 1 365 ? 101.792 115.212 116.133 1.00 100.79 366 VAL A C 1
ATOM 2993 O O . VAL A 1 365 ? 101.348 114.659 115.120 1.00 108.10 366 VAL A O 1
ATOM 2997 N N . ARG A 1 366 ? 102.786 116.100 116.074 1.00 103.58 367 ARG A N 1
ATOM 2998 C CA . ARG A 1 366 ? 103.427 116.397 114.799 1.00 106.77 367 ARG A CA 1
ATOM 2999 C C . ARG A 1 366 ? 104.121 115.166 114.233 1.00 108.49 367 ARG A C 1
ATOM 3000 O O . ARG A 1 366 ? 104.065 114.917 113.024 1.00 118.89 367 ARG A O 1
ATOM 3008 N N . ASN A 1 367 ? 104.780 114.381 115.089 1.00 107.56 368 ASN A N 1
ATOM 3009 C CA . ASN A 1 367 ? 105.424 113.157 114.622 1.00 105.95 368 ASN A CA 1
ATOM 3010 C C . ASN A 1 367 ? 104.401 112.191 114.039 1.00 111.31 368 ASN A C 1
ATOM 3011 O O . ASN A 1 367 ? 104.610 111.621 112.962 1.00 122.57 368 ASN A O 1
ATOM 3016 N N . MET A 1 368 ? 103.279 112.003 114.736 1.00 111.70 369 MET A N 1
ATOM 3017 C CA . MET A 1 368 ? 102.251 111.089 114.251 1.00 116.10 369 MET A CA 1
ATOM 3018 C C . MET A 1 368 ? 101.643 111.581 112.945 1.00 117.42 369 MET A C 1
ATOM 3019 O O . MET A 1 368 ? 101.422 110.793 112.019 1.00 121.97 369 MET A O 1
ATOM 3024 N N . CYS A 1 369 ? 101.369 112.882 112.851 1.00 111.41 370 CYS A N 1
ATOM 3025 C CA . CYS A 1 369 ? 100.775 113.428 111.636 1.00 113.08 370 CYS A CA 1
ATOM 3026 C C . CYS A 1 369 ? 101.736 113.336 110.458 1.00 117.36 370 CYS A C 1
ATOM 3027 O O . CYS A 1 369 ? 101.315 113.060 109.328 1.00 122.53 370 CYS A O 1
ATOM 3030 N N . MET A 1 370 ? 103.028 113.570 110.697 1.00 112.26 371 MET A N 1
ATOM 3031 C CA . MET A 1 370 ? 104.010 113.435 109.628 1.00 109.88 371 MET A CA 1
ATOM 3032 C C . MET A 1 370 ? 104.177 111.979 109.216 1.00 113.19 371 MET A C 1
ATOM 3033 O O . MET A 1 370 ? 104.417 111.686 108.040 1.00 116.64 371 MET A O 1
ATOM 3038 N N . GLN A 1 371 ? 104.063 111.051 110.169 1.00 118.03 372 GLN A N 1
ATOM 3039 C CA . GLN A 1 371 ? 104.096 109.637 109.816 1.00 118.87 372 GLN A CA 1
ATOM 3040 C C . GLN A 1 371 ? 102.881 109.252 108.981 1.00 121.96 372 GLN A C 1
ATOM 3041 O O . GLN A 1 371 ? 102.990 108.456 108.042 1.00 124.48 372 GLN A O 1
ATOM 3047 N N . LEU A 1 372 ? 101.713 109.807 109.311 1.00 119.03 373 LEU A N 1
ATOM 3048 C CA . LEU A 1 372 ? 100.519 109.548 108.513 1.00 115.09 373 LEU A CA 1
ATOM 3049 C C . LEU A 1 372 ? 100.584 110.243 107.160 1.00 112.69 373 LEU A C 1
ATOM 3050 O O . LEU A 1 372 ? 100.015 109.745 106.182 1.00 119.24 373 LEU A O 1
ATOM 3055 N N . TYR A 1 373 ? 101.271 111.380 107.080 1.00 111.56 374 TYR A N 1
ATOM 3056 C CA . TYR A 1 373 ? 101.383 112.164 105.851 1.00 110.94 374 TYR A CA 1
ATOM 3057 C C . TYR A 1 373 ? 102.858 112.412 105.561 1.00 114.60 374 TYR A C 1
ATOM 3058 O O . TYR A 1 373 ? 103.354 113.536 105.703 1.00 120.70 374 TYR A O 1
ATOM 3067 N N . PRO A 1 374 ? 103.594 111.372 105.155 1.00 120.60 375 PRO A N 1
ATOM 3068 C CA . PRO A 1 374 ? 105.038 111.542 104.928 1.00 125.80 375 PRO A CA 1
ATOM 3069 C C . PRO A 1 374 ? 105.373 112.504 103.805 1.00 128.57 375 PRO A C 1
ATOM 3070 O O . PRO A 1 374 ? 106.494 113.026 103.776 1.00 128.39 375 PRO A O 1
ATOM 3074 N N . LYS A 1 375 ? 104.447 112.757 102.882 1.00 127.75 376 LYS A N 1
ATOM 3075 C CA . LYS A 1 375 ? 104.688 113.647 101.757 1.00 128.08 376 LYS A CA 1
ATOM 3076 C C . LYS A 1 375 ? 104.041 115.014 101.946 1.00 129.13 376 LYS A C 1
ATOM 3077 O O . LYS A 1 375 ? 103.885 115.759 100.972 1.00 133.17 376 LYS A O 1
ATOM 3083 N N . ALA A 1 376 ? 103.660 115.357 103.173 1.00 127.74 377 ALA A N 1
ATOM 3084 C CA . ALA A 1 376 ? 103.046 116.652 103.428 1.00 128.32 377 ALA A CA 1
ATOM 3085 C C . ALA A 1 376 ? 104.078 117.763 103.283 1.00 133.84 377 ALA A C 1
ATOM 3086 O O . ALA A 1 376 ? 105.160 117.703 103.875 1.00 136.09 377 ALA A O 1
ATOM 3088 N N . GLU A 1 377 ? 103.740 118.781 102.488 1.00 146.90 378 GLU A N 1
ATOM 3089 C CA . GLU A 1 377 ? 104.656 119.900 102.292 1.00 144.62 378 GLU A CA 1
ATOM 3090 C C . GLU A 1 377 ? 104.767 120.751 103.550 1.00 146.50 378 GLU A C 1
ATOM 3091 O O . GLU A 1 377 ? 105.866 121.171 103.928 1.00 144.03 378 GLU A O 1
ATOM 3097 N N . LYS A 1 378 ? 103.643 121.017 104.208 1.00 147.74 379 LYS A N 1
ATOM 3098 C CA . LYS A 1 378 ? 103.604 121.819 105.423 1.00 144.66 379 LYS A CA 1
ATOM 3099 C C . LYS A 1 378 ? 103.335 120.910 106.612 1.00 143.37 379 LYS A C 1
ATOM 3100 O O . LYS A 1 378 ? 102.408 120.093 106.578 1.00 146.27 379 LYS A O 1
ATOM 3106 N N . THR A 1 379 ? 104.145 121.052 107.661 1.00 127.67 380 THR A N 1
ATOM 3107 C CA . THR A 1 379 ? 104.031 120.225 108.855 1.00 129.05 380 THR A CA 1
ATOM 3108 C C . THR A 1 379 ? 103.547 121.015 110.065 1.00 126.24 380 THR A C 1
ATOM 3109 O O . THR A 1 379 ? 103.748 120.583 111.204 1.00 127.00 380 THR A O 1
ATOM 3113 N N . SER A 1 380 ? 102.916 122.164 109.843 1.00 137.98 381 SER A N 1
ATOM 3114 C CA . SER A 1 380 ? 102.385 122.957 110.938 1.00 139.82 381 SER A CA 1
ATOM 3115 C C . SER A 1 380 ? 101.084 122.349 111.456 1.00 138.39 381 SER A C 1
ATOM 3116 O O . SER A 1 380 ? 100.466 121.492 110.818 1.00 140.58 381 SER A O 1
ATOM 3119 N N . LEU A 1 381 ? 100.672 122.801 112.643 1.00 131.28 382 LEU A N 1
ATOM 3120 C CA . LEU A 1 381 ? 99.419 122.326 113.219 1.00 130.60 382 LEU A CA 1
ATOM 3121 C C . LEU A 1 381 ? 98.230 122.722 112.354 1.00 133.84 382 LEU A C 1
ATOM 3122 O O . LEU A 1 381 ? 97.307 121.924 112.151 1.00 138.08 382 LEU A O 1
ATOM 3127 N N . LYS A 1 382 ? 98.238 123.951 111.834 1.00 133.10 383 LYS A N 1
ATOM 3128 C CA . LYS A 1 382 ? 97.139 124.404 110.988 1.00 133.14 383 LYS A CA 1
ATOM 3129 C C . LYS A 1 382 ? 97.030 123.560 109.725 1.00 139.52 383 LYS A C 1
ATOM 3130 O O . LYS A 1 382 ? 95.926 123.185 109.314 1.00 140.74 383 LYS A O 1
ATOM 3136 N N . ALA A 1 383 ? 98.166 123.250 109.097 1.00 137.76 384 ALA A N 1
ATOM 3137 C CA . ALA A 1 383 ? 98.142 122.448 107.878 1.00 135.72 384 ALA A CA 1
ATOM 3138 C C . ALA A 1 383 ? 97.603 121.049 108.144 1.00 138.74 384 ALA A C 1
ATOM 3139 O O . ALA A 1 383 ? 96.800 120.526 107.362 1.00 143.11 384 ALA A O 1
ATOM 3141 N N . PHE A 1 384 ? 98.036 120.424 109.240 1.00 126.13 385 PHE A N 1
ATOM 3142 C CA . PHE A 1 384 ? 97.552 119.088 109.568 1.00 121.77 385 PHE A CA 1
ATOM 3143 C C . PHE A 1 384 ? 96.066 119.103 109.897 1.00 123.45 385 PHE A C 1
ATOM 3144 O O . PHE A 1 384 ? 95.334 118.177 109.528 1.00 131.10 385 PHE A O 1
ATOM 3152 N N . LEU A 1 385 ? 95.602 120.140 110.598 1.00 136.47 386 LEU A N 1
ATOM 3153 C CA . LEU A 1 385 ? 94.174 120.260 110.873 1.00 136.92 386 LEU A CA 1
ATOM 3154 C C . LEU A 1 385 ? 93.376 120.430 109.586 1.00 141.60 386 LEU A C 1
ATOM 3155 O O . LEU A 1 385 ? 92.297 119.846 109.433 1.00 145.19 386 LEU A O 1
ATOM 3160 N N . GLU A 1 386 ? 93.890 121.230 108.649 1.00 161.92 387 GLU A N 1
ATOM 3161 C CA . GLU A 1 386 ? 93.178 121.458 107.395 1.00 161.50 387 GLU A CA 1
ATOM 3162 C C . GLU A 1 386 ? 93.159 120.207 106.526 1.00 162.38 387 GLU A C 1
ATOM 3163 O O . GLU A 1 386 ? 92.176 119.950 105.822 1.00 162.12 387 GLU A O 1
ATOM 3169 N N . ASN A 1 387 ? 94.240 119.424 106.553 1.00 159.06 388 ASN A N 1
ATOM 3170 C CA . ASN A 1 387 ? 94.339 118.266 105.671 1.00 156.53 388 ASN A CA 1
ATOM 3171 C C . ASN A 1 387 ? 93.261 117.235 105.985 1.00 157.43 388 ASN A C 1
ATOM 3172 O O . ASN A 1 387 ? 92.652 116.664 105.073 1.00 160.16 388 ASN A O 1
ATOM 3177 N N . CYS A 1 388 ? 92.999 116.996 107.267 1.00 149.21 389 CYS A N 1
ATOM 3178 C CA . CYS A 1 388 ? 92.031 115.994 107.690 1.00 148.71 389 CYS A CA 1
ATOM 3179 C C . CYS A 1 388 ? 90.616 116.547 107.808 1.00 150.30 389 CYS A C 1
ATOM 3180 O O . CYS A 1 388 ? 89.721 115.830 108.265 1.00 147.18 389 CYS A O 1
ATOM 3183 N N . GLY A 1 389 ? 90.396 117.798 107.414 1.00 158.99 390 GLY A N 1
ATOM 3184 C CA . GLY A 1 389 ? 89.075 118.386 107.453 1.00 159.36 390 GLY A CA 1
ATOM 3185 C C . GLY A 1 389 ? 88.644 118.926 108.797 1.00 160.87 390 GLY A C 1
ATOM 3186 O O . GLY A 1 389 ? 87.500 119.381 108.922 1.00 160.36 390 GLY A O 1
ATOM 3187 N N . LEU A 1 390 ? 89.510 118.891 109.805 1.00 154.27 391 LEU A N 1
ATOM 3188 C CA . LEU A 1 390 ? 89.160 119.437 111.105 1.00 151.53 391 LEU A CA 1
ATOM 3189 C C . LEU A 1 390 ? 89.062 120.958 111.036 1.00 152.02 391 LEU A C 1
ATOM 3190 O O . LEU A 1 390 ? 89.581 121.604 110.121 1.00 150.51 391 LEU A O 1
ATOM 3195 N N . ASP A 1 391 ? 88.377 121.529 112.025 1.00 165.03 392 ASP A N 1
ATOM 3196 C CA . ASP A 1 391 ? 88.133 122.964 112.037 1.00 164.66 392 ASP A CA 1
ATOM 3197 C C . ASP A 1 391 ? 89.439 123.739 112.176 1.00 163.78 392 ASP A C 1
ATOM 3198 O O . ASP A 1 391 ? 90.391 123.294 112.822 1.00 160.15 392 ASP A O 1
ATOM 3203 N N . SER A 1 392 ? 89.476 124.913 111.550 1.00 169.61 393 SER A N 1
ATOM 3204 C CA . SER A 1 392 ? 90.660 125.757 111.605 1.00 167.50 393 SER A CA 1
ATOM 3205 C C . SER A 1 392 ? 90.830 126.343 112.999 1.00 169.54 393 SER A C 1
ATOM 3206 O O . SER A 1 392 ? 89.883 126.883 113.578 1.00 169.35 393 SER A O 1
ATOM 3209 N N . LYS A 1 393 ? 92.041 126.237 113.536 1.00 178.38 394 LYS A N 1
ATOM 3210 C CA . LYS A 1 393 ? 92.339 126.834 114.829 1.00 177.20 394 LYS A CA 1
ATOM 3211 C C . LYS A 1 393 ? 92.524 128.337 114.669 1.00 177.81 394 LYS A C 1
ATOM 3212 O O . LYS A 1 393 ? 93.212 128.794 113.751 1.00 176.66 394 LYS A O 1
ATOM 3218 N N . VAL A 1 394 ? 91.909 129.108 115.562 1.00 186.56 395 VAL A N 1
ATOM 3219 C CA . VAL A 1 394 ? 92.073 130.559 115.544 1.00 187.80 395 VAL A CA 1
ATOM 3220 C C . VAL A 1 394 ? 93.500 130.870 115.986 1.00 186.70 395 VAL A C 1
ATOM 3221 O O . VAL A 1 394 ? 93.825 130.773 117.172 1.00 185.62 395 VAL A O 1
ATOM 3225 N N . ASP A 1 395 ? 94.355 131.235 115.034 1.00 192.03 396 ASP A N 1
ATOM 3226 C CA . ASP A 1 395 ? 95.777 131.395 115.316 1.00 192.07 396 ASP A CA 1
ATOM 3227 C C . ASP A 1 395 ? 96.021 132.517 116.312 1.00 191.01 396 ASP A C 1
ATOM 3228 O O . ASP A 1 395 ? 95.444 133.603 116.200 1.00 190.77 396 ASP A O 1
ATOM 3233 N N . LEU A 1 396 ? 96.888 132.256 117.292 1.00 180.07 397 LEU A N 1
ATOM 3234 C CA . LEU A 1 396 ? 97.325 133.305 118.202 1.00 181.26 397 LEU A CA 1
ATOM 3235 C C . LEU A 1 396 ? 98.530 134.006 117.585 1.00 181.76 397 LEU A C 1
ATOM 3236 O O . LEU A 1 396 ? 99.601 133.385 117.477 1.00 179.06 397 LEU A O 1
ATOM 3241 N N . PRO A 1 397 ? 98.417 135.266 117.169 1.00 187.74 398 PRO A N 1
ATOM 3242 C CA . PRO A 1 397 ? 99.554 135.936 116.537 1.00 184.67 398 PRO A CA 1
ATOM 3243 C C . PRO A 1 397 ? 100.642 136.251 117.550 1.00 183.48 398 PRO A C 1
ATOM 3244 O O . PRO A 1 397 ? 100.422 136.297 118.764 1.00 184.75 398 PRO A O 1
ATOM 3248 N N . TYR A 1 398 ? 101.835 136.473 117.002 1.00 191.72 399 TYR A N 1
ATOM 3249 C CA . TYR A 1 398 ? 103.076 136.644 117.749 1.00 193.59 399 TYR A CA 1
ATOM 3250 C C . TYR A 1 398 ? 103.046 137.862 118.663 1.00 194.72 399 TYR A C 1
ATOM 3251 O O . TYR A 1 398 ? 102.890 137.772 119.897 1.00 193.71 399 TYR A O 1
ATOM 3260 N N . HIS A 1 399 ? 103.096 139.025 118.027 1.00 196.52 400 HIS A N 1
ATOM 3261 C CA . HIS A 1 399 ? 103.295 140.245 118.785 1.00 195.75 400 HIS A CA 1
ATOM 3262 C C . HIS A 1 399 ? 102.100 140.531 119.680 1.00 196.21 400 HIS A C 1
ATOM 3263 O O . HIS A 1 399 ? 102.262 141.096 120.762 1.00 194.21 400 HIS A O 1
ATOM 3270 N N . LEU A 1 400 ? 100.912 140.063 119.297 1.00 193.60 401 LEU A N 1
ATOM 3271 C CA . LEU A 1 400 ? 99.750 140.230 120.162 1.00 193.41 401 LEU A CA 1
ATOM 3272 C C . LEU A 1 400 ? 99.968 139.575 121.523 1.00 194.51 401 LEU A C 1
ATOM 3273 O O . LEU A 1 400 ? 99.749 140.204 122.562 1.00 194.90 401 LEU A O 1
ATOM 3278 N N . MET A 1 401 ? 100.414 138.312 121.550 1.00 184.97 402 MET A N 1
ATOM 3279 C CA . MET A 1 401 ? 100.386 137.624 122.840 1.00 183.10 402 MET A CA 1
ATOM 3280 C C . MET A 1 401 ? 101.630 137.932 123.667 1.00 178.36 402 MET A C 1
ATOM 3281 O O . MET A 1 401 ? 101.556 137.979 124.902 1.00 178.03 402 MET A O 1
ATOM 3286 N N . TRP A 1 402 ? 102.779 138.165 123.022 1.00 172.49 403 TRP A N 1
ATOM 3287 C CA . TRP A 1 402 ? 103.871 138.792 123.772 1.00 175.20 403 TRP A CA 1
ATOM 3288 C C . TRP A 1 402 ? 103.503 140.171 124.339 1.00 175.90 403 TRP A C 1
ATOM 3289 O O . TRP A 1 402 ? 103.823 140.467 125.500 1.00 174.36 403 TRP A O 1
ATOM 3300 N N . LYS A 1 403 ? 102.778 141.008 123.587 1.00 180.05 404 LYS A N 1
ATOM 3301 C CA . LYS A 1 403 ? 102.316 142.264 124.181 1.00 181.52 404 LYS A CA 1
ATOM 3302 C C . LYS A 1 403 ? 101.355 142.019 125.339 1.00 182.51 404 LYS A C 1
ATOM 3303 O O . LYS A 1 403 ? 101.420 142.709 126.364 1.00 183.03 404 LYS A O 1
ATOM 3309 N N . TYR A 1 404 ? 100.449 141.054 125.191 1.00 180.28 405 TYR A N 1
ATOM 3310 C CA . TYR A 1 404 ? 99.487 140.743 126.240 1.00 179.54 405 TYR A CA 1
ATOM 3311 C C . TYR A 1 404 ? 100.155 140.269 127.520 1.00 179.69 405 TYR A C 1
ATOM 3312 O O . TYR A 1 404 ? 99.726 140.663 128.611 1.00 179.71 405 TYR A O 1
ATOM 3321 N N . TYR A 1 405 ? 101.189 139.431 127.415 1.00 170.99 406 TYR A N 1
ATOM 3322 C CA . TYR A 1 405 ? 101.951 139.074 128.606 1.00 171.26 406 TYR A CA 1
ATOM 3323 C C . TYR A 1 405 ? 102.652 140.291 129.191 1.00 170.91 406 TYR A C 1
ATOM 3324 O O . TYR A 1 405 ? 102.730 140.440 130.416 1.00 170.06 406 TYR A O 1
ATOM 3333 N N . GLU A 1 406 ? 103.178 141.170 128.332 1.00 176.29 407 GLU A N 1
ATOM 3334 C CA . GLU A 1 406 ? 103.874 142.349 128.840 1.00 175.00 407 GLU A CA 1
ATOM 3335 C C . GLU A 1 406 ? 102.942 143.256 129.638 1.00 175.38 407 GLU A C 1
ATOM 3336 O O . GLU A 1 406 ? 103.324 143.774 130.693 1.00 174.54 407 GLU A O 1
ATOM 3342 N N . THR A 1 407 ? 101.717 143.460 129.154 1.00 178.42 408 THR A N 1
ATOM 3343 C CA . THR A 1 407 ? 100.806 144.408 129.789 1.00 179.22 408 THR A CA 1
ATOM 3344 C C . THR A 1 407 ? 100.189 143.890 131.082 1.00 180.69 408 THR A C 1
ATOM 3345 O O . THR A 1 407 ? 99.569 144.680 131.803 1.00 179.39 408 THR A O 1
ATOM 3349 N N . ARG A 1 408 ? 100.337 142.599 131.391 1.00 185.44 409 ARG A N 1
ATOM 3350 C CA . ARG A 1 408 ? 99.764 142.001 132.601 1.00 184.48 409 ARG A CA 1
ATOM 3351 C C . ARG A 1 408 ? 98.251 142.202 132.666 1.00 184.84 409 ARG A C 1
ATOM 3352 O O . ARG A 1 408 ? 97.683 142.444 133.732 1.00 185.95 409 ARG A O 1
ATOM 3360 N N . ASP A 1 409 ? 97.591 142.097 131.515 1.00 186.34 410 ASP A N 1
ATOM 3361 C CA . ASP A 1 409 ? 96.145 142.245 131.437 1.00 185.50 410 ASP A CA 1
ATOM 3362 C C . ASP A 1 409 ? 95.478 140.906 131.726 1.00 185.75 410 ASP A C 1
ATOM 3363 O O . ASP A 1 409 ? 95.809 139.894 131.102 1.00 187.00 410 ASP A O 1
ATOM 3368 N N . SER A 1 410 ? 94.536 140.907 132.673 1.00 171.33 411 SER A N 1
ATOM 3369 C CA . SER A 1 410 ? 93.926 139.656 133.113 1.00 170.19 411 SER A CA 1
ATOM 3370 C C . SER A 1 410 ? 93.124 139.000 131.994 1.00 172.26 411 SER A C 1
ATOM 3371 O O . SER A 1 410 ? 93.256 137.795 131.748 1.00 170.77 411 SER A O 1
ATOM 3374 N N . GLU A 1 411 ? 92.286 139.776 131.301 1.00 183.65 412 GLU A N 1
ATOM 3375 C CA . GLU A 1 411 ? 91.456 139.190 130.253 1.00 183.76 412 GLU A CA 1
ATOM 3376 C C . GLU A 1 411 ? 92.277 138.799 129.029 1.00 182.20 412 GLU A C 1
ATOM 3377 O O . GLU A 1 411 ? 91.960 137.805 128.368 1.00 181.59 412 GLU A O 1
ATOM 3383 N N . LYS A 1 412 ? 93.332 139.552 128.712 1.00 177.63 413 LYS A N 1
ATOM 3384 C CA . LYS A 1 412 ? 94.215 139.143 127.624 1.00 176.87 413 LYS A CA 1
ATOM 3385 C C . LYS A 1 412 ? 94.947 137.851 127.968 1.00 175.34 413 LYS A C 1
ATOM 3386 O O . LYS A 1 412 ? 95.124 136.980 127.106 1.00 176.67 413 LYS A O 1
ATOM 3392 N N . ILE A 1 413 ? 95.375 137.708 129.224 1.00 162.67 414 ILE A N 1
ATOM 3393 C CA . ILE A 1 413 ? 95.984 136.457 129.664 1.00 165.16 414 ILE A CA 1
ATOM 3394 C C . ILE A 1 413 ? 94.978 135.318 129.569 1.00 165.81 414 ILE A C 1
ATOM 3395 O O . ILE A 1 413 ? 95.319 134.198 129.171 1.00 161.45 414 ILE A O 1
ATOM 3400 N N . ALA A 1 414 ? 93.720 135.587 129.925 1.00 162.23 415 ALA A N 1
ATOM 3401 C CA . ALA A 1 414 ? 92.680 134.570 129.799 1.00 158.21 415 ALA A CA 1
ATOM 3402 C C . ALA A 1 414 ? 92.468 134.170 128.344 1.00 157.77 415 ALA A C 1
ATOM 3403 O O . ALA A 1 414 ? 92.248 132.993 128.045 1.00 157.16 415 ALA A O 1
ATOM 3405 N N . ASP A 1 415 ? 92.514 135.139 127.429 1.00 158.34 416 ASP A N 1
ATOM 3406 C CA . ASP A 1 415 ? 92.371 134.835 126.007 1.00 158.34 416 ASP A CA 1
ATOM 3407 C C . ASP A 1 415 ? 93.540 133.998 125.498 1.00 159.23 416 ASP A C 1
ATOM 3408 O O . ASP A 1 415 ? 93.353 133.064 124.705 1.00 162.50 416 ASP A O 1
ATOM 3413 N N . VAL A 1 416 ? 94.758 134.324 125.936 1.00 138.70 417 VAL A N 1
ATOM 3414 C CA . VAL A 1 416 ? 95.919 133.518 125.566 1.00 136.71 417 VAL A CA 1
ATOM 3415 C C . VAL A 1 416 ? 95.771 132.101 126.106 1.00 140.56 417 VAL A C 1
ATOM 3416 O O . VAL A 1 416 ? 96.097 131.119 125.426 1.00 142.73 417 VAL A O 1
ATOM 3420 N N . ALA A 1 417 ? 95.273 131.973 127.338 1.00 135.06 418 ALA A N 1
ATOM 3421 C CA . ALA A 1 417 ? 95.022 130.655 127.910 1.00 135.01 418 ALA A CA 1
ATOM 3422 C C . ALA A 1 417 ? 93.971 129.901 127.111 1.00 134.80 418 ALA A C 1
ATOM 3423 O O . ALA A 1 417 ? 94.081 128.686 126.915 1.00 137.48 418 ALA A O 1
ATOM 3425 N N . TYR A 1 418 ? 92.936 130.605 126.653 1.00 135.34 419 TYR A N 1
ATOM 3426 C CA . TYR A 1 418 ? 91.910 129.975 125.832 1.00 133.83 419 TYR A CA 1
ATOM 3427 C C . TYR A 1 418 ? 92.498 129.448 124.533 1.00 133.43 419 TYR A C 1
ATOM 3428 O O . TYR A 1 418 ? 92.179 128.335 124.105 1.00 135.27 419 TYR A O 1
ATOM 3437 N N . TYR A 1 419 ? 93.367 130.232 123.894 1.00 150.00 420 TYR A N 1
ATOM 3438 C CA . TYR A 1 419 ? 93.981 129.774 122.650 1.00 148.86 420 TYR A CA 1
ATOM 3439 C C . TYR A 1 419 ? 94.927 128.601 122.891 1.00 148.75 420 TYR A C 1
ATOM 3440 O O . TYR A 1 419 ? 95.019 127.689 122.063 1.00 153.67 420 TYR A O 1
ATOM 3449 N N . CYS A 1 420 ? 95.637 128.603 124.020 1.00 129.33 421 CYS A N 1
ATOM 3450 C CA . CYS A 1 420 ? 96.499 127.468 124.343 1.00 130.50 421 CYS A CA 1
ATOM 3451 C C . CYS A 1 420 ? 95.677 126.207 124.602 1.00 135.75 421 CYS A C 1
ATOM 3452 O O . CYS A 1 420 ? 96.051 125.103 124.174 1.00 134.54 421 CYS A O 1
ATOM 3455 N N . ILE A 1 421 ? 94.549 126.355 125.299 1.00 122.09 422 ILE A N 1
ATOM 3456 C CA . ILE A 1 421 ? 93.637 125.236 125.510 1.00 116.28 422 ILE A CA 1
ATOM 3457 C C . ILE A 1 421 ? 93.090 124.744 124.178 1.00 120.15 422 ILE A C 1
ATOM 3458 O O . ILE A 1 421 ? 92.915 123.539 123.967 1.00 124.16 422 ILE A O 1
ATOM 3463 N N . ILE A 1 422 ? 92.819 125.668 123.255 1.00 125.51 423 ILE A N 1
ATOM 3464 C CA . ILE A 1 422 ? 92.367 125.281 121.921 1.00 121.25 423 ILE A CA 1
ATOM 3465 C C . ILE A 1 422 ? 93.460 124.509 121.194 1.00 122.19 423 ILE A C 1
ATOM 3466 O O . ILE A 1 422 ? 93.180 123.564 120.453 1.00 127.38 423 ILE A O 1
ATOM 3471 N N . ASP A 1 423 ? 94.720 124.900 121.390 1.00 131.65 424 ASP A N 1
ATOM 3472 C CA . ASP A 1 423 ? 95.829 124.153 120.799 1.00 133.73 424 ASP A CA 1
ATOM 3473 C C . ASP A 1 423 ? 95.869 122.723 121.327 1.00 137.45 424 ASP A C 1
ATOM 3474 O O . ASP A 1 423 ? 96.046 121.766 120.562 1.00 146.87 424 ASP A O 1
ATOM 3479 N N . ALA A 1 424 ? 95.706 122.561 122.641 1.00 121.19 425 ALA A N 1
ATOM 3480 C CA . ALA A 1 424 ? 95.664 121.215 123.212 1.00 122.88 425 ALA A CA 1
ATOM 3481 C C . ALA A 1 424 ? 94.475 120.423 122.673 1.00 127.01 425 ALA A C 1
ATOM 3482 O O . ALA A 1 424 ? 94.592 119.227 122.363 1.00 124.43 425 ALA A O 1
ATOM 3484 N N . GLN A 1 425 ? 93.321 121.079 122.553 1.00 126.31 426 GLN A N 1
ATOM 3485 C CA . GLN A 1 425 ? 92.140 120.419 122.013 1.00 120.39 426 GLN A CA 1
ATOM 3486 C C . GLN A 1 425 ? 92.363 119.993 120.570 1.00 125.90 426 GLN A C 1
ATOM 3487 O O . GLN A 1 425 ? 91.900 118.929 120.155 1.00 132.48 426 GLN A O 1
ATOM 3493 N N . ARG A 1 426 ? 93.067 120.814 119.788 1.00 129.94 427 ARG A N 1
ATOM 3494 C CA . ARG A 1 426 ? 93.387 120.443 118.414 1.00 123.92 427 ARG A CA 1
ATOM 3495 C C . ARG A 1 426 ? 94.346 119.263 118.374 1.00 125.40 427 ARG A C 1
ATOM 3496 O O . ARG A 1 426 ? 94.243 118.403 117.493 1.00 138.12 427 ARG A O 1
ATOM 3504 N N . CYS A 1 427 ? 95.294 119.211 119.312 1.00 117.45 428 CYS A N 1
ATOM 3505 C CA . CYS A 1 427 ? 96.166 118.044 119.408 1.00 122.90 428 CYS A CA 1
ATOM 3506 C C . CYS A 1 427 ? 95.347 116.777 119.627 1.00 123.98 428 CYS A C 1
ATOM 3507 O O . CYS A 1 427 ? 95.530 115.768 118.931 1.00 126.61 428 CYS A O 1
ATOM 3510 N N . GLN A 1 428 ? 94.416 116.823 120.582 1.00 110.12 429 GLN A N 1
ATOM 3511 C CA . GLN A 1 428 ? 93.582 115.650 120.834 1.00 106.25 429 GLN A CA 1
ATOM 3512 C C . GLN A 1 428 ? 92.659 115.344 119.659 1.00 109.57 429 GLN A C 1
ATOM 3513 O O . GLN A 1 428 ? 92.396 114.172 119.367 1.00 117.87 429 GLN A O 1
ATOM 3519 N N . ASP A 1 429 ? 92.155 116.377 118.983 1.00 121.83 430 ASP A N 1
ATOM 3520 C CA . ASP A 1 429 ? 91.301 116.166 117.821 1.00 121.08 430 ASP A CA 1
ATOM 3521 C C . ASP A 1 429 ? 92.063 115.475 116.702 1.00 121.51 430 ASP A C 1
ATOM 3522 O O . ASP A 1 429 ? 91.520 114.604 116.018 1.00 124.43 430 ASP A O 1
ATOM 3527 N N . LEU A 1 430 ? 93.320 115.863 116.488 1.00 118.71 431 LEU A N 1
ATOM 3528 C CA . LEU A 1 430 ? 94.147 115.170 115.508 1.00 114.41 431 LEU A CA 1
ATOM 3529 C C . LEU A 1 430 ? 94.411 113.733 115.932 1.00 121.49 431 LEU A C 1
ATOM 3530 O O . LEU A 1 430 ? 94.420 112.824 115.094 1.00 124.93 431 LEU A O 1
ATOM 3535 N N . LEU A 1 431 ? 94.636 113.508 117.229 1.00 127.79 432 LEU A N 1
ATOM 3536 C CA . LEU A 1 431 ? 94.879 112.148 117.704 1.00 124.11 432 LEU A CA 1
ATOM 3537 C C . LEU A 1 431 ? 93.664 111.252 117.485 1.00 121.16 432 LEU A C 1
ATOM 3538 O O . LEU A 1 431 ? 93.804 110.086 117.097 1.00 117.86 432 LEU A O 1
ATOM 3543 N N . VAL A 1 432 ? 92.463 111.778 117.729 1.00 115.86 433 VAL A N 1
ATOM 3544 C CA . VAL A 1 432 ? 91.259 110.953 117.670 1.00 109.05 433 VAL A CA 1
ATOM 3545 C C . VAL A 1 432 ? 90.752 110.815 116.238 1.00 112.15 433 VAL A C 1
ATOM 3546 O O . VAL A 1 432 ? 90.365 109.722 115.810 1.00 117.88 433 VAL A O 1
ATOM 3550 N N . ARG A 1 433 ? 90.747 111.913 115.479 1.00 118.76 434 ARG A N 1
ATOM 3551 C CA . ARG A 1 433 ? 90.170 111.904 114.139 1.00 119.09 434 ARG A CA 1
ATOM 3552 C C . ARG A 1 433 ? 90.886 110.913 113.232 1.00 120.55 434 ARG A C 1
ATOM 3553 O O . ARG A 1 433 ? 90.245 110.199 112.452 1.00 125.93 434 ARG A O 1
ATOM 3561 N N . HIS A 1 434 ? 92.210 110.850 113.323 1.00 113.98 435 HIS A N 1
ATOM 3562 C CA . HIS A 1 434 ? 92.973 109.876 112.559 1.00 114.58 435 HIS A CA 1
ATOM 3563 C C . HIS A 1 434 ? 93.009 108.508 113.221 1.00 113.95 435 HIS A C 1
ATOM 3564 O O . HIS A 1 434 ? 93.611 107.587 112.660 1.00 117.31 435 HIS A O 1
ATOM 3571 N N . ASN A 1 435 ? 92.384 108.358 114.392 1.00 110.47 436 ASN A N 1
ATOM 3572 C CA . ASN A 1 435 ? 92.371 107.092 115.124 1.00 111.56 436 ASN A CA 1
ATOM 3573 C C . ASN A 1 435 ? 93.792 106.595 115.372 1.00 113.81 436 ASN A C 1
ATOM 3574 O O . ASN A 1 435 ? 94.087 105.406 115.242 1.00 118.34 436 ASN A O 1
ATOM 3579 N N . VAL A 1 436 ? 94.680 107.525 115.730 1.00 110.47 437 VAL A N 1
ATOM 3580 C CA . VAL A 1 436 ? 96.103 107.212 115.820 1.00 108.93 437 VAL A CA 1
ATOM 3581 C C . VAL A 1 436 ? 96.356 106.164 116.894 1.00 105.28 437 VAL A C 1
ATOM 3582 O O . VAL A 1 436 ? 97.033 105.158 116.655 1.00 114.90 437 VAL A O 1
ATOM 3586 N N . ILE A 1 437 ? 95.821 106.385 118.095 1.00 98.43 438 ILE A N 1
ATOM 3587 C CA . ILE A 1 437 ? 96.087 105.465 119.201 1.00 103.14 438 ILE A CA 1
ATOM 3588 C C . ILE A 1 437 ? 95.531 104.067 118.940 1.00 102.62 438 ILE A C 1
ATOM 3589 O O . ILE A 1 437 ? 96.264 103.091 119.156 1.00 106.48 438 ILE A O 1
ATOM 3594 N N . PRO A 1 438 ? 94.272 103.893 118.514 1.00 99.89 439 PRO A N 1
ATOM 3595 C CA . PRO A 1 438 ? 93.815 102.525 118.203 1.00 102.74 439 PRO A CA 1
ATOM 3596 C C . PRO A 1 438 ? 94.599 101.863 117.082 1.00 104.46 439 PRO A C 1
ATOM 3597 O O . PRO A 1 438 ? 94.843 100.651 117.136 1.00 108.67 439 PRO A O 1
ATOM 3601 N N . ASP A 1 439 ? 95.004 102.624 116.063 1.00 109.15 440 ASP A N 1
ATOM 3602 C CA . ASP A 1 439 ? 95.799 102.044 114.985 1.00 109.10 440 ASP A CA 1
ATOM 3603 C C . ASP A 1 439 ? 97.156 101.576 115.492 1.00 108.00 440 ASP A C 1
ATOM 3604 O O . ASP A 1 439 ? 97.620 100.486 115.135 1.00 106.78 440 ASP A O 1
ATOM 3609 N N . ARG A 1 440 ? 97.805 102.387 116.329 1.00 100.17 441 ARG A N 1
ATOM 3610 C CA . ARG A 1 440 ? 99.080 101.980 116.903 1.00 89.27 441 ARG A CA 1
ATOM 3611 C C . ARG A 1 440 ? 98.905 100.774 117.815 1.00 96.06 441 ARG A C 1
ATOM 3612 O O . ARG A 1 440 ? 99.774 99.898 117.870 1.00 111.74 441 ARG A O 1
ATOM 3620 N N . ARG A 1 441 ? 97.786 100.711 118.541 1.00 108.20 442 ARG A N 1
ATOM 3621 C CA . ARG A 1 441 ? 97.512 99.535 119.361 1.00 112.00 442 ARG A CA 1
ATOM 3622 C C . ARG A 1 441 ? 97.357 98.289 118.503 1.00 112.99 442 ARG A C 1
ATOM 3623 O O . ARG A 1 441 ? 97.848 97.215 118.865 1.00 112.43 442 ARG A O 1
ATOM 3631 N N . GLU A 1 442 ? 96.660 98.408 117.372 1.00 114.85 443 GLU A N 1
ATOM 3632 C CA . GLU A 1 442 ? 96.513 97.270 116.472 1.00 111.07 443 GLU A CA 1
ATOM 3633 C C . GLU A 1 442 ? 97.863 96.832 115.922 1.00 111.01 443 GLU A C 1
ATOM 3634 O O . GLU A 1 442 ? 98.143 95.632 115.823 1.00 115.33 443 GLU A O 1
ATOM 3640 N N . VAL A 1 443 ? 98.715 97.796 115.565 1.00 101.80 444 VAL A N 1
ATOM 3641 C CA . VAL A 1 443 ? 100.056 97.464 115.090 1.00 102.78 444 VAL A CA 1
ATOM 3642 C C . VAL A 1 443 ? 100.844 96.742 116.177 1.00 92.96 444 VAL A C 1
ATOM 3643 O O . VAL A 1 443 ? 101.549 95.762 115.908 1.00 90.99 444 VAL A O 1
ATOM 3647 N N . GLY A 1 444 ? 100.740 97.216 117.420 1.00 88.90 445 GLY A N 1
ATOM 3648 C CA . GLY A 1 444 ? 101.444 96.565 118.513 1.00 87.44 445 GLY A CA 1
ATOM 3649 C C . GLY A 1 444 ? 100.947 95.158 118.779 1.00 97.25 445 GLY A C 1
ATOM 3650 O O . GLY A 1 444 ? 101.736 94.254 119.059 1.00 105.10 445 GLY A O 1
ATOM 3651 N N . ILE A 1 445 ? 99.630 94.957 118.707 1.00 97.74 446 ILE A N 1
ATOM 3652 C CA . ILE A 1 445 ? 99.073 93.616 118.863 1.00 97.45 446 ILE A CA 1
ATOM 3653 C C . ILE A 1 445 ? 99.577 92.708 117.751 1.00 99.95 446 ILE A C 1
ATOM 3654 O O . ILE A 1 445 ? 99.944 91.551 117.988 1.00 102.78 446 ILE A O 1
ATOM 3659 N N . LEU A 1 446 ? 99.603 93.222 116.521 1.00 96.24 447 LEU A N 1
ATOM 3660 C CA . LEU A 1 446 ? 100.043 92.426 115.383 1.00 91.98 447 LEU A CA 1
ATOM 3661 C C . LEU A 1 446 ? 101.514 92.045 115.500 1.00 96.96 447 LEU A C 1
ATOM 3662 O O . LEU A 1 446 ? 101.894 90.908 115.200 1.00 101.17 447 LEU A O 1
ATOM 3667 N N . SER A 1 447 ? 102.356 92.979 115.936 1.00 94.49 448 SER A N 1
ATOM 3668 C CA . SER A 1 447 ? 103.797 92.775 115.973 1.00 85.13 448 SER A CA 1
ATOM 3669 C C . SER A 1 447 ? 104.333 92.467 117.365 1.00 86.02 448 SER A C 1
ATOM 3670 O O . SER A 1 447 ? 105.549 92.328 117.523 1.00 86.56 448 SER A O 1
ATOM 3673 N N . TYR A 1 448 ? 103.462 92.354 118.369 1.00 84.57 449 TYR A N 1
ATOM 3674 C CA . TYR A 1 448 ? 103.865 92.035 119.741 1.00 76.18 449 TYR A CA 1
ATOM 3675 C C . TYR A 1 448 ? 104.908 93.023 120.262 1.00 82.75 449 TYR A C 1
ATOM 3676 O O . TYR A 1 448 ? 105.930 92.642 120.834 1.00 96.70 449 TYR A O 1
ATOM 3685 N N . THR A 1 449 ? 104.640 94.309 120.055 1.00 92.82 450 THR A N 1
ATOM 3686 C CA . THR A 1 449 ? 105.512 95.377 120.516 1.00 94.67 450 THR A CA 1
ATOM 3687 C C . THR A 1 449 ? 104.733 96.330 121.412 1.00 97.88 450 THR A C 1
ATOM 3688 O O . THR A 1 449 ? 103.500 96.347 121.416 1.00 105.58 450 THR A O 1
ATOM 3692 N N . SER A 1 450 ? 105.473 97.126 122.178 1.00 91.60 451 SER A N 1
ATOM 3693 C CA . SER A 1 450 ? 104.853 98.113 123.046 1.00 96.97 451 SER A CA 1
ATOM 3694 C C . SER A 1 450 ? 104.346 99.296 122.225 1.00 95.80 451 SER A C 1
ATOM 3695 O O . SER A 1 450 ? 104.689 99.473 121.054 1.00 102.08 451 SER A O 1
ATOM 3698 N N . LEU A 1 451 ? 103.506 100.115 122.861 1.00 86.66 452 LEU A N 1
ATOM 3699 C CA . LEU A 1 451 ? 103.003 101.312 122.197 1.00 91.94 452 LEU A CA 1
ATOM 3700 C C . LEU A 1 451 ? 104.135 102.288 121.900 1.00 100.17 452 LEU A C 1
ATOM 3701 O O . LEU A 1 451 ? 104.120 102.978 120.873 1.00 102.50 452 LEU A O 1
ATOM 3706 N N . TYR A 1 452 ? 105.130 102.349 122.787 1.00 102.19 453 TYR A N 1
ATOM 3707 C CA . TYR A 1 452 ? 106.285 103.212 122.563 1.00 101.10 453 TYR A CA 1
ATOM 3708 C C . TYR A 1 452 ? 106.993 102.851 121.264 1.00 107.70 453 TYR A C 1
ATOM 3709 O O . TYR A 1 452 ? 107.427 103.736 120.515 1.00 112.60 453 TYR A O 1
ATOM 3718 N N . ASP A 1 453 ? 107.122 101.552 120.984 1.00 106.90 454 ASP A N 1
ATOM 3719 C CA . ASP A 1 453 ? 107.692 101.120 119.713 1.00 103.35 454 ASP A CA 1
ATOM 3720 C C . ASP A 1 453 ? 106.824 101.563 118.544 1.00 102.51 454 ASP A C 1
ATOM 3721 O O . ASP A 1 453 ? 107.338 102.022 117.518 1.00 110.03 454 ASP A O 1
ATOM 3726 N N . CYS A 1 454 ? 105.504 101.430 118.679 1.00 92.18 455 CYS A N 1
ATOM 3727 C CA . CYS A 1 454 ? 104.602 101.841 117.611 1.00 88.00 455 CYS A CA 1
ATOM 3728 C C . CYS A 1 454 ? 104.635 103.342 117.380 1.00 95.73 455 CYS A C 1
ATOM 3729 O O . CYS A 1 454 ? 104.228 103.804 116.309 1.00 104.87 455 CYS A O 1
ATOM 3732 N N . ILE A 1 455 ? 105.107 104.110 118.358 1.00 88.63 456 ILE A N 1
ATOM 3733 C CA . ILE A 1 455 ? 105.134 105.562 118.241 1.00 90.71 456 ILE A CA 1
ATOM 3734 C C . ILE A 1 455 ? 106.467 106.035 117.677 1.00 92.18 456 ILE A C 1
ATOM 3735 O O . ILE A 1 455 ? 106.511 106.692 116.632 1.00 89.33 456 ILE A O 1
ATOM 3740 N N . TYR A 1 456 ? 107.562 105.704 118.357 1.00 103.54 457 TYR A N 1
ATOM 3741 C CA . TYR A 1 456 ? 108.853 106.313 118.067 1.00 100.56 457 TYR A CA 1
ATOM 3742 C C . TYR A 1 456 ? 109.756 105.464 117.184 1.00 105.55 457 TYR A C 1
ATOM 3743 O O . TYR A 1 456 ? 110.903 105.853 116.948 1.00 114.88 457 TYR A O 1
ATOM 3752 N N . TYR A 1 457 ? 109.275 104.335 116.677 1.00 95.42 458 TYR A N 1
ATOM 3753 C CA . TYR A 1 457 ? 110.104 103.435 115.895 1.00 94.22 458 TYR A CA 1
ATOM 3754 C C . TYR A 1 457 ? 109.407 103.074 114.588 1.00 96.26 458 TYR A C 1
ATOM 3755 O O . TYR A 1 457 ? 108.183 103.166 114.464 1.00 100.18 458 TYR A O 1
ATOM 3764 N N . ALA A 1 458 ? 110.212 102.662 113.610 1.00 106.08 459 ALA A N 1
ATOM 3765 C CA . ALA A 1 458 ? 109.715 102.282 112.293 1.00 106.37 459 ALA A CA 1
ATOM 3766 C C . ALA A 1 458 ? 109.263 100.822 112.312 1.00 108.78 459 ALA A C 1
ATOM 3767 O O . ALA A 1 458 ? 109.116 100.203 113.370 1.00 114.73 459 ALA A O 1
ATOM 3769 N N . GLY A 1 459 ? 109.024 100.253 111.130 1.00 102.69 460 GLY A N 1
ATOM 3770 C CA . GLY A 1 459 ? 108.421 98.939 111.026 1.00 101.71 460 GLY A CA 1
ATOM 3771 C C . GLY A 1 459 ? 109.345 97.763 110.797 1.00 99.04 460 GLY A C 1
ATOM 3772 O O . GLY A 1 459 ? 108.887 96.620 110.877 1.00 108.08 460 GLY A O 1
ATOM 3773 N N . GLY A 1 460 ? 110.627 97.993 110.508 1.00 92.18 461 GLY A N 1
ATOM 3774 C CA . GLY A 1 460 ? 111.520 96.873 110.242 1.00 95.27 461 GLY A CA 1
ATOM 3775 C C . GLY A 1 460 ? 111.694 95.967 111.446 1.00 101.58 461 GLY A C 1
ATOM 3776 O O . GLY A 1 460 ? 111.590 94.739 111.343 1.00 107.18 461 GLY A O 1
ATOM 3777 N N . HIS A 1 461 ? 111.947 96.563 112.612 1.00 94.30 462 HIS A N 1
ATOM 3778 C CA . HIS A 1 461 ? 112.050 95.767 113.828 1.00 93.02 462 HIS A CA 1
ATOM 3779 C C . HIS A 1 461 ? 110.709 95.146 114.180 1.00 97.59 462 HIS A C 1
ATOM 3780 O O . HIS A 1 461 ? 110.667 94.065 114.770 1.00 98.20 462 HIS A O 1
ATOM 3787 N N . LYS A 1 462 ? 109.608 95.825 113.846 1.00 98.08 463 LYS A N 1
ATOM 3788 C CA . LYS A 1 462 ? 108.288 95.233 114.033 1.00 92.88 463 LYS A CA 1
ATOM 3789 C C . LYS A 1 462 ? 108.121 93.996 113.167 1.00 91.91 463 LYS A C 1
ATOM 3790 O O . LYS A 1 462 ? 107.551 92.993 113.608 1.00 100.61 463 LYS A O 1
ATOM 3796 N N . VAL A 1 463 ? 108.606 94.052 111.926 1.00 94.79 464 VAL A N 1
ATOM 3797 C CA . VAL A 1 463 ? 108.568 92.879 111.060 1.00 92.42 464 VAL A CA 1
ATOM 3798 C C . VAL A 1 463 ? 109.394 91.752 111.661 1.00 99.24 464 VAL A C 1
ATOM 3799 O O . VAL A 1 463 ? 108.964 90.591 111.685 1.00 108.21 464 VAL A O 1
ATOM 3803 N N . CYS A 1 464 ? 110.587 92.075 112.167 1.00 99.12 465 CYS A N 1
ATOM 3804 C CA . CYS A 1 464 ? 111.420 91.049 112.790 1.00 106.22 465 CYS A CA 1
ATOM 3805 C C . CYS A 1 464 ? 110.733 90.442 114.009 1.00 112.81 465 CYS A C 1
ATOM 3806 O O . CYS A 1 464 ? 110.743 89.219 114.195 1.00 116.41 465 CYS A O 1
ATOM 3809 N N . ASN A 1 465 ? 110.128 91.284 114.849 1.00 97.56 466 ASN A N 1
ATOM 3810 C CA . ASN A 1 465 ? 109.457 90.799 116.048 1.00 90.83 466 ASN A CA 1
ATOM 3811 C C . ASN A 1 465 ? 108.259 89.929 115.699 1.00 99.41 466 ASN A C 1
ATOM 3812 O O . ASN A 1 465 ? 108.030 88.899 116.338 1.00 104.39 466 ASN A O 1
ATOM 3817 N N . MET A 1 466 ? 107.480 90.328 114.691 1.00 99.57 467 MET A N 1
ATOM 3818 C CA . MET A 1 466 ? 106.346 89.515 114.268 1.00 91.32 467 MET A CA 1
ATOM 3819 C C . MET A 1 466 ? 106.807 88.180 113.703 1.00 93.71 467 MET A C 1
ATOM 3820 O O . MET A 1 466 ? 106.181 87.144 113.954 1.00 100.76 467 MET A O 1
ATOM 3825 N N . LEU A 1 467 ? 107.901 88.182 112.937 1.00 96.61 468 LEU A N 1
ATOM 3826 C CA . LEU A 1 467 ? 108.437 86.930 112.418 1.00 97.78 468 LEU A CA 1
ATOM 3827 C C . LEU A 1 467 ? 108.880 86.010 113.547 1.00 97.34 468 LEU A C 1
ATOM 3828 O O . LEU A 1 467 ? 108.583 84.809 113.533 1.00 103.28 468 LEU A O 1
ATOM 3833 N N . ILE A 1 468 ? 109.582 86.555 114.542 1.00 95.52 469 ILE A N 1
ATOM 3834 C CA . ILE A 1 468 ? 110.029 85.725 115.657 1.00 97.67 469 ILE A CA 1
ATOM 3835 C C . ILE A 1 468 ? 108.836 85.226 116.465 1.00 106.06 469 ILE A C 1
ATOM 3836 O O . ILE A 1 468 ? 108.829 84.086 116.945 1.00 106.71 469 ILE A O 1
ATOM 3841 N N . ALA A 1 469 ? 107.810 86.065 116.626 1.00 107.75 470 ALA A N 1
ATOM 3842 C CA . ALA A 1 469 ? 106.614 85.654 117.354 1.00 103.00 470 ALA A CA 1
ATOM 3843 C C . ALA A 1 469 ? 105.908 84.507 116.644 1.00 105.44 470 ALA A C 1
ATOM 3844 O O . ALA A 1 469 ? 105.522 83.515 117.272 1.00 105.93 470 ALA A O 1
ATOM 3846 N N . TYR A 1 470 ? 105.734 84.624 115.327 1.00 97.59 471 TYR A N 1
ATOM 3847 C CA . TYR A 1 470 ? 105.171 83.525 114.554 1.00 89.29 471 TYR A CA 1
ATOM 3848 C C . TYR A 1 470 ? 106.114 82.336 114.482 1.00 96.06 471 TYR A C 1
ATOM 3849 O O . TYR A 1 470 ? 105.694 81.249 114.073 1.00 105.79 471 TYR A O 1
ATOM 3858 N N . ALA A 1 471 ? 107.379 82.517 114.856 1.00 101.16 472 ALA A N 1
ATOM 3859 C CA . ALA A 1 471 ? 108.346 81.433 114.745 1.00 101.48 472 ALA A CA 1
ATOM 3860 C C . ALA A 1 471 ? 108.397 80.576 116.005 1.00 108.76 472 ALA A C 1
ATOM 3861 O O . ALA A 1 471 ? 108.724 79.387 115.933 1.00 121.92 472 ALA A O 1
ATOM 3863 N N . ILE A 1 472 ? 108.062 81.146 117.159 1.00 120.32 473 ILE A N 1
ATOM 3864 C CA . ILE A 1 472 ? 108.322 80.488 118.436 1.00 124.35 473 ILE A CA 1
ATOM 3865 C C . ILE A 1 472 ? 107.098 79.726 118.927 1.00 122.58 473 ILE A C 1
ATOM 3866 O O . ILE A 1 472 ? 107.000 79.396 120.114 1.00 123.75 473 ILE A O 1
ATOM 3871 N N . HIS A 1 473 ? 106.161 79.441 118.031 1.00 136.47 474 HIS A N 1
ATOM 3872 C CA . HIS A 1 473 ? 104.927 78.761 118.398 1.00 139.24 474 HIS A CA 1
ATOM 3873 C C . HIS A 1 473 ? 104.980 77.297 117.982 1.00 145.25 474 HIS A C 1
ATOM 3874 O O . HIS A 1 473 ? 105.399 76.970 116.867 1.00 139.39 474 HIS A O 1
ATOM 3881 N N . ASP A 1 474 ? 104.544 76.419 118.892 1.00 198.64 475 ASP A N 1
ATOM 3882 C CA . ASP A 1 474 ? 104.737 74.981 118.730 1.00 200.80 475 ASP A CA 1
ATOM 3883 C C . ASP A 1 474 ? 104.016 74.414 117.514 1.00 197.48 475 ASP A C 1
ATOM 3884 O O . ASP A 1 474 ? 104.419 73.359 117.011 1.00 194.07 475 ASP A O 1
ATOM 3889 N N . GLU A 1 475 ? 102.957 75.074 117.039 1.00 159.18 476 GLU A N 1
ATOM 3890 C CA . GLU A 1 475 ? 102.308 74.631 115.809 1.00 152.82 476 GLU A CA 1
ATOM 3891 C C . GLU A 1 475 ? 103.295 74.614 114.651 1.00 148.71 476 GLU A C 1
ATOM 3892 O O . GLU A 1 475 ? 103.265 73.711 113.807 1.00 142.39 476 GLU A O 1
ATOM 3898 N N . TYR A 1 476 ? 104.184 75.600 114.605 1.00 146.19 477 TYR A N 1
ATOM 3899 C CA . TYR A 1 476 ? 105.215 75.700 113.584 1.00 153.90 477 TYR A CA 1
ATOM 3900 C C . TYR A 1 476 ? 106.481 74.936 113.946 1.00 156.08 477 TYR A C 1
ATOM 3901 O O . TYR A 1 476 ? 107.419 74.904 113.143 1.00 154.10 477 TYR A O 1
ATOM 3910 N N . GLY A 1 477 ? 106.532 74.325 115.127 1.00 141.81 478 GLY A N 1
ATOM 3911 C CA . GLY A 1 477 ? 107.690 73.566 115.543 1.00 136.45 478 GLY A CA 1
ATOM 3912 C C . GLY A 1 477 ? 108.756 74.345 116.279 1.00 136.82 478 GLY A C 1
ATOM 3913 O O . GLY A 1 477 ? 109.891 73.862 116.374 1.00 141.28 478 GLY A O 1
ATOM 3914 N N . ARG A 1 478 ? 108.433 75.531 116.802 1.00 110.31 479 ARG A N 1
ATOM 3915 C CA . ARG A 1 478 ? 109.364 76.347 117.584 1.00 108.19 479 ARG A CA 1
ATOM 3916 C C . ARG A 1 478 ? 110.607 76.704 116.758 1.00 114.06 479 ARG A C 1
ATOM 3917 O O . ARG A 1 478 ? 111.726 76.254 117.015 1.00 116.16 479 ARG A O 1
ATOM 3925 N N . ILE A 1 479 ? 110.364 77.507 115.722 1.00 124.61 480 ILE A N 1
ATOM 3926 C CA . ILE A 1 479 ? 111.458 78.056 114.929 1.00 116.98 480 ILE A CA 1
ATOM 3927 C C . ILE A 1 479 ? 112.270 79.009 115.795 1.00 113.64 480 ILE A C 1
ATOM 3928 O O . ILE A 1 479 ? 111.712 79.857 116.503 1.00 115.07 480 ILE A O 1
ATOM 3933 N N . ALA A 1 480 ? 113.593 78.880 115.741 1.00 119.09 481 ALA A N 1
ATOM 3934 C CA . ALA A 1 480 ? 114.495 79.730 116.507 1.00 117.52 481 ALA A CA 1
ATOM 3935 C C . ALA A 1 480 ? 115.073 80.809 115.602 1.00 117.10 481 ALA A C 1
ATOM 3936 O O . ALA A 1 480 ? 115.613 80.505 114.533 1.00 120.23 481 ALA A O 1
ATOM 3938 N N . CYS A 1 481 ? 114.968 82.064 116.035 1.00 122.56 482 CYS A N 1
ATOM 3939 C CA . CYS A 1 481 ? 115.383 83.202 115.228 1.00 124.21 482 CYS A CA 1
ATOM 3940 C C . CYS A 1 481 ? 116.298 84.112 116.031 1.00 125.18 482 CYS A C 1
ATOM 3941 O O . CYS A 1 481 ? 116.100 84.300 117.234 1.00 125.48 482 CYS A O 1
ATOM 3944 N N . SER A 1 482 ? 117.298 84.676 115.360 1.00 118.26 483 SER A N 1
ATOM 3945 C CA . SER A 1 482 ? 118.139 85.715 115.933 1.00 115.20 483 SER A CA 1
ATOM 3946 C C . SER A 1 482 ? 117.539 87.081 115.634 1.00 118.66 483 SER A C 1
ATOM 3947 O O . SER A 1 482 ? 116.740 87.238 114.708 1.00 122.81 483 SER A O 1
ATOM 3950 N N . THR A 1 483 ? 117.933 88.075 116.425 1.00 118.89 484 THR A N 1
ATOM 3951 C CA . THR A 1 483 ? 117.406 89.422 116.272 1.00 123.29 484 THR A CA 1
ATOM 3952 C C . THR A 1 483 ? 118.462 90.443 115.880 1.00 122.02 484 THR A C 1
ATOM 3953 O O . THR A 1 483 ? 118.118 91.605 115.641 1.00 125.00 484 THR A O 1
ATOM 3957 N N . ILE A 1 484 ? 119.731 90.052 115.804 1.00 115.25 485 ILE A N 1
ATOM 3958 C CA . ILE A 1 484 ? 120.810 90.960 115.440 1.00 117.87 485 ILE A CA 1
ATOM 3959 C C . ILE A 1 484 ? 121.567 90.376 114.257 1.00 117.83 485 ILE A C 1
ATOM 3960 O O . ILE A 1 484 ? 121.808 89.165 114.192 1.00 116.57 485 ILE A O 1
ATOM 3965 N N . ALA A 1 485 ? 121.918 91.242 113.309 1.00 126.38 486 ALA A N 1
ATOM 3966 C CA . ALA A 1 485 ? 122.548 90.799 112.074 1.00 128.20 486 ALA A CA 1
ATOM 3967 C C . ALA A 1 485 ? 123.926 90.209 112.341 1.00 128.93 486 ALA A C 1
ATOM 3968 O O . ALA A 1 485 ? 124.670 90.685 113.203 1.00 131.32 486 ALA A O 1
ATOM 3970 N N . ARG A 1 486 ? 124.262 89.165 111.590 1.00 138.56 487 ARG A N 1
ATOM 3971 C CA . ARG A 1 486 ? 125.560 88.519 111.676 1.00 137.73 487 ARG A CA 1
ATOM 3972 C C . ARG A 1 486 ? 126.070 88.228 110.272 1.00 142.64 487 ARG A C 1
ATOM 3973 O O . ARG A 1 486 ? 125.299 88.126 109.316 1.00 142.66 487 ARG A O 1
ATOM 3981 N N . GLY A 1 487 ? 127.386 88.103 110.160 1.00 155.15 488 GLY A N 1
ATOM 3982 C CA . GLY A 1 487 ? 128.018 87.837 108.887 1.00 154.60 488 GLY A CA 1
ATOM 3983 C C . GLY A 1 487 ? 128.472 89.111 108.193 1.00 156.52 488 GLY A C 1
ATOM 3984 O O . GLY A 1 487 ? 127.956 90.207 108.427 1.00 155.87 488 GLY A O 1
ATOM 3985 N N . LYS A 1 488 ? 129.464 88.954 107.321 1.00 148.74 489 LYS A N 1
ATOM 3986 C CA . LYS A 1 488 ? 130.003 90.089 106.586 1.00 145.29 489 LYS A CA 1
ATOM 3987 C C . LYS A 1 488 ? 128.962 90.640 105.619 1.00 144.88 489 LYS A C 1
ATOM 3988 O O . LYS A 1 488 ? 128.233 89.886 104.968 1.00 143.38 489 LYS A O 1
ATOM 3994 N N . ARG A 1 489 ? 128.896 91.964 105.529 1.00 141.87 490 ARG A N 1
ATOM 3995 C CA . ARG A 1 489 ? 127.924 92.652 104.694 1.00 141.87 490 ARG A CA 1
ATOM 3996 C C . ARG A 1 489 ? 128.623 93.324 103.521 1.00 144.58 490 ARG A C 1
ATOM 3997 O O . ARG A 1 489 ? 129.741 93.830 103.658 1.00 144.02 490 ARG A O 1
ATOM 4005 N N . GLU A 1 490 ? 127.962 93.316 102.369 1.00 145.06 491 GLU A N 1
ATOM 4006 C CA . GLU A 1 490 ? 128.496 93.900 101.150 1.00 139.22 491 GLU A CA 1
ATOM 4007 C C . GLU A 1 490 ? 127.810 95.228 100.855 1.00 139.06 491 GLU A C 1
ATOM 4008 O O . GLU A 1 490 ? 126.708 95.499 101.337 1.00 140.19 491 GLU A O 1
ATOM 4014 N N . HIS A 1 491 ? 128.477 96.055 100.057 1.00 141.94 492 HIS A N 1
ATOM 4015 C CA . HIS A 1 491 ? 127.947 97.349 99.649 1.00 143.68 492 HIS A CA 1
ATOM 4016 C C . HIS A 1 491 ? 127.572 97.288 98.174 1.00 142.52 492 HIS A C 1
ATOM 4017 O O . HIS A 1 491 ? 128.423 97.006 97.324 1.00 143.06 492 HIS A O 1
ATOM 4024 N N . GLY A 1 492 ? 126.308 97.550 97.877 1.00 117.26 493 GLY A N 1
ATOM 4025 C CA . GLY A 1 492 ? 125.835 97.514 96.511 1.00 116.34 493 GLY A CA 1
ATOM 4026 C C . GLY A 1 492 ? 124.334 97.305 96.476 1.00 110.85 493 GLY A C 1
ATOM 4027 O O . GLY A 1 492 ? 123.647 97.414 97.490 1.00 106.56 493 GLY A O 1
ATOM 4028 N N . LYS A 1 493 ? 123.845 97.004 95.276 1.00 97.27 494 LYS A N 1
ATOM 4029 C CA . LYS A 1 493 ? 122.429 96.751 95.049 1.00 96.43 494 LYS A CA 1
ATOM 4030 C C . LYS A 1 493 ? 122.267 95.467 94.252 1.00 105.84 494 LYS A C 1
ATOM 4031 O O . LYS A 1 493 ? 122.903 95.298 93.207 1.00 106.40 494 LYS A O 1
ATOM 4037 N N . TYR A 1 494 ? 121.423 94.569 94.744 1.00 92.44 495 TYR A N 1
ATOM 4038 C CA . TYR A 1 494 ? 121.044 93.399 93.974 1.00 84.14 495 TYR A CA 1
ATOM 4039 C C . TYR A 1 494 ? 120.038 93.798 92.900 1.00 84.23 495 TYR A C 1
ATOM 4040 O O . TYR A 1 494 ? 119.373 94.829 93.019 1.00 94.43 495 TYR A O 1
ATOM 4049 N N . PRO A 1 495 ? 119.924 93.013 91.828 1.00 71.61 496 PRO A N 1
ATOM 4050 C CA . PRO A 1 495 ? 118.970 93.364 90.768 1.00 69.16 496 PRO A CA 1
ATOM 4051 C C . PRO A 1 495 ? 117.556 93.476 91.314 1.00 76.82 496 PRO A C 1
ATOM 4052 O O . PRO A 1 495 ? 117.119 92.666 92.133 1.00 92.53 496 PRO A O 1
ATOM 4056 N N . GLY A 1 496 ? 116.841 94.496 90.851 1.00 78.23 497 GLY A N 1
ATOM 4057 C CA . GLY A 1 496 ? 115.511 94.771 91.353 1.00 77.63 497 GLY A CA 1
ATOM 4058 C C . GLY A 1 496 ? 114.413 94.440 90.367 1.00 83.97 497 GLY A C 1
ATOM 4059 O O . GLY A 1 496 ? 114.547 93.517 89.559 1.00 83.80 497 GLY A O 1
ATOM 4060 N N . ALA A 1 497 ? 113.319 95.193 90.426 1.00 95.08 498 ALA A N 1
ATOM 4061 C CA . ALA A 1 497 ? 112.190 94.948 89.546 1.00 95.81 498 ALA A CA 1
ATOM 4062 C C . ALA A 1 497 ? 112.530 95.333 88.110 1.00 102.92 498 ALA A C 1
ATOM 4063 O O . ALA A 1 497 ? 113.509 96.033 87.837 1.00 112.52 498 ALA A O 1
ATOM 4065 N N . PHE A 1 498 ? 111.702 94.862 87.185 1.00 106.77 499 PHE A N 1
ATOM 4066 C CA . PHE A 1 498 ? 111.870 95.139 85.767 1.00 106.64 499 PHE A CA 1
ATOM 4067 C C . PHE A 1 498 ? 110.840 96.168 85.324 1.00 105.86 499 PHE A C 1
ATOM 4068 O O . PHE A 1 498 ? 109.644 96.013 85.594 1.00 109.91 499 PHE A O 1
ATOM 4076 N N . VAL A 1 499 ? 111.305 97.213 84.649 1.00 92.34 500 VAL A N 1
ATOM 4077 C CA . VAL A 1 499 ? 110.441 98.253 84.106 1.00 94.48 500 VAL A CA 1
ATOM 4078 C C . VAL A 1 499 ? 110.490 98.149 82.590 1.00 100.29 500 VAL A C 1
ATOM 4079 O O . VAL A 1 499 ? 111.567 98.232 81.988 1.00 105.43 500 VAL A O 1
ATOM 4083 N N . ILE A 1 500 ? 109.328 97.964 81.977 1.00 106.65 501 ILE A N 1
ATOM 4084 C CA . ILE A 1 500 ? 109.241 97.830 80.529 1.00 105.94 501 ILE A CA 1
ATOM 4085 C C . ILE A 1 500 ? 109.370 99.206 79.895 1.00 111.76 501 ILE A C 1
ATOM 4086 O O . ILE A 1 500 ? 108.736 100.169 80.342 1.00 118.60 501 ILE A O 1
ATOM 4091 N N . ASP A 1 501 ? 110.206 99.305 78.862 1.00 115.91 502 ASP A N 1
ATOM 4092 C CA . ASP A 1 501 ? 110.331 100.541 78.103 1.00 115.87 502 ASP A CA 1
ATOM 4093 C C . ASP A 1 501 ? 108.967 100.907 77.535 1.00 120.75 502 ASP A C 1
ATOM 4094 O O . ASP A 1 501 ? 108.446 100.202 76.662 1.00 119.41 502 ASP A O 1
ATOM 4099 N N . PRO A 1 502 ? 108.359 101.990 78.007 1.00 107.77 503 PRO A N 1
ATOM 4100 C CA . PRO A 1 502 ? 106.990 102.304 77.593 1.00 105.88 503 PRO A CA 1
ATOM 4101 C C . PRO A 1 502 ? 106.914 102.660 76.121 1.00 102.77 503 PRO A C 1
ATOM 4102 O O . PRO A 1 502 ? 107.868 103.166 75.526 1.00 105.96 503 PRO A O 1
ATOM 4106 N N . VAL A 1 503 ? 105.753 102.388 75.532 1.00 90.07 504 VAL A N 1
ATOM 4107 C CA . VAL A 1 503 ? 105.469 102.870 74.189 1.00 92.88 504 VAL A CA 1
ATOM 4108 C C . VAL A 1 503 ? 105.056 104.326 74.333 1.00 102.38 504 VAL A C 1
ATOM 4109 O O . VAL A 1 503 ? 103.872 104.636 74.504 1.00 105.49 504 VAL A O 1
ATOM 4113 N N . LYS A 1 504 ? 106.036 105.223 74.278 1.00 108.79 505 LYS A N 1
ATOM 4114 C CA . LYS A 1 504 ? 105.798 106.625 74.580 1.00 101.28 505 LYS A CA 1
ATOM 4115 C C . LYS A 1 504 ? 104.842 107.243 73.571 1.00 98.67 505 LYS A C 1
ATOM 4116 O O . LYS A 1 504 ? 104.842 106.901 72.386 1.00 96.03 505 LYS A O 1
ATOM 4122 N N . GLY A 1 505 ? 104.016 108.159 74.055 1.00 98.62 506 GLY A N 1
ATOM 4123 C CA . GLY A 1 505 ? 103.093 108.887 73.211 1.00 105.86 506 GLY A CA 1
ATOM 4124 C C . GLY A 1 505 ? 101.658 108.768 73.691 1.00 105.51 506 GLY A C 1
ATOM 4125 O O . GLY A 1 505 ? 101.298 107.897 74.481 1.00 103.76 506 GLY A O 1
ATOM 4126 N N . LEU A 1 506 ? 100.841 109.683 73.182 1.00 112.06 507 LEU A N 1
ATOM 4127 C CA . LEU A 1 506 ? 99.435 109.741 73.544 1.00 107.73 507 LEU A CA 1
ATOM 4128 C C . LEU A 1 506 ? 98.647 108.654 72.828 1.00 109.43 507 LEU A C 1
ATOM 4129 O O . LEU A 1 506 ? 98.905 108.343 71.662 1.00 110.25 507 LEU A O 1
ATOM 4134 N N . GLU A 1 507 ? 97.679 108.078 73.535 1.00 112.74 508 GLU A N 1
ATOM 4135 C CA . GLU A 1 507 ? 96.775 107.081 72.985 1.00 105.44 508 GLU A CA 1
ATOM 4136 C C . GLU A 1 507 ? 95.351 107.537 73.259 1.00 115.97 508 GLU A C 1
ATOM 4137 O O . GLU A 1 507 ? 94.959 107.697 74.423 1.00 125.72 508 GLU A O 1
ATOM 4143 N N . GLN A 1 508 ? 94.590 107.755 72.186 1.00 118.94 509 GLN A N 1
ATOM 4144 C CA . GLN A 1 508 ? 93.214 108.220 72.265 1.00 118.22 509 GLN A CA 1
ATOM 4145 C C . GLN A 1 508 ? 92.231 107.281 71.585 1.00 120.28 509 GLN A C 1
ATOM 4146 O O . GLN A 1 508 ? 91.032 107.581 71.557 1.00 122.30 509 GLN A O 1
ATOM 4152 N N . ASP A 1 509 ? 92.697 106.170 71.022 1.00 139.00 510 ASP A N 1
ATOM 4153 C CA . ASP A 1 509 ? 91.845 105.240 70.294 1.00 141.74 510 ASP A CA 1
ATOM 4154 C C . ASP A 1 509 ? 91.755 103.870 70.941 1.00 143.54 510 ASP A C 1
ATOM 4155 O O . ASP A 1 509 ? 90.672 103.284 70.985 1.00 146.65 510 ASP A O 1
ATOM 4160 N N . LYS A 1 510 ? 92.867 103.341 71.445 1.00 122.64 511 LYS A N 1
ATOM 4161 C CA . LYS A 1 510 ? 92.866 102.030 72.069 1.00 122.44 511 LYS A CA 1
ATOM 4162 C C . LYS A 1 510 ? 92.845 102.203 73.577 1.00 124.38 511 LYS A C 1
ATOM 4163 O O . LYS A 1 510 ? 93.845 102.659 74.150 1.00 126.41 511 LYS A O 1
ATOM 4169 N N . PRO A 1 511 ? 91.749 101.874 74.258 1.00 123.41 512 PRO A N 1
ATOM 4170 C CA . PRO A 1 511 ? 91.731 102.004 75.718 1.00 113.65 512 PRO A CA 1
ATOM 4171 C C . PRO A 1 511 ? 92.786 101.112 76.348 1.00 114.01 512 PRO A C 1
ATOM 4172 O O . PRO A 1 511 ? 92.984 99.966 75.940 1.00 120.97 512 PRO A O 1
ATOM 4176 N N . THR A 1 512 ? 93.463 101.647 77.355 1.00 107.27 513 THR A N 1
ATOM 4177 C CA . THR A 1 512 ? 94.548 100.944 78.019 1.00 106.62 513 THR A CA 1
ATOM 4178 C C . THR A 1 512 ? 94.152 100.663 79.457 1.00 103.93 513 THR A C 1
ATOM 4179 O O . THR A 1 512 ? 93.788 101.583 80.197 1.00 116.05 513 THR A O 1
ATOM 4183 N N . THR A 1 513 ? 94.232 99.398 79.850 1.00 98.95 514 THR A N 1
ATOM 4184 C CA . THR A 1 513 ? 93.857 98.960 81.183 1.00 103.56 514 THR A CA 1
ATOM 4185 C C . THR A 1 513 ? 95.086 98.463 81.924 1.00 109.47 514 THR A C 1
ATOM 4186 O O . THR A 1 513 ? 95.840 97.637 81.401 1.00 113.61 514 THR A O 1
ATOM 4190 N N . GLY A 1 514 ? 95.275 98.960 83.138 1.00 110.05 515 GLY A N 1
ATOM 4191 C CA . GLY A 1 514 ? 96.322 98.453 83.992 1.00 105.14 515 GLY A CA 1
ATOM 4192 C C . GLY A 1 514 ? 95.857 97.224 84.738 1.00 106.67 515 GLY A C 1
ATOM 4193 O O . GLY A 1 514 ? 94.854 97.270 85.455 1.00 116.46 515 GLY A O 1
ATOM 4194 N N . LEU A 1 515 ? 96.538 96.105 84.521 1.00 105.14 516 LEU A N 1
ATOM 4195 C CA . LEU A 1 515 ? 96.359 94.908 85.326 1.00 110.57 516 LEU A CA 1
ATOM 4196 C C . LEU A 1 515 ? 97.532 94.800 86.289 1.00 111.88 516 LEU A C 1
ATOM 4197 O O . LEU A 1 515 ? 98.691 94.781 85.861 1.00 114.24 516 LEU A O 1
ATOM 4202 N N . ASP A 1 516 ? 97.234 94.742 87.582 1.00 117.68 517 ASP A N 1
ATOM 4203 C CA . ASP A 1 516 ? 98.255 94.762 88.619 1.00 116.07 517 ASP A CA 1
ATOM 4204 C C . ASP A 1 516 ? 98.222 93.463 89.412 1.00 113.95 517 ASP A C 1
ATOM 4205 O O . ASP A 1 516 ? 97.162 92.882 89.646 1.00 114.18 517 ASP A O 1
ATOM 4210 N N . PHE A 1 517 ? 99.401 93.006 89.822 1.00 106.20 518 PHE A N 1
ATOM 4211 C CA . PHE A 1 517 ? 99.493 91.863 90.721 1.00 101.04 518 PHE A CA 1
ATOM 4212 C C . PHE A 1 517 ? 99.041 92.291 92.112 1.00 105.48 518 PHE A C 1
ATOM 4213 O O . PHE A 1 517 ? 99.494 93.319 92.626 1.00 103.43 518 PHE A O 1
ATOM 4221 N N . ALA A 1 518 ? 98.154 91.510 92.721 1.00 89.73 519 ALA A N 1
ATOM 4222 C CA . ALA A 1 518 ? 97.696 91.799 94.076 1.00 87.58 519 ALA A CA 1
ATOM 4223 C C . ALA A 1 518 ? 98.762 91.352 95.067 1.00 95.60 519 ALA A C 1
ATOM 4224 O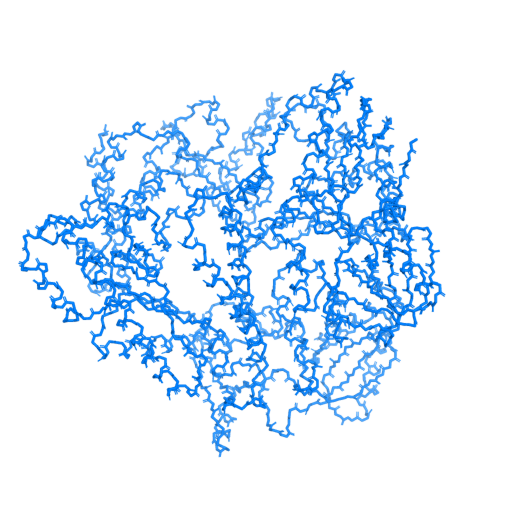 O . ALA A 1 518 ? 98.971 90.150 95.259 1.00 100.93 519 ALA A O 1
ATOM 4226 N N . SER A 1 519 ? 99.440 92.316 95.694 1.00 103.44 520 SER A N 1
ATOM 4227 C CA . SER A 1 519 ? 100.534 92.049 96.628 1.00 99.38 520 SER A CA 1
ATOM 4228 C C . SER A 1 519 ? 101.608 91.183 95.961 1.00 101.26 520 SER A C 1
ATOM 4229 O O . SER A 1 519 ? 101.852 90.038 96.338 1.00 100.90 520 SER A O 1
ATOM 4232 N N . LEU A 1 520 ? 102.241 91.780 94.946 1.00 101.19 521 LEU A N 1
ATOM 4233 C CA . LEU A 1 520 ? 103.129 91.035 94.058 1.00 97.92 521 LEU A CA 1
ATOM 4234 C C . LEU A 1 520 ? 104.206 90.284 94.830 1.00 98.50 521 LEU A C 1
ATOM 4235 O O . LEU A 1 520 ? 104.286 89.056 94.768 1.00 101.77 521 LEU A O 1
ATOM 4240 N N . TYR A 1 521 ? 105.063 91.012 95.543 1.00 89.12 522 TYR A N 1
ATOM 4241 C CA . TYR A 1 521 ? 106.143 90.358 96.279 1.00 74.11 522 TYR A CA 1
ATOM 4242 C C . TYR A 1 521 ? 105.630 89.424 97.367 1.00 83.76 522 TYR A C 1
ATOM 4243 O O . TYR A 1 521 ? 106.156 88.301 97.482 1.00 103.03 522 TYR A O 1
ATOM 4252 N N . PRO A 1 522 ? 104.652 89.801 98.201 1.00 82.95 523 PRO A N 1
ATOM 4253 C CA . PRO A 1 522 ? 104.086 88.803 99.122 1.00 83.14 523 PRO A CA 1
ATOM 4254 C C . PRO A 1 522 ? 103.511 87.592 98.413 1.00 90.06 523 PRO A C 1
ATOM 4255 O O . PRO A 1 522 ? 103.707 86.464 98.877 1.00 99.62 523 PRO A O 1
ATOM 4259 N N . SER A 1 523 ? 102.825 87.789 97.284 1.00 91.49 524 SER A N 1
ATOM 4260 C CA . SER A 1 523 ? 102.257 86.655 96.564 1.00 89.37 524 SER A CA 1
ATOM 4261 C C . SER A 1 523 ? 103.348 85.740 96.028 1.00 88.79 524 SER A C 1
ATOM 4262 O O . SER A 1 523 ? 103.192 84.517 96.028 1.00 92.19 524 SER A O 1
ATOM 4265 N N . LEU A 1 524 ? 104.455 86.316 95.556 1.00 97.40 525 LEU A N 1
ATOM 4266 C CA . LEU A 1 524 ? 105.585 85.503 95.122 1.00 95.51 525 LEU A CA 1
ATOM 4267 C C . LEU A 1 524 ? 106.180 84.736 96.292 1.00 86.81 525 LEU A C 1
ATOM 4268 O O . LEU A 1 524 ? 106.584 83.577 96.145 1.00 103.79 525 LEU A O 1
ATOM 4273 N N . ILE A 1 525 ? 106.244 85.371 97.463 1.00 73.86 526 ILE A N 1
ATOM 4274 C CA . ILE A 1 525 ? 106.737 84.683 98.652 1.00 87.14 526 ILE A CA 1
ATOM 4275 C C . ILE A 1 525 ? 105.857 83.482 98.975 1.00 97.48 526 ILE A C 1
ATOM 4276 O O . ILE A 1 525 ? 106.354 82.391 99.279 1.00 106.14 526 ILE A O 1
ATOM 4281 N N . MET A 1 526 ? 104.536 83.661 98.914 1.00 102.37 527 MET A N 1
ATOM 4282 C CA . MET A 1 526 ? 103.625 82.549 99.186 1.00 100.19 527 MET A CA 1
ATOM 4283 C C . MET A 1 526 ? 103.727 81.464 98.120 1.00 99.78 527 MET A C 1
ATOM 4284 O O . MET A 1 526 ? 103.716 80.270 98.439 1.00 105.76 527 MET A O 1
ATOM 4289 N N . ALA A 1 527 ? 103.821 81.860 96.850 1.00 92.91 528 ALA A N 1
ATOM 4290 C CA . ALA A 1 527 ? 103.764 80.899 95.754 1.00 97.37 528 ALA A CA 1
ATOM 4291 C C . ALA A 1 527 ? 105.041 80.076 95.663 1.00 92.66 528 ALA A C 1
ATOM 4292 O O . ALA A 1 527 ? 104.992 78.853 95.496 1.00 98.87 528 ALA A O 1
ATOM 4294 N N . TYR A 1 528 ? 106.194 80.729 95.761 1.00 83.20 529 TYR A N 1
ATOM 4295 C CA . TYR A 1 528 ? 107.476 80.049 95.655 1.00 83.12 529 TYR A CA 1
ATOM 4296 C C . TYR A 1 528 ? 108.048 79.657 97.008 1.00 82.24 529 TYR A C 1
ATOM 4297 O O . TYR A 1 528 ? 109.175 79.154 97.063 1.00 91.37 529 TYR A O 1
ATOM 4306 N N . ASN A 1 529 ? 107.299 79.876 98.090 1.00 82.05 530 ASN A N 1
ATOM 4307 C CA . ASN A 1 529 ? 107.726 79.506 99.439 1.00 87.91 530 ASN A CA 1
ATOM 4308 C C . ASN A 1 529 ? 109.057 80.161 99.799 1.00 92.66 530 ASN A C 1
ATOM 4309 O O . ASN A 1 529 ? 109.950 79.528 100.365 1.00 106.15 530 ASN A O 1
ATOM 4314 N N . PHE A 1 530 ? 109.191 81.441 99.464 1.00 85.96 531 PHE A N 1
ATOM 4315 C CA . PHE A 1 530 ? 110.405 82.197 99.762 1.00 91.05 531 PHE A CA 1
ATOM 4316 C C . PHE A 1 530 ? 110.504 82.394 101.267 1.00 97.48 531 PHE A C 1
ATOM 4317 O O . PHE A 1 530 ? 109.819 83.242 101.842 1.00 111.38 531 PHE A O 1
ATOM 4325 N N . SER A 1 531 ? 111.367 81.610 101.917 1.00 93.40 532 SER A N 1
ATOM 4326 C CA . SER A 1 531 ? 111.536 81.719 103.357 1.00 87.76 532 SER A CA 1
ATOM 4327 C C . SER A 1 531 ? 112.916 81.205 103.721 1.00 92.76 532 SER A C 1
ATOM 4328 O O . SER A 1 531 ? 113.381 80.238 103.102 1.00 106.93 532 SER A O 1
ATOM 4331 N N . PRO A 1 532 ? 113.598 81.814 104.694 1.00 86.86 533 PRO A N 1
ATOM 4332 C CA . PRO A 1 532 ? 114.959 81.363 105.026 1.00 93.15 533 PRO A CA 1
ATOM 4333 C C . PRO A 1 532 ? 115.029 79.920 105.490 1.00 95.45 533 PRO A C 1
ATOM 4334 O O . PRO A 1 532 ? 116.037 79.249 105.235 1.00 102.27 533 PRO A O 1
ATOM 4338 N N . GLU A 1 533 ? 113.997 79.418 106.167 1.00 96.01 534 GLU A N 1
ATOM 4339 C CA . GLU A 1 533 ? 114.008 78.030 106.612 1.00 98.94 534 GLU A CA 1
ATOM 4340 C C . GLU A 1 533 ? 113.651 77.055 105.501 1.00 101.52 534 GLU A C 1
ATOM 4341 O O . GLU A 1 533 ? 113.692 75.842 105.727 1.00 108.73 534 GLU A O 1
ATOM 4347 N N . LYS A 1 534 ? 113.290 77.553 104.319 1.00 102.35 535 LYS A N 1
ATOM 4348 C CA . LYS A 1 534 ? 113.061 76.722 103.145 1.00 99.67 535 LYS A CA 1
ATOM 4349 C C . LYS A 1 534 ? 114.104 76.970 102.062 1.00 103.05 535 LYS A C 1
ATOM 4350 O O . LYS A 1 534 ? 113.879 76.628 100.898 1.00 114.90 535 LYS A O 1
ATOM 4356 N N . PHE A 1 535 ? 115.243 77.553 102.424 1.00 91.22 536 PHE A N 1
ATOM 4357 C CA . PHE A 1 535 ? 116.255 77.973 101.466 1.00 91.41 536 PHE A CA 1
ATOM 4358 C C . PHE A 1 535 ? 117.398 76.967 101.428 1.00 91.27 536 PHE A C 1
ATOM 4359 O O . PHE A 1 535 ? 117.895 76.544 102.476 1.00 90.46 536 PHE A O 1
ATOM 4367 N N . VAL A 1 536 ? 117.809 76.593 100.219 1.00 100.16 537 VAL A N 1
ATOM 4368 C CA . VAL A 1 536 ? 118.948 75.712 99.996 1.00 99.82 537 VAL A CA 1
ATOM 4369 C C . VAL A 1 536 ? 119.985 76.485 99.195 1.00 104.81 537 VAL A C 1
ATOM 4370 O O . VAL A 1 536 ? 119.657 77.090 98.168 1.00 107.56 537 VAL A O 1
ATOM 4374 N N . ALA A 1 537 ? 121.231 76.466 99.664 1.00 104.05 538 ALA A N 1
ATOM 4375 C CA . ALA A 1 537 ? 122.287 77.271 99.064 1.00 102.50 538 ALA A CA 1
ATOM 4376 C C . ALA A 1 537 ? 123.237 76.478 98.180 1.00 104.50 538 ALA A C 1
ATOM 4377 O O . ALA A 1 537 ? 123.769 77.033 97.214 1.00 105.20 538 ALA A O 1
ATOM 4379 N N . SER A 1 538 ? 123.465 75.203 98.477 1.00 128.23 539 SER A N 1
ATOM 4380 C CA . SER A 1 538 ? 124.444 74.402 97.758 1.00 130.25 539 SER A CA 1
ATOM 4381 C C . SER A 1 538 ? 123.765 73.586 96.666 1.00 128.36 539 SER A C 1
ATOM 4382 O O . SER A 1 538 ? 122.686 73.024 96.874 1.00 128.08 539 SER A O 1
ATOM 4385 N N . ARG A 1 539 ? 124.411 73.529 95.498 1.00 119.41 540 ARG A N 1
ATOM 4386 C CA . ARG A 1 539 ? 123.811 72.876 94.338 1.00 121.53 540 ARG A CA 1
ATOM 4387 C C . ARG A 1 539 ? 123.628 71.379 94.561 1.00 124.67 540 ARG A C 1
ATOM 4388 O O . ARG A 1 539 ? 122.613 70.807 94.148 1.00 128.78 540 ARG A O 1
ATOM 4396 N N . ASP A 1 540 ? 124.606 70.724 95.191 1.00 145.17 541 ASP A N 1
ATOM 4397 C CA . ASP A 1 540 ? 124.505 69.283 95.406 1.00 147.15 541 ASP A CA 1
ATOM 4398 C C . ASP A 1 540 ? 123.327 68.941 96.311 1.00 148.90 541 ASP A C 1
ATOM 4399 O O . ASP A 1 540 ? 122.630 67.944 96.084 1.00 147.37 541 ASP A O 1
ATOM 4404 N N . GLU A 1 541 ? 123.091 69.753 97.343 1.00 147.46 542 GLU A N 1
ATOM 4405 C CA . GLU A 1 541 ? 121.927 69.537 98.197 1.00 144.80 542 GLU A CA 1
ATOM 4406 C C . GLU A 1 541 ? 120.634 69.696 97.409 1.00 145.87 542 GLU A C 1
ATOM 4407 O O . GLU A 1 541 ? 119.683 68.929 97.600 1.00 147.83 542 GLU A O 1
ATOM 4413 N N . ALA A 1 542 ? 120.578 70.690 96.520 1.00 134.39 543 ALA A N 1
ATOM 4414 C CA . ALA A 1 542 ? 119.393 70.872 95.690 1.00 138.14 543 ALA A CA 1
ATOM 4415 C C . ALA A 1 542 ? 119.167 69.670 94.783 1.00 139.60 543 ALA A C 1
ATOM 4416 O O . ALA A 1 542 ? 118.031 69.211 94.619 1.00 139.52 543 ALA A O 1
ATOM 4418 N N . ASN A 1 543 ? 120.238 69.144 94.186 1.00 134.74 544 ASN A N 1
ATOM 4419 C CA . ASN A 1 543 ? 120.107 67.966 93.335 1.00 130.30 544 ASN A CA 1
ATOM 4420 C C . ASN A 1 543 ? 119.637 66.760 94.137 1.00 132.33 544 ASN A C 1
ATOM 4421 O O . ASN A 1 543 ? 118.802 65.977 93.667 1.00 131.90 544 ASN A O 1
ATOM 4426 N N . SER A 1 544 ? 120.161 66.596 95.353 1.00 134.75 545 SER A N 1
ATOM 4427 C CA . SER A 1 544 ? 119.709 65.506 96.211 1.00 134.07 545 SER A CA 1
ATOM 4428 C C . SER A 1 544 ? 118.231 65.654 96.548 1.00 131.03 545 SER A C 1
ATOM 4429 O O . SER A 1 544 ? 117.491 64.664 96.578 1.00 132.27 545 SER A O 1
ATOM 4432 N N . LEU A 1 545 ? 117.784 66.886 96.804 1.00 130.85 546 LEU A N 1
ATOM 4433 C CA . LEU A 1 545 ? 116.370 67.123 97.078 1.00 133.23 546 LEU A CA 1
ATOM 4434 C C . LEU A 1 545 ? 115.507 66.797 95.863 1.00 139.61 546 LEU A C 1
ATOM 4435 O O . LEU A 1 545 ? 114.402 66.260 96.005 1.00 142.96 546 LEU A O 1
ATOM 4440 N N . MET A 1 546 ? 115.988 67.130 94.661 1.00 147.76 547 MET A N 1
ATOM 4441 C CA . MET A 1 546 ? 115.304 66.689 93.447 1.00 145.79 547 MET A CA 1
ATOM 4442 C C . MET A 1 546 ? 115.215 65.170 93.387 1.00 143.18 547 MET A C 1
ATOM 4443 O O . MET A 1 546 ? 114.174 64.615 93.017 1.00 140.34 547 MET A O 1
ATOM 4448 N N . ALA A 1 547 ? 116.304 64.481 93.742 1.00 137.14 548 ALA A N 1
ATOM 4449 C CA . ALA A 1 547 ? 116.302 63.021 93.721 1.00 135.84 548 ALA A CA 1
ATOM 4450 C C . ALA A 1 547 ? 115.238 62.444 94.645 1.00 136.74 548 ALA A C 1
ATOM 4451 O O . ALA A 1 547 ? 114.714 61.355 94.383 1.00 134.93 548 ALA A O 1
ATOM 4453 N N . LYS A 1 548 ? 114.904 63.150 95.722 1.00 138.83 549 LYS A N 1
ATOM 4454 C CA . LYS A 1 548 ? 113.855 62.721 96.635 1.00 136.43 549 LYS A CA 1
ATOM 4455 C C . LYS A 1 548 ? 112.470 63.183 96.202 1.00 139.05 549 LYS A C 1
ATOM 4456 O O . LYS A 1 548 ? 111.496 62.927 96.917 1.00 141.46 549 LYS A O 1
ATOM 4462 N N . GLY A 1 549 ? 112.360 63.856 95.058 1.00 145.98 550 GLY A N 1
ATOM 4463 C CA . GLY A 1 549 ? 111.076 64.241 94.513 1.00 147.57 550 GLY A CA 1
ATOM 4464 C C . GLY A 1 549 ? 110.556 65.594 94.943 1.00 148.10 550 GLY A C 1
ATOM 4465 O O . GLY A 1 549 ? 109.461 65.980 94.514 1.00 147.17 550 GLY A O 1
ATOM 4466 N N . GLU A 1 550 ? 111.293 66.328 95.771 1.00 138.63 551 GLU A N 1
ATOM 4467 C CA . GLU A 1 550 ? 110.844 67.640 96.213 1.00 133.25 551 GLU A CA 1
ATOM 4468 C C . GLU A 1 550 ? 111.033 68.671 95.108 1.00 131.71 551 GLU A C 1
ATOM 4469 O O . GLU A 1 550 ? 112.057 68.684 94.419 1.00 133.15 551 GLU A O 1
ATOM 4475 N N . SER A 1 551 ? 110.037 69.537 94.943 1.00 110.03 552 SER A N 1
ATOM 4476 C CA . SER A 1 551 ? 110.085 70.588 93.937 1.00 112.32 552 SER A CA 1
ATOM 4477 C C . SER A 1 551 ? 110.772 71.818 94.514 1.00 113.77 552 SER A C 1
ATOM 4478 O O . SER A 1 551 ? 110.385 72.312 95.578 1.00 113.99 552 SER A O 1
ATOM 4481 N N . LEU A 1 552 ? 111.792 72.306 93.814 1.00 112.09 553 LEU A N 1
ATOM 4482 C CA . LEU A 1 552 ? 112.553 73.468 94.246 1.00 112.37 553 LEU A CA 1
ATOM 4483 C C . LEU A 1 552 ? 112.486 74.558 93.189 1.00 108.35 553 LEU A C 1
ATOM 4484 O O . LEU A 1 552 ? 112.606 74.287 91.991 1.00 110.53 553 LEU A O 1
ATOM 4489 N N . HIS A 1 553 ? 112.292 75.790 93.644 1.00 97.83 554 HIS A N 1
ATOM 4490 C CA . HIS A 1 553 ? 112.408 76.962 92.789 1.00 96.77 554 HIS A CA 1
ATOM 4491 C C . HIS A 1 553 ? 113.855 77.434 92.823 1.00 91.87 554 HIS A C 1
ATOM 4492 O O . HIS A 1 553 ? 114.373 77.781 93.889 1.00 99.32 554 HIS A O 1
ATOM 4499 N N . TYR A 1 554 ? 114.508 77.423 91.667 1.00 95.94 555 TYR A N 1
ATOM 4500 C CA . TYR A 1 554 ? 115.902 77.823 91.550 1.00 102.14 555 TYR A CA 1
ATOM 4501 C C . TYR A 1 554 ? 115.988 79.254 91.046 1.00 102.39 555 TYR A C 1
ATOM 4502 O O . TYR A 1 554 ? 115.297 79.632 90.096 1.00 108.09 555 TYR A O 1
ATOM 4511 N N . VAL A 1 555 ? 116.841 80.049 91.686 1.00 97.75 556 VAL A N 1
ATOM 4512 C CA . VAL A 1 555 ? 117.038 81.436 91.293 1.00 101.38 556 VAL A CA 1
ATOM 4513 C C . VAL A 1 555 ? 118.530 81.726 91.221 1.00 101.17 556 VAL A C 1
ATOM 4514 O O . VAL A 1 555 ? 119.337 81.128 91.940 1.00 109.28 556 VAL A O 1
ATOM 4518 N N . SER A 1 556 ? 118.892 82.641 90.326 1.00 106.26 557 SER A N 1
ATOM 4519 C CA . SER A 1 556 ? 120.265 83.097 90.189 1.00 108.68 557 SER A CA 1
ATOM 4520 C C . SER A 1 556 ? 120.246 84.544 89.726 1.00 104.58 557 SER A C 1
ATOM 4521 O O . SER A 1 556 ? 119.394 84.935 88.924 1.00 107.10 557 SER A O 1
ATOM 4524 N N . PHE A 1 557 ? 121.186 85.332 90.238 1.00 92.95 558 PHE A N 1
ATOM 4525 C CA . PHE A 1 557 ? 121.289 86.730 89.846 1.00 93.75 558 PHE A CA 1
ATOM 4526 C C . PHE A 1 557 ? 122.730 87.189 90.008 1.00 100.36 558 PHE A C 1
ATOM 4527 O O . PHE A 1 557 ? 123.570 86.478 90.561 1.00 101.42 558 PHE A O 1
ATOM 4535 N N . HIS A 1 558 ? 123.019 88.372 89.475 1.00 114.17 559 HIS A N 1
ATOM 4536 C CA . HIS A 1 558 ? 124.358 88.946 89.529 1.00 110.11 559 HIS A CA 1
ATOM 4537 C C . HIS A 1 558 ? 124.379 90.061 90.566 1.00 111.49 559 HIS A C 1
ATOM 4538 O O . HIS A 1 558 ? 123.712 91.087 90.402 1.00 109.30 559 HIS A O 1
ATOM 4545 N N . PHE A 1 559 ? 125.149 89.857 91.631 1.00 117.20 560 PHE A N 1
ATOM 4546 C CA . PHE A 1 559 ? 125.333 90.847 92.682 1.00 114.74 560 PHE A CA 1
ATOM 4547 C C . PHE A 1 559 ? 126.824 91.078 92.863 1.00 114.84 560 PHE A C 1
ATOM 4548 O O . PHE A 1 559 ? 127.586 90.118 93.011 1.00 119.16 560 PHE A O 1
ATOM 4556 N N . ASN A 1 560 ? 127.235 92.346 92.837 1.00 117.73 561 ASN A N 1
ATOM 4557 C CA . ASN A 1 560 ? 128.643 92.719 92.978 1.00 118.76 561 ASN A CA 1
ATOM 4558 C C . ASN A 1 560 ? 129.513 91.966 91.975 1.00 126.24 561 ASN A C 1
ATOM 4559 O O . ASN A 1 560 ? 130.619 91.521 92.289 1.00 131.54 561 ASN A O 1
ATOM 4564 N N . ASN A 1 561 ? 128.993 91.814 90.756 1.00 133.08 562 ASN A N 1
ATOM 4565 C CA . ASN A 1 561 ? 129.686 91.129 89.664 1.00 134.49 562 ASN A CA 1
ATOM 4566 C C . ASN A 1 561 ? 130.020 89.680 90.012 1.00 132.12 562 ASN A C 1
ATOM 4567 O O . ASN A 1 561 ? 131.025 89.137 89.548 1.00 129.76 562 ASN A O 1
ATOM 4572 N N . ARG A 1 562 ? 129.186 89.038 90.828 1.00 121.70 563 ARG A N 1
ATOM 4573 C CA . ARG A 1 562 ? 129.335 87.617 91.109 1.00 114.53 563 ARG A CA 1
ATOM 4574 C C . ARG A 1 562 ? 127.966 86.958 91.069 1.00 113.31 563 ARG A C 1
ATOM 4575 O O . ARG A 1 562 ? 126.938 87.609 91.275 1.00 119.29 563 ARG A O 1
ATOM 4583 N N . LEU A 1 563 ? 127.959 85.657 90.796 1.00 104.17 564 LEU A N 1
ATOM 4584 C CA . LEU A 1 563 ? 126.720 84.909 90.634 1.00 109.28 564 LEU A CA 1
ATOM 4585 C C . LEU A 1 563 ? 126.242 84.405 91.990 1.00 111.55 564 LEU A C 1
ATOM 4586 O O . LEU A 1 563 ? 126.943 83.636 92.656 1.00 113.11 564 LEU A O 1
ATOM 4591 N N . VAL A 1 564 ? 125.050 84.836 92.392 1.00 109.66 565 VAL A N 1
ATOM 4592 C CA . VAL A 1 564 ? 124.391 84.360 93.599 1.00 108.30 565 VAL A CA 1
ATOM 4593 C C . VAL A 1 564 ? 123.284 83.411 93.165 1.00 108.93 565 VAL A C 1
ATOM 4594 O O . VAL A 1 564 ? 122.354 83.816 92.456 1.00 118.50 565 VAL A O 1
ATOM 4598 N N . GLU A 1 565 ? 123.393 82.153 93.581 1.00 103.34 566 GLU A N 1
ATOM 4599 C CA . GLU A 1 565 ? 122.419 81.123 93.261 1.00 103.58 566 GLU A CA 1
ATOM 4600 C C . GLU A 1 565 ? 121.760 80.623 94.538 1.00 107.38 566 GLU A C 1
ATOM 4601 O O . GLU A 1 565 ? 122.341 80.671 95.625 1.00 110.65 566 GLU A O 1
ATOM 4607 N N . GLY A 1 566 ? 120.532 80.139 94.392 1.00 106.31 567 GLY A N 1
ATOM 4608 C CA . GLY A 1 566 ? 119.805 79.609 95.528 1.00 109.57 567 GLY A CA 1
ATOM 4609 C C . GLY A 1 566 ? 118.649 78.746 95.087 1.00 112.23 567 GLY A C 1
ATOM 4610 O O . GLY A 1 566 ? 118.189 78.819 93.943 1.00 117.80 567 GLY A O 1
ATOM 4611 N N . TRP A 1 567 ? 118.186 77.915 96.014 1.00 99.44 568 TRP A N 1
ATOM 4612 C CA . TRP A 1 567 ? 117.041 77.047 95.794 1.00 97.24 568 TRP A CA 1
ATOM 4613 C C . TRP A 1 567 ? 116.101 77.155 96.983 1.00 98.48 568 TRP A C 1
ATOM 4614 O O . TRP A 1 567 ? 116.547 77.213 98.133 1.00 102.30 568 TRP A O 1
ATOM 4625 N N . PHE A 1 568 ? 114.803 77.183 96.702 1.00 89.04 569 PHE A N 1
ATOM 4626 C CA . PHE A 1 568 ? 113.778 77.283 97.731 1.00 82.59 569 PHE A CA 1
ATOM 4627 C C . PHE A 1 568 ? 112.827 76.103 97.614 1.00 90.21 569 PHE A C 1
ATOM 4628 O O . PHE A 1 568 ? 112.328 75.810 96.524 1.00 98.39 569 PHE A O 1
ATOM 4636 N N . VAL A 1 569 ? 112.572 75.439 98.736 1.00 96.63 570 VAL A N 1
ATOM 4637 C CA . VAL A 1 569 ? 111.708 74.264 98.754 1.00 92.77 570 VAL A CA 1
ATOM 4638 C C . VAL A 1 569 ? 110.261 74.714 98.613 1.00 102.29 570 VAL A C 1
ATOM 4639 O O . VAL A 1 569 ? 109.767 75.509 99.419 1.00 109.93 570 VAL A O 1
ATOM 4643 N N . TRP A 1 570 ? 109.579 74.204 97.592 1.00 101.43 571 TRP A N 1
ATOM 4644 C CA . TRP A 1 570 ? 108.181 74.551 97.386 1.00 102.92 571 TRP A CA 1
ATOM 4645 C C . TRP A 1 570 ? 107.306 73.868 98.428 1.00 106.44 571 TRP A C 1
ATOM 4646 O O . TRP A 1 570 ? 107.581 72.743 98.855 1.00 107.82 571 TRP A O 1
ATOM 4657 N N . HIS A 1 571 ? 106.245 74.558 98.841 1.00 107.32 572 HIS A N 1
ATOM 4658 C CA . HIS A 1 571 ? 105.340 74.019 99.847 1.00 110.00 572 HIS A CA 1
ATOM 4659 C C . HIS A 1 571 ? 104.356 73.004 99.283 1.00 111.44 572 HIS A C 1
ATOM 4660 O O . HIS A 1 571 ? 103.722 72.288 100.066 1.00 113.48 572 HIS A O 1
ATOM 4667 N N . ASN A 1 572 ? 104.211 72.931 97.959 1.00 113.43 573 ASN A N 1
ATOM 4668 C CA . ASN A 1 572 ? 103.306 71.984 97.305 1.00 109.06 573 ASN A CA 1
ATOM 4669 C C . ASN A 1 572 ? 101.863 72.173 97.764 1.00 110.04 573 ASN A C 1
ATOM 4670 O O . ASN A 1 572 ? 101.086 71.216 97.811 1.00 107.52 573 ASN A O 1
ATOM 4675 N N . ASN A 1 573 ? 101.502 73.410 98.105 1.00 117.68 574 ASN A N 1
ATOM 4676 C CA . ASN A 1 573 ? 100.177 73.769 98.609 1.00 116.71 574 ASN A CA 1
ATOM 4677 C C . ASN A 1 573 ? 99.789 72.972 99.850 1.00 117.04 574 ASN A C 1
ATOM 4678 O O . ASN A 1 573 ? 98.602 72.843 100.163 1.00 115.35 574 ASN A O 1
ATOM 4683 N N . VAL A 1 574 ? 100.770 72.435 100.564 1.00 122.15 575 VAL A N 1
ATOM 4684 C CA . VAL A 1 574 ? 100.542 71.686 101.795 1.00 118.08 575 VAL A CA 1
ATOM 4685 C C . VAL A 1 574 ? 100.760 72.639 102.968 1.00 118.92 575 VAL A C 1
ATOM 4686 O O . VAL A 1 574 ? 101.839 73.242 103.061 1.00 125.69 575 VAL A O 1
ATOM 4690 N N . PRO A 1 575 ? 99.782 72.812 103.859 1.00 114.15 576 PRO A N 1
ATOM 4691 C CA . PRO A 1 575 ? 99.994 73.709 105.007 1.00 113.86 576 PRO A CA 1
ATOM 4692 C C . PRO A 1 575 ? 101.157 73.293 105.889 1.00 113.77 576 PRO A C 1
ATOM 4693 O O . PRO A 1 575 ? 101.778 74.153 106.526 1.00 111.15 576 PRO A O 1
ATOM 4697 N N . ASP A 1 576 ? 101.465 71.996 105.953 1.00 117.86 577 ASP A N 1
ATOM 4698 C CA . ASP A 1 576 ? 102.613 71.547 106.734 1.00 118.00 577 ASP A CA 1
ATOM 4699 C C . ASP A 1 576 ? 103.918 72.084 106.160 1.00 120.19 577 ASP A C 1
ATOM 4700 O O . ASP A 1 576 ? 104.809 72.502 106.908 1.00 118.34 577 ASP A O 1
ATOM 4705 N N . LYS A 1 577 ? 104.048 72.084 104.836 1.00 114.58 578 LYS A N 1
ATOM 4706 C CA . LYS A 1 577 ? 105.265 72.532 104.173 1.00 111.07 578 LYS A CA 1
ATOM 4707 C C . LYS A 1 577 ? 105.290 74.033 103.926 1.00 110.88 578 LYS A C 1
ATOM 4708 O O . LYS A 1 577 ? 106.260 74.534 103.348 1.00 115.65 578 LYS A O 1
ATOM 4714 N N . MET A 1 578 ? 104.253 74.756 104.335 1.00 109.27 579 MET A N 1
ATOM 4715 C CA . MET A 1 578 ? 104.205 76.192 104.109 1.00 100.82 579 MET A CA 1
ATOM 4716 C C . MET A 1 578 ? 105.270 76.884 104.953 1.00 103.87 579 MET A C 1
ATOM 4717 O O . MET A 1 578 ? 105.464 76.556 106.126 1.00 111.97 579 MET A O 1
ATOM 4722 N N . GLY A 1 579 ? 105.967 77.846 104.349 1.00 99.52 580 GLY A N 1
ATOM 4723 C CA . GLY A 1 579 ? 107.077 78.490 105.018 1.00 102.59 580 GLY A CA 1
ATOM 4724 C C . GLY A 1 579 ? 106.650 79.516 106.055 1.00 103.95 580 GLY A C 1
ATOM 4725 O O . GLY A 1 579 ? 105.489 79.910 106.145 1.00 101.59 580 GLY A O 1
ATOM 4726 N N . LEU A 1 580 ? 107.629 79.955 106.851 1.00 98.04 581 LEU A N 1
ATOM 4727 C CA . LEU A 1 580 ? 107.363 80.957 107.880 1.00 97.68 581 LEU A CA 1
ATOM 4728 C C . LEU A 1 580 ? 106.958 82.292 107.266 1.00 96.83 581 LEU A C 1
ATOM 4729 O O . LEU A 1 580 ? 105.911 82.858 107.613 1.00 106.18 581 LEU A O 1
ATOM 4734 N N . TYR A 1 581 ? 107.779 82.814 106.352 1.00 90.23 582 TYR A N 1
ATOM 4735 C CA . TYR A 1 581 ? 107.399 84.009 105.603 1.00 93.64 582 TYR A CA 1
ATOM 4736 C C . TYR A 1 581 ? 106.061 83.847 104.897 1.00 102.13 582 TYR A C 1
ATOM 4737 O O . TYR A 1 581 ? 105.213 84.744 105.022 1.00 108.78 582 TYR A O 1
ATOM 4746 N N . PRO A 1 582 ? 105.801 82.761 104.158 1.00 90.06 583 PRO A N 1
ATOM 4747 C CA . PRO A 1 582 ? 104.462 82.596 103.582 1.00 95.48 583 PRO A CA 1
ATOM 4748 C C . PRO A 1 582 ? 103.355 82.556 104.613 1.00 104.31 583 PRO A C 1
ATOM 4749 O O . PRO A 1 582 ? 102.281 83.079 104.339 1.00 115.33 583 PRO A O 1
ATOM 4753 N N . LYS A 1 583 ? 103.572 81.968 105.791 1.00 97.46 584 LYS A N 1
ATOM 4754 C CA . LYS A 1 583 ? 102.502 81.914 106.786 1.00 99.28 584 LYS A CA 1
ATOM 4755 C C . LYS A 1 583 ? 102.163 83.304 107.312 1.00 97.49 584 LYS A C 1
ATOM 4756 O O . LYS A 1 583 ? 100.985 83.698 107.367 1.00 100.96 584 LYS A O 1
ATOM 4762 N N . VAL A 1 584 ? 103.187 84.061 107.711 1.00 83.62 585 VAL A N 1
ATOM 4763 C CA . VAL A 1 584 ? 102.944 85.415 108.197 1.00 83.03 585 VAL A CA 1
ATOM 4764 C C . VAL A 1 584 ? 102.296 86.255 107.106 1.00 84.28 585 VAL A C 1
ATOM 4765 O O . VAL A 1 584 ? 101.389 87.057 107.371 1.00 96.04 585 VAL A O 1
ATOM 4769 N N . LEU A 1 585 ? 102.733 86.071 105.858 1.00 81.68 586 LEU A N 1
ATOM 4770 C CA . LEU A 1 585 ? 102.156 86.849 104.771 1.00 90.84 586 LEU A CA 1
ATOM 4771 C C . LEU A 1 585 ? 100.731 86.412 104.448 1.00 93.02 586 LEU A C 1
ATOM 4772 O O . LEU A 1 585 ? 99.928 87.242 104.023 1.00 92.97 586 LEU A O 1
ATOM 4777 N N . ILE A 1 586 ? 100.387 85.135 104.650 1.00 92.29 587 ILE A N 1
ATOM 4778 C CA . ILE A 1 586 ? 98.993 84.714 104.505 1.00 88.41 587 ILE A CA 1
ATOM 4779 C C . ILE A 1 586 ? 98.123 85.418 105.530 1.00 96.88 587 ILE A C 1
ATOM 4780 O O . ILE A 1 586 ? 97.039 85.916 105.209 1.00 106.34 587 ILE A O 1
ATOM 4785 N N . ASP A 1 587 ? 98.575 85.454 106.784 1.00 105.53 588 ASP A N 1
ATOM 4786 C CA . ASP A 1 587 ? 97.781 86.127 107.812 1.00 105.68 588 ASP A CA 1
ATOM 4787 C C . ASP A 1 587 ? 97.607 87.608 107.484 1.00 101.28 588 ASP A C 1
ATOM 4788 O O . ASP A 1 587 ? 96.491 88.151 107.536 1.00 105.07 588 ASP A O 1
ATOM 4793 N N . LEU A 1 588 ? 98.704 88.269 107.105 1.00 89.11 589 LEU A N 1
ATOM 4794 C CA . LEU A 1 588 ? 98.636 89.688 106.775 1.00 87.89 589 LEU A CA 1
ATOM 4795 C C . LEU A 1 588 ? 97.766 89.933 105.547 1.00 97.41 589 LEU A C 1
ATOM 4796 O O . LEU A 1 588 ? 97.028 90.922 105.488 1.00 106.73 589 LEU A O 1
ATOM 4801 N N . LEU A 1 589 ? 97.835 89.041 104.555 1.00 101.39 590 LEU A N 1
ATOM 4802 C CA . LEU A 1 589 ? 97.038 89.205 103.348 1.00 100.42 590 LEU A CA 1
ATOM 4803 C C . LEU A 1 589 ? 95.563 88.957 103.612 1.00 98.60 590 LEU A C 1
ATOM 4804 O O . LEU A 1 589 ? 94.719 89.598 102.991 1.00 104.45 590 LEU A O 1
ATOM 4809 N N . ASN A 1 590 ? 95.230 88.030 104.510 1.00 104.22 591 ASN A N 1
ATOM 4810 C CA . ASN A 1 590 ? 93.834 87.865 104.899 1.00 105.57 591 ASN A CA 1
ATOM 4811 C C . ASN A 1 590 ? 93.314 89.124 105.578 1.00 108.77 591 ASN A C 1
ATOM 4812 O O . ASN A 1 590 ? 92.200 89.587 105.289 1.00 111.13 591 ASN A O 1
ATOM 4817 N N . LYS A 1 591 ? 94.119 89.703 106.473 1.00 101.60 592 LYS A N 1
ATOM 4818 C CA . LYS A 1 591 ? 93.723 90.955 107.111 1.00 93.04 592 LYS A CA 1
ATOM 4819 C C . LYS A 1 591 ? 93.507 92.054 106.074 1.00 93.12 592 LYS A C 1
ATOM 4820 O O . LYS A 1 591 ? 92.482 92.751 106.085 1.00 106.95 592 LYS A O 1
ATOM 4826 N N . ARG A 1 592 ? 94.457 92.205 105.149 1.00 95.50 593 ARG A N 1
ATOM 4827 C CA . ARG A 1 592 ? 94.337 93.254 104.145 1.00 99.16 593 ARG A CA 1
ATOM 4828 C C . ARG A 1 592 ? 93.211 92.970 103.163 1.00 104.35 593 ARG A C 1
ATOM 4829 O O . ARG A 1 592 ? 92.615 93.905 102.635 1.00 108.11 593 ARG A O 1
ATOM 4837 N N . THR A 1 593 ? 92.908 91.700 102.895 1.00 110.06 594 THR A N 1
ATOM 4838 C CA . THR A 1 593 ? 91.797 91.372 102.011 1.00 106.69 594 THR A CA 1
ATOM 4839 C C . THR A 1 593 ? 90.468 91.732 102.653 1.00 110.20 594 THR A C 1
ATOM 4840 O O . THR A 1 593 ? 89.567 92.250 101.982 1.00 118.75 594 THR A O 1
ATOM 4844 N N . ALA A 1 594 ? 90.325 91.465 103.953 1.00 102.74 595 ALA A N 1
ATOM 4845 C CA . ALA A 1 594 ? 89.135 91.927 104.659 1.00 103.91 595 ALA A CA 1
ATOM 4846 C C . ALA A 1 594 ? 89.034 93.447 104.609 1.00 100.81 595 ALA A C 1
ATOM 4847 O O . ALA A 1 594 ? 87.963 94.002 104.325 1.00 103.16 595 ALA A O 1
ATOM 4849 N N . LEU A 1 595 ? 90.153 94.135 104.850 1.00 107.97 596 LEU A N 1
ATOM 4850 C CA . LEU A 1 595 ? 90.145 95.594 104.783 1.00 105.39 596 LEU A CA 1
ATOM 4851 C C . LEU A 1 595 ? 89.800 96.084 103.381 1.00 109.90 596 LEU A C 1
ATOM 4852 O O . LEU A 1 595 ? 89.074 97.070 103.222 1.00 118.70 596 LEU A O 1
ATOM 4857 N N . LYS A 1 596 ? 90.299 95.398 102.352 1.00 124.09 597 LYS A N 1
ATOM 4858 C CA . LYS A 1 596 ? 90.074 95.821 100.974 1.00 124.11 597 LYS A CA 1
ATOM 4859 C C . LYS A 1 596 ? 88.629 95.606 100.552 1.00 124.14 597 LYS A C 1
ATOM 4860 O O . LYS A 1 596 ? 88.054 96.448 99.858 1.00 121.12 597 LYS A O 1
ATOM 4866 N N . GLN A 1 597 ? 88.025 94.482 100.942 1.00 136.09 598 GLN A N 1
ATOM 4867 C CA . GLN A 1 597 ? 86.622 94.273 100.600 1.00 133.25 598 GLN A CA 1
ATOM 4868 C C . GLN A 1 597 ? 85.727 95.241 101.366 1.00 136.04 598 GLN A C 1
ATOM 4869 O O . GLN A 1 597 ? 84.728 95.735 100.822 1.00 137.43 598 GLN A O 1
ATOM 4875 N N . GLU A 1 598 ? 86.078 95.548 102.620 1.00 140.28 599 GLU A N 1
ATOM 4876 C CA . GLU A 1 598 ? 85.331 96.566 103.350 1.00 137.72 599 GLU A CA 1
ATOM 4877 C C . GLU A 1 598 ? 85.469 97.927 102.670 1.00 135.21 599 GLU A C 1
ATOM 4878 O O . GLU A 1 598 ? 84.487 98.667 102.536 1.00 138.14 599 GLU A O 1
ATOM 4884 N N . LEU A 1 599 ? 86.677 98.258 102.208 1.00 121.82 600 LEU A N 1
ATOM 4885 C CA . LEU A 1 599 ? 86.891 99.508 101.486 1.00 118.38 600 LEU A CA 1
ATOM 4886 C C . LEU A 1 599 ? 86.102 99.539 100.185 1.00 124.37 600 LEU A C 1
ATOM 4887 O O . LEU A 1 599 ? 85.572 100.584 99.799 1.00 127.57 600 LEU A O 1
ATOM 4892 N N . LYS A 1 600 ? 86.031 98.407 99.484 1.00 133.37 601 LYS A N 1
ATOM 4893 C CA . LYS A 1 600 ? 85.296 98.356 98.226 1.00 132.65 601 LYS A CA 1
ATOM 4894 C C . LYS A 1 600 ? 83.802 98.552 98.449 1.00 134.16 601 LYS A C 1
ATOM 4895 O O . LYS A 1 600 ? 83.150 99.293 97.703 1.00 135.75 601 LYS A O 1
ATOM 4901 N N . LYS A 1 601 ? 83.239 97.897 99.469 1.00 144.40 602 LYS A N 1
ATOM 4902 C CA . LYS A 1 601 ? 81.823 98.108 99.754 1.00 144.55 602 LYS A CA 1
ATOM 4903 C C . LYS A 1 601 ? 81.559 99.537 100.217 1.00 144.57 602 LYS A C 1
ATOM 4904 O O . LYS A 1 601 ? 80.525 100.122 99.870 1.00 146.73 602 LYS A O 1
ATOM 4910 N N . LEU A 1 602 ? 82.488 100.131 100.967 1.00 147.72 603 LEU A N 1
ATOM 4911 C CA . LEU A 1 602 ? 82.277 101.505 101.403 1.00 145.13 603 LEU A CA 1
ATOM 4912 C C . LEU A 1 602 ? 82.393 102.464 100.223 1.00 149.10 603 LEU A C 1
ATOM 4913 O O . LEU A 1 602 ? 81.694 103.482 100.164 1.00 155.73 603 LEU A O 1
ATOM 4918 N N . GLY A 1 603 ? 83.263 102.146 99.264 1.00 159.02 604 GLY A N 1
ATOM 4919 C CA . GLY A 1 603 ? 83.361 102.954 98.061 1.00 159.10 604 GLY A CA 1
ATOM 4920 C C . GLY A 1 603 ? 82.134 102.846 97.178 1.00 160.64 604 GLY A C 1
ATOM 4921 O O . GLY A 1 603 ? 81.721 103.825 96.551 1.00 156.98 604 GLY A O 1
ATOM 4922 N N . GLU A 1 604 ? 81.546 101.651 97.092 1.00 178.09 605 GLU A N 1
ATOM 4923 C CA . GLU A 1 604 ? 80.329 101.518 96.301 1.00 179.13 605 GLU A CA 1
ATOM 4924 C C . GLU A 1 604 ? 79.116 102.102 97.013 1.00 179.64 605 GLU A C 1
ATOM 4925 O O . GLU A 1 604 ? 78.133 102.445 96.347 1.00 181.42 605 GLU A O 1
ATOM 4931 N N . LYS A 1 605 ? 79.145 102.219 98.344 1.00 171.24 606 LYS A N 1
ATOM 4932 C CA . LYS A 1 605 ? 78.032 102.890 99.011 1.00 170.95 606 LYS A CA 1
ATOM 4933 C C . LYS A 1 605 ? 78.211 104.404 98.987 1.00 169.08 606 LYS A C 1
ATOM 4934 O O . LYS A 1 605 ? 77.225 105.150 99.028 1.00 168.39 606 LYS A O 1
ATOM 4940 N N . LYS A 1 606 ? 79.458 104.883 98.931 1.00 163.28 607 LYS A N 1
ATOM 4941 C CA . LYS A 1 606 ? 79.671 106.323 98.841 1.00 161.73 607 LYS A CA 1
ATOM 4942 C C . LYS A 1 606 ? 79.433 106.842 97.430 1.00 163.19 607 LYS A C 1
ATOM 4943 O O . LYS A 1 606 ? 79.123 108.025 97.252 1.00 166.38 607 LYS A O 1
ATOM 4949 N N . GLU A 1 607 ? 79.582 105.987 96.415 1.00 180.95 608 GLU A N 1
ATOM 4950 C CA . GLU A 1 607 ? 79.449 106.453 95.040 1.00 183.20 608 GLU A CA 1
ATOM 4951 C C . GLU A 1 607 ? 77.998 106.695 94.646 1.00 185.24 608 GLU A C 1
ATOM 4952 O O . GLU A 1 607 ? 77.747 107.404 93.666 1.00 184.62 608 GLU A O 1
ATOM 4958 N N . CYS A 1 608 ? 77.044 106.132 95.382 1.00 188.66 609 CYS A N 1
ATOM 4959 C CA . CYS A 1 608 ? 75.631 106.297 95.075 1.00 187.11 609 CYS A CA 1
ATOM 4960 C C . CYS A 1 608 ? 74.990 107.462 95.819 1.00 188.63 609 CYS A C 1
ATOM 4961 O O . CYS A 1 608 ? 73.782 107.676 95.678 1.00 189.04 609 CYS A O 1
ATOM 4964 N N . ILE A 1 609 ? 75.759 108.216 96.602 1.00 186.42 610 ILE A N 1
ATOM 4965 C CA . ILE A 1 609 ? 75.252 109.376 97.324 1.00 185.92 610 ILE A CA 1
ATOM 4966 C C . ILE A 1 609 ? 75.969 110.621 96.818 1.00 185.21 610 ILE A C 1
ATOM 4967 O O . ILE A 1 609 ? 77.195 110.627 96.659 1.00 183.33 610 ILE A O 1
ATOM 4972 N N . HIS A 1 610 ? 75.194 111.664 96.540 1.00 196.25 611 HIS A N 1
ATOM 4973 C CA . HIS A 1 610 ? 75.750 112.899 96.010 1.00 196.21 611 HIS A CA 1
ATOM 4974 C C . HIS A 1 610 ? 76.535 113.630 97.097 1.00 197.25 611 HIS A C 1
ATOM 4975 O O . HIS A 1 610 ? 76.226 113.534 98.288 1.00 195.71 611 HIS A O 1
ATOM 4982 N N . GLU A 1 611 ? 77.564 114.370 96.674 1.00 202.46 612 GLU A N 1
ATOM 4983 C CA . GLU A 1 611 ? 78.527 114.918 97.625 1.00 202.69 612 GLU A CA 1
ATOM 4984 C C . GLU A 1 611 ? 77.949 116.025 98.498 1.00 201.59 612 GLU A C 1
ATOM 4985 O O . GLU A 1 611 ? 78.489 116.284 99.579 1.00 201.98 612 GLU A O 1
ATOM 4991 N N . SER A 1 612 ? 76.873 116.684 98.066 1.00 196.80 613 SER A N 1
ATOM 4992 C CA . SER A 1 612 ? 76.290 117.747 98.877 1.00 195.89 613 SER A CA 1
ATOM 4993 C C . SER A 1 612 ? 75.553 117.219 100.100 1.00 196.70 613 SER A C 1
ATOM 4994 O O . SER A 1 612 ? 75.169 118.018 100.960 1.00 197.43 613 SER A O 1
ATOM 4997 N N . HIS A 1 613 ? 75.344 115.910 100.194 1.00 197.00 614 HIS A N 1
ATOM 4998 C CA . HIS A 1 613 ? 74.680 115.346 101.359 1.00 197.23 614 HIS A CA 1
ATOM 4999 C C . HIS A 1 613 ? 75.529 115.584 102.606 1.00 199.80 614 HIS A C 1
ATOM 5000 O O . HIS A 1 613 ? 76.755 115.426 102.561 1.00 200.58 614 HIS A O 1
ATOM 5007 N N . PRO A 1 614 ? 74.917 115.976 103.727 1.00 203.38 615 PRO A N 1
ATOM 5008 C CA . PRO A 1 614 ? 75.711 116.274 104.931 1.00 203.42 615 PRO A CA 1
ATOM 5009 C C . PRO A 1 614 ? 76.543 115.105 105.425 1.00 202.47 615 PRO A C 1
ATOM 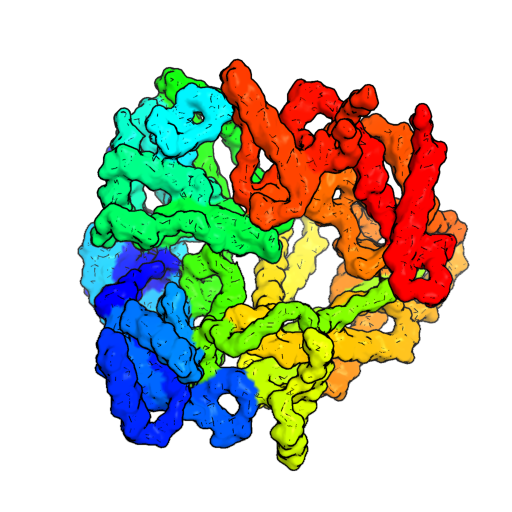5010 O O . PRO A 1 614 ? 77.664 115.315 105.905 1.00 202.08 615 PRO A O 1
ATOM 5014 N N . GLY A 1 615 ? 76.036 113.880 105.320 1.00 185.15 616 GLY A N 1
ATOM 5015 C CA . GLY A 1 615 ? 76.763 112.724 105.799 1.00 183.61 616 GLY A CA 1
ATOM 5016 C C . GLY A 1 615 ? 77.838 112.198 104.880 1.00 181.52 616 GLY A C 1
ATOM 5017 O O . GLY A 1 615 ? 78.566 111.279 105.261 1.00 179.89 616 GLY A O 1
ATOM 5018 N N . PHE A 1 616 ? 77.960 112.754 103.673 1.00 167.93 617 PHE A N 1
ATOM 5019 C CA . PHE A 1 616 ? 78.957 112.263 102.728 1.00 166.65 617 PHE A CA 1
ATOM 5020 C C . PHE A 1 616 ? 80.375 112.576 103.191 1.00 166.70 617 PHE A C 1
ATOM 5021 O O . PHE A 1 616 ? 81.231 111.683 103.227 1.00 165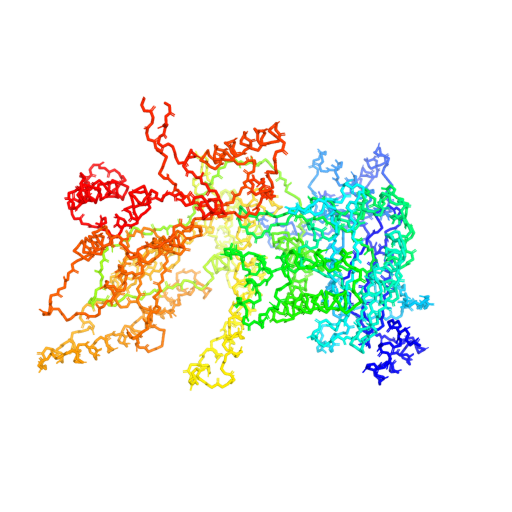.99 617 PHE A O 1
ATOM 5029 N N . LYS A 1 617 ? 80.629 113.832 103.574 1.00 158.35 618 LYS A N 1
ATOM 5030 C CA . LYS A 1 617 ? 81.999 114.314 103.737 1.00 158.95 618 LYS A CA 1
ATOM 5031 C C . LYS A 1 617 ? 82.789 113.446 104.707 1.00 156.22 618 LYS A C 1
ATOM 5032 O O . LYS A 1 617 ? 83.770 112.801 104.317 1.00 154.06 618 LYS A O 1
ATOM 5038 N N . GLU A 1 618 ? 82.367 113.403 105.974 1.00 163.73 619 GLU A N 1
ATOM 5039 C CA . GLU A 1 618 ? 83.054 112.558 106.942 1.00 163.47 619 GLU A CA 1
ATOM 5040 C C . GLU A 1 618 ? 83.101 111.112 106.470 1.00 163.98 619 GLU A C 1
ATOM 5041 O O . GLU A 1 618 ? 84.133 110.446 106.619 1.00 164.67 619 GLU A O 1
ATOM 5047 N N . LEU A 1 619 ? 82.018 110.633 105.850 1.00 152.45 620 LEU A N 1
ATOM 5048 C CA . LEU A 1 619 ? 82.014 109.284 105.302 1.00 153.80 620 LEU A CA 1
ATOM 5049 C C . LEU A 1 619 ? 83.120 109.126 104.270 1.00 150.64 620 LEU A C 1
ATOM 5050 O O . LEU A 1 619 ? 83.898 108.165 104.327 1.00 152.05 620 LEU A O 1
ATOM 5055 N N . GLN A 1 620 ? 83.233 110.089 103.351 1.00 139.65 621 GLN A N 1
ATOM 5056 C CA . GLN A 1 620 ? 84.359 110.104 102.427 1.00 141.82 621 GLN A CA 1
ATOM 5057 C C . GLN A 1 620 ? 85.677 110.045 103.184 1.00 145.57 621 GLN A C 1
ATOM 5058 O O . GLN A 1 620 ? 86.559 109.244 102.850 1.00 146.81 621 GLN A O 1
ATOM 5064 N N . PHE A 1 621 ? 85.809 110.859 104.236 1.00 138.68 622 PHE A N 1
ATOM 5065 C CA . PHE A 1 621 ? 87.005 110.798 105.067 1.00 133.04 622 PHE A CA 1
ATOM 5066 C C . PHE A 1 621 ? 87.225 109.388 105.592 1.00 133.50 622 PHE A C 1
ATOM 5067 O O . PHE A 1 621 ? 88.334 108.847 105.490 1.00 136.75 622 PHE A O 1
ATOM 5075 N N . ARG A 1 622 ? 86.167 108.763 106.120 1.00 135.01 623 ARG A N 1
ATOM 5076 C CA . ARG A 1 622 ? 86.289 107.391 106.598 1.00 134.24 623 ARG A CA 1
ATOM 5077 C C . ARG A 1 622 ? 86.860 106.496 105.512 1.00 136.33 623 ARG A C 1
ATOM 5078 O O . ARG A 1 622 ? 87.771 105.698 105.770 1.00 140.17 623 ARG A O 1
ATOM 5086 N N . HIS A 1 623 ? 86.379 106.664 104.276 1.00 130.97 624 HIS A N 1
ATOM 5087 C CA . HIS A 1 623 ? 86.909 105.886 103.164 1.00 131.52 624 HIS A CA 1
ATOM 508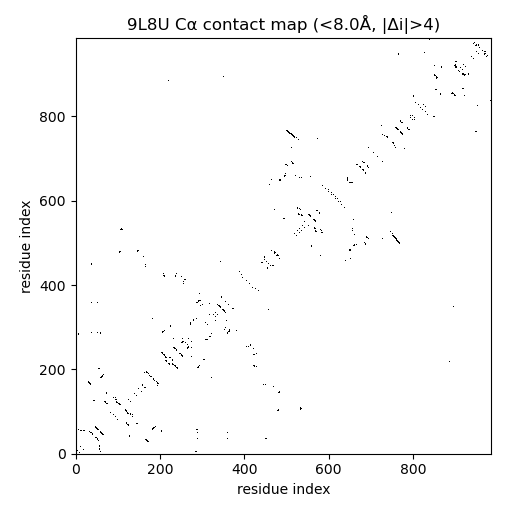8 C C . HIS A 1 623 ? 88.421 106.012 103.100 1.00 134.93 624 HIS A C 1
ATOM 5089 O O . HIS A 1 623 ? 89.139 105.003 103.167 1.00 136.69 624 HIS A O 1
ATOM 5096 N N . ALA A 1 624 ? 88.923 107.250 103.072 1.00 127.94 625 ALA A N 1
ATOM 5097 C CA . ALA A 1 624 ? 90.364 107.457 103.034 1.00 127.86 625 ALA A CA 1
ATOM 5098 C C . ALA A 1 624 ? 91.035 106.750 104.199 1.00 125.51 625 ALA A C 1
ATOM 5099 O O . ALA A 1 624 ? 92.026 106.032 104.009 1.00 125.55 625 ALA A O 1
ATOM 5101 N N . MET A 1 625 ? 90.466 106.889 105.401 1.00 128.42 626 MET A N 1
ATOM 5102 C CA . MET A 1 625 ? 91.035 106.219 106.562 1.00 128.16 626 MET A CA 1
ATOM 5103 C C . MET A 1 625 ? 91.206 104.735 106.293 1.00 131.68 626 MET A C 1
ATOM 5104 O O . MET A 1 625 ? 92.312 104.196 106.432 1.00 136.40 626 MET A O 1
ATOM 5109 N N . VAL A 1 626 ? 90.142 104.074 105.827 1.00 122.63 627 VAL A N 1
ATOM 5110 C CA . VAL A 1 626 ? 90.246 102.648 105.551 1.00 117.82 627 VAL A CA 1
ATOM 5111 C C . VAL A 1 626 ? 91.345 102.398 104.534 1.00 119.50 627 VAL A C 1
ATOM 5112 O O . VAL A 1 626 ? 92.211 101.537 104.737 1.00 123.77 627 VAL A O 1
ATOM 5116 N N . ASP A 1 627 ? 91.362 103.188 103.457 1.00 116.76 628 ASP A N 1
ATOM 5117 C CA . ASP A 1 627 ? 92.433 103.063 102.479 1.00 119.34 628 ASP A CA 1
ATOM 5118 C C . ASP A 1 627 ? 93.786 103.161 103.162 1.00 119.58 628 ASP A C 1
ATOM 5119 O O . ASP A 1 627 ? 94.619 102.252 103.039 1.00 123.21 628 ASP A O 1
ATOM 5124 N N . ALA A 1 628 ? 93.982 104.212 103.965 1.00 106.82 629 ALA A N 1
ATOM 5125 C CA . ALA A 1 628 ? 95.247 104.362 104.671 1.00 108.13 629 ALA A CA 1
ATOM 5126 C C . ALA A 1 628 ? 95.591 103.086 105.418 1.00 105.42 629 ALA A C 1
ATOM 5127 O O . ALA A 1 628 ? 96.695 102.547 105.261 1.00 103.23 629 ALA A O 1
ATOM 5129 N N . LYS A 1 629 ? 94.621 102.538 106.156 1.00 104.17 630 LYS A N 1
ATOM 5130 C CA . LYS A 1 629 ? 94.885 101.328 106.922 1.00 101.99 630 LYS A CA 1
ATOM 5131 C C . LYS A 1 629 ? 95.427 100.228 106.026 1.00 102.75 630 LYS A C 1
ATOM 5132 O O . LYS A 1 629 ? 96.526 99.711 106.267 1.00 105.53 630 LYS A O 1
ATOM 5138 N N . GLN A 1 630 ? 94.717 99.914 104.937 1.00 98.96 631 GLN A N 1
ATOM 5139 C CA . GLN A 1 630 ? 95.207 98.836 104.090 1.00 97.96 631 GLN A CA 1
ATOM 5140 C C . GLN A 1 630 ? 96.537 99.217 103.465 1.00 106.67 631 GLN A C 1
ATOM 5141 O O . GLN A 1 630 ? 97.444 98.377 103.389 1.00 112.10 631 GLN A O 1
ATOM 5147 N N . LYS A 1 631 ? 96.696 100.492 103.091 1.00 107.51 632 LYS A N 1
ATOM 5148 C CA . LYS A 1 631 ? 97.989 100.953 102.602 1.00 105.79 632 LYS A CA 1
ATOM 5149 C C . LYS A 1 631 ? 99.082 100.606 103.597 1.00 112.35 632 LYS A C 1
ATOM 5150 O O . LYS A 1 631 ? 100.093 99.991 103.230 1.00 114.60 632 LYS A O 1
ATOM 5156 N N . ALA A 1 632 ? 98.860 100.928 104.876 1.00 100.82 633 ALA A N 1
ATOM 5157 C CA . ALA A 1 632 ? 99.838 100.582 105.896 1.00 90.60 633 ALA A CA 1
ATOM 5158 C C . ALA A 1 632 ? 100.153 99.097 105.850 1.00 90.67 633 ALA A C 1
ATOM 5159 O O . ALA A 1 632 ? 101.323 98.708 105.732 1.00 93.82 633 ALA A O 1
ATOM 5161 N N . LEU A 1 633 ? 99.113 98.256 105.857 1.00 80.85 634 LEU A N 1
ATOM 5162 C CA . LEU A 1 633 ? 99.339 96.819 105.792 1.00 82.31 634 LEU A CA 1
ATOM 5163 C C . LEU A 1 633 ? 100.179 96.468 104.577 1.00 90.72 634 LEU A C 1
ATOM 5164 O O . LEU A 1 633 ? 101.176 95.744 104.692 1.00 100.12 634 LEU A O 1
ATOM 5169 N N . LYS A 1 634 ? 99.829 97.032 103.417 1.00 91.98 635 LYS A N 1
ATOM 5170 C CA . LYS A 1 634 ? 100.621 96.787 102.220 1.00 87.79 635 LYS A CA 1
ATOM 5171 C C . LYS A 1 634 ? 102.081 97.116 102.475 1.00 90.01 635 LYS A C 1
ATOM 5172 O O . LYS A 1 634 ? 102.953 96.246 102.342 1.00 93.24 635 LYS A O 1
ATOM 5178 N N . ILE A 1 635 ? 102.350 98.334 102.957 1.00 96.03 636 ILE A N 1
ATOM 5179 C CA . ILE A 1 635 ? 103.724 98.717 103.251 1.00 100.56 636 ILE A CA 1
ATOM 5180 C C . ILE A 1 635 ? 104.335 97.722 104.219 1.00 94.91 636 ILE A C 1
ATOM 5181 O O . ILE A 1 635 ? 105.435 97.200 103.987 1.00 94.10 636 ILE A O 1
ATOM 5186 N N . PHE A 1 636 ? 103.591 97.382 105.275 1.00 96.31 637 PHE A N 1
ATOM 5187 C CA . PHE A 1 636 ? 104.096 96.434 106.256 1.00 96.71 637 PHE A CA 1
ATOM 5188 C C . PHE A 1 636 ? 104.526 95.141 105.582 1.00 101.30 637 PHE A C 1
ATOM 5189 O O . PHE A 1 636 ? 105.663 94.690 105.765 1.00 104.17 637 PHE A O 1
ATOM 5197 N N . MET A 1 637 ? 103.660 94.572 104.738 1.00 104.26 638 MET A N 1
ATOM 5198 C CA . MET A 1 637 ? 104.025 93.326 104.076 1.00 101.66 638 MET A CA 1
ATOM 5199 C C . MET A 1 637 ? 105.228 93.531 103.175 1.00 103.81 638 MET A C 1
ATOM 5200 O O . MET A 1 637 ? 106.144 92.699 103.148 1.00 110.66 638 MET A O 1
ATOM 5205 N N . ASN A 1 638 ? 105.261 94.652 102.451 1.00 86.55 639 ASN A N 1
ATOM 5206 C CA . ASN A 1 638 ? 106.412 94.921 101.603 1.00 82.90 639 ASN A CA 1
ATOM 5207 C C . ASN A 1 638 ? 107.680 95.015 102.432 1.00 87.95 639 ASN A C 1
ATOM 5208 O O . ASN A 1 638 ? 108.746 94.572 101.986 1.00 92.91 639 ASN A O 1
ATOM 5213 N N . THR A 1 639 ? 107.570 95.540 103.658 1.00 88.82 640 THR A N 1
ATOM 5214 C CA . THR A 1 639 ? 108.732 95.612 104.533 1.00 86.86 640 THR A CA 1
ATOM 5215 C C . THR A 1 639 ? 109.367 94.243 104.716 1.00 83.88 640 THR A C 1
ATOM 5216 O O . THR A 1 639 ? 110.598 94.139 104.774 1.00 92.85 640 THR A O 1
ATOM 5220 N N . PHE A 1 640 ? 108.550 93.185 104.762 1.00 78.36 641 PHE A N 1
ATOM 5221 C CA . PHE A 1 640 ? 109.094 91.836 104.866 1.00 80.01 641 PHE A CA 1
ATOM 5222 C C . PHE A 1 640 ? 110.106 91.587 103.759 1.00 88.72 641 PHE A C 1
ATOM 5223 O O . PHE A 1 640 ? 111.263 91.236 104.026 1.00 94.82 641 PHE A O 1
ATOM 5231 N N . TYR A 1 641 ? 109.700 91.827 102.508 1.00 94.27 642 TYR A N 1
ATOM 5232 C CA . TYR A 1 641 ? 110.643 91.778 101.397 1.00 91.79 642 TYR A CA 1
ATOM 5233 C C . TYR A 1 641 ? 111.881 92.608 101.692 1.00 96.77 642 TYR A C 1
ATOM 5234 O O . TYR A 1 641 ? 113.009 92.102 101.650 1.00 102.91 642 TYR A O 1
ATOM 5243 N N . GLY A 1 642 ? 111.684 93.877 102.046 1.00 97.17 643 GLY A N 1
ATOM 5244 C CA . GLY A 1 642 ? 112.824 94.733 102.307 1.00 92.28 643 GLY A CA 1
ATOM 5245 C C . GLY A 1 642 ? 113.669 94.225 103.455 1.00 96.64 643 GLY A C 1
ATOM 5246 O O . GLY A 1 642 ? 114.893 94.374 103.451 1.00 100.82 643 GLY A O 1
ATOM 5247 N N . GLU A 1 643 ? 113.031 93.591 104.442 1.00 109.06 644 GLU A N 1
ATOM 5248 C CA . GLU A 1 643 ? 113.780 93.137 105.605 1.00 107.25 644 GLU A CA 1
ATOM 5249 C C . GLU A 1 643 ? 114.675 91.960 105.243 1.00 105.08 644 GLU A C 1
ATOM 5250 O O . GLU A 1 643 ? 115.627 91.645 105.967 1.00 101.26 644 GLU A O 1
ATOM 5256 N N . ALA A 1 644 ? 114.388 91.298 104.120 1.00 89.46 645 ALA A N 1
ATOM 5257 C CA . ALA A 1 644 ? 115.279 90.252 103.639 1.00 84.41 645 ALA A CA 1
ATOM 5258 C C . ALA A 1 644 ? 116.401 90.809 102.776 1.00 83.23 645 ALA A C 1
ATOM 5259 O O . ALA A 1 644 ? 117.362 90.089 102.489 1.00 90.56 645 ALA A O 1
ATOM 5261 N N . GLY A 1 645 ? 116.304 92.069 102.358 1.00 95.22 646 GLY A N 1
ATOM 5262 C CA . GLY A 1 645 ? 117.321 92.660 101.511 1.00 100.58 646 GLY A CA 1
ATOM 5263 C C . GLY A 1 645 ? 118.216 93.641 102.237 1.00 106.75 646 GLY A C 1
ATOM 5264 O O . GLY A 1 645 ? 119.233 94.084 101.696 1.00 111.04 646 GLY A O 1
ATOM 5265 N N . ASN A 1 646 ? 117.850 93.988 103.466 1.00 110.90 647 ASN A N 1
ATOM 5266 C CA . ASN A 1 646 ? 118.631 94.908 104.281 1.00 103.44 647 ASN A CA 1
ATOM 5267 C C . ASN A 1 646 ? 119.724 94.125 104.996 1.00 112.17 647 ASN A C 1
ATOM 5268 O O . ASN A 1 646 ? 119.429 93.273 105.840 1.00 120.90 647 ASN A O 1
ATOM 5273 N N . ASN A 1 647 ? 120.984 94.415 104.662 1.00 116.65 648 ASN A N 1
ATOM 5274 C CA . ASN A 1 647 ? 122.095 93.672 105.245 1.00 112.88 648 ASN A CA 1
ATOM 5275 C C . ASN A 1 647 ? 122.223 93.895 106.745 1.00 113.56 648 ASN A C 1
ATOM 5276 O O . ASN A 1 647 ? 122.831 93.067 107.432 1.00 115.84 648 ASN A O 1
ATOM 5281 N N . LEU A 1 648 ? 121.667 94.986 107.269 1.00 101.82 649 LEU A N 1
ATOM 5282 C CA . LEU A 1 648 ? 121.675 95.229 108.704 1.00 100.32 649 LEU A CA 1
ATOM 5283 C C . LEU A 1 648 ? 120.609 94.433 109.442 1.00 104.22 649 LEU A C 1
ATOM 5284 O O . LEU A 1 648 ? 120.605 94.429 110.677 1.00 107.20 649 LEU A O 1
ATOM 5289 N N . SER A 1 649 ? 119.709 93.771 108.723 1.00 102.46 650 SER A N 1
ATOM 5290 C CA . SER A 1 649 ? 118.622 93.028 109.341 1.00 100.01 650 SER A CA 1
ATOM 5291 C C . SER A 1 649 ? 119.108 91.665 109.826 1.00 94.36 650 SER A C 1
ATOM 5292 O O . SER A 1 649 ? 119.971 91.051 109.194 1.00 95.61 650 SER A O 1
ATOM 5295 N N . PRO A 1 650 ? 118.578 91.177 110.949 1.00 100.17 651 PRO A N 1
ATOM 5296 C CA . PRO A 1 650 ? 118.870 89.792 111.349 1.00 106.71 651 PRO A CA 1
ATOM 5297 C C . PRO A 1 650 ? 118.387 88.770 110.342 1.00 107.35 651 PRO A C 1
ATOM 5298 O O . PRO A 1 650 ? 119.025 87.723 110.173 1.00 104.34 651 PRO A O 1
ATOM 5302 N N . PHE A 1 651 ? 117.271 89.042 109.667 1.00 108.36 652 PHE A N 1
ATOM 5303 C CA . PHE A 1 651 ? 116.699 88.134 108.687 1.00 106.21 652 PHE A CA 1
ATOM 5304 C C . PHE A 1 651 ? 117.238 88.375 107.286 1.00 111.85 652 PHE A C 1
ATOM 5305 O O . PHE A 1 651 ? 116.591 87.984 106.308 1.00 120.89 652 PHE A O 1
ATOM 5313 N N . PHE A 1 652 ? 118.399 89.012 107.165 1.00 102.59 653 PHE A N 1
ATOM 5314 C CA . PHE A 1 652 ? 118.947 89.327 105.853 1.00 93.31 653 PHE A CA 1
ATOM 5315 C C . PHE A 1 652 ? 119.293 88.043 105.114 1.00 97.09 653 PHE A C 1
ATOM 5316 O O . PHE A 1 652 ? 119.993 87.176 105.648 1.00 101.49 653 PHE A O 1
ATOM 5324 N N . LEU A 1 653 ? 118.802 87.925 103.884 1.00 99.86 654 LEU A N 1
ATOM 5325 C CA . LEU A 1 653 ? 119.106 86.791 103.011 1.00 98.55 654 LEU A CA 1
ATOM 5326 C C . LEU A 1 653 ? 119.118 87.341 101.588 1.00 104.14 654 LEU A C 1
ATOM 5327 O O . LEU A 1 653 ? 118.067 87.479 100.957 1.00 111.26 654 LEU A O 1
ATOM 5332 N N . LEU A 1 654 ? 120.312 87.671 101.101 1.00 98.09 655 LEU A N 1
ATOM 5333 C CA . LEU A 1 654 ? 120.451 88.156 99.732 1.00 95.28 655 LEU A CA 1
ATOM 5334 C C . LEU A 1 654 ? 119.844 87.215 98.700 1.00 97.97 655 LEU A C 1
ATOM 5335 O O . LEU A 1 654 ? 119.180 87.711 97.773 1.00 105.84 655 LEU A O 1
ATOM 5340 N N . PRO A 1 655 ? 120.023 85.890 98.778 1.00 95.11 656 PRO A N 1
ATOM 5341 C CA . PRO A 1 655 ? 119.303 85.018 97.841 1.00 90.13 656 PRO A CA 1
ATOM 5342 C C . PRO A 1 655 ? 117.798 85.192 97.890 1.00 97.08 656 PRO A C 1
ATOM 5343 O O . PRO A 1 655 ? 117.158 85.118 96.841 1.00 109.33 656 PRO A O 1
ATOM 5347 N N . LEU A 1 656 ? 117.211 85.450 99.060 1.00 95.16 657 LEU A N 1
ATOM 5348 C CA . LEU A 1 656 ? 115.757 85.568 99.138 1.00 88.43 657 LEU A CA 1
ATOM 5349 C C . LEU A 1 656 ? 115.265 86.824 98.425 1.00 82.23 657 LEU A C 1
ATOM 5350 O O . LEU A 1 656 ? 114.311 86.768 97.641 1.00 84.45 657 LEU A O 1
ATOM 5355 N N . ALA A 1 657 ? 115.890 87.971 98.697 1.00 85.28 658 ALA A N 1
ATOM 5356 C CA . ALA A 1 657 ? 115.483 89.206 98.032 1.00 83.58 658 ALA A CA 1
ATOM 5357 C C . ALA A 1 657 ? 115.748 89.138 96.534 1.00 91.24 658 ALA A C 1
ATOM 5358 O O . ALA A 1 657 ? 114.905 89.554 95.724 1.00 105.75 658 ALA A O 1
ATOM 5360 N N . GLY A 1 658 ? 116.913 88.616 96.146 1.00 89.27 659 GLY A N 1
ATOM 5361 C CA . GLY A 1 658 ? 117.193 88.439 94.733 1.00 89.47 659 GLY A CA 1
ATOM 5362 C C . GLY A 1 658 ? 116.205 87.506 94.064 1.00 94.57 659 GLY A C 1
ATOM 5363 O O . GLY A 1 658 ? 115.794 87.737 92.926 1.00 93.70 659 GLY A O 1
ATOM 5364 N N . GLY A 1 659 ? 115.804 86.444 94.764 1.00 98.56 660 GLY A N 1
ATOM 5365 C CA . GLY A 1 659 ? 114.825 85.527 94.214 1.00 91.60 660 GLY A CA 1
ATOM 5366 C C . GLY A 1 659 ? 113.458 86.156 94.068 1.00 95.45 660 GLY A C 1
ATOM 5367 O O . GLY A 1 659 ? 112.760 85.910 93.085 1.00 107.55 660 GLY A O 1
ATOM 5368 N N . VAL A 1 660 ? 113.056 86.971 95.041 1.00 77.85 661 VAL A N 1
ATOM 5369 C CA . VAL A 1 660 ? 111.780 87.671 94.935 1.00 71.56 661 VAL A CA 1
ATOM 5370 C C . VAL A 1 660 ? 111.790 88.598 93.726 1.00 76.69 661 VAL A C 1
ATOM 5371 O O . VAL A 1 660 ? 110.845 88.617 92.928 1.00 91.63 661 VAL A O 1
ATOM 5375 N N . THR A 1 661 ? 112.876 89.357 93.556 1.00 78.54 662 THR A N 1
ATOM 5376 C CA . THR A 1 661 ? 112.965 90.260 92.410 1.00 82.88 662 THR A CA 1
ATOM 5377 C C . THR A 1 661 ? 112.983 89.495 91.090 1.00 92.13 662 THR A C 1
ATOM 5378 O O . THR A 1 661 ? 112.292 89.872 90.135 1.00 94.85 662 THR A O 1
ATOM 5382 N N . SER A 1 662 ? 113.770 88.420 91.015 1.00 89.80 663 SER A N 1
ATOM 5383 C CA . SER A 1 662 ? 113.870 87.661 89.775 1.00 89.78 663 SER A CA 1
ATOM 5384 C C . SER A 1 662 ? 112.558 86.966 89.444 1.00 98.09 663 SER A C 1
ATOM 5385 O O . SER A 1 662 ? 112.176 86.881 88.274 1.00 106.42 663 SER A O 1
ATOM 5388 N N . SER A 1 663 ? 111.856 86.458 90.458 1.00 101.91 664 SER A N 1
ATOM 5389 C CA . SER A 1 663 ? 110.556 85.843 90.229 1.00 101.67 664 SER A CA 1
ATOM 5390 C C . SER A 1 663 ? 109.534 86.875 89.781 1.00 104.76 664 SER A C 1
ATOM 5391 O O . SER A 1 663 ? 108.695 86.588 88.922 1.00 108.23 664 SER A O 1
ATOM 5394 N N . GLY A 1 664 ? 109.583 88.081 90.351 1.00 84.89 665 GLY A N 1
ATOM 5395 C CA . GLY A 1 664 ? 108.718 89.141 89.865 1.00 80.10 665 GLY A CA 1
ATOM 5396 C C . GLY A 1 664 ? 108.986 89.474 88.411 1.00 92.46 665 GLY A C 1
ATOM 5397 O O . GLY A 1 664 ? 108.055 89.616 87.614 1.00 109.88 665 GLY A O 1
ATOM 5398 N N . GLN A 1 665 ? 110.264 89.584 88.042 1.00 85.84 666 GLN A N 1
ATOM 5399 C CA . GLN A 1 665 ? 110.613 89.849 86.650 1.00 86.83 666 GLN A CA 1
ATOM 5400 C C . GLN A 1 665 ? 110.140 88.723 85.739 1.00 89.99 666 GLN A C 1
ATOM 5401 O O . GLN A 1 665 ? 109.578 88.974 84.666 1.00 99.16 666 GLN A O 1
ATOM 5407 N N . TYR A 1 666 ? 110.360 87.473 86.153 1.00 88.87 667 TYR A N 1
ATOM 5408 C CA . TYR A 1 666 ? 109.963 86.333 85.337 1.00 88.03 667 TYR A CA 1
ATOM 5409 C C . TYR A 1 666 ? 108.454 86.277 85.162 1.00 88.38 667 TYR A C 1
ATOM 5410 O O . TYR A 1 666 ? 107.963 86.013 84.061 1.00 99.42 667 TYR A O 1
ATOM 5419 N N . ASN A 1 667 ? 107.700 86.513 86.236 1.00 91.81 668 ASN A N 1
ATOM 5420 C CA . ASN A 1 667 ? 106.246 86.488 86.137 1.00 98.52 668 ASN A CA 1
ATOM 5421 C C . ASN A 1 667 ? 105.733 87.627 85.269 1.00 99.27 668 ASN A C 1
ATOM 5422 O O . ASN A 1 667 ? 104.809 87.436 84.469 1.00 97.43 668 ASN A O 1
ATOM 5427 N N . LEU A 1 668 ? 106.319 88.820 85.409 1.00 96.29 669 LEU A N 1
ATOM 5428 C CA . LEU A 1 668 ? 105.916 89.935 84.562 1.00 88.91 669 LEU A CA 1
ATOM 5429 C C . LEU A 1 668 ? 106.176 89.626 83.095 1.00 101.22 669 LEU A C 1
ATOM 5430 O O . LEU A 1 668 ? 105.317 89.870 82.241 1.00 114.16 669 LEU A O 1
ATOM 5435 N N . LYS A 1 669 ? 107.347 89.065 82.785 1.00 98.07 670 LYS A N 1
ATOM 5436 C CA . LYS A 1 669 ? 107.657 88.729 81.399 1.00 100.78 670 LYS A CA 1
ATOM 5437 C C . LYS A 1 669 ? 106.769 87.601 80.886 1.00 104.26 670 LYS A C 1
ATOM 5438 O O . LYS A 1 669 ? 106.388 87.592 79.711 1.00 108.88 670 LYS A O 1
ATOM 5444 N N . LEU A 1 670 ? 106.428 86.642 81.749 1.00 95.94 671 LEU A N 1
ATOM 5445 C CA . LEU A 1 670 ? 105.551 85.549 81.343 1.00 90.28 671 LEU A CA 1
ATOM 5446 C C . LEU A 1 670 ? 104.162 86.064 80.996 1.00 100.06 671 LEU A C 1
ATOM 5447 O O . LEU A 1 670 ? 103.585 85.690 79.967 1.00 110.79 671 LEU A O 1
ATOM 5452 N N . VAL A 1 671 ? 103.608 86.931 81.846 1.00 90.72 672 VAL A N 1
ATOM 5453 C CA . VAL A 1 671 ? 102.299 87.505 81.558 1.00 91.49 672 VAL A CA 1
ATOM 5454 C C . VAL A 1 671 ? 102.368 88.391 80.320 1.00 89.21 672 VAL A C 1
ATOM 5455 O O . VAL A 1 671 ? 101.435 88.420 79.511 1.00 85.95 672 VAL A O 1
ATOM 5459 N N . TYR A 1 672 ? 103.475 89.117 80.148 1.00 90.66 673 TYR A N 1
ATOM 5460 C CA . TYR A 1 672 ? 103.668 89.925 78.948 1.00 91.11 673 TYR A CA 1
ATOM 5461 C C . TYR A 1 672 ? 103.617 89.061 77.695 1.00 95.50 673 TYR A C 1
ATOM 5462 O O . TYR A 1 672 ? 102.899 89.373 76.736 1.00 104.00 673 TYR A O 1
ATOM 5471 N N . ASN A 1 673 ? 104.372 87.961 77.692 1.00 102.11 674 ASN A N 1
ATOM 5472 C CA . ASN A 1 673 ? 104.401 87.076 76.533 1.00 102.48 674 ASN A CA 1
ATOM 5473 C C . ASN A 1 673 ? 103.036 86.457 76.277 1.00 105.54 674 ASN A C 1
ATOM 5474 O O . ASN A 1 673 ? 102.596 86.368 75.127 1.00 109.90 674 ASN A O 1
ATOM 5479 N N . PHE A 1 674 ? 102.351 86.022 77.337 1.00 106.37 675 PHE A N 1
ATOM 5480 C CA . PHE A 1 674 ? 101.034 85.414 77.174 1.00 108.53 675 PHE A CA 1
ATOM 5481 C C . PHE A 1 674 ? 100.032 86.409 76.595 1.00 112.41 675 PHE A C 1
ATOM 5482 O O . PHE A 1 674 ? 99.284 86.085 75.661 1.00 114.05 675 PHE A O 1
ATOM 5490 N N . VAL A 1 675 ? 100.026 87.637 77.118 1.00 93.25 676 VAL A N 1
ATOM 5491 C CA . VAL A 1 675 ? 99.102 88.655 76.635 1.00 91.32 676 VAL A CA 1
ATOM 5492 C C . VAL A 1 675 ? 99.399 89.005 75.183 1.00 92.99 676 VAL A C 1
ATOM 5493 O O . VAL A 1 675 ? 98.481 89.150 74.367 1.00 101.89 676 VAL A O 1
ATOM 5497 N N . ILE A 1 676 ? 100.681 89.142 74.833 1.00 88.60 677 ILE A N 1
ATOM 5498 C CA . ILE A 1 676 ? 101.037 89.432 73.447 1.00 92.94 677 ILE A CA 1
ATOM 5499 C C . ILE A 1 676 ? 100.608 88.288 72.536 1.00 101.97 677 ILE A C 1
ATOM 5500 O O . ILE A 1 676 ? 100.066 88.513 71.447 1.00 99.78 677 ILE A O 1
ATOM 5505 N N . ASN A 1 677 ? 100.835 87.045 72.969 1.00 112.56 678 ASN A N 1
ATOM 5506 C CA . ASN A 1 677 ? 100.430 85.888 72.182 1.00 103.79 678 ASN A CA 1
ATOM 5507 C C . ASN A 1 677 ? 98.923 85.808 72.003 1.00 105.41 678 ASN A C 1
ATOM 5508 O O . ASN A 1 677 ? 98.462 85.233 71.012 1.00 103.25 678 ASN A O 1
ATOM 5513 N N . LYS A 1 678 ? 98.143 86.362 72.929 1.00 111.15 679 LYS A N 1
ATOM 5514 C CA . LYS A 1 678 ? 96.700 86.420 72.744 1.00 111.10 679 LYS A CA 1
ATOM 5515 C C . LYS A 1 678 ? 96.256 87.611 71.902 1.00 112.72 679 LYS A C 1
ATOM 5516 O O . LYS A 1 678 ? 95.052 87.869 71.804 1.00 107.71 679 LYS A O 1
ATOM 5522 N N . GLY A 1 679 ? 97.192 88.341 71.297 1.00 118.49 680 GLY A N 1
ATOM 5523 C CA . GLY A 1 679 ? 96.863 89.405 70.376 1.00 113.64 680 GLY A CA 1
ATOM 5524 C C . GLY A 1 679 ? 96.657 90.768 70.999 1.00 114.34 680 GLY A C 1
ATOM 5525 O O . GLY A 1 679 ? 96.495 91.748 70.261 1.00 115.03 680 GLY A O 1
ATOM 5526 N N . TYR A 1 680 ? 96.655 90.867 72.323 1.00 113.16 681 TYR A N 1
ATOM 5527 C CA . TYR A 1 680 ? 96.491 92.154 72.981 1.00 109.34 681 TYR A CA 1
ATOM 5528 C C . TYR A 1 680 ? 97.798 92.934 72.952 1.00 110.22 681 TYR A C 1
ATOM 5529 O O . TYR A 1 680 ? 98.883 92.363 73.097 1.00 116.28 681 TYR A O 1
ATOM 5538 N N . GLY A 1 681 ? 97.690 94.244 72.762 1.00 97.34 682 GLY A N 1
ATOM 5539 C CA . GLY A 1 681 ? 98.850 95.108 72.802 1.00 96.94 682 GLY A CA 1
ATOM 5540 C C . GLY A 1 681 ? 99.165 95.563 74.215 1.00 98.30 682 GLY A C 1
ATOM 5541 O O . GLY A 1 681 ? 98.279 95.717 75.049 1.00 104.14 682 GLY A O 1
ATOM 5542 N N . ILE A 1 682 ? 100.451 95.776 74.477 1.00 100.63 683 ILE A N 1
ATOM 5543 C CA . ILE A 1 682 ? 100.932 96.202 75.786 1.00 100.98 683 ILE A CA 1
ATOM 5544 C C . ILE A 1 682 ? 101.703 97.502 75.615 1.00 101.25 683 ILE A C 1
ATOM 5545 O O . ILE A 1 682 ? 102.600 97.591 74.770 1.00 100.07 683 ILE A O 1
ATOM 5550 N N . LYS A 1 683 ? 101.352 98.504 76.418 1.00 92.11 684 LYS A N 1
ATOM 5551 C CA . LYS A 1 683 ? 101.947 99.831 76.323 1.00 81.94 684 LYS A CA 1
ATOM 5552 C C . LYS A 1 683 ? 103.078 100.056 77.315 1.00 93.80 684 LYS A C 1
ATOM 5553 O O . LYS A 1 683 ? 104.095 100.658 76.956 1.00 103.73 684 LYS A O 1
ATOM 5559 N N . TYR A 1 684 ? 102.932 99.591 78.553 1.00 104.61 685 TYR A N 1
ATOM 5560 C CA . TYR A 1 684 ? 103.902 99.893 79.593 1.00 101.92 685 TYR A CA 1
ATOM 5561 C C . TYR A 1 684 ? 103.872 98.799 80.649 1.00 101.68 685 TYR A C 1
ATOM 5562 O O . TYR A 1 684 ? 102.869 98.099 80.814 1.00 102.40 685 TYR A O 1
ATOM 5571 N N . GLY A 1 685 ? 104.985 98.649 81.350 1.00 108.91 686 GLY A N 1
ATOM 5572 C CA . GLY A 1 685 ? 105.069 97.706 82.449 1.00 111.71 686 GLY A CA 1
ATOM 5573 C C . GLY A 1 685 ? 105.949 98.258 83.547 1.00 115.88 686 GLY A C 1
ATOM 5574 O O . GLY A 1 685 ? 106.941 98.944 83.293 1.00 127.16 686 GLY A O 1
ATOM 5575 N N . ASP A 1 686 ? 105.572 97.948 84.786 1.00 120.83 687 ASP A N 1
ATOM 5576 C CA . ASP A 1 686 ? 106.296 98.468 85.946 1.00 123.24 687 ASP A CA 1
ATOM 5577 C C . ASP A 1 686 ? 106.169 97.454 87.078 1.00 120.40 687 ASP A C 1
ATOM 5578 O O . ASP A 1 686 ? 105.104 97.342 87.693 1.00 125.51 687 ASP A O 1
ATOM 5583 N N . THR A 1 687 ? 107.250 96.712 87.329 1.00 110.25 688 THR A N 1
ATOM 5584 C CA . THR A 1 687 ? 107.340 95.790 88.456 1.00 117.16 688 THR A CA 1
ATOM 5585 C C . THR A 1 687 ? 106.288 94.693 88.356 1.00 117.66 688 THR A C 1
ATOM 5586 O O . THR A 1 687 ? 106.616 93.523 88.136 1.00 115.33 688 THR A O 1
ATOM 5590 N N . ASP A 1 688 ? 105.022 95.068 88.522 1.00 132.23 689 ASP A N 1
ATOM 5591 C CA . ASP A 1 688 ? 103.910 94.131 88.443 1.00 131.13 689 ASP A CA 1
ATOM 5592 C C . ASP A 1 688 ? 102.775 94.590 87.546 1.00 129.50 689 ASP A C 1
ATOM 5593 O O . ASP A 1 688 ? 102.023 93.739 87.058 1.00 129.51 689 ASP A O 1
ATOM 5598 N N . SER A 1 689 ? 102.623 95.888 87.308 1.00 126.75 690 SER A N 1
ATOM 5599 C CA . SER A 1 689 ? 101.515 96.389 86.511 1.00 122.75 690 SER A CA 1
ATOM 5600 C C . SER A 1 689 ? 101.847 96.303 85.028 1.00 122.23 690 SER A C 1
ATOM 5601 O O . SER A 1 689 ? 102.934 96.703 84.599 1.00 128.37 690 SER A O 1
ATOM 5604 N N . LEU A 1 690 ? 100.906 95.770 84.251 1.00 101.40 691 LEU A N 1
ATOM 5605 C CA . LEU A 1 690 ? 100.990 95.733 82.798 1.00 96.19 691 LEU A CA 1
ATOM 5606 C C . LEU A 1 690 ? 99.816 96.509 82.224 1.00 100.23 691 LEU A C 1
ATOM 5607 O O . LEU A 1 690 ? 98.665 96.257 82.591 1.00 105.41 691 LEU A O 1
ATOM 5612 N N . TYR A 1 691 ? 100.098 97.438 81.319 1.00 97.85 692 TYR A N 1
ATOM 5613 C CA . TYR A 1 691 ? 99.063 98.258 80.704 1.00 103.41 692 TYR A CA 1
ATOM 5614 C C . TYR A 1 691 ? 98.783 97.694 79.316 1.00 106.27 692 TYR A C 1
ATOM 5615 O O . TYR A 1 691 ? 99.650 97.722 78.436 1.00 114.95 692 TYR A O 1
ATOM 5624 N N . ILE A 1 692 ? 97.567 97.186 79.129 1.00 102.74 693 ILE A N 1
ATOM 5625 C CA . ILE A 1 692 ? 97.207 96.339 78.000 1.00 102.09 693 ILE A CA 1
ATOM 5626 C C . ILE A 1 692 ? 96.079 96.997 77.219 1.00 102.94 693 ILE A C 1
ATOM 5627 O O . ILE A 1 692 ? 95.177 97.602 77.806 1.00 108.69 693 ILE A O 1
ATOM 5632 N N . THR A 1 693 ? 96.133 96.878 75.896 1.00 104.56 694 THR A N 1
ATOM 5633 C CA . THR A 1 693 ? 95.115 97.418 75.007 1.00 103.66 694 THR A CA 1
ATOM 5634 C C . THR A 1 693 ? 94.416 96.285 74.270 1.00 104.40 694 THR A C 1
ATOM 5635 O O . THR A 1 693 ? 95.050 95.301 73.880 1.00 110.39 694 THR A O 1
ATOM 5639 N N . CYS A 1 694 ? 93.109 96.426 74.081 1.00 118.68 695 CYS A N 1
ATOM 5640 C CA . CYS A 1 694 ? 92.371 95.423 73.338 1.00 125.07 695 CYS A CA 1
ATOM 5641 C C . CYS A 1 694 ? 92.721 95.509 71.854 1.00 128.69 695 CYS A C 1
ATOM 5642 O O . CYS A 1 694 ? 93.136 96.563 71.365 1.00 128.06 695 CYS A O 1
ATOM 5645 N N . PRO A 1 695 ? 92.582 94.408 71.119 1.00 132.44 696 PRO A N 1
ATOM 5646 C CA . PRO A 1 695 ? 92.723 94.483 69.662 1.00 129.37 696 PRO A CA 1
ATOM 5647 C C . PRO A 1 695 ? 91.616 95.333 69.060 1.00 133.95 696 PRO A C 1
ATOM 5648 O O . PRO A 1 695 ? 90.510 95.423 69.598 1.00 140.46 696 PRO A O 1
ATOM 5652 N N . ASP A 1 696 ? 91.929 95.967 67.928 1.00 134.07 697 ASP A N 1
ATOM 5653 C CA . ASP A 1 696 ? 90.961 96.850 67.284 1.00 136.50 697 ASP A CA 1
ATOM 5654 C C . ASP A 1 696 ? 89.717 96.096 66.838 1.00 134.77 697 ASP A C 1
ATOM 5655 O O . ASP A 1 696 ? 88.622 96.672 66.809 1.00 135.40 697 ASP A O 1
ATOM 5660 N N . SER A 1 697 ? 89.861 94.814 66.493 1.00 134.61 698 SER A N 1
ATOM 5661 C CA . SER A 1 697 ? 88.712 94.029 66.052 1.00 134.44 698 SER A CA 1
ATOM 5662 C C . SER A 1 697 ? 87.614 94.019 67.107 1.00 131.98 698 SER A C 1
ATOM 5663 O O . SER A 1 697 ? 86.425 94.103 66.778 1.00 132.24 698 SER A O 1
ATOM 5666 N N . LEU A 1 698 ? 87.998 93.940 68.382 1.00 127.79 699 LEU A N 1
ATOM 5667 C CA . LEU A 1 698 ? 87.017 93.915 69.460 1.00 129.42 699 LEU A CA 1
ATOM 5668 C C . LEU A 1 698 ? 86.171 95.181 69.480 1.00 131.34 699 LEU A C 1
ATOM 5669 O O . LEU A 1 698 ? 85.025 95.153 69.943 1.00 133.57 699 LEU A O 1
ATOM 5674 N N . TYR A 1 699 ? 86.704 96.293 68.976 1.00 128.17 700 TYR A N 1
ATOM 5675 C CA . TYR A 1 699 ? 85.964 97.545 68.914 1.00 128.35 700 TYR A CA 1
ATOM 5676 C C . TYR A 1 699 ? 85.403 97.826 67.528 1.00 135.75 700 TYR A C 1
ATOM 5677 O O . TYR A 1 699 ? 84.990 98.958 67.259 1.00 136.49 700 TYR A O 1
ATOM 5686 N N . THR A 1 700 ? 85.387 96.830 66.640 1.00 154.17 701 THR A N 1
ATOM 5687 C CA . THR A 1 700 ? 84.945 97.063 65.269 1.00 152.70 701 THR A CA 1
ATOM 5688 C C . THR A 1 700 ? 83.482 97.491 65.222 1.00 149.19 701 THR A C 1
ATOM 5689 O O . THR A 1 700 ? 83.160 98.613 64.813 1.00 148.53 701 THR A O 1
ATOM 5693 N N . GLU A 1 701 ? 82.582 96.609 65.668 1.00 156.22 702 GLU A N 1
ATOM 5694 C CA . GLU A 1 701 ? 81.154 96.815 65.441 1.00 158.60 702 GLU A CA 1
ATOM 5695 C C . GLU A 1 701 ? 80.671 98.123 66.056 1.00 158.25 702 GLU A C 1
ATOM 5696 O O . GLU A 1 701 ? 79.949 98.890 65.406 1.00 159.53 702 GLU A O 1
ATOM 5702 N N . VAL A 1 702 ? 81.082 98.413 67.292 1.00 143.86 703 VAL A N 1
ATOM 5703 C CA . VAL A 1 702 ? 80.670 99.659 67.929 1.00 141.22 703 VAL A CA 1
ATOM 5704 C C . VAL A 1 702 ? 81.186 100.851 67.137 1.00 139.00 703 VAL A C 1
ATOM 5705 O O . VAL A 1 702 ? 80.461 101.831 66.919 1.00 137.51 703 VAL A O 1
ATOM 5709 N N . THR A 1 703 ? 82.432 100.773 66.660 1.00 143.49 704 THR A N 1
ATOM 5710 C CA . THR A 1 703 ? 82.952 101.820 65.790 1.00 144.01 704 THR A CA 1
ATOM 5711 C C . THR A 1 703 ? 82.073 101.978 64.560 1.00 144.65 704 THR A C 1
ATOM 5712 O O . THR A 1 703 ? 81.789 103.103 64.130 1.00 146.28 704 THR A O 1
ATOM 5716 N N . ASP A 1 704 ? 81.607 100.856 64.003 1.00 159.74 705 ASP A N 1
ATOM 5717 C CA . ASP A 1 704 ? 80.708 100.915 62.857 1.00 161.92 705 ASP A CA 1
ATOM 5718 C C . ASP A 1 704 ? 79.491 101.774 63.166 1.00 161.36 705 ASP A C 1
ATOM 5719 O O . ASP A 1 704 ? 79.040 102.550 62.315 1.00 161.81 705 ASP A O 1
ATOM 5724 N N . ALA A 1 705 ? 78.964 101.670 64.389 1.00 156.14 706 ALA A N 1
ATOM 5725 C CA . ALA A 1 705 ? 77.851 102.526 64.782 1.00 154.63 706 ALA A CA 1
ATOM 5726 C C . ALA A 1 705 ? 78.228 103.993 64.634 1.00 155.53 706 ALA A C 1
ATOM 5727 O O . ALA A 1 705 ? 77.517 104.768 63.982 1.00 154.94 706 ALA A O 1
ATOM 5729 N N . TYR A 1 706 ? 79.374 104.383 65.198 1.00 156.18 707 TYR A N 1
ATOM 5730 C CA . TYR A 1 706 ? 79.850 105.746 65.010 1.00 154.02 707 TYR A CA 1
ATOM 5731 C C . TYR A 1 706 ? 80.129 106.027 63.542 1.00 155.29 707 TYR A C 1
ATOM 5732 O O . TYR A 1 706 ? 79.957 107.160 63.082 1.00 156.99 707 TYR A O 1
ATOM 5741 N N . LEU A 1 707 ? 80.550 105.007 62.791 1.00 152.70 708 LEU A N 1
ATOM 5742 C CA . LEU A 1 707 ? 80.750 105.186 61.360 1.00 151.98 708 LEU A CA 1
ATOM 5743 C C . LEU A 1 707 ? 79.425 105.325 60.624 1.00 152.27 708 LEU A C 1
ATOM 5744 O O . LEU A 1 707 ? 79.371 105.955 59.562 1.00 150.46 708 LEU A O 1
ATOM 5749 N N . ASN A 1 708 ? 78.350 104.755 61.167 1.00 164.65 709 ASN A N 1
ATOM 5750 C CA . ASN A 1 708 ? 77.051 104.794 60.510 1.00 165.33 709 ASN A CA 1
ATOM 5751 C C . ASN A 1 708 ? 76.189 105.964 60.962 1.00 163.22 709 ASN A C 1
ATOM 5752 O O . ASN A 1 708 ? 75.071 106.120 60.460 1.00 161.92 709 ASN A O 1
ATOM 5757 N N . SER A 1 709 ? 76.673 106.785 61.887 1.00 160.32 710 SER A N 1
ATOM 5758 C CA . SER A 1 709 ? 75.952 107.960 62.342 1.00 160.32 710 SER A CA 1
ATOM 5759 C C . SER A 1 709 ? 76.533 109.208 61.683 1.00 161.52 710 SER A C 1
ATOM 5760 O O . SER A 1 709 ? 77.456 109.143 60.868 1.00 160.87 710 SER A O 1
ATOM 5763 N N . GLN A 1 710 ? 75.981 110.365 62.045 1.00 165.89 711 GLN A N 1
ATOM 5764 C CA . GLN A 1 710 ? 76.508 111.630 61.555 1.00 166.53 711 GLN A CA 1
ATOM 5765 C C . GLN A 1 710 ? 77.701 112.118 62.364 1.00 167.96 711 GLN A C 1
ATOM 5766 O O . GLN A 1 710 ? 78.232 113.194 62.066 1.00 168.39 711 GLN A O 1
ATOM 5772 N N . LYS A 1 711 ? 78.119 111.359 63.378 1.00 165.73 712 LYS A N 1
ATOM 5773 C CA . LYS A 1 711 ? 79.355 111.605 64.113 1.00 164.88 712 LYS A CA 1
ATOM 5774 C C . LYS A 1 711 ? 79.371 112.965 64.798 1.00 165.56 712 LYS A C 1
ATOM 5775 O O . LYS A 1 711 ? 80.257 113.783 64.536 1.00 166.70 712 LYS A O 1
ATOM 5781 N N . THR A 1 712 ? 78.401 113.219 65.671 1.00 159.96 713 THR A N 1
ATOM 5782 C CA . THR A 1 712 ? 78.463 114.413 66.496 1.00 157.58 713 THR A CA 1
ATOM 5783 C C . THR A 1 712 ? 79.405 114.183 67.675 1.00 155.37 713 THR A C 1
ATOM 5784 O O . THR A 1 712 ? 79.963 113.097 67.862 1.00 156.72 713 THR A O 1
ATOM 5788 N N . ILE A 1 713 ? 79.583 115.232 68.479 1.00 144.14 714 ILE A N 1
ATOM 5789 C CA . ILE A 1 713 ? 80.445 115.125 69.652 1.00 147.14 714 ILE A CA 1
ATOM 5790 C C . ILE A 1 713 ? 79.887 114.099 70.629 1.00 148.56 714 ILE A C 1
ATOM 5791 O O . ILE A 1 713 ? 80.628 113.273 71.180 1.00 150.18 714 ILE A O 1
ATOM 5796 N N . LYS A 1 714 ? 78.571 114.126 70.856 1.00 149.48 715 LYS A N 1
ATOM 5797 C CA . LYS A 1 714 ? 77.976 113.177 71.789 1.00 149.10 715 LYS A CA 1
ATOM 5798 C C . LYS A 1 714 ? 78.019 111.760 71.231 1.00 151.65 715 LYS A C 1
ATOM 5799 O O . LYS A 1 714 ? 78.110 110.791 71.992 1.00 151.23 715 LYS A O 1
ATOM 5805 N N . HIS A 1 715 ? 77.970 111.615 69.902 1.00 152.87 716 HIS A N 1
ATOM 5806 C CA . HIS A 1 715 ? 78.156 110.295 69.307 1.00 151.37 716 HIS A CA 1
ATOM 5807 C C . HIS A 1 715 ? 79.522 109.721 69.658 1.00 150.33 716 HIS A C 1
ATOM 5808 O O . HIS A 1 715 ? 79.630 108.554 70.050 1.00 149.21 716 HIS A O 1
ATOM 5815 N N . TYR A 1 716 ? 80.580 110.526 69.534 1.00 141.39 717 TYR A N 1
ATOM 5816 C CA . TYR A 1 716 ? 81.910 110.018 69.850 1.00 139.74 717 TYR A CA 1
ATOM 5817 C C . TYR A 1 716 ? 82.077 109.799 71.347 1.00 136.28 717 TYR A C 1
ATOM 5818 O O . TYR A 1 716 ? 82.770 108.866 71.768 1.00 137.21 717 TYR A O 1
ATOM 5827 N N . GLU A 1 717 ? 81.456 110.649 72.170 1.00 136.08 718 GLU A N 1
ATOM 5828 C CA . GLU A 1 717 ? 81.490 110.421 73.611 1.00 137.44 718 GLU A CA 1
ATOM 5829 C C . GLU A 1 717 ? 80.834 109.092 73.966 1.00 143.69 718 GLU A C 1
ATOM 5830 O O . GLU A 1 717 ? 81.380 108.307 74.751 1.00 144.79 718 GLU A O 1
ATOM 5836 N N . GLN A 1 718 ? 79.672 108.811 73.371 1.00 146.89 719 GLN A N 1
ATOM 5837 C CA . GLN A 1 718 ? 79.028 107.522 73.584 1.00 145.43 719 GLN A CA 1
ATOM 5838 C C . GLN A 1 718 ? 79.913 106.383 73.104 1.00 145.97 719 GLN A C 1
ATOM 5839 O O . GLN A 1 718 ? 80.068 105.381 73.808 1.00 145.07 719 GLN A O 1
ATOM 5845 N N . LEU A 1 719 ? 80.503 106.529 71.914 1.00 140.88 720 LEU A N 1
ATOM 5846 C CA . LEU A 1 719 ? 81.364 105.486 71.367 1.00 139.64 720 LEU A CA 1
ATOM 5847 C C . LEU A 1 719 ? 82.506 105.177 72.320 1.00 137.71 720 LEU A C 1
ATOM 5848 O O . LEU A 1 719 ? 82.823 104.011 72.571 1.00 140.88 720 LEU A O 1
ATOM 5853 N N . CYS A 1 720 ? 83.127 106.220 72.871 1.00 135.90 721 CYS A N 1
ATOM 5854 C CA . CYS A 1 720 ? 84.132 106.023 73.907 1.00 134.67 721 CYS A CA 1
ATOM 5855 C C . CYS A 1 720 ? 83.542 105.324 75.122 1.00 134.89 721 CYS A C 1
ATOM 5856 O O . CYS A 1 720 ? 84.221 104.512 75.760 1.00 141.20 721 CYS A O 1
ATOM 5859 N N . HIS A 1 721 ? 82.284 105.620 75.456 1.00 133.24 722 HIS A N 1
ATOM 5860 C CA . HIS A 1 721 ? 81.653 104.972 76.603 1.00 136.85 722 HIS A CA 1
ATOM 5861 C C . HIS A 1 721 ? 81.585 103.458 76.418 1.00 140.20 722 HIS A C 1
ATOM 5862 O O . HIS A 1 721 ? 82.034 102.694 77.284 1.00 141.28 722 HIS A O 1
ATOM 5869 N N . GLU A 1 722 ? 81.037 102.994 75.287 1.00 143.08 723 GLU A N 1
ATOM 5870 C CA . GLU A 1 722 ? 80.976 101.535 75.155 1.00 144.74 723 GLU A CA 1
ATOM 5871 C C . GLU A 1 722 ? 82.333 100.941 74.804 1.00 141.50 723 GLU A C 1
ATOM 5872 O O . GLU A 1 722 ? 82.544 99.751 75.044 1.00 140.34 723 GLU A O 1
ATOM 5878 N N . LYS A 1 723 ? 83.266 101.734 74.273 1.00 124.33 724 LYS A N 1
ATOM 5879 C CA . LYS A 1 723 ? 84.633 101.245 74.140 1.00 122.47 724 LYS A CA 1
ATOM 5880 C C . LYS A 1 723 ? 85.229 100.948 75.507 1.00 119.58 724 LYS A C 1
ATOM 5881 O O . LYS A 1 723 ? 85.895 99.925 75.695 1.00 119.48 724 LYS A O 1
ATOM 5887 N N . VAL A 1 724 ? 84.973 101.819 76.483 1.00 117.73 725 VAL A N 1
ATOM 5888 C CA . VAL A 1 724 ? 85.465 101.586 77.835 1.00 117.49 725 VAL A CA 1
ATOM 5889 C C . VAL A 1 724 ? 84.744 100.404 78.476 1.00 124.79 725 VAL A C 1
ATOM 5890 O O . VAL A 1 724 ? 85.356 99.611 79.199 1.00 128.08 725 VAL A O 1
ATOM 5894 N N . LEU A 1 725 ? 83.437 100.263 78.229 1.00 135.08 726 LEU A N 1
ATOM 5895 C CA . LEU A 1 725 ? 82.719 99.093 78.745 1.00 135.01 726 LEU A CA 1
ATOM 5896 C C . LEU A 1 725 ? 83.284 97.795 78.176 1.00 132.91 726 LEU A C 1
ATOM 5897 O O . LEU A 1 725 ? 83.519 96.823 78.912 1.00 130.24 726 LEU A O 1
ATOM 5902 N N . LEU A 1 726 ? 83.486 97.753 76.857 1.00 124.33 727 LEU A N 1
ATOM 5903 C CA . LEU A 1 726 ? 84.050 96.567 76.228 1.00 123.29 727 LEU A CA 1
ATOM 5904 C C . LEU A 1 726 ? 85.457 96.307 76.737 1.00 122.34 727 LEU A C 1
ATOM 5905 O O . LEU A 1 726 ? 85.851 95.154 76.930 1.00 120.62 727 LEU A O 1
ATOM 5910 N N . SER A 1 727 ? 86.171 97.365 77.035 1.00 124.63 728 SER A N 1
ATOM 5911 C CA . SER A 1 727 ? 87.483 97.195 77.577 1.00 124.54 728 SER A CA 1
ATOM 5912 C C . SER A 1 727 ? 87.343 96.497 78.886 1.00 123.57 728 SER A C 1
ATOM 5913 O O . SER A 1 727 ? 87.930 95.445 79.095 1.00 125.54 728 SER A O 1
ATOM 5916 N N . MET A 1 728 ? 86.547 97.063 79.771 1.00 122.20 729 MET A N 1
ATOM 5917 C CA . MET A 1 728 ? 86.422 96.515 81.117 1.00 123.83 729 MET A CA 1
ATOM 5918 C C . MET A 1 728 ? 86.062 95.037 81.076 1.00 129.99 729 MET A C 1
ATOM 5919 O O . MET A 1 728 ? 86.674 94.221 81.773 1.00 134.08 729 MET A O 1
ATOM 5924 N N . LYS A 1 729 ? 85.084 94.665 80.248 1.00 129.92 730 LYS A N 1
ATOM 5925 C CA . LYS A 1 729 ? 84.671 93.262 80.225 1.00 131.38 730 LYS A CA 1
ATOM 5926 C C . LYS A 1 729 ? 85.745 92.372 79.599 1.00 132.55 730 LYS A C 1
ATOM 5927 O O . LYS A 1 729 ? 86.001 91.260 80.086 1.00 127.77 730 LYS A O 1
ATOM 5933 N N . ALA A 1 730 ? 86.395 92.845 78.532 1.00 129.87 731 ALA A N 1
ATOM 5934 C CA . ALA A 1 730 ? 87.447 92.064 77.894 1.00 124.89 731 ALA A CA 1
ATOM 5935 C C . ALA A 1 730 ? 88.639 91.885 78.821 1.00 121.94 731 ALA A C 1
ATOM 5936 O O . ALA A 1 730 ? 89.221 90.799 78.884 1.00 119.53 731 ALA A O 1
ATOM 5938 N N . MET A 1 731 ? 89.026 92.940 79.543 1.00 115.11 732 MET A N 1
ATOM 5939 C CA . MET A 1 731 ? 90.093 92.808 80.525 1.00 114.06 732 MET A CA 1
ATOM 5940 C C . MET A 1 731 ? 89.679 91.958 81.713 1.00 117.38 732 MET A C 1
ATOM 5941 O O . MET A 1 731 ? 90.530 91.304 82.309 1.00 127.87 732 MET A O 1
ATOM 5946 N N . SER A 1 732 ? 88.395 91.928 82.069 1.00 110.05 733 SER A N 1
ATOM 5947 C CA . SER A 1 732 ? 87.970 91.004 83.115 1.00 115.39 733 SER A CA 1
ATOM 5948 C C . SER A 1 732 ? 88.152 89.559 82.665 1.00 119.25 733 SER A C 1
ATOM 5949 O O . SER A 1 732 ? 88.703 88.726 83.398 1.00 120.63 733 SER A O 1
ATOM 5952 N N . THR A 1 733 ? 87.708 89.251 81.444 1.00 120.49 734 THR A N 1
ATOM 5953 C CA . THR A 1 733 ? 87.885 87.902 80.913 1.00 121.94 734 THR A CA 1
ATOM 5954 C C . THR A 1 733 ? 89.363 87.556 80.763 1.00 124.14 734 THR A C 1
ATOM 5955 O O . THR A 1 733 ? 89.791 86.448 81.110 1.00 122.52 734 THR A O 1
ATOM 5959 N N . LEU A 1 734 ? 90.158 88.498 80.252 1.00 120.57 735 LEU A N 1
ATOM 5960 C CA . LEU A 1 734 ? 91.588 88.270 80.084 1.00 114.99 735 LEU A CA 1
ATOM 5961 C C . LEU A 1 734 ? 92.278 88.106 81.430 1.00 112.10 735 LEU A C 1
ATOM 5962 O O . LEU A 1 734 ? 93.213 87.315 81.560 1.00 110.68 735 LEU A O 1
ATOM 5967 N N . CYS A 1 735 ? 91.834 88.853 82.440 1.00 115.29 736 CYS A N 1
ATOM 5968 C CA . CYS A 1 735 ? 92.387 88.716 83.779 1.00 113.85 736 CYS A CA 1
ATOM 5969 C C . CYS A 1 735 ? 92.089 87.341 84.352 1.00 123.92 736 CYS A C 1
ATOM 5970 O O . CYS A 1 735 ? 92.961 86.714 84.959 1.00 136.98 736 CYS A O 1
ATOM 5973 N N . ALA A 1 736 ? 90.861 86.853 84.162 1.00 123.78 737 ALA A N 1
ATOM 5974 C CA . ALA A 1 736 ? 90.539 85.502 84.613 1.00 127.86 737 ALA A CA 1
ATOM 5975 C C . ALA A 1 736 ? 91.390 84.464 83.890 1.00 129.86 737 ALA A C 1
ATOM 5976 O O . ALA A 1 736 ? 91.924 83.537 84.516 1.00 129.78 737 ALA A O 1
ATOM 5978 N N . GLU A 1 737 ? 91.538 84.612 82.572 1.00 124.84 738 GLU A N 1
ATOM 5979 C CA . GLU A 1 737 ? 92.345 83.669 81.803 1.00 120.89 738 GLU A CA 1
ATOM 5980 C C . GLU A 1 737 ? 93.807 83.706 82.234 1.00 119.11 738 GLU A C 1
ATOM 5981 O O . GLU A 1 737 ? 94.456 82.661 82.344 1.00 115.65 738 GLU A O 1
ATOM 5987 N N . VAL A 1 738 ? 94.339 84.902 82.484 1.00 119.46 739 VAL A N 1
ATOM 5988 C CA . VAL A 1 738 ? 95.733 85.041 82.886 1.00 122.39 739 VAL A CA 1
ATOM 5989 C C . VAL A 1 738 ? 95.943 84.475 84.283 1.00 118.83 739 VAL A C 1
ATOM 5990 O O . VAL A 1 738 ? 96.974 83.857 84.568 1.00 122.91 739 VAL A O 1
ATOM 5994 N N . ASN A 1 739 ? 94.974 84.676 85.178 1.00 113.31 740 ASN A N 1
ATOM 5995 C CA . ASN A 1 739 ? 95.064 84.079 86.505 1.00 113.70 740 ASN A CA 1
ATOM 5996 C C . ASN A 1 739 ? 95.055 82.560 86.421 1.00 119.83 740 ASN A C 1
ATOM 5997 O O . ASN A 1 739 ? 95.815 81.888 87.127 1.00 124.72 740 ASN A O 1
ATOM 6002 N N . GLU A 1 740 ? 94.204 82.000 85.558 1.00 112.23 741 GLU A N 1
ATOM 6003 C CA . GLU A 1 740 ? 94.200 80.552 85.370 1.00 113.75 741 GLU A CA 1
ATOM 6004 C C . GLU A 1 740 ? 95.526 80.067 84.792 1.00 116.03 741 GLU A C 1
ATOM 6005 O O . GLU A 1 740 ? 96.045 79.019 85.194 1.00 114.99 741 GLU A O 1
ATOM 6011 N N . TYR A 1 741 ? 96.084 80.819 83.842 1.00 110.53 742 TYR A N 1
ATOM 6012 C CA . TYR A 1 741 ? 97.373 80.459 83.260 1.00 109.44 742 TYR A CA 1
ATOM 6013 C C . TYR A 1 741 ? 98.477 80.480 84.311 1.00 110.49 742 TYR A C 1
ATOM 6014 O O . TYR A 1 741 ? 99.320 79.578 84.356 1.00 109.15 742 TYR A O 1
ATOM 6023 N N . LEU A 1 742 ? 98.480 81.500 85.170 1.00 106.01 743 LEU A N 1
ATOM 6024 C CA . LEU A 1 742 ? 99.468 81.573 86.240 1.00 102.94 743 LEU A CA 1
ATOM 6025 C C . LEU A 1 742 ? 99.285 80.435 87.235 1.00 111.87 743 LEU A C 1
ATOM 6026 O O . LEU A 1 742 ? 100.266 79.879 87.743 1.00 125.65 743 LEU A O 1
ATOM 6031 N N . ARG A 1 743 ? 98.033 80.086 87.538 1.00 109.83 744 ARG A N 1
ATOM 6032 C CA . ARG A 1 743 ? 97.771 78.960 88.427 1.00 111.17 744 ARG A CA 1
ATOM 6033 C C . ARG A 1 743 ? 98.297 77.661 87.835 1.00 114.65 744 ARG A C 1
ATOM 6034 O O . ARG A 1 743 ? 98.866 76.829 88.549 1.00 116.96 744 ARG A O 1
ATOM 6042 N N . GLN A 1 744 ? 98.110 77.467 86.529 1.00 108.57 745 GLN A N 1
ATOM 6043 C CA . GLN A 1 744 ? 98.661 76.285 85.876 1.00 106.53 745 GLN A CA 1
ATOM 6044 C C . GLN A 1 744 ? 100.183 76.317 85.856 1.00 105.57 745 GLN A C 1
ATOM 6045 O O . GLN A 1 744 ? 100.826 75.264 85.937 1.00 107.59 745 GLN A O 1
ATOM 6051 N N . ASP A 1 745 ? 100.773 77.508 85.749 1.00 111.85 746 ASP A N 1
ATOM 6052 C CA . ASP A 1 745 ? 102.225 77.616 85.661 1.00 117.18 746 ASP A CA 1
ATOM 6053 C C . ASP A 1 745 ? 102.886 77.331 87.005 1.00 117.01 746 ASP A C 1
ATOM 6054 O O . ASP A 1 745 ? 103.663 76.379 87.139 1.00 113.18 746 ASP A O 1
ATOM 6059 N N . ASN A 1 746 ? 102.590 78.147 88.015 1.00 111.18 747 ASN A N 1
ATOM 6060 C CA . ASN A 1 746 ? 103.263 78.028 89.302 1.00 107.97 747 ASN A CA 1
ATOM 6061 C C . ASN A 1 746 ? 102.574 77.067 90.263 1.00 113.45 747 ASN A C 1
ATOM 6062 O O . ASN A 1 746 ? 103.151 76.746 91.307 1.00 117.21 747 ASN A O 1
ATOM 6067 N N . GLY A 1 747 ? 101.370 76.600 89.944 1.00 102.96 748 GLY A N 1
ATOM 6068 C CA . GLY A 1 747 ? 100.690 75.623 90.768 1.00 103.28 748 GLY A CA 1
ATOM 6069 C C . GLY A 1 747 ? 99.906 76.180 91.936 1.00 107.99 748 GLY A C 1
ATOM 6070 O O . GLY A 1 747 ? 99.259 75.403 92.649 1.00 106.91 748 GLY A O 1
ATOM 6071 N N . THR A 1 748 ? 99.937 77.492 92.158 1.00 108.55 749 THR A N 1
ATOM 6072 C CA . THR A 1 748 ? 99.231 78.111 93.269 1.00 107.33 749 THR A CA 1
ATOM 6073 C C . THR A 1 748 ? 98.355 79.244 92.756 1.00 109.84 749 THR A C 1
ATOM 6074 O O . THR A 1 748 ? 98.554 79.766 91.656 1.00 113.27 749 THR A O 1
ATOM 6078 N N . SER A 1 749 ? 97.375 79.620 93.573 1.00 101.45 750 SER A N 1
ATOM 6079 C CA . SER A 1 749 ? 96.465 80.710 93.257 1.00 97.30 750 SER A CA 1
ATOM 6080 C C . SER A 1 749 ? 96.880 82.032 93.887 1.00 102.69 750 SER A C 1
ATOM 6081 O O . SER A 1 749 ? 96.137 83.012 93.779 1.00 114.04 750 SER A O 1
ATOM 6084 N N . TYR A 1 750 ? 98.037 82.080 94.550 1.00 98.14 751 TYR A N 1
ATOM 6085 C CA . TYR A 1 750 ? 98.480 83.321 95.179 1.00 102.20 751 TYR A CA 1
ATOM 6086 C C . TYR A 1 750 ? 98.753 84.403 94.143 1.00 104.28 751 TYR A C 1
ATOM 6087 O O . TYR A 1 750 ? 98.409 85.572 94.351 1.00 103.44 751 TYR A O 1
ATOM 6096 N N . LEU A 1 751 ? 99.372 84.035 93.025 1.00 99.81 752 LEU A N 1
ATOM 6097 C CA . LEU A 1 751 ? 99.701 84.990 91.971 1.00 94.71 752 LEU A CA 1
ATOM 6098 C C . LEU A 1 751 ? 98.443 85.261 91.160 1.00 105.20 752 LEU A C 1
ATOM 6099 O O . LEU A 1 751 ? 98.054 84.463 90.305 1.00 109.39 752 LEU A O 1
ATOM 6104 N N . ARG A 1 752 ? 97.799 86.392 91.429 1.00 112.32 753 ARG A N 1
ATOM 6105 C CA . ARG A 1 752 ? 96.573 86.778 90.750 1.00 109.58 753 ARG A CA 1
ATOM 6106 C C . ARG A 1 752 ? 96.713 88.178 90.176 1.00 109.85 753 ARG A C 1
ATOM 6107 O O . ARG A 1 752 ? 97.231 89.084 90.837 1.00 110.73 753 ARG A O 1
ATOM 6115 N N . MET A 1 753 ? 96.247 88.347 88.946 1.00 113.50 754 MET A N 1
ATOM 6116 C CA . MET A 1 753 ? 96.153 89.662 88.337 1.00 109.78 754 MET A CA 1
ATOM 6117 C C . MET A 1 753 ? 94.833 90.299 88.744 1.00 112.85 754 MET A C 1
ATOM 6118 O O . MET A 1 753 ? 93.877 89.608 89.106 1.00 119.16 754 MET A O 1
ATOM 6123 N N . ALA A 1 754 ? 94.783 91.627 88.688 1.00 105.57 755 ALA A N 1
ATOM 6124 C CA . ALA A 1 754 ? 93.584 92.348 89.086 1.00 106.84 755 ALA A CA 1
ATOM 6125 C C . ALA A 1 754 ? 93.414 93.596 88.239 1.00 104.19 755 ALA A C 1
ATOM 6126 O O . ALA A 1 754 ? 94.381 94.319 87.980 1.00 107.53 755 ALA A O 1
ATOM 6128 N N . TYR A 1 755 ? 92.178 93.828 87.809 1.00 117.72 756 TYR A N 1
ATOM 6129 C CA . TYR A 1 755 ? 91.809 95.065 87.141 1.00 117.46 756 TYR A CA 1
ATOM 6130 C C . TYR A 1 755 ? 91.443 96.124 88.170 1.00 122.94 756 TYR A C 1
ATOM 6131 O O . TYR A 1 755 ? 90.721 95.846 89.132 1.00 128.23 756 TYR A O 1
ATOM 6140 N N . GLU A 1 756 ? 91.944 97.338 87.970 1.00 123.23 757 GLU A N 1
ATOM 6141 C CA . GLU A 1 756 ? 91.696 98.432 88.899 1.00 127.17 757 GLU A CA 1
ATOM 6142 C C . GLU A 1 756 ? 91.049 99.643 88.243 1.00 124.76 757 GLU A C 1
ATOM 6143 O O . GLU A 1 756 ? 90.031 100.130 88.747 1.00 122.39 757 GLU A O 1
ATOM 6149 N N . GLU A 1 757 ? 91.575 100.140 87.125 1.00 116.55 758 GLU A N 1
ATOM 6150 C CA . GLU A 1 757 ? 90.804 101.106 86.350 1.00 117.88 758 GLU A CA 1
ATOM 6151 C C . GLU A 1 757 ? 91.175 100.958 84.881 1.00 117.28 758 GLU A C 1
ATOM 6152 O O . GLU A 1 757 ? 92.014 100.135 84.506 1.00 117.42 758 GLU A O 1
ATOM 6158 N N . VAL A 1 758 ? 90.518 101.761 84.051 1.00 101.96 759 VAL A N 1
ATOM 6159 C CA . VAL A 1 758 ? 90.773 101.837 82.620 1.00 95.90 759 VAL A CA 1
ATOM 6160 C C . VAL A 1 758 ? 91.219 103.253 82.300 1.00 102.94 759 VAL A C 1
ATOM 6161 O O . VAL A 1 758 ? 90.540 104.217 82.669 1.00 111.06 759 VAL A O 1
ATOM 6165 N N . LEU A 1 759 ? 92.354 103.381 81.623 1.00 100.70 760 LEU A N 1
ATOM 6166 C CA . LEU A 1 759 ? 92.861 104.669 81.158 1.00 87.15 760 LEU A CA 1
ATOM 6167 C C . LEU A 1 759 ? 92.705 104.705 79.640 1.00 95.67 760 LEU A C 1
ATOM 6168 O O . LEU A 1 759 ? 93.627 104.358 78.902 1.00 106.08 760 LEU A O 1
ATOM 6173 N N . PHE A 1 760 ? 91.523 105.136 79.170 1.00 119.52 761 PHE A N 1
ATOM 6174 C CA . PHE A 1 760 ? 91.286 105.135 77.726 1.00 126.31 761 PHE A CA 1
ATOM 6175 C C . PHE A 1 760 ? 92.101 106.214 77.024 1.00 135.24 761 PHE A C 1
ATOM 6176 O O . PHE A 1 760 ? 92.881 105.881 76.115 1.00 139.16 761 PHE A O 1
ATOM 6184 N N . PRO A 1 761 ? 91.984 107.511 77.373 1.00 110.51 762 PRO A N 1
ATOM 6185 C CA . PRO A 1 761 ? 92.991 108.460 76.889 1.00 98.50 762 PRO A CA 1
ATOM 6186 C C . PRO A 1 761 ? 94.186 108.440 77.823 1.00 99.76 762 PRO A C 1
ATOM 6187 O O . PRO A 1 761 ? 94.064 108.824 78.990 1.00 103.76 762 PRO A O 1
ATOM 6191 N N . VAL A 1 762 ? 95.337 107.969 77.356 1.00 98.28 763 VAL A N 1
ATOM 6192 C CA . VAL A 1 762 ? 96.466 107.741 78.252 1.00 88.90 763 VAL A CA 1
ATOM 6193 C C . VAL A 1 762 ? 97.760 108.108 77.542 1.00 98.35 763 VAL A C 1
ATOM 6194 O O . VAL A 1 762 ? 97.950 107.791 76.365 1.00 109.81 763 VAL A O 1
ATOM 6198 N N . CYS A 1 763 ? 98.651 108.787 78.257 1.00 103.36 764 CYS A N 1
ATOM 6199 C CA . CYS A 1 763 ? 99.945 109.180 77.720 1.00 105.81 764 CYS A CA 1
ATOM 6200 C C . CYS A 1 763 ? 101.043 108.617 78.608 1.00 110.34 764 CYS A C 1
ATOM 6201 O O . CYS A 1 763 ? 101.068 108.881 79.816 1.00 115.54 764 CYS A O 1
ATOM 6204 N N . PHE A 1 764 ? 101.940 107.839 78.008 1.00 89.54 765 PHE A N 1
ATOM 6205 C CA . PHE A 1 764 ? 103.144 107.353 78.670 1.00 81.24 765 PHE A CA 1
ATOM 6206 C C . PHE A 1 764 ? 104.316 108.160 78.126 1.00 98.29 765 PHE A C 1
ATOM 6207 O O . PHE A 1 764 ? 104.611 108.103 76.926 1.00 103.10 765 PHE A O 1
ATOM 6215 N N . THR A 1 765 ? 104.974 108.924 78.999 1.00 103.14 766 THR A N 1
ATOM 6216 C CA . THR A 1 765 ? 106.076 109.775 78.576 1.00 99.19 766 THR A CA 1
ATOM 6217 C C . THR A 1 765 ? 107.441 109.164 78.849 1.00 104.07 766 THR A C 1
ATOM 6218 O O . THR A 1 765 ? 108.421 109.566 78.213 1.00 113.74 766 THR A O 1
ATOM 6222 N N . GLY A 1 766 ? 107.525 108.212 79.766 1.00 89.01 767 GLY A N 1
ATOM 6223 C CA . GLY A 1 766 ? 108.788 107.587 80.092 1.00 86.76 767 GLY A CA 1
ATOM 6224 C C . GLY A 1 766 ? 108.591 106.565 81.187 1.00 83.56 767 GLY A C 1
ATOM 6225 O O . GLY A 1 766 ? 107.473 106.323 81.652 1.00 90.95 767 GLY A O 1
ATOM 6226 N N . LYS A 1 767 ? 109.705 105.958 81.586 1.00 80.13 768 LYS A N 1
ATOM 6227 C CA . LYS A 1 767 ? 109.664 104.976 82.659 1.00 86.89 768 LYS A CA 1
ATOM 6228 C C . LYS A 1 767 ? 109.166 105.627 83.942 1.00 86.30 768 LYS A C 1
ATOM 6229 O O . LYS A 1 767 ? 109.676 106.671 84.361 1.00 92.81 768 LYS A O 1
ATOM 6235 N N . LYS A 1 768 ? 108.162 105.005 84.561 1.00 91.63 769 LYS A N 1
ATOM 6236 C CA . LYS A 1 768 ? 107.522 105.527 85.769 1.00 93.27 769 LYS A CA 1
ATOM 6237 C C . LYS A 1 768 ? 106.993 106.944 85.563 1.00 92.38 769 LYS A C 1
ATOM 6238 O O . LYS A 1 768 ? 106.987 107.755 86.490 1.00 91.98 769 LYS A O 1
ATOM 6244 N N . LYS A 1 769 ? 106.539 107.251 84.347 1.00 88.60 770 LYS A N 1
ATOM 6245 C CA . LYS A 1 769 ? 106.014 108.580 84.036 1.00 84.90 770 LYS A CA 1
ATOM 6246 C C . LYS A 1 769 ? 104.867 108.407 83.043 1.00 92.77 770 LYS A C 1
ATOM 6247 O O . LYS A 1 769 ? 105.098 108.213 81.844 1.00 98.80 770 LYS A O 1
ATOM 6253 N N . TYR A 1 770 ? 103.641 108.484 83.548 1.00 81.73 771 TYR A N 1
ATOM 6254 C CA . TYR A 1 770 ? 102.466 108.341 82.701 1.00 74.82 771 TYR A CA 1
ATOM 6255 C C . TYR A 1 770 ? 101.276 108.996 83.383 1.00 76.03 771 TYR A C 1
ATOM 6256 O O . TYR A 1 770 ? 101.313 109.328 84.571 1.00 85.36 771 TYR A O 1
ATOM 6265 N N . TYR A 1 771 ? 100.222 109.200 82.601 1.00 83.69 772 TYR A N 1
ATOM 6266 C CA . TYR A 1 771 ? 99.000 109.794 83.122 1.00 92.10 772 TYR A CA 1
ATOM 6267 C C . TYR A 1 771 ? 97.848 109.442 82.194 1.00 99.11 772 TYR A C 1
ATOM 6268 O O . TYR A 1 771 ? 98.044 108.960 81.077 1.00 107.90 772 TYR A O 1
ATOM 6277 N N . GLY A 1 772 ? 96.640 109.675 82.686 1.00 98.06 773 GLY A N 1
ATOM 6278 C CA . GLY A 1 772 ? 95.450 109.374 81.913 1.00 96.04 773 GLY A CA 1
ATOM 6279 C C . GLY A 1 772 ? 94.211 109.675 82.723 1.00 96.92 773 GLY A C 1
ATOM 6280 O O . GLY A 1 772 ? 94.281 110.149 83.860 1.00 100.73 773 GLY A O 1
ATOM 6281 N N . ILE A 1 773 ? 93.064 109.396 82.114 1.00 101.32 774 ILE A N 1
ATOM 6282 C CA . ILE A 1 773 ? 91.770 109.554 82.766 1.00 96.43 774 ILE A CA 1
ATOM 6283 C C . ILE A 1 773 ? 91.339 108.188 83.275 1.00 102.22 774 ILE A C 1
ATOM 6284 O O . ILE A 1 773 ? 91.275 107.222 82.505 1.00 110.17 774 ILE A O 1
ATOM 6289 N N . ALA A 1 774 ? 91.042 108.102 84.568 1.00 100.71 775 ALA A N 1
ATOM 6290 C CA . ALA A 1 774 ? 90.765 106.826 85.210 1.00 107.09 775 ALA A CA 1
ATOM 6291 C C . ALA A 1 774 ? 89.267 106.554 85.239 1.00 106.99 775 ALA A C 1
ATOM 6292 O O . ALA A 1 774 ? 88.479 107.412 85.648 1.00 109.14 775 ALA A O 1
ATOM 6294 N N . HIS A 1 775 ? 88.883 105.357 84.803 1.00 111.15 776 HIS A N 1
ATOM 6295 C CA . HIS A 1 775 ? 87.509 104.875 84.886 1.00 110.83 776 HIS A CA 1
ATOM 6296 C C . HIS A 1 775 ? 87.524 103.566 85.661 1.00 116.12 776 HIS A C 1
ATOM 6297 O O . HIS A 1 775 ? 88.072 102.565 85.187 1.00 121.35 776 HIS A O 1
ATOM 6304 N N . VAL A 1 776 ? 86.926 103.570 86.848 1.00 123.79 777 VAL A N 1
ATOM 6305 C CA . VAL A 1 776 ? 86.946 102.413 87.731 1.00 125.75 777 VAL A CA 1
ATOM 6306 C C . VAL A 1 776 ? 85.761 101.490 87.480 1.00 125.05 777 VAL A C 1
ATOM 6307 O O . VAL A 1 776 ? 85.942 100.293 87.255 1.00 127.80 777 VAL A O 1
ATOM 6311 N N . ASN A 1 777 ? 84.544 102.026 87.516 1.00 125.16 778 ASN A N 1
ATOM 6312 C CA . ASN A 1 777 ? 83.340 101.233 87.311 1.00 126.22 778 ASN A CA 1
ATOM 6313 C C . ASN A 1 777 ? 82.590 101.630 86.052 1.00 127.99 778 ASN A C 1
ATOM 6314 O O . ASN A 1 777 ? 82.203 100.758 85.265 1.00 131.58 778 ASN A O 1
ATOM 6319 N N . THR A 1 778 ? 82.373 102.922 85.838 1.00 133.47 779 THR A N 1
ATOM 6320 C CA . THR A 1 778 ? 81.701 103.429 84.655 1.00 133.95 779 THR A CA 1
ATOM 6321 C C . THR A 1 778 ? 82.528 104.548 84.044 1.00 135.51 779 THR A C 1
ATOM 6322 O O . THR A 1 778 ? 83.238 105.262 84.760 1.00 136.86 779 THR A O 1
ATOM 6326 N N . PRO A 1 779 ? 82.467 104.719 82.725 1.00 131.07 780 PRO A N 1
ATOM 6327 C CA . PRO A 1 779 ? 83.220 105.806 82.093 1.00 130.76 780 PRO A CA 1
ATOM 6328 C C . PRO A 1 779 ? 82.731 107.162 82.569 1.00 130.83 780 PRO A C 1
ATOM 6329 O O . PRO A 1 779 ? 81.528 107.411 82.671 1.00 135.97 780 PRO A O 1
ATOM 6333 N N . ASN A 1 780 ? 83.684 108.042 82.863 1.00 119.35 781 ASN A N 1
ATOM 6334 C CA . ASN A 1 780 ? 83.360 109.407 83.268 1.00 117.49 781 ASN A CA 1
ATOM 6335 C C . ASN A 1 780 ? 84.510 110.296 82.805 1.00 123.39 781 ASN A C 1
ATOM 6336 O O . ASN A 1 780 ? 85.517 110.428 83.507 1.00 129.28 781 ASN A O 1
ATOM 6341 N N . PHE A 1 781 ? 84.352 110.894 81.629 1.00 116.38 782 PHE A N 1
ATOM 6342 C CA . PHE A 1 781 ? 85.356 111.799 81.088 1.00 120.00 782 PHE A CA 1
ATOM 6343 C C . PHE A 1 781 ? 85.202 113.220 81.607 1.00 124.72 782 PHE A C 1
ATOM 6344 O O . PHE A 1 781 ? 86.000 114.088 81.239 1.00 122.47 782 PHE A O 1
ATOM 6352 N N . ASN A 1 782 ? 84.201 113.475 82.449 1.00 141.29 783 ASN A N 1
ATOM 6353 C CA . ASN A 1 782 ? 83.971 114.787 83.031 1.00 141.52 783 ASN A CA 1
ATOM 6354 C C . ASN A 1 782 ? 84.722 114.983 84.343 1.00 141.30 783 ASN A C 1
ATOM 6355 O O . ASN A 1 782 ? 84.456 115.953 85.061 1.00 143.10 783 ASN A O 1
ATOM 6360 N N . THR A 1 783 ? 85.647 114.085 84.671 1.00 143.26 784 THR A N 1
ATOM 6361 C CA . THR A 1 783 ? 86.429 114.186 85.895 1.00 145.97 784 THR A CA 1
ATOM 6362 C C . THR A 1 783 ? 87.647 115.066 85.641 1.00 146.59 784 THR A C 1
ATOM 6363 O O . THR A 1 783 ? 88.483 114.745 84.789 1.00 143.85 784 THR A O 1
ATOM 6367 N N . LYS A 1 784 ? 87.743 116.174 86.377 1.00 148.33 785 LYS A N 1
ATOM 6368 C CA . LYS A 1 784 ? 88.904 117.044 86.254 1.00 146.40 785 LYS A CA 1
ATOM 6369 C C . LYS A 1 784 ? 90.169 116.393 86.794 1.00 146.54 785 LYS A C 1
ATOM 6370 O O . LYS A 1 784 ? 91.260 116.678 86.290 1.00 147.40 785 LYS A O 1
ATOM 6376 N N . GLU A 1 785 ? 90.050 115.534 87.801 1.00 144.96 786 GLU A N 1
ATOM 6377 C CA . GLU A 1 785 ? 91.202 114.819 88.326 1.00 142.80 786 GLU A CA 1
ATOM 6378 C C . GLU A 1 785 ? 91.693 113.789 87.315 1.00 138.57 786 GLU A C 1
ATOM 6379 O O . GLU A 1 785 ? 90.910 113.194 86.568 1.00 136.33 786 GLU A O 1
ATOM 6385 N N . LEU A 1 786 ? 93.008 113.593 87.287 1.00 105.40 787 LEU A N 1
ATOM 6386 C CA . LEU A 1 786 ? 93.640 112.669 86.359 1.00 105.94 787 LEU A CA 1
ATOM 6387 C C . LEU A 1 786 ? 94.531 111.702 87.121 1.00 103.94 787 LEU A C 1
ATOM 6388 O O . LEU A 1 786 ? 95.237 112.096 88.054 1.00 104.02 787 LEU A O 1
ATOM 6393 N N . PHE A 1 787 ? 94.490 110.434 86.721 1.00 95.06 788 PHE A N 1
ATOM 6394 C CA . PHE A 1 787 ? 95.422 109.438 87.235 1.00 91.33 788 PHE A CA 1
ATOM 6395 C C . PHE A 1 787 ? 96.822 109.787 86.751 1.00 88.83 788 PHE A C 1
ATOM 6396 O O . PHE A 1 787 ? 97.094 109.760 85.547 1.00 95.77 788 PHE A O 1
ATOM 6404 N N . ILE A 1 788 ? 97.710 110.123 87.683 1.00 83.25 789 ILE A N 1
ATOM 6405 C CA . ILE A 1 788 ? 99.035 110.643 87.369 1.00 87.88 789 ILE A CA 1
ATOM 6406 C C . ILE A 1 788 ? 100.064 109.841 88.152 1.00 91.74 789 ILE A C 1
ATOM 6407 O O . ILE A 1 788 ? 99.896 109.624 89.357 1.00 96.26 789 ILE A O 1
ATOM 6412 N N . ARG A 1 789 ? 101.127 109.402 87.476 1.00 88.34 790 ARG A N 1
ATOM 6413 C CA . ARG A 1 789 ? 102.202 108.661 88.129 1.00 85.27 790 ARG A CA 1
ATOM 6414 C C . ARG A 1 789 ? 103.533 109.164 87.590 1.00 93.59 790 ARG A C 1
ATOM 6415 O O . ARG A 1 789 ? 103.846 108.958 86.413 1.00 103.19 790 ARG A O 1
ATOM 6423 N N . GLY A 1 790 ? 104.310 109.826 88.447 1.00 100.19 791 GLY A N 1
ATOM 6424 C CA . GLY A 1 790 ? 105.674 110.191 88.133 1.00 107.33 791 GLY A CA 1
ATOM 6425 C C . GLY A 1 790 ? 105.869 111.548 87.493 1.00 107.57 791 GLY A C 1
ATOM 6426 O O . GLY A 1 790 ? 107.016 112.000 87.386 1.00 110.61 791 GLY A O 1
ATOM 6427 N N . ILE A 1 791 ? 104.798 112.215 87.061 1.00 105.29 792 ILE A N 1
ATOM 6428 C CA . ILE A 1 791 ? 104.947 113.535 86.462 1.00 105.31 792 ILE A CA 1
ATOM 6429 C C . ILE A 1 791 ? 105.416 114.524 87.523 1.00 115.62 792 ILE A C 1
ATOM 6430 O O . ILE A 1 791 ? 105.082 114.407 88.709 1.00 120.12 792 ILE A O 1
ATOM 6435 N N . ASP A 1 792 ? 106.205 115.511 87.094 1.00 134.91 793 ASP A N 1
ATOM 6436 C CA . ASP A 1 792 ? 106.884 116.409 88.021 1.00 134.50 793 ASP A CA 1
ATOM 6437 C C . ASP A 1 792 ? 105.936 117.300 88.813 1.00 133.73 793 ASP A C 1
ATOM 6438 O O . ASP A 1 792 ? 106.370 117.892 89.806 1.00 139.23 793 ASP A O 1
ATOM 6443 N N . ILE A 1 793 ? 104.670 117.422 88.410 1.00 108.58 794 ILE A N 1
ATOM 6444 C CA . ILE A 1 793 ? 103.767 118.322 89.121 1.00 113.88 794 ILE A CA 1
ATOM 6445 C C . ILE A 1 793 ? 103.486 117.803 90.527 1.00 120.22 794 ILE A C 1
ATOM 6446 O O . ILE A 1 793 ? 103.269 118.585 91.459 1.00 127.79 794 ILE A O 1
ATOM 6451 N N . ILE A 1 794 ? 103.488 116.478 90.708 1.00 109.83 795 ILE A N 1
ATOM 6452 C CA . ILE A 1 794 ? 103.238 115.899 92.026 1.00 111.01 795 ILE A CA 1
ATOM 6453 C C . ILE A 1 794 ? 104.497 115.800 92.868 1.00 112.42 795 ILE A C 1
ATOM 6454 O O . ILE A 1 794 ? 104.437 115.300 93.998 1.00 110.50 795 ILE A O 1
ATOM 6459 N N . LYS A 1 795 ? 105.634 116.259 92.353 1.00 122.13 796 LYS A N 1
ATOM 6460 C CA . LYS A 1 795 ? 106.886 116.163 93.086 1.00 122.08 796 LYS A CA 1
ATOM 6461 C C . LYS A 1 795 ? 106.866 117.076 94.306 1.00 122.79 796 LYS A C 1
ATOM 6462 O O . LYS A 1 795 ? 106.293 118.168 94.277 1.00 120.93 796 LYS A O 1
ATOM 6468 N N . GLN A 1 796 ? 107.492 116.616 95.384 1.00 126.92 797 GLN A N 1
ATOM 6469 C CA . GLN A 1 796 ? 107.634 117.440 96.575 1.00 121.35 797 GLN A CA 1
ATOM 6470 C C . GLN A 1 796 ? 108.569 118.610 96.301 1.00 128.69 797 GLN A C 1
ATOM 6471 O O . GLN A 1 796 ? 109.576 118.471 95.602 1.00 130.73 797 GLN A O 1
ATOM 6477 N N . GLY A 1 797 ? 108.229 119.771 96.855 1.00 132.53 798 GLY A N 1
ATOM 6478 C CA . GLY A 1 797 ? 109.051 120.947 96.663 1.00 131.47 798 GLY A CA 1
ATOM 6479 C C . GLY A 1 797 ? 108.993 121.549 95.281 1.00 127.26 798 GLY A C 1
ATOM 6480 O O . GLY A 1 797 ? 109.900 122.300 94.910 1.00 127.08 798 GLY A O 1
ATOM 6481 N N . GLN A 1 798 ? 107.960 121.244 94.505 1.00 114.74 799 GLN A N 1
ATOM 6482 C CA . GLN A 1 798 ? 107.833 121.760 93.153 1.00 111.76 799 GLN A CA 1
ATOM 6483 C C . GLN A 1 798 ? 107.097 123.093 93.161 1.00 116.54 799 GLN A C 1
ATOM 6484 O O . GLN A 1 798 ? 106.218 123.337 93.991 1.00 118.20 799 GLN A O 1
ATOM 6490 N N . THR A 1 799 ? 107.472 123.960 92.225 1.00 112.19 800 THR A N 1
ATOM 6491 C CA . THR A 1 799 ? 106.837 125.264 92.116 1.00 108.64 800 THR A CA 1
ATOM 6492 C C . THR A 1 799 ? 105.385 125.119 91.680 1.00 107.18 800 THR A C 1
ATOM 6493 O O . THR A 1 799 ? 105.006 124.156 91.010 1.00 111.52 800 THR A O 1
ATOM 6497 N N . LYS A 1 800 ? 104.565 126.094 92.075 1.00 109.47 801 LYS A N 1
ATOM 6498 C CA . LYS A 1 800 ? 103.194 126.132 91.582 1.00 109.64 801 LYS A CA 1
ATOM 6499 C C . LYS A 1 800 ? 103.155 126.426 90.088 1.00 108.88 801 LYS A C 1
ATOM 6500 O O . LYS A 1 800 ? 102.213 126.017 89.401 1.00 115.02 801 LYS A O 1
ATOM 6506 N N . LEU A 1 801 ? 104.168 127.124 89.573 1.00 97.61 802 LEU A N 1
ATOM 6507 C CA . LEU A 1 801 ? 104.269 127.359 88.135 1.00 101.08 802 LEU A CA 1
ATOM 6508 C C . LEU A 1 801 ? 104.392 126.046 87.371 1.00 104.14 802 LEU A C 1
ATOM 6509 O O . LEU A 1 801 ? 103.690 125.819 86.376 1.00 111.75 802 LEU A O 1
ATOM 6514 N N . THR A 1 802 ? 105.286 125.167 87.829 1.00 100.23 803 THR A N 1
ATOM 6515 C CA . THR A 1 802 ? 105.463 123.876 87.176 1.00 102.55 803 THR A CA 1
ATOM 6516 C C . THR A 1 802 ? 104.191 123.045 87.255 1.00 108.06 803 THR A C 1
ATOM 6517 O O . THR A 1 802 ? 103.796 122.406 86.273 1.00 120.45 803 THR A O 1
ATOM 6521 N N . LYS A 1 803 ? 103.535 123.046 88.418 1.00 102.27 804 LYS A N 1
ATOM 6522 C CA . LYS A 1 803 ? 102.290 122.302 88.566 1.00 93.63 804 LYS A CA 1
ATOM 6523 C C . LYS A 1 803 ? 101.223 122.822 87.614 1.00 98.81 804 LYS A C 1
ATOM 6524 O O . LYS A 1 803 ? 100.522 122.036 86.969 1.00 112.85 804 LYS A O 1
ATOM 6530 N N . THR A 1 804 ? 101.089 124.146 87.509 1.00 96.71 805 THR A N 1
ATOM 6531 C CA . THR A 1 804 ? 100.087 124.721 86.619 1.00 98.27 805 THR A CA 1
ATOM 6532 C C . THR A 1 804 ? 100.367 124.360 85.167 1.00 99.50 805 THR A C 1
ATOM 6533 O O . THR A 1 804 ? 99.453 123.973 84.428 1.00 107.57 805 THR A O 1
ATOM 6537 N N . ILE A 1 805 ? 101.628 124.466 84.741 1.00 104.28 806 ILE A N 1
ATOM 6538 C CA . ILE A 1 805 ? 101.964 124.159 83.352 1.00 106.62 806 ILE A CA 1
ATOM 6539 C C . ILE A 1 805 ? 101.713 122.686 83.052 1.00 110.07 806 ILE A C 1
ATOM 6540 O O . ILE A 1 805 ? 101.129 122.337 82.019 1.00 118.78 806 ILE A O 1
ATOM 6545 N N . GLY A 1 806 ? 102.147 121.799 83.949 1.00 111.69 807 GLY A N 1
ATOM 6546 C CA . GLY A 1 806 ? 101.929 120.379 83.727 1.00 104.24 807 GLY A CA 1
ATOM 6547 C C . GLY A 1 806 ? 100.459 120.009 83.713 1.00 105.13 807 GLY A C 1
ATOM 6548 O O . GLY A 1 806 ? 100.022 119.183 82.905 1.00 111.59 807 GLY A O 1
ATOM 6549 N N . THR A 1 807 ? 99.675 120.615 84.608 1.00 109.46 808 THR A N 1
ATOM 6550 C CA . THR A 1 807 ? 98.241 120.363 84.623 1.00 110.96 808 THR A CA 1
ATOM 6551 C C . THR A 1 807 ? 97.592 120.833 83.331 1.00 113.58 808 THR A C 1
ATOM 6552 O O . THR A 1 807 ? 96.726 120.147 82.781 1.00 122.32 808 THR A O 1
ATOM 6556 N N . ARG A 1 808 ? 98.003 122.000 82.824 1.00 96.26 809 ARG A N 1
ATOM 6557 C CA . ARG A 1 808 ? 97.478 122.464 81.545 1.00 89.21 809 ARG A CA 1
ATOM 6558 C C . ARG A 1 808 ? 97.829 121.495 80.423 1.00 95.87 809 ARG A C 1
ATOM 6559 O O . ARG A 1 808 ? 96.973 121.153 79.598 1.00 102.69 809 ARG A O 1
ATOM 6567 N N . ILE A 1 809 ? 99.078 121.021 80.396 1.00 101.19 810 ILE A N 1
ATOM 6568 C CA . ILE A 1 809 ? 99.499 120.072 79.367 1.00 101.20 810 ILE A CA 1
ATOM 6569 C C . ILE A 1 809 ? 98.629 118.824 79.408 1.00 106.05 810 ILE A C 1
ATOM 6570 O O . ILE A 1 809 ? 98.092 118.380 78.385 1.00 113.05 810 ILE A O 1
ATOM 6575 N N . MET A 1 810 ? 98.474 118.244 80.596 1.00 102.31 811 MET A N 1
ATOM 6576 C CA . MET A 1 810 ? 97.773 116.971 80.697 1.00 97.34 811 MET A CA 1
ATOM 6577 C C . MET A 1 810 ? 96.280 117.129 80.440 1.00 101.35 811 MET A C 1
ATOM 6578 O O . MET A 1 810 ? 95.667 116.270 79.797 1.00 113.34 811 MET A O 1
ATOM 6583 N N . GLU A 1 811 ? 95.673 118.220 80.915 1.00 116.29 812 GLU A N 1
ATOM 6584 C CA . GLU A 1 811 ? 94.252 118.419 80.659 1.00 117.67 812 GLU A CA 1
ATOM 6585 C C . GLU A 1 811 ? 93.987 118.709 79.188 1.00 117.89 812 GLU A C 1
ATOM 6586 O O . GLU A 1 811 ? 92.928 118.340 78.671 1.00 119.56 812 GLU A O 1
ATOM 6592 N N . GLU A 1 812 ? 94.927 119.362 78.497 1.00 116.63 813 GLU A N 1
ATOM 6593 C CA . GLU A 1 812 ? 94.763 119.554 77.062 1.00 114.25 813 GLU A CA 1
ATOM 6594 C C . GLU A 1 812 ? 94.957 118.251 76.299 1.00 118.76 813 GLU A C 1
ATOM 6595 O O . GLU A 1 812 ? 94.279 118.017 75.293 1.00 127.36 813 GLU A O 1
ATOM 6601 N N . SER A 1 813 ? 95.870 117.394 76.759 1.00 105.34 814 SER A N 1
ATOM 6602 C CA . SER A 1 813 ? 96.122 116.138 76.062 1.00 105.86 814 SER A CA 1
ATOM 6603 C C . SER A 1 813 ? 95.012 115.117 76.282 1.00 114.97 814 SER A C 1
ATOM 6604 O O . SER A 1 813 ? 94.755 114.293 75.399 1.00 115.17 814 SER A O 1
ATOM 6607 N N . MET A 1 814 ? 94.352 115.150 77.437 1.00 118.61 815 MET A N 1
ATOM 6608 C CA . MET A 1 814 ? 93.311 114.186 77.773 1.00 105.86 815 MET A CA 1
ATOM 6609 C C . MET A 1 814 ? 91.946 114.545 77.206 1.00 111.47 815 MET A C 1
ATOM 6610 O O . MET A 1 814 ? 90.998 113.775 77.388 1.00 118.17 815 MET A O 1
ATOM 6615 N N . LYS A 1 815 ? 91.817 115.686 76.537 1.00 121.99 816 LYS A N 1
ATOM 6616 C CA . LYS A 1 815 ? 90.537 116.074 75.962 1.00 121.04 816 LYS A CA 1
ATOM 6617 C C . LYS A 1 815 ? 90.130 115.093 74.870 1.00 125.35 816 LYS A C 1
ATOM 6618 O O . LYS A 1 815 ? 90.945 114.715 74.024 1.00 127.81 816 LYS A O 1
ATOM 6624 N N . LEU A 1 816 ? 88.866 114.678 74.890 1.00 120.52 817 LEU A N 1
ATOM 6625 C CA . LEU A 1 816 ? 88.368 113.762 73.873 1.00 118.70 817 LEU A CA 1
ATOM 6626 C C . LEU A 1 816 ? 88.197 114.493 72.549 1.00 121.95 817 LEU A C 1
ATOM 6627 O O . LEU A 1 816 ? 87.572 115.556 72.489 1.00 129.34 817 LEU A O 1
ATOM 6632 N N . ARG A 1 817 ? 88.754 113.921 71.485 1.00 126.38 818 ARG A N 1
ATOM 6633 C CA . ARG A 1 817 ? 88.655 114.502 70.154 1.00 128.58 818 ARG A CA 1
ATOM 6634 C C . ARG A 1 817 ? 88.346 113.402 69.153 1.00 132.90 818 ARG A C 1
ATOM 6635 O O . ARG A 1 817 ? 88.981 112.344 69.175 1.00 135.60 818 ARG A O 1
ATOM 6643 N N . ARG A 1 818 ? 87.373 113.654 68.284 1.00 153.35 819 ARG A N 1
ATOM 6644 C CA . ARG A 1 818 ? 87.036 112.696 67.248 1.00 152.53 819 ARG A CA 1
ATOM 6645 C C . ARG A 1 818 ? 88.201 112.545 66.272 1.00 156.35 819 ARG A C 1
ATOM 6646 O O . ARG A 1 818 ? 88.913 113.513 65.989 1.00 158.71 819 ARG A O 1
ATOM 6654 N N . PRO A 1 819 ? 88.427 111.335 65.754 1.00 153.61 820 PRO A N 1
ATOM 6655 C CA . PRO A 1 819 ? 89.515 111.153 64.779 1.00 154.12 820 PRO A CA 1
ATOM 6656 C C . PRO A 1 819 ? 89.360 112.020 63.545 1.00 156.05 820 PRO A C 1
ATOM 6657 O O . PRO A 1 819 ? 90.366 112.452 62.969 1.00 156.87 820 PRO A O 1
ATOM 6661 N N . GLU A 1 820 ? 88.124 112.283 63.117 1.00 173.26 821 GLU A N 1
ATOM 6662 C CA . GLU A 1 820 ? 87.904 113.189 61.996 1.00 172.75 821 GLU A CA 1
ATOM 6663 C C . GLU A 1 820 ? 88.339 114.608 62.341 1.00 173.12 821 GLU A C 1
ATOM 6664 O O . GLU A 1 820 ? 88.902 115.313 61.496 1.00 173.60 821 GLU A O 1
ATOM 6670 N N . ASP A 1 821 ? 88.087 115.042 63.573 1.00 171.12 822 ASP A N 1
ATOM 6671 C CA . ASP A 1 821 ? 88.510 116.363 64.006 1.00 168.96 822 ASP A CA 1
ATOM 6672 C C . ASP A 1 821 ? 90.030 116.422 64.127 1.00 168.97 822 ASP A C 1
ATOM 6673 O O . ASP A 1 821 ? 90.727 115.403 64.121 1.00 169.67 822 ASP A O 1
ATOM 6678 N N . HIS A 1 822 ? 90.544 117.644 64.237 1.00 159.31 823 HIS A N 1
ATOM 6679 C CA . HIS A 1 822 ? 91.978 117.842 64.383 1.00 158.79 823 HIS A CA 1
ATOM 6680 C C . HIS A 1 822 ? 92.460 117.260 65.706 1.00 157.14 823 HIS A C 1
ATOM 6681 O O . HIS A 1 822 ? 91.877 117.522 66.762 1.00 157.55 823 HIS A O 1
ATOM 6688 N N . ARG A 1 823 ? 93.526 116.468 65.645 1.00 135.59 824 ARG A N 1
ATOM 6689 C CA . ARG A 1 823 ? 94.125 115.860 66.832 1.00 137.17 824 ARG A CA 1
ATOM 6690 C C . ARG A 1 823 ? 95.561 116.343 66.960 1.00 140.06 824 ARG A C 1
ATOM 6691 O O . ARG A 1 823 ? 96.476 115.745 66.366 1.00 140.72 824 ARG A O 1
ATOM 6699 N N . PRO A 1 824 ? 95.811 117.410 67.710 1.00 134.97 825 PRO A N 1
ATOM 6700 C CA . PRO A 1 824 ? 97.172 117.927 67.836 1.00 134.31 825 PRO A CA 1
ATOM 6701 C C . PRO A 1 824 ? 98.041 116.981 68.642 1.00 133.34 825 PRO A C 1
ATOM 6702 O O . PRO A 1 824 ? 97.605 116.447 69.673 1.00 134.63 825 PRO A O 1
ATOM 6706 N N . PRO A 1 825 ? 99.278 116.746 68.206 1.00 113.79 826 PRO A N 1
ATOM 6707 C CA . PRO A 1 825 ? 100.186 115.899 68.989 1.00 112.55 826 PRO A CA 1
ATOM 6708 C C . PRO A 1 825 ? 100.679 116.607 70.239 1.00 116.65 826 PRO A C 1
ATOM 6709 O O . PRO A 1 825 ? 100.368 117.782 70.457 1.00 120.92 826 PRO A O 1
ATOM 6713 N N . LEU A 1 826 ? 101.448 115.900 71.070 1.00 104.46 827 LEU A N 1
ATOM 6714 C CA . LEU A 1 826 ? 101.980 116.519 72.279 1.00 102.60 827 LEU A CA 1
ATOM 6715 C C . LEU A 1 826 ? 102.921 117.668 71.954 1.00 106.75 827 LEU A C 1
ATOM 6716 O O . LEU A 1 826 ? 103.039 118.611 72.744 1.00 107.06 827 LEU A O 1
ATOM 6721 N N . ILE A 1 827 ? 103.590 117.616 70.801 1.00 124.29 828 ILE A N 1
ATOM 6722 C CA . ILE A 1 827 ? 104.484 118.704 70.420 1.00 126.63 828 ILE A CA 1
ATOM 6723 C C . ILE A 1 827 ? 103.721 120.016 70.345 1.00 130.32 828 ILE A C 1
ATOM 6724 O O . ILE A 1 827 ? 104.117 121.018 70.951 1.00 136.94 828 ILE A O 1
ATOM 6729 N N . GLU A 1 828 ? 102.602 120.023 69.618 1.00 128.90 829 GLU A N 1
ATOM 6730 C CA . GLU A 1 828 ? 101.875 121.265 69.394 1.00 127.22 829 GLU A CA 1
ATOM 6731 C C . GLU A 1 828 ? 101.237 121.767 70.683 1.00 126.91 829 GLU A C 1
ATOM 6732 O O . GLU A 1 828 ? 101.268 122.969 70.966 1.00 127.52 829 GLU A O 1
ATOM 6738 N N . ILE A 1 829 ? 100.665 120.861 71.478 1.00 115.77 830 ILE A N 1
ATOM 6739 C CA . ILE A 1 829 ? 100.038 121.257 72.737 1.00 117.81 830 ILE A CA 1
ATOM 6740 C C . ILE A 1 829 ? 101.072 121.846 73.687 1.00 118.20 830 ILE A C 1
ATOM 6741 O O . ILE A 1 829 ? 100.853 122.905 74.294 1.00 123.10 830 ILE A O 1
ATOM 6746 N N . VAL A 1 830 ? 102.213 121.171 73.832 1.00 105.77 831 VAL A N 1
ATOM 6747 C CA . VAL A 1 830 ? 103.249 121.645 74.743 1.00 105.39 831 VAL A CA 1
ATOM 6748 C C . VAL A 1 830 ? 103.801 122.982 74.273 1.00 103.72 831 VAL A C 1
ATOM 6749 O O . VAL A 1 830 ? 104.013 123.899 75.074 1.00 109.15 831 VAL A O 1
ATOM 6753 N N . LYS A 1 831 ? 104.048 123.115 72.968 1.00 109.09 832 LYS A N 1
ATOM 6754 C CA . LYS A 1 831 ? 104.564 124.378 72.454 1.00 112.70 832 LYS A CA 1
ATOM 6755 C C . LYS A 1 831 ? 103.560 125.504 72.657 1.00 119.16 832 LYS A C 1
ATOM 6756 O O . LYS A 1 831 ? 103.941 126.619 73.026 1.00 128.51 832 LYS A O 1
ATOM 6762 N N . THR A 1 832 ? 102.273 125.231 72.437 1.00 109.51 833 THR A N 1
ATOM 6763 C CA . THR A 1 832 ? 101.251 126.252 72.638 1.00 110.90 833 THR A CA 1
ATOM 6764 C C . THR A 1 832 ? 101.195 126.695 74.094 1.00 109.87 833 THR A C 1
ATOM 6765 O O . THR A 1 832 ? 101.159 127.896 74.389 1.00 116.97 833 THR A O 1
ATOM 6769 N N . VAL A 1 833 ? 101.201 125.736 75.021 1.00 105.44 834 VAL A N 1
ATOM 6770 C CA . VAL A 1 833 ? 101.114 126.085 76.436 1.00 109.55 834 VAL A CA 1
ATOM 6771 C C . VAL A 1 833 ? 102.362 126.835 76.885 1.00 113.08 834 VAL A C 1
ATOM 6772 O O . VAL A 1 833 ? 102.276 127.821 77.626 1.00 118.38 834 VAL A O 1
ATOM 6776 N N . LEU A 1 834 ? 103.540 126.384 76.448 1.00 108.03 835 LEU A N 1
ATOM 6777 C CA . LEU A 1 834 ? 104.779 127.054 76.829 1.00 103.29 835 LEU A CA 1
ATOM 6778 C C . LEU A 1 834 ? 104.843 128.464 76.258 1.00 103.03 835 LEU A C 1
ATOM 6779 O O . LEU A 1 834 ? 105.303 129.393 76.931 1.00 107.39 835 LEU A O 1
ATOM 6784 N N . LYS A 1 835 ? 104.394 128.642 75.013 1.00 118.28 836 LYS A N 1
ATOM 6785 C CA . LYS A 1 835 ? 104.355 129.973 74.420 1.00 121.13 836 LYS A CA 1
ATOM 6786 C C . LYS A 1 835 ? 103.382 130.875 75.164 1.00 122.28 836 LYS A C 1
ATOM 6787 O O . LYS A 1 835 ? 103.671 132.055 75.387 1.00 129.19 836 LYS A O 1
ATOM 6793 N N . ASP A 1 836 ? 102.226 130.340 75.560 1.00 131.46 837 ASP A N 1
ATOM 6794 C CA . ASP A 1 836 ? 101.285 131.127 76.348 1.00 135.04 837 ASP A CA 1
ATOM 6795 C C . ASP A 1 836 ? 101.889 131.527 77.687 1.00 135.31 837 ASP A C 1
ATOM 6796 O O . ASP A 1 836 ? 101.704 132.658 78.149 1.00 136.01 837 ASP A O 1
ATOM 6801 N N . ALA A 1 837 ? 102.614 130.609 78.327 1.00 122.42 838 ALA A N 1
ATOM 6802 C CA . ALA A 1 837 ? 103.216 130.909 79.622 1.00 122.11 838 ALA A CA 1
ATOM 6803 C C . ALA A 1 837 ? 104.298 131.974 79.496 1.00 125.91 838 ALA A C 1
ATOM 6804 O O . ALA A 1 837 ? 104.325 132.939 80.269 1.00 130.01 838 ALA A O 1
ATOM 6806 N N . VAL A 1 838 ? 105.203 131.814 78.530 1.00 116.44 839 VAL A N 1
ATOM 6807 C CA . VAL A 1 838 ? 106.323 132.741 78.405 1.00 113.78 839 VAL A CA 1
ATOM 6808 C C . VAL A 1 838 ? 105.849 134.104 77.913 1.00 114.77 839 VAL A C 1
ATOM 6809 O O . VAL A 1 838 ? 106.227 135.143 78.467 1.00 113.79 839 VAL A O 1
ATOM 6813 N N . VAL A 1 839 ? 105.017 134.126 76.869 1.00 125.02 840 VAL A N 1
ATOM 6814 C CA . VAL A 1 839 ? 104.575 135.394 76.296 1.00 126.02 840 VAL A CA 1
ATOM 6815 C C . VAL A 1 839 ? 103.680 136.143 77.275 1.00 124.88 840 VAL A C 1
ATOM 6816 O O . VAL A 1 839 ? 103.881 137.334 77.538 1.00 126.22 840 VAL A O 1
ATOM 6820 N N . ASN A 1 840 ? 102.682 135.457 77.834 1.00 126.86 841 ASN A N 1
ATOM 6821 C CA . ASN A 1 840 ? 101.800 136.060 78.832 1.00 130.60 841 ASN A CA 1
ATOM 6822 C C . ASN A 1 840 ? 102.426 1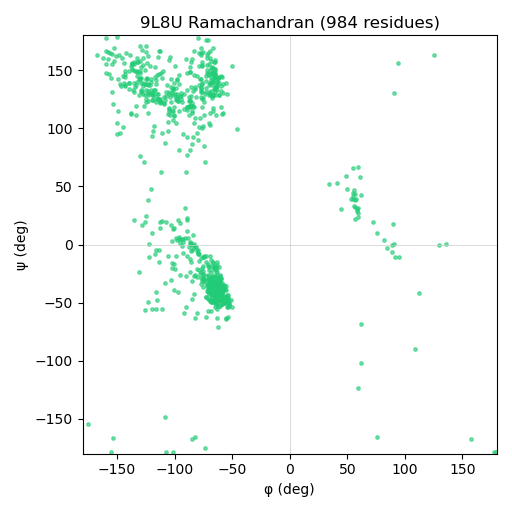35.837 80.204 1.00 131.67 841 ASN A C 1
ATOM 6823 O O . ASN A 1 840 ? 102.026 134.968 80.982 1.00 134.46 841 ASN A O 1
ATOM 6828 N N . MET A 1 841 ? 103.444 136.646 80.493 1.00 135.00 842 MET A N 1
ATOM 6829 C CA . MET A 1 841 ? 104.208 136.478 81.721 1.00 135.43 842 MET A CA 1
ATOM 6830 C C . MET A 1 841 ? 103.444 136.970 82.944 1.00 135.01 842 MET A C 1
ATOM 6831 O O . MET A 1 841 ? 103.688 136.492 84.057 1.00 135.33 842 MET A O 1
ATOM 6836 N N . LYS A 1 842 ? 102.510 137.905 82.755 1.00 137.33 843 LYS A N 1
ATOM 6837 C CA . LYS A 1 842 ? 101.807 138.511 83.880 1.00 140.16 843 LYS A CA 1
ATOM 6838 C C . LYS A 1 842 ? 100.941 137.515 84.639 1.00 137.81 843 LYS A C 1
ATOM 6839 O O . LYS A 1 842 ? 100.577 137.783 85.789 1.00 138.33 843 LYS A O 1
ATOM 6845 N N . GLN A 1 843 ? 100.605 136.376 84.030 1.00 117.92 844 GLN A N 1
ATOM 6846 C CA . GLN A 1 843 ? 99.754 135.398 84.697 1.00 115.71 844 GLN A CA 1
ATOM 6847 C C . GLN A 1 843 ? 100.431 134.766 85.906 1.00 114.77 844 GLN A C 1
ATOM 6848 O O . GLN A 1 843 ? 99.745 134.159 86.735 1.00 119.36 844 GLN A O 1
ATOM 6854 N N . TRP A 1 844 ? 101.748 134.891 86.025 1.00 112.87 845 TRP A N 1
ATOM 6855 C CA . TRP A 1 844 ? 102.496 134.290 87.119 1.00 117.04 845 TRP A CA 1
ATOM 6856 C C . TRP A 1 844 ? 102.769 135.338 88.188 1.00 120.67 845 TRP A C 1
ATOM 6857 O O . TRP A 1 844 ? 103.339 136.395 87.898 1.00 121.56 845 TRP A O 1
ATOM 6868 N N . ASN A 1 845 ? 102.360 135.043 89.415 1.00 133.63 846 ASN A N 1
ATOM 6869 C CA . ASN A 1 845 ? 102.569 135.919 90.555 1.00 131.50 846 ASN A CA 1
ATOM 6870 C C . ASN A 1 845 ? 103.642 135.324 91.461 1.00 132.05 846 ASN A C 1
ATOM 6871 O O . ASN A 1 845 ? 104.211 134.266 91.178 1.00 133.34 846 ASN A O 1
ATOM 6876 N N . PHE A 1 846 ? 103.917 136.020 92.566 1.00 126.55 847 PHE A N 1
ATOM 6877 C CA . PHE A 1 846 ? 104.996 135.596 93.451 1.00 127.29 847 PHE A CA 1
ATOM 6878 C C . PHE A 1 846 ? 104.710 134.232 94.064 1.00 123.41 847 PHE A C 1
ATOM 6879 O O . PHE A 1 846 ? 105.618 133.404 94.201 1.00 124.15 847 PHE A O 1
ATOM 6887 N N . GLU A 1 847 ? 103.451 133.975 94.433 1.00 131.03 848 GLU A N 1
ATOM 6888 C CA . GLU A 1 847 ? 103.105 132.712 95.079 1.00 130.84 848 GLU A CA 1
ATOM 6889 C C . GLU A 1 847 ? 103.357 131.508 94.181 1.00 131.02 848 GLU A C 1
ATOM 6890 O O . GLU A 1 847 ? 103.435 130.382 94.682 1.00 131.62 848 GLU A O 1
ATOM 6896 N N . ASP A 1 848 ? 103.492 131.718 92.873 1.00 128.40 849 ASP A N 1
ATOM 6897 C CA . ASP A 1 848 ? 103.722 130.621 91.944 1.00 130.85 849 ASP A CA 1
ATOM 6898 C C . ASP A 1 848 ? 105.169 130.149 91.915 1.00 129.57 849 ASP A C 1
ATOM 6899 O O . ASP A 1 848 ? 105.453 129.127 91.281 1.00 135.90 849 ASP A O 1
ATOM 6904 N N . PHE A 1 849 ? 106.086 130.852 92.578 1.00 114.03 850 PHE A N 1
ATOM 6905 C CA . PHE A 1 849 ? 107.511 130.590 92.432 1.00 114.23 850 PHE A CA 1
ATOM 6906 C C . PHE A 1 849 ? 108.180 130.047 93.687 1.00 117.76 850 PHE A C 1
ATOM 6907 O O . PHE A 1 849 ? 109.369 129.718 93.635 1.00 125.56 850 PHE A O 1
ATOM 6915 N N . ILE A 1 850 ? 107.470 129.945 94.810 1.00 110.34 851 ILE A N 1
ATOM 6916 C CA . ILE A 1 850 ? 108.086 129.408 96.018 1.00 107.40 851 ILE A CA 1
ATOM 6917 C C . ILE A 1 850 ? 108.399 127.931 95.833 1.00 103.60 851 ILE A C 1
ATOM 6918 O O . ILE A 1 850 ? 107.524 127.127 95.486 1.00 106.81 851 ILE A O 1
ATOM 6923 N N . GLN A 1 851 ? 109.657 127.573 96.064 1.00 112.04 852 GLN A N 1
ATOM 6924 C CA . GLN A 1 851 ? 110.108 126.197 96.160 1.00 112.39 852 GLN A CA 1
ATOM 6925 C C . GLN A 1 851 ? 110.342 125.851 97.623 1.00 113.80 852 GLN A C 1
ATOM 6926 O O . GLN A 1 851 ? 110.486 126.731 98.475 1.00 123.21 852 GLN A O 1
ATOM 6932 N N . THR A 1 852 ? 110.388 124.556 97.906 1.00 104.58 853 THR A N 1
ATOM 6933 C CA . THR A 1 852 ? 110.604 124.068 99.258 1.00 108.38 853 THR A CA 1
ATOM 6934 C C . THR A 1 852 ? 111.730 123.047 99.249 1.00 109.67 853 THR A C 1
ATOM 6935 O O . THR A 1 852 ? 111.739 122.131 98.423 1.00 117.73 853 THR A O 1
ATOM 6939 N N . ASP A 1 853 ? 112.681 123.210 100.167 1.00 121.16 854 ASP A N 1
ATOM 6940 C CA . ASP A 1 853 ? 113.818 122.304 100.245 1.00 122.14 854 ASP A CA 1
ATOM 6941 C C . ASP A 1 853 ? 114.103 121.954 101.697 1.00 123.30 854 ASP A C 1
ATOM 6942 O O . ASP A 1 853 ? 113.850 122.749 102.603 1.00 125.17 854 ASP A O 1
ATOM 6947 N N . ALA A 1 854 ? 114.649 120.760 101.905 1.00 119.60 855 ALA A N 1
ATOM 6948 C CA . ALA A 1 854 ? 114.969 120.264 103.236 1.00 119.52 855 ALA A CA 1
ATOM 6949 C C . ALA A 1 854 ? 116.439 120.514 103.540 1.00 121.41 855 ALA A C 1
ATOM 6950 O O . ALA A 1 854 ? 117.317 120.072 102.793 1.00 128.96 855 ALA A O 1
ATOM 6952 N N . TRP A 1 855 ? 116.701 121.217 104.637 1.00 125.79 856 TRP A N 1
ATOM 6953 C CA . TRP A 1 855 ? 118.061 121.482 105.082 1.00 128.29 856 TRP A CA 1
ATOM 6954 C C . TRP A 1 855 ? 118.614 120.295 105.860 1.00 129.51 856 TRP A C 1
ATOM 6955 O O . TRP A 1 855 ? 118.200 120.037 106.995 1.00 135.96 856 TRP A O 1
ATOM 6966 N N . ARG A 1 856 ? 119.554 119.586 105.246 1.00 134.58 857 ARG A N 1
ATOM 6967 C CA . ARG A 1 856 ? 120.252 118.470 105.881 1.00 139.80 857 ARG A CA 1
ATOM 6968 C C . ARG A 1 856 ? 121.731 118.821 105.959 1.00 141.03 857 ARG A C 1
ATOM 6969 O O . ARG A 1 856 ? 122.435 118.734 104.931 1.00 143.00 857 ARG A O 1
ATOM 6977 N N . PRO A 1 857 ? 122.240 119.230 107.125 1.00 133.58 858 PRO A N 1
ATOM 6978 C CA . PRO A 1 857 ? 123.664 119.606 107.205 1.00 130.64 858 PRO A CA 1
ATOM 6979 C C . PRO A 1 857 ? 124.611 118.489 106.809 1.00 131.19 858 PRO A C 1
ATOM 6980 O O . PRO A 1 857 ? 125.665 118.756 106.219 1.00 128.64 858 PRO A O 1
ATOM 6984 N N . ASP A 1 858 ? 124.268 117.239 107.124 1.00 144.51 859 ASP A N 1
ATOM 6985 C CA . ASP A 1 858 ? 125.139 116.116 106.802 1.00 146.17 859 ASP A CA 1
ATOM 6986 C C . ASP A 1 858 ? 125.128 115.766 105.321 1.00 145.87 859 ASP A C 1
ATOM 6987 O O . ASP A 1 858 ? 125.954 114.954 104.889 1.00 145.65 859 ASP A O 1
ATOM 6992 N N . LYS A 1 859 ? 124.225 116.349 104.538 1.00 133.90 860 LYS A N 1
ATOM 6993 C CA . LYS A 1 859 ? 124.137 116.098 103.107 1.00 131.29 860 LYS A CA 1
ATOM 6994 C C . LYS A 1 859 ? 124.709 117.294 102.362 1.00 132.08 860 LYS A C 1
ATOM 6995 O O . LYS A 1 859 ? 124.350 118.440 102.652 1.00 131.76 860 LYS A O 1
ATOM 7001 N N . ASP A 1 860 ? 125.596 117.026 101.404 1.00 136.28 861 ASP A N 1
ATOM 7002 C CA . ASP A 1 860 ? 126.294 118.088 100.678 1.00 137.17 861 ASP A CA 1
ATOM 7003 C C . ASP A 1 860 ? 125.493 118.487 99.438 1.00 139.03 861 ASP A C 1
ATOM 7004 O O . ASP A 1 860 ? 125.932 118.359 98.294 1.00 138.52 861 ASP A O 1
ATOM 7009 N N . ASN A 1 861 ? 124.285 118.983 99.692 1.00 124.29 862 ASN A N 1
ATOM 7010 C CA . ASN A 1 861 ? 123.463 119.576 98.644 1.00 119.50 862 ASN A CA 1
ATOM 7011 C C . ASN A 1 861 ? 124.029 120.960 98.352 1.00 121.86 862 ASN A C 1
ATOM 7012 O O . ASN A 1 861 ? 123.755 121.917 99.082 1.00 126.04 862 ASN A O 1
ATOM 7017 N N . LYS A 1 862 ? 124.807 121.065 97.273 1.00 119.66 863 LYS A N 1
ATOM 7018 C CA . LYS A 1 862 ? 125.685 122.217 97.090 1.00 119.93 863 LYS A CA 1
ATOM 7019 C C . LYS A 1 862 ? 124.903 123.521 96.979 1.00 122.17 863 LYS A C 1
ATOM 7020 O O . LYS A 1 862 ? 125.322 124.547 97.527 1.00 125.08 863 LYS A O 1
ATOM 7026 N N . ALA A 1 863 ? 123.771 123.507 96.272 1.00 116.29 864 ALA A N 1
ATOM 7027 C CA . ALA A 1 863 ? 123.022 124.743 96.066 1.00 117.30 864 ALA A CA 1
ATOM 7028 C C . ALA A 1 863 ? 122.523 125.317 97.387 1.00 120.39 864 ALA A C 1
ATOM 7029 O O . ALA A 1 863 ? 122.767 126.488 97.700 1.00 129.69 864 ALA A O 1
ATOM 7031 N N . VAL A 1 864 ? 121.833 124.500 98.185 1.00 126.65 865 VAL A N 1
ATOM 7032 C CA . VAL A 1 864 ? 121.308 124.995 99.453 1.00 129.15 865 VAL A CA 1
ATOM 7033 C C . VAL A 1 864 ? 122.437 125.265 100.439 1.00 124.26 865 VAL A C 1
ATOM 7034 O O . VAL A 1 864 ? 122.361 126.211 101.231 1.00 124.18 865 VAL A O 1
ATOM 7038 N N . GLN A 1 865 ? 123.496 124.451 100.411 1.00 121.77 866 GLN A N 1
ATOM 7039 C CA . GLN A 1 865 ? 124.648 124.704 101.269 1.00 120.69 866 GLN A CA 1
ATOM 7040 C C . GLN A 1 865 ? 125.234 126.084 100.997 1.00 122.85 866 GLN A C 1
ATOM 7041 O O . GLN A 1 865 ? 125.528 126.839 101.927 1.00 127.52 866 GLN A O 1
ATOM 7047 N N . ILE A 1 866 ? 125.391 126.437 99.720 1.00 112.92 867 ILE A N 1
ATOM 7048 C CA . ILE A 1 866 ? 125.916 127.754 99.365 1.00 114.09 867 ILE A CA 1
ATOM 7049 C C . ILE A 1 866 ? 124.926 128.850 99.733 1.00 114.11 867 ILE A C 1
ATOM 7050 O O . ILE A 1 866 ? 125.312 129.910 100.247 1.00 116.63 867 ILE A O 1
ATOM 7055 N N . PHE A 1 867 ? 123.638 128.622 99.461 1.00 118.71 868 PHE A N 1
ATOM 7056 C CA . PHE A 1 867 ? 122.612 129.599 99.810 1.00 117.07 868 PHE A CA 1
ATOM 7057 C C . PHE A 1 867 ? 122.679 129.942 101.291 1.00 123.77 868 PHE A C 1
ATOM 7058 O O . PHE A 1 867 ? 122.698 131.118 101.679 1.00 133.21 868 PHE A O 1
ATOM 7066 N N . MET A 1 868 ? 122.757 128.927 102.142 1.00 136.39 869 MET A N 1
ATOM 7067 C CA . MET A 1 868 ? 122.735 129.243 103.559 1.00 140.04 869 MET A CA 1
ATOM 7068 C C . MET A 1 868 ? 124.111 129.582 104.106 1.00 135.46 869 MET A C 1
ATOM 7069 O O . MET A 1 868 ? 124.187 130.159 105.188 1.00 136.89 869 MET A O 1
ATOM 7074 N N . SER A 1 869 ? 125.190 129.278 103.381 1.00 112.46 870 SER A N 1
ATOM 7075 C CA . SER A 1 869 ? 126.489 129.848 103.717 1.00 111.81 870 SER A CA 1
ATOM 7076 C C . SER A 1 869 ? 126.474 131.355 103.508 1.00 119.40 870 SER A C 1
ATOM 7077 O O . SER A 1 869 ? 126.987 132.123 104.332 1.00 128.75 870 SER A O 1
ATOM 7080 N N . ARG A 1 870 ? 125.868 131.792 102.404 1.00 122.44 871 ARG A N 1
ATOM 7081 C CA . ARG A 1 870 ? 125.652 133.215 102.183 1.00 126.45 871 ARG A CA 1
ATOM 7082 C C . ARG A 1 870 ? 124.777 133.808 103.277 1.00 129.24 871 ARG A C 1
ATOM 7083 O O . ARG A 1 870 ? 125.036 134.917 103.756 1.00 135.85 871 ARG A O 1
ATOM 7091 N N . MET A 1 871 ? 123.728 133.086 103.679 1.00 129.75 872 MET A N 1
ATOM 7092 C CA . MET A 1 871 ? 122.867 133.590 104.748 1.00 132.59 872 MET A CA 1
ATOM 7093 C C . MET A 1 871 ? 123.597 133.663 106.086 1.00 136.23 872 MET A C 1
ATOM 7094 O O . MET A 1 871 ? 123.369 134.590 106.868 1.00 137.93 872 MET A O 1
ATOM 7099 N N . HIS A 1 872 ? 124.459 132.690 106.381 1.00 151.13 873 HIS A N 1
ATOM 7100 C CA . HIS A 1 872 ? 125.262 132.757 107.598 1.00 148.62 873 HIS A CA 1
ATOM 7101 C C . HIS A 1 872 ? 126.215 133.944 107.560 1.00 150.51 873 HIS A C 1
ATOM 7102 O O . HIS A 1 872 ? 126.388 134.640 108.567 1.00 155.72 873 HIS A O 1
ATOM 7109 N N . ALA A 1 873 ? 126.839 134.191 106.407 1.00 145.94 874 ALA A N 1
ATOM 7110 C CA . ALA A 1 873 ? 127.708 135.357 106.277 1.00 148.08 874 ALA A CA 1
ATOM 7111 C C . ALA A 1 873 ? 126.924 136.651 106.463 1.00 150.55 874 ALA A C 1
ATOM 7112 O O . ALA A 1 873 ? 127.396 137.587 107.120 1.00 153.14 874 ALA A O 1
ATOM 7114 N N . ARG A 1 874 ? 125.719 136.720 105.893 1.00 147.88 875 ARG A N 1
ATOM 7115 C CA . ARG A 1 874 ? 124.882 137.903 106.057 1.00 147.09 875 ARG A CA 1
ATOM 7116 C C . ARG A 1 874 ? 124.460 138.082 107.510 1.00 151.23 875 ARG A C 1
ATOM 7117 O O . ARG A 1 874 ? 124.405 139.208 108.015 1.00 154.59 875 ARG A O 1
ATOM 7125 N N . ARG A 1 875 ? 124.149 136.981 108.197 1.00 163.58 876 ARG A N 1
ATOM 7126 C CA . ARG A 1 875 ? 123.820 137.055 109.616 1.00 162.32 876 ARG A CA 1
ATOM 7127 C C . ARG A 1 875 ? 125.000 137.572 110.424 1.00 165.74 876 ARG A C 1
ATOM 7128 O O . ARG A 1 875 ? 124.829 138.388 111.337 1.00 168.26 876 ARG A O 1
ATOM 7136 N N . GLU A 1 876 ? 126.206 137.095 110.109 1.00 180.14 877 GLU A N 1
ATOM 7137 C CA . GLU A 1 876 ? 127.398 137.593 110.786 1.00 178.41 877 GLU A CA 1
ATOM 7138 C C . GLU A 1 876 ? 127.574 139.085 110.544 1.00 177.68 877 GLU A C 1
ATOM 7139 O O . GLU A 1 876 ? 127.887 139.841 111.472 1.00 178.96 877 GLU A O 1
ATOM 7145 N N . GLN A 1 877 ? 127.368 139.527 109.302 1.00 182.16 878 GLN A N 1
ATOM 7146 C CA . GLN A 1 877 ? 127.510 140.945 108.986 1.00 183.75 878 GLN A CA 1
ATOM 7147 C C . GLN A 1 877 ? 126.486 141.787 109.740 1.00 184.66 878 GLN A C 1
ATOM 7148 O O . GLN A 1 877 ? 126.817 142.859 110.261 1.00 185.98 878 GLN A O 1
ATOM 7154 N N . LEU A 1 878 ? 125.235 141.324 109.803 1.00 186.39 879 LEU A N 1
ATOM 7155 C CA . LEU A 1 878 ? 124.208 142.066 110.532 1.00 187.04 879 LEU A CA 1
ATOM 7156 C C . LEU A 1 878 ? 124.493 142.108 112.029 1.00 189.39 879 LEU A C 1
ATOM 7157 O O . LEU A 1 878 ? 124.298 143.148 112.669 1.00 190.53 879 LEU A O 1
ATOM 7162 N N . LYS A 1 879 ? 124.944 140.993 112.614 1.00 186.19 880 LYS A N 1
ATOM 7163 C CA . LYS A 1 879 ? 125.282 141.013 114.036 1.00 182.90 880 LYS A CA 1
ATOM 7164 C C . LYS A 1 879 ? 126.464 141.935 114.305 1.00 184.42 880 LYS A C 1
ATOM 7165 O O . LYS A 1 879 ? 126.513 142.605 115.344 1.00 185.28 880 LYS A O 1
ATOM 7171 N N . LYS A 1 880 ? 127.432 141.979 113.386 1.00 184.71 881 LYS A N 1
ATOM 7172 C CA . LYS A 1 880 ? 128.508 142.957 113.504 1.00 183.45 881 LYS A CA 1
ATOM 7173 C C . LYS A 1 880 ? 127.955 144.375 113.451 1.00 184.24 881 LYS A C 1
ATOM 7174 O O . LYS A 1 880 ? 128.378 145.246 114.219 1.00 183.24 881 LYS A O 1
ATOM 7180 N N . HIS A 1 881 ? 127.004 144.622 112.548 1.00 194.68 882 HIS A N 1
ATOM 7181 C CA . HIS A 1 881 ? 126.322 145.908 112.500 1.00 194.31 882 HIS A CA 1
ATOM 7182 C C . HIS A 1 881 ? 125.439 146.138 113.720 1.00 195.07 882 HIS A C 1
ATOM 7183 O O . HIS A 1 881 ? 125.073 147.285 113.997 1.00 194.33 882 HIS A O 1
ATOM 7190 N N . GLY A 1 882 ? 125.095 145.082 114.454 1.00 196.33 883 GLY A N 1
ATOM 7191 C CA . GLY A 1 882 ? 124.253 145.198 115.624 1.00 194.36 883 GLY A CA 1
ATOM 7192 C C . GLY A 1 882 ? 122.766 145.102 115.365 1.00 195.24 883 GLY A C 1
ATOM 7193 O O . GLY A 1 882 ? 121.983 145.186 116.319 1.00 193.87 883 GLY A O 1
ATOM 7194 N N . ALA A 1 883 ? 122.351 144.928 114.115 1.00 199.92 884 ALA A N 1
ATOM 7195 C CA . ALA A 1 883 ? 120.941 144.803 113.783 1.00 198.64 884 ALA A CA 1
ATOM 7196 C C . ALA A 1 883 ? 120.474 143.362 113.961 1.00 199.18 884 ALA A C 1
ATOM 7197 O O . ALA A 1 883 ? 121.269 142.419 113.973 1.00 198.91 884 ALA A O 1
ATOM 7199 N N . ALA A 1 884 ? 119.161 143.203 114.105 1.00 193.44 885 ALA A N 1
ATOM 7200 C CA . ALA A 1 884 ? 118.583 141.880 114.292 1.00 192.45 885 ALA A CA 1
ATOM 7201 C C . ALA A 1 884 ? 118.707 141.053 113.020 1.00 192.99 885 ALA A C 1
ATOM 7202 O O . ALA A 1 884 ? 118.500 141.551 111.910 1.00 192.72 885 ALA A O 1
ATOM 7204 N N . ALA A 1 885 ? 119.049 139.772 113.188 1.00 183.21 886 ALA A N 1
ATOM 7205 C CA . ALA A 1 885 ? 119.190 138.851 112.067 1.00 182.33 886 ALA A CA 1
ATOM 7206 C C . ALA A 1 885 ? 118.322 137.610 112.241 1.00 182.81 886 ALA A C 1
ATOM 7207 O O . ALA A 1 885 ? 118.633 136.558 111.673 1.00 182.65 886 ALA A O 1
ATOM 7209 N N . SER A 1 886 ? 117.241 137.709 113.018 1.00 182.39 887 SER A N 1
ATOM 7210 C CA . SER A 1 886 ? 116.365 136.560 113.217 1.00 181.49 887 SER A CA 1
ATOM 7211 C C . SER A 1 886 ? 115.607 136.201 111.946 1.00 181.62 887 SER A C 1
ATOM 7212 O O . SER A 1 886 ? 115.294 135.026 111.725 1.00 180.54 887 SER A O 1
ATOM 7215 N N . GLN A 1 887 ? 115.298 137.192 111.107 1.00 175.73 888 GLN A N 1
ATOM 7216 C CA . GLN A 1 887 ? 114.593 136.924 109.859 1.00 174.75 888 GLN A CA 1
ATOM 7217 C C . GLN A 1 887 ? 115.423 136.094 108.890 1.00 173.63 888 GLN A C 1
ATOM 7218 O O . GLN A 1 887 ? 114.860 135.482 107.977 1.00 174.26 888 GLN A O 1
ATOM 7224 N N . PHE A 1 888 ? 116.743 136.063 109.066 1.00 158.61 889 PHE A N 1
ATOM 7225 C CA . PHE A 1 888 ? 117.638 135.279 108.225 1.00 156.54 889 PHE A CA 1
ATOM 7226 C C . PHE A 1 888 ? 118.176 134.058 108.960 1.00 156.93 889 PHE A C 1
ATOM 7227 O O . PHE A 1 888 ? 119.194 133.490 108.555 1.00 155.52 889 PHE A O 1
ATOM 7235 N N . ALA A 1 889 ? 117.509 133.650 110.036 1.00 154.70 890 ALA A N 1
ATOM 7236 C CA . ALA A 1 889 ? 118.027 132.597 110.894 1.00 153.87 890 ALA A CA 1
ATOM 7237 C C . ALA A 1 889 ? 118.008 131.247 110.187 1.00 150.79 890 ALA A C 1
ATOM 7238 O O . ALA A 1 889 ? 117.159 130.971 109.336 1.00 150.60 890 ALA A O 1
ATOM 7240 N N . GLU A 1 890 ? 118.968 130.409 110.552 1.00 142.56 891 GLU A N 1
ATOM 7241 C CA . GLU A 1 890 ? 119.037 129.053 110.022 1.00 142.41 891 GLU A CA 1
ATOM 7242 C C . GLU A 1 890 ? 117.864 128.225 110.536 1.00 146.26 891 GLU A C 1
ATOM 7243 O O . GLU A 1 890 ? 117.630 128.179 111.749 1.00 149.28 891 GLU A O 1
ATOM 7249 N N . PRO A 1 891 ? 117.103 127.574 109.660 1.00 140.21 892 PRO A N 1
ATOM 7250 C CA . PRO A 1 891 ? 116.069 126.649 110.132 1.00 138.91 892 PRO A CA 1
ATOM 7251 C C . PRO A 1 891 ? 116.696 125.461 110.842 1.00 141.40 892 PRO A C 1
ATOM 7252 O O . PRO A 1 891 ? 117.822 125.052 110.554 1.00 142.61 892 PRO A O 1
ATOM 7256 N N . GLU A 1 892 ? 115.951 124.915 111.798 1.00 148.30 893 GLU A N 1
ATOM 7257 C CA . GLU A 1 892 ? 116.463 123.786 112.553 1.00 150.41 893 GLU A CA 1
ATOM 7258 C C . GLU A 1 892 ? 116.639 122.586 111.623 1.00 148.48 893 GLU A C 1
ATOM 7259 O O . GLU A 1 892 ? 115.853 122.392 110.692 1.00 142.52 893 GLU A O 1
ATOM 7265 N N . PRO A 1 893 ? 117.683 121.785 111.835 1.00 138.48 894 PRO A N 1
ATOM 7266 C CA . PRO A 1 893 ? 118.021 120.729 110.867 1.00 136.14 894 PRO A CA 1
ATOM 7267 C C . PRO A 1 893 ? 116.881 119.741 110.677 1.00 137.17 894 PRO A C 1
ATOM 7268 O O . PRO A 1 893 ? 116.301 119.238 111.642 1.00 138.58 894 PRO A O 1
ATOM 7272 N N . GLY A 1 894 ? 116.565 119.464 109.416 1.00 137.45 895 GLY A N 1
ATOM 7273 C CA . GLY A 1 894 ? 115.564 118.471 109.085 1.00 137.04 895 GLY A CA 1
ATOM 7274 C C . GLY A 1 894 ? 114.308 119.040 108.459 1.00 136.79 895 GLY A C 1
ATOM 7275 O O . GLY A 1 894 ? 113.776 118.469 107.503 1.00 137.92 895 GLY A O 1
ATOM 7276 N N . GLU A 1 895 ? 113.826 120.165 108.980 1.00 143.33 896 GLU A N 1
ATOM 7277 C CA . GLU A 1 895 ? 112.589 120.738 108.480 1.00 143.83 896 GLU A CA 1
ATOM 7278 C C . GLU A 1 895 ? 112.799 121.345 107.096 1.00 144.74 896 GLU A C 1
ATOM 7279 O O . GLU A 1 895 ? 113.923 121.611 106.663 1.00 147.30 896 GLU A O 1
ATOM 7285 N N . ARG A 1 896 ? 111.689 121.574 106.410 1.00 120.15 897 ARG A N 1
ATOM 7286 C CA . ARG A 1 896 ? 111.760 122.151 105.088 1.00 117.38 897 ARG A CA 1
ATOM 7287 C C . ARG A 1 896 ? 111.522 123.614 105.154 1.00 116.95 897 ARG A C 1
ATOM 7288 O O . ARG A 1 896 ? 110.704 124.077 105.929 1.00 120.82 897 ARG A O 1
ATOM 7296 N N . PHE A 1 897 ? 112.225 124.351 104.341 1.00 112.95 898 PHE A N 1
ATOM 7297 C CA . PHE A 1 897 ? 112.095 125.795 104.264 1.00 114.94 898 PHE A CA 1
ATOM 7298 C C . PHE A 1 897 ? 111.707 126.208 102.852 1.00 115.35 898 PHE A C 1
ATOM 7299 O O . PHE A 1 897 ? 112.012 125.515 101.873 1.00 121.80 898 PHE A O 1
ATOM 7307 N N . SER A 1 898 ? 111.039 127.352 102.762 1.00 104.00 899 SER A N 1
ATOM 7308 C CA . SER A 1 898 ? 110.619 127.921 101.493 1.00 103.83 899 SER A CA 1
ATOM 7309 C C . SER A 1 898 ? 111.632 128.950 101.009 1.00 102.15 899 SER A C 1
ATOM 7310 O O . SER A 1 898 ? 112.255 129.660 101.802 1.00 104.91 899 SER A O 1
ATOM 7313 N N . TYR A 1 899 ? 111.790 129.024 99.690 1.00 107.32 900 TYR A N 1
ATOM 7314 C CA . TYR A 1 899 ? 112.740 129.952 99.094 1.00 99.41 900 TYR A CA 1
ATOM 7315 C C . TYR A 1 899 ? 112.320 130.246 97.663 1.00 103.85 900 TYR A C 1
ATOM 7316 O O . TYR A 1 899 ? 111.499 129.537 97.078 1.00 113.90 900 TYR A O 1
ATOM 7325 N N . VAL A 1 900 ? 112.899 131.310 97.106 1.00 104.13 901 VAL A N 1
ATOM 7326 C CA . VAL A 1 900 ? 112.649 131.718 95.731 1.00 101.79 901 VAL A CA 1
ATOM 7327 C C . VAL A 1 900 ? 113.973 132.056 95.061 1.00 110.65 901 VAL A C 1
ATOM 7328 O O . VAL A 1 900 ? 114.967 132.378 95.715 1.00 123.83 901 VAL A O 1
ATOM 7332 N N . ILE A 1 901 ? 113.973 131.985 93.733 1.00 112.75 902 ILE A N 1
ATOM 7333 C CA . ILE A 1 901 ? 115.131 132.335 92.920 1.00 113.39 902 ILE A CA 1
ATOM 7334 C C . ILE A 1 901 ? 114.973 133.777 92.462 1.00 115.31 902 ILE A C 1
ATOM 7335 O O . ILE A 1 901 ? 113.938 134.144 91.893 1.00 120.92 902 ILE A O 1
ATOM 7340 N N . VAL A 1 902 ? 115.994 134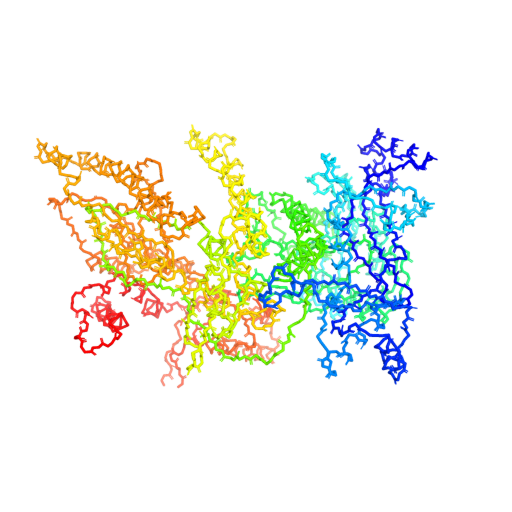.593 92.703 1.00 119.41 903 VAL A N 1
ATOM 7341 C CA . VAL A 1 902 ? 115.917 136.019 92.429 1.00 124.74 903 VAL A CA 1
ATOM 7342 C C . VAL A 1 902 ? 116.892 136.382 91.317 1.00 128.99 903 VAL A C 1
ATOM 7343 O O . VAL A 1 902 ? 117.840 135.651 91.012 1.00 118.78 903 VAL A O 1
ATOM 7347 N N . GLU A 1 903 ? 116.647 137.540 90.709 1.00 162.14 904 GLU A N 1
ATOM 7348 C CA . GLU A 1 903 ? 117.515 138.084 89.667 1.00 159.67 904 GLU A CA 1
ATOM 7349 C C . GLU A 1 903 ? 118.710 138.752 90.332 1.00 161.20 904 GLU A C 1
ATOM 7350 O O . GLU A 1 903 ? 118.722 139.969 90.533 1.00 162.24 904 GLU A O 1
ATOM 7356 N N . LYS A 1 904 ? 119.794 138.008 90.439 1.00 156.31 905 LYS A N 1
ATOM 7357 C CA . LYS A 1 904 ? 121.024 138.579 90.940 1.00 155.78 905 LYS A CA 1
ATOM 7358 C C . LYS A 1 904 ? 121.659 139.462 89.872 1.00 157.07 905 LYS A C 1
ATOM 7359 O O . LYS A 1 904 ? 122.086 138.948 88.826 1.00 157.49 905 LYS A O 1
ATOM 7365 N N . GLN A 1 905 ? 121.689 140.767 90.096 1.00 182.13 906 GLN A N 1
ATOM 7366 C CA . GLN A 1 905 ? 122.213 141.685 89.086 1.00 183.62 906 GLN A CA 1
ATOM 7367 C C . GLN A 1 905 ? 123.619 141.324 88.653 1.00 184.13 906 GLN A C 1
ATOM 7368 O O . GLN A 1 905 ? 124.439 140.966 89.489 1.00 183.07 906 GLN A O 1
ATOM 7374 N N . VAL A 1 906 ? 123.897 141.421 87.353 1.00 201.49 907 VAL A N 1
ATOM 7375 C CA . VAL A 1 906 ? 125.233 141.118 86.834 1.00 202.10 907 VAL A CA 1
ATOM 7376 C C . VAL A 1 906 ? 126.162 142.261 87.158 1.00 201.76 907 VAL A C 1
ATOM 7377 O O . VAL A 1 906 ? 125.912 143.351 86.728 1.00 200.44 907 VAL A O 1
ATOM 7381 N N . GLN A 1 907 ? 127.209 142.018 87.940 1.00 215.96 908 GLN A N 1
ATOM 7382 C CA . GLN A 1 907 ? 128.182 143.072 88.237 1.00 216.23 908 GLN A CA 1
ATOM 7383 C C . GLN A 1 907 ? 129.542 142.758 87.578 1.00 217.19 908 GLN A C 1
ATOM 7384 O O . GLN A 1 907 ? 130.592 142.545 88.257 1.00 217.44 908 GLN A O 1
ATOM 7390 N N . PHE A 1 908 ? 129.536 142.698 86.253 1.00 214.97 909 PHE A N 1
ATOM 7391 C CA . PHE A 1 908 ? 130.771 142.429 85.522 1.00 214.25 909 PHE A CA 1
ATOM 7392 C C . PHE A 1 908 ? 131.921 143.268 86.057 1.00 213.78 909 PHE A C 1
ATOM 7393 O O . PHE A 1 908 ? 131.832 144.494 86.106 1.00 212.12 909 PHE A O 1
ATOM 7401 N N . THR A 1 915 ? 132.739 136.183 89.268 1.00 221.25 916 THR A N 1
ATOM 7402 C CA . THR A 1 915 ? 132.097 136.925 90.345 1.00 221.55 916 THR A CA 1
ATOM 7403 C C . THR A 1 915 ? 130.656 136.481 90.527 1.00 222.16 916 THR A C 1
ATOM 7404 O O . THR A 1 915 ? 130.375 135.563 91.296 1.00 221.74 916 THR A O 1
ATOM 7408 N N . ASP A 1 916 ? 129.742 137.131 89.819 1.00 221.60 917 ASP A N 1
ATOM 7409 C CA . ASP A 1 916 ? 128.312 136.784 89.929 1.00 220.29 917 ASP A CA 1
ATOM 7410 C C . ASP A 1 916 ? 128.051 135.447 89.192 1.00 219.91 917 ASP A C 1
ATOM 7411 O O . ASP A 1 916 ? 127.491 135.400 88.087 1.00 219.50 917 ASP A O 1
ATOM 7416 N N . SER A 1 917 ? 128.534 134.287 89.734 1.00 191.97 918 SER A N 1
ATOM 7417 C CA . SER A 1 917 ? 128.223 132.971 89.173 1.00 189.12 918 SER A CA 1
ATOM 7418 C C . SER A 1 917 ? 126.731 132.798 88.951 1.00 188.15 918 SER A C 1
ATOM 7419 O O . SER A 1 917 ? 125.916 133.412 89.639 1.00 186.34 918 SER A O 1
ATOM 7422 N N . SER A 1 918 ? 126.368 131.947 88.003 1.00 179.34 919 SER A N 1
ATOM 7423 C CA . SER A 1 918 ? 124.965 131.700 87.731 1.00 179.18 919 SER A CA 1
ATOM 7424 C C . SER A 1 918 ? 124.480 130.588 88.590 1.00 179.22 919 SER A C 1
ATOM 7425 O O . SER A 1 918 ? 123.479 129.905 88.275 1.00 179.91 919 SER A O 1
ATOM 7428 N N . ARG A 1 919 ? 125.189 130.383 89.677 1.00 150.35 920 ARG A N 1
ATOM 7429 C CA . ARG A 1 919 ? 124.840 129.287 90.500 1.00 145.05 920 ARG A CA 1
ATOM 7430 C C . ARG A 1 919 ? 123.504 129.508 91.109 1.00 145.33 920 ARG A C 1
ATOM 7431 O O . ARG A 1 919 ? 123.117 130.648 91.406 1.00 150.60 920 ARG A O 1
ATOM 7439 N N . LYS A 1 920 ? 122.724 128.481 91.203 1.00 121.42 921 LYS A N 1
ATOM 7440 C CA . LYS A 1 920 ? 121.465 128.540 91.938 1.00 125.90 921 LYS A CA 1
ATOM 7441 C C . LYS A 1 920 ? 121.692 128.872 93.408 1.00 127.57 921 LYS A C 1
ATOM 7442 O O . LYS A 1 920 ? 120.836 129.502 94.040 1.00 125.27 921 LYS A O 1
ATOM 7448 N N . GLY A 1 921 ? 122.842 128.478 93.959 1.00 137.09 922 GLY A N 1
ATOM 7449 C CA . GLY A 1 921 ? 123.115 128.752 95.361 1.00 132.98 922 GLY A CA 1
ATOM 7450 C C . GLY A 1 921 ? 123.149 130.235 95.679 1.00 131.80 922 GLY A C 1
ATOM 7451 O O . GLY A 1 921 ? 122.648 130.667 96.720 1.00 136.02 922 GLY A O 1
ATOM 7452 N N . ASP A 1 922 ? 123.739 131.034 94.792 1.00 140.23 923 ASP A N 1
ATOM 7453 C CA . ASP A 1 922 ? 123.802 132.474 95.002 1.00 142.16 923 ASP A CA 1
ATOM 7454 C C . ASP A 1 922 ? 122.485 133.179 94.712 1.00 139.27 923 ASP A C 1
ATOM 7455 O O . ASP A 1 922 ? 122.348 134.359 95.052 1.00 144.04 923 ASP A O 1
ATOM 7460 N N . LYS A 1 923 ? 121.516 132.496 94.099 1.00 126.50 924 LYS A N 1
ATOM 7461 C CA . LYS A 1 923 ? 120.250 133.117 93.743 1.00 130.80 924 LYS A CA 1
ATOM 7462 C C . LYS A 1 923 ? 119.105 132.768 94.681 1.00 135.82 924 LYS A C 1
ATOM 7463 O O . LYS A 1 923 ? 118.078 133.452 94.650 1.00 135.44 924 LYS A O 1
ATOM 7469 N N . MET A 1 924 ? 119.247 131.731 95.502 1.00 131.64 925 MET A N 1
ATOM 7470 C CA . MET A 1 924 ? 118.195 131.381 96.444 1.00 128.18 925 MET A CA 1
ATOM 7471 C C . MET A 1 924 ? 118.081 132.445 97.529 1.00 134.09 925 MET A C 1
ATOM 7472 O O . MET A 1 924 ? 119.086 132.969 98.017 1.00 139.62 925 MET A O 1
ATOM 7477 N N . GLU A 1 925 ? 116.845 132.782 97.888 1.00 131.10 926 GLU A N 1
ATOM 7478 C CA . GLU A 1 925 ? 116.572 133.726 98.961 1.00 123.55 926 GLU A CA 1
ATOM 7479 C C . GLU A 1 925 ? 115.340 133.259 99.719 1.00 126.61 926 GLU A C 1
ATOM 7480 O O . GLU A 1 925 ? 114.444 132.637 99.145 1.00 135.72 926 GLU A O 1
ATOM 7486 N N . TYR A 1 926 ? 115.294 133.563 101.012 1.00 121.94 927 TYR A N 1
ATOM 7487 C CA . TYR A 1 926 ? 114.100 133.253 101.783 1.00 122.08 927 TYR A CA 1
ATOM 7488 C C . TYR A 1 926 ? 112.930 134.102 101.301 1.00 125.38 927 TYR A C 1
ATOM 7489 O O . TYR A 1 926 ? 113.098 135.240 100.856 1.00 127.15 927 TYR A O 1
ATOM 7498 N N . VAL A 1 927 ? 111.730 133.526 101.388 1.00 122.15 928 VAL A N 1
ATOM 7499 C CA . VAL A 1 927 ? 110.533 134.199 100.892 1.00 119.62 928 VAL A CA 1
ATOM 7500 C C . VAL A 1 927 ? 110.267 135.482 101.666 1.00 124.10 928 VAL A C 1
ATOM 7501 O O . VAL A 1 927 ? 109.752 136.460 101.106 1.00 124.67 928 VAL A O 1
ATOM 7505 N N . SER A 1 928 ? 110.618 135.508 102.954 1.00 138.13 929 SER A N 1
ATOM 7506 C CA . SER A 1 928 ? 110.271 136.642 103.803 1.00 137.87 929 SER A CA 1
ATOM 7507 C C . SER A 1 928 ? 110.904 137.935 103.301 1.00 139.51 929 SER A C 1
ATOM 7508 O O . SER A 1 928 ? 110.210 138.935 103.087 1.00 136.85 929 SER A O 1
ATOM 7511 N N . GLU A 1 929 ? 112.222 137.934 103.090 1.00 148.67 930 GLU A N 1
ATOM 7512 C CA . GLU A 1 929 ? 112.877 139.155 102.632 1.00 148.83 930 GLU A CA 1
ATOM 7513 C C . GLU A 1 929 ? 112.604 139.431 101.161 1.00 148.07 930 GLU A C 1
ATOM 7514 O O . GLU A 1 929 ? 112.603 140.595 100.746 1.00 150.23 930 GLU A O 1
ATOM 7520 N N . ALA A 1 930 ? 112.380 138.386 100.361 1.00 140.48 931 ALA A N 1
ATOM 7521 C CA . ALA A 1 930 ? 112.016 138.600 98.965 1.00 141.38 931 ALA A CA 1
ATOM 7522 C C . ALA A 1 930 ? 110.704 139.362 98.860 1.00 142.52 931 ALA A C 1
ATOM 7523 O O . ALA A 1 930 ? 110.562 140.262 98.024 1.00 140.20 931 ALA A O 1
ATOM 7525 N N . LYS A 1 931 ? 109.730 139.015 99.703 1.00 143.14 932 LYS A N 1
ATOM 7526 C CA . LYS A 1 931 ? 108.509 139.806 99.782 1.00 138.95 932 LYS A CA 1
ATOM 7527 C C . LYS A 1 931 ? 108.779 141.171 100.403 1.00 141.84 932 LYS A C 1
ATOM 7528 O O . LYS A 1 931 ? 108.188 142.176 99.991 1.00 145.98 932 LYS A O 1
ATOM 7534 N N . ALA A 1 932 ? 109.667 141.225 101.399 1.00 144.17 933 ALA A N 1
ATOM 7535 C CA . ALA A 1 932 ? 109.927 142.479 102.100 1.00 146.43 933 ALA A CA 1
ATOM 7536 C C . ALA A 1 932 ? 110.652 143.479 101.207 1.00 146.62 933 ALA A C 1
ATOM 7537 O O . ALA A 1 932 ? 110.254 144.646 101.116 1.00 147.72 933 ALA A O 1
ATOM 7539 N N . LYS A 1 933 ? 111.719 143.043 100.539 1.00 143.95 934 LYS A N 1
ATOM 7540 C CA . LYS A 1 933 ? 112.537 143.928 99.722 1.00 142.04 934 LYS A CA 1
ATOM 7541 C C . LYS A 1 933 ? 112.153 143.899 98.248 1.00 144.61 934 LYS A C 1
ATOM 7542 O O . LYS A 1 933 ? 112.842 144.516 97.430 1.00 143.52 934 LYS A O 1
ATOM 7548 N N . ASN A 1 934 ? 111.070 143.201 97.897 1.00 148.76 935 ASN A N 1
ATOM 7549 C CA . ASN A 1 934 ? 110.553 143.169 96.527 1.00 147.65 935 ASN A CA 1
ATOM 7550 C C . ASN A 1 934 ? 111.621 142.722 95.532 1.00 146.44 935 ASN A C 1
ATOM 7551 O O . ASN A 1 934 ? 111.785 143.312 94.462 1.00 143.66 935 ASN A O 1
ATOM 7556 N N . LEU A 1 935 ? 112.354 141.676 95.887 1.00 145.87 936 LEU A N 1
ATOM 7557 C CA . LEU A 1 935 ? 113.387 141.158 95.000 1.00 145.66 936 LEU A CA 1
ATOM 7558 C C . LEU A 1 935 ? 112.747 140.569 93.748 1.00 146.90 936 LEU A C 1
ATOM 7559 O O . LEU A 1 935 ? 111.823 139.754 93.856 1.00 146.84 936 LEU A O 1
ATOM 7564 N N . PRO A 1 936 ? 113.193 140.957 92.554 1.00 144.86 937 PRO A N 1
ATOM 7565 C CA . PRO A 1 936 ? 112.619 140.383 91.333 1.00 142.22 937 PRO A CA 1
ATOM 7566 C C . PRO A 1 936 ? 112.908 138.894 91.237 1.00 138.25 937 PRO A C 1
ATOM 7567 O O . PRO A 1 936 ? 113.945 138.408 91.692 1.00 135.89 937 PRO A O 1
ATOM 7571 N N . ILE A 1 937 ? 111.972 138.168 90.633 1.00 132.08 938 ILE A N 1
ATOM 7572 C CA . ILE A 1 937 ? 112.072 136.723 90.474 1.00 132.67 938 ILE A CA 1
ATOM 7573 C C . ILE A 1 937 ? 112.665 136.425 89.106 1.00 132.76 938 ILE A C 1
ATOM 7574 O O . ILE A 1 937 ? 112.169 136.919 88.085 1.00 133.39 938 ILE A O 1
ATOM 7579 N N . ASP A 1 938 ? 113.725 135.617 89.080 1.00 142.57 939 ASP A N 1
ATOM 7580 C CA . ASP A 1 938 ? 114.347 135.200 87.825 1.00 142.36 939 ASP A CA 1
ATOM 7581 C C . ASP A 1 938 ? 113.444 134.157 87.177 1.00 142.42 939 ASP A C 1
ATOM 7582 O O . ASP A 1 938 ? 113.616 132.945 87.332 1.00 140.97 939 ASP A O 1
ATOM 7587 N N . ILE A 1 939 ? 112.452 134.653 86.436 1.00 128.51 940 ILE A N 1
ATOM 7588 C CA . ILE A 1 939 ? 111.463 133.760 85.846 1.00 127.05 940 ILE A CA 1
ATOM 7589 C C . ILE A 1 939 ? 112.091 132.880 84.775 1.00 124.88 940 ILE A C 1
ATOM 7590 O O . ILE A 1 939 ? 111.749 131.699 84.661 1.00 126.88 940 ILE A O 1
ATOM 7595 N N . LEU A 1 940 ? 113.010 133.427 83.976 1.00 128.33 941 LEU A N 1
ATOM 7596 C CA . LEU A 1 940 ? 113.628 132.639 82.913 1.00 131.37 941 LEU A CA 1
ATOM 7597 C C . LEU A 1 940 ? 114.440 131.481 83.482 1.00 131.53 941 LEU A C 1
ATOM 7598 O O . LEU A 1 940 ? 114.473 130.391 82.899 1.00 132.97 941 LEU A O 1
ATOM 7603 N N . PHE A 1 941 ? 115.116 131.707 84.611 1.00 124.23 942 PHE A N 1
ATOM 7604 C CA . PHE A 1 941 ? 115.797 130.620 85.308 1.00 126.03 942 PHE A CA 1
ATOM 7605 C C . PHE A 1 941 ? 114.815 129.509 85.660 1.00 131.18 942 PHE A C 1
ATOM 7606 O O . PHE A 1 941 ? 115.056 128.329 85.367 1.00 133.39 942 PHE A O 1
ATOM 7614 N N . TYR A 1 942 ? 113.695 129.880 86.285 1.00 125.38 943 TYR A N 1
ATOM 7615 C CA . TYR A 1 942 ? 112.658 128.914 86.632 1.00 125.37 943 TYR A CA 1
ATOM 7616 C C . TYR A 1 942 ? 112.203 128.141 85.405 1.00 127.87 943 TYR A C 1
ATOM 7617 O O . TYR A 1 942 ? 112.153 126.905 85.416 1.00 127.57 943 TYR A O 1
ATOM 7626 N N . ILE A 1 943 ? 111.883 128.863 84.328 1.00 120.14 944 ILE A N 1
ATOM 7627 C CA . ILE A 1 943 ? 111.420 128.232 83.096 1.00 112.49 944 ILE A CA 1
ATOM 7628 C C . ILE A 1 943 ? 112.431 127.197 82.632 1.00 111.85 944 ILE A C 1
ATOM 7629 O O . ILE A 1 943 ? 112.174 125.986 82.680 1.00 118.75 944 ILE A O 1
ATOM 7634 N N . ASN A 1 944 ? 113.632 127.672 82.283 1.00 122.07 945 ASN A N 1
ATOM 7635 C CA . ASN A 1 944 ? 114.648 126.861 81.628 1.00 127.25 945 ASN A CA 1
ATOM 7636 C C . ASN A 1 944 ? 115.143 125.713 82.490 1.00 127.15 945 ASN A C 1
ATOM 7637 O O . ASN A 1 944 ? 115.653 124.729 81.945 1.00 131.78 945 ASN A O 1
ATOM 7642 N N . ASN A 1 945 ? 115.022 125.802 83.814 1.00 123.58 946 ASN A N 1
ATOM 7643 C CA . ASN A 1 945 ? 115.541 124.731 84.647 1.00 123.85 946 ASN A CA 1
ATOM 7644 C C . ASN A 1 945 ? 114.472 123.783 85.169 1.00 124.94 946 ASN A C 1
ATOM 7645 O O . ASN A 1 945 ? 114.811 122.660 85.555 1.00 124.72 946 ASN A O 1
ATOM 7650 N N . TYR A 1 946 ? 113.202 124.186 85.199 1.00 117.60 947 TYR A N 1
ATOM 7651 C CA . TYR A 1 946 ? 112.191 123.260 85.684 1.00 115.88 947 TYR A CA 1
ATOM 7652 C C . TYR A 1 946 ? 111.127 122.948 84.638 1.00 118.37 947 TYR A C 1
ATOM 7653 O O . TYR A 1 946 ? 110.925 121.779 84.286 1.00 123.27 947 TYR A O 1
ATOM 7662 N N . VAL A 1 947 ? 110.465 123.973 84.096 1.00 111.89 948 VAL A N 1
ATOM 7663 C CA . VAL A 1 947 ? 109.299 123.644 83.282 1.00 112.92 948 VAL A CA 1
ATOM 7664 C C . VAL A 1 947 ? 109.743 123.229 81.895 1.00 112.14 948 VAL A C 1
ATOM 7665 O O . VAL A 1 947 ? 109.066 122.439 81.230 1.00 112.14 948 VAL A O 1
ATOM 7669 N N . LEU A 1 948 ? 110.889 123.739 81.450 1.00 118.99 949 LEU A N 1
ATOM 7670 C CA . LEU A 1 948 ? 111.433 123.340 80.162 1.00 114.06 949 LEU A CA 1
ATOM 7671 C C . LEU A 1 948 ? 111.778 121.857 80.168 1.00 113.14 949 LEU A C 1
ATOM 7672 O O . LEU A 1 948 ? 111.427 121.120 79.237 1.00 119.54 949 LEU A O 1
ATOM 7677 N N . GLY A 1 949 ? 112.428 121.396 81.238 1.00 104.98 950 GLY A N 1
ATOM 7678 C CA . GLY A 1 949 ? 112.718 119.979 81.369 1.00 107.31 950 GLY A CA 1
ATOM 7679 C C . GLY A 1 949 ? 111.470 119.139 81.556 1.00 107.95 950 GLY A C 1
ATOM 7680 O O . GLY A 1 949 ? 111.402 118.003 81.078 1.00 109.05 950 GLY A O 1
ATOM 7681 N N . LEU A 1 950 ? 110.471 119.674 82.265 1.00 109.18 951 LEU A N 1
ATOM 7682 C CA . LEU A 1 950 ? 109.206 118.956 82.396 1.00 109.82 951 LEU A CA 1
ATOM 7683 C C . LEU A 1 950 ? 108.550 118.748 81.036 1.00 113.97 951 LEU A C 1
ATOM 7684 O O . LEU A 1 950 ? 108.082 117.650 80.718 1.00 120.63 951 LEU A O 1
ATOM 7689 N N . CYS A 1 951 ? 108.515 119.799 80.217 1.00 118.14 952 CYS A N 1
ATOM 7690 C CA . CYS A 1 951 ? 107.897 119.698 78.901 1.00 115.14 952 CYS A CA 1
ATOM 7691 C C . CYS A 1 951 ? 108.702 118.799 77.970 1.00 113.36 952 CYS A C 1
ATOM 7692 O O . CYS A 1 951 ? 108.125 118.127 77.103 1.00 116.97 952 CYS A O 1
ATOM 7695 N N . ALA A 1 952 ? 110.029 118.775 78.131 1.00 112.05 953 ALA A N 1
ATOM 7696 C CA . ALA A 1 952 ? 110.848 117.882 77.320 1.00 115.65 953 ALA A CA 1
ATOM 7697 C C . ALA A 1 952 ? 110.460 116.423 77.522 1.00 110.93 953 ALA A C 1
ATOM 7698 O O . ALA A 1 952 ? 110.489 115.637 76.569 1.00 118.57 953 ALA A O 1
ATOM 7700 N N . ARG A 1 953 ? 110.094 116.042 78.749 1.00 97.96 954 ARG A N 1
ATOM 7701 C CA . ARG A 1 953 ? 109.637 114.678 78.993 1.00 99.57 954 ARG A CA 1
ATOM 7702 C C . ARG A 1 953 ? 108.344 114.389 78.240 1.00 98.42 954 ARG A C 1
ATOM 7703 O O . ARG A 1 953 ? 108.169 113.293 77.695 1.00 107.36 954 ARG A O 1
ATOM 7711 N N . PHE A 1 954 ? 107.427 115.358 78.198 1.00 96.49 955 PHE A N 1
ATOM 7712 C CA . PHE A 1 954 ? 106.206 115.177 77.421 1.00 96.34 955 PHE A CA 1
ATOM 7713 C C . PHE A 1 954 ? 106.502 115.013 75.938 1.00 99.27 955 PHE A C 1
ATOM 7714 O O . PHE A 1 954 ? 105.882 114.177 75.272 1.00 93.12 955 PHE A O 1
ATOM 7722 N N . ILE A 1 955 ? 107.443 115.793 75.400 1.00 115.18 956 ILE A N 1
ATOM 7723 C CA . ILE A 1 955 ? 107.640 115.838 73.956 1.00 107.90 956 ILE A CA 1
ATOM 7724 C C . ILE A 1 955 ? 108.728 114.894 73.471 1.00 110.09 956 ILE A C 1
ATOM 7725 O O . ILE A 1 955 ? 109.006 114.860 72.264 1.00 115.50 956 ILE A O 1
ATOM 7730 N N . ASN A 1 956 ? 109.354 114.125 74.361 1.00 115.46 957 ASN A N 1
ATOM 7731 C CA . ASN A 1 956 ? 110.534 113.363 73.969 1.00 117.20 957 ASN A CA 1
ATOM 7732 C C . ASN A 1 956 ? 110.226 112.223 73.007 1.00 119.18 957 ASN A C 1
ATOM 7733 O O . ASN A 1 956 ? 111.163 111.628 72.466 1.00 123.08 957 ASN A O 1
ATOM 7738 N N . GLU A 1 957 ? 108.953 111.903 72.779 1.00 123.76 958 GLU A N 1
ATOM 7739 C CA . GLU A 1 957 ? 108.600 110.735 71.983 1.00 122.80 958 GLU A CA 1
ATOM 7740 C C . GLU A 1 957 ? 108.706 110.963 70.480 1.00 127.80 958 GLU A C 1
ATOM 7741 O O . GLU A 1 957 ? 108.559 110.001 69.719 1.00 128.91 958 GLU A O 1
ATOM 7747 N N . ASN A 1 958 ? 108.954 112.190 70.029 1.00 132.72 959 ASN A N 1
ATOM 7748 C CA . ASN A 1 958 ? 108.987 112.457 68.598 1.00 133.63 959 ASN A CA 1
ATOM 7749 C C . ASN A 1 958 ? 110.185 111.802 67.924 1.00 133.63 959 ASN A C 1
ATOM 7750 O O . ASN A 1 958 ? 111.197 111.488 68.557 1.00 134.31 959 ASN A O 1
ATOM 7755 N N . GLU A 1 959 ? 110.053 111.605 66.610 1.00 146.82 960 GLU A N 1
ATOM 7756 C CA . GLU A 1 959 ? 111.102 110.962 65.828 1.00 148.38 960 GLU A CA 1
ATOM 7757 C C . GLU A 1 959 ? 112.343 111.840 65.722 1.00 152.94 960 GLU A C 1
ATOM 7758 O O . GLU A 1 959 ? 113.470 111.331 65.732 1.00 156.67 960 GLU A O 1
ATOM 7764 N N . GLU A 1 960 ? 112.159 113.160 65.610 1.00 148.82 961 GLU A N 1
ATOM 7765 C CA . GLU A 1 960 ? 113.299 114.050 65.404 1.00 146.37 961 GLU A CA 1
ATOM 7766 C C . GLU A 1 960 ? 114.264 114.018 66.581 1.00 144.37 961 GLU A C 1
ATOM 7767 O O . GLU A 1 960 ? 115.471 114.212 66.397 1.00 146.10 961 GLU A O 1
ATOM 7773 N N . PHE A 1 961 ? 113.761 113.783 67.788 1.00 125.59 962 PHE A N 1
ATOM 7774 C CA . PHE A 1 961 ? 114.612 113.686 68.965 1.00 126.63 962 PHE A CA 1
ATOM 7775 C C . PHE A 1 961 ? 115.176 112.288 69.173 1.00 127.76 962 PHE A C 1
ATOM 7776 O O . PHE A 1 961 ? 116.000 112.098 70.073 1.00 131.42 962 PHE A O 1
ATOM 7784 N N . GLN A 1 962 ? 114.759 111.314 68.372 1.00 134.50 963 GLN A N 1
ATOM 7785 C CA . GLN A 1 962 ? 115.238 109.954 68.558 1.00 136.53 963 GLN A CA 1
ATOM 7786 C C . GLN A 1 962 ? 116.695 109.840 68.113 1.00 137.28 963 GLN A C 1
ATOM 7787 O O . GLN A 1 962 ? 117.086 110.432 67.101 1.00 135.19 963 GLN A O 1
ATOM 7793 N N . PRO A 1 963 ? 117.516 109.093 68.841 1.00 142.37 964 PRO A N 1
ATOM 7794 C CA . PRO A 1 963 ? 118.921 108.952 68.470 1.00 140.48 964 PRO A CA 1
ATOM 7795 C C . PRO A 1 963 ? 119.100 107.883 67.410 1.00 142.04 964 PRO A C 1
ATOM 7796 O O . PRO A 1 963 ? 118.176 107.099 67.143 1.00 141.39 964 PRO A O 1
ATOM 7800 N N . PRO A 1 964 ? 120.270 107.821 66.777 1.00 154.80 965 PRO A N 1
ATOM 7801 C CA . PRO A 1 964 ? 120.578 106.674 65.918 1.00 153.61 965 PRO A CA 1
ATOM 7802 C C . PRO A 1 964 ? 120.674 105.396 66.737 1.00 155.93 965 PRO A C 1
ATOM 7803 O O . PRO A 1 964 ? 120.890 105.415 67.951 1.00 155.87 965 PRO A O 1
ATOM 7807 N N . ASP A 1 965 ? 120.503 104.266 66.046 1.00 171.31 966 ASP A N 1
ATOM 7808 C CA . ASP A 1 965 ? 120.393 102.977 66.722 1.00 174.09 966 ASP A CA 1
ATOM 7809 C C . ASP A 1 965 ? 121.643 102.609 67.512 1.00 173.64 966 ASP A C 1
ATOM 7810 O O . ASP A 1 965 ? 121.567 101.753 68.400 1.00 172.69 966 ASP A O 1
ATOM 7815 N N . ASN A 1 966 ? 122.787 103.227 67.214 1.00 177.56 967 ASN A N 1
ATOM 7816 C CA . ASN A 1 966 ? 124.012 102.903 67.936 1.00 177.62 967 ASN A CA 1
ATOM 7817 C C . ASN A 1 966 ? 123.993 103.402 69.375 1.00 179.17 967 ASN A C 1
ATOM 7818 O O . ASN A 1 966 ? 124.765 102.902 70.199 1.00 178.75 967 ASN A O 1
ATOM 7823 N N . VAL A 1 967 ? 123.136 104.367 69.696 1.00 170.13 968 VAL A N 1
ATOM 7824 C CA . VAL A 1 967 ? 123.091 104.934 71.039 1.00 168.33 968 VAL A CA 1
ATOM 7825 C C . VAL A 1 967 ? 122.387 103.959 71.971 1.00 168.31 968 VAL A C 1
ATOM 7826 O O . VAL A 1 967 ? 121.256 103.533 71.708 1.00 165.82 968 VAL A O 1
ATOM 7830 N N . SER A 1 968 ? 123.058 103.600 73.068 1.00 161.05 969 SER A N 1
ATOM 7831 C CA . SER A 1 968 ? 122.484 102.641 74.006 1.00 161.82 969 SER A CA 1
ATOM 7832 C C . SER A 1 968 ? 121.345 103.257 74.809 1.00 161.37 969 SER A C 1
ATOM 7833 O O . SER A 1 968 ? 120.290 102.635 74.978 1.00 161.14 969 SER A O 1
ATOM 7836 N N . ASN A 1 969 ? 121.536 104.478 75.310 1.00 143.18 970 ASN A N 1
ATOM 7837 C CA . ASN A 1 969 ? 120.540 105.141 76.150 1.00 142.23 970 ASN A CA 1
ATOM 7838 C C . ASN A 1 969 ? 119.703 106.063 75.268 1.00 142.16 970 ASN A C 1
ATOM 7839 O O . ASN A 1 969 ? 119.921 107.272 75.191 1.00 144.95 970 ASN A O 1
ATOM 7844 N N . LYS A 1 970 ? 118.723 105.462 74.589 1.00 129.01 971 LYS A N 1
ATOM 7845 C CA . LYS A 1 970 ? 117.853 106.232 73.706 1.00 127.61 971 LYS A CA 1
ATOM 7846 C C . LYS A 1 970 ? 117.013 107.234 74.486 1.00 126.57 971 LYS A C 1
ATOM 7847 O O . LYS A 1 970 ? 116.800 108.362 74.027 1.00 131.02 971 LYS A O 1
ATOM 7853 N N . ASP A 1 971 ? 116.520 106.838 75.662 1.00 120.25 972 ASP A N 1
ATOM 7854 C CA . ASP A 1 971 ? 115.649 107.717 76.434 1.00 123.16 972 ASP A CA 1
ATOM 7855 C C . ASP A 1 971 ? 116.377 108.982 76.871 1.00 129.24 972 ASP A C 1
ATOM 7856 O O . ASP A 1 971 ? 115.846 110.090 76.733 1.00 131.62 972 ASP A O 1
ATOM 7861 N N . GLU A 1 972 ? 117.594 108.838 77.400 1.00 132.45 973 GLU A N 1
ATOM 7862 C CA . GLU A 1 972 ? 118.345 110.004 77.857 1.00 131.91 973 GLU A CA 1
ATOM 7863 C C . GLU A 1 972 ? 118.710 110.921 76.697 1.00 130.78 973 GLU A C 1
ATOM 7864 O O . GLU A 1 972 ? 118.616 112.150 76.815 1.00 129.30 973 GLU A O 1
ATOM 7870 N N . TYR A 1 973 ? 119.136 110.344 75.571 1.00 125.55 974 TYR A N 1
ATOM 7871 C CA . TYR A 1 973 ? 119.464 111.154 74.403 1.00 121.86 974 TYR A CA 1
ATOM 7872 C C . TYR A 1 973 ? 118.242 111.912 73.904 1.00 123.77 974 TYR A C 1
ATOM 7873 O O . TYR A 1 973 ? 118.330 113.103 73.582 1.00 128.17 974 TYR A O 1
ATOM 7882 N N . ALA A 1 974 ? 117.095 111.235 73.824 1.00 115.92 975 ALA A N 1
ATOM 7883 C CA . ALA A 1 974 ? 115.876 111.898 73.376 1.00 115.35 975 ALA A CA 1
ATOM 7884 C C . ALA A 1 974 ? 115.465 112.999 74.342 1.00 116.80 975 ALA A C 1
ATOM 7885 O O . ALA A 1 974 ? 115.019 114.070 73.918 1.00 122.93 975 ALA A O 1
ATOM 7887 N N . GLN A 1 975 ? 115.610 112.753 75.646 1.00 112.41 976 GLN A N 1
ATOM 7888 C CA . GLN A 1 975 ? 115.278 113.774 76.632 1.00 112.36 976 GLN A CA 1
ATOM 7889 C C . GLN A 1 975 ? 116.169 114.999 76.479 1.00 118.13 976 GLN A C 1
ATOM 7890 O O . GLN A 1 975 ? 115.683 116.134 76.508 1.00 119.34 976 GLN A O 1
ATOM 7896 N N . ARG A 1 976 ? 117.476 114.789 76.306 1.00 131.15 977 ARG A N 1
ATOM 7897 C CA . ARG A 1 976 ? 118.386 115.920 76.142 1.00 129.10 977 ARG A CA 1
ATOM 7898 C C . ARG A 1 976 ? 118.109 116.674 74.846 1.00 126.98 977 ARG A C 1
ATOM 7899 O O . ARG A 1 976 ? 118.163 117.910 74.813 1.00 131.02 977 ARG A O 1
ATOM 7907 N N . ARG A 1 977 ? 117.819 115.949 73.764 1.00 117.20 978 ARG A N 1
ATOM 7908 C CA . ARG A 1 977 ? 117.515 116.608 72.498 1.00 119.35 978 ARG A CA 1
ATOM 7909 C C . ARG A 1 977 ? 116.224 117.410 72.587 1.00 119.33 978 ARG A C 1
ATOM 7910 O O . ARG A 1 977 ? 116.141 118.522 72.052 1.00 121.55 978 ARG A O 1
ATOM 7918 N N . ALA A 1 978 ? 115.205 116.863 73.253 1.00 114.65 979 ALA A N 1
ATOM 7919 C CA . ALA A 1 978 ? 113.972 117.612 73.466 1.00 111.52 979 ALA A CA 1
ATOM 7920 C C . ALA A 1 978 ? 114.222 118.835 74.334 1.00 115.48 979 ALA A C 1
ATOM 7921 O O . ALA A 1 978 ? 113.641 119.900 74.102 1.00 123.53 979 ALA A O 1
ATOM 7923 N N . LYS A 1 979 ? 115.080 118.696 75.347 1.00 109.63 980 LYS A N 1
ATOM 7924 C CA . LYS A 1 979 ? 115.459 119.832 76.178 1.00 109.01 980 LYS A CA 1
ATOM 7925 C C . LYS A 1 979 ? 116.080 120.938 75.337 1.00 112.06 980 LYS A C 1
ATOM 7926 O O . LYS A 1 979 ? 115.703 122.108 75.449 1.00 107.55 980 LYS A O 1
ATOM 7932 N N . SER A 1 980 ? 117.031 120.576 74.475 1.00 123.48 981 SER A N 1
ATOM 7933 C CA . SER A 1 980 ? 117.689 121.571 73.633 1.00 119.68 981 SER A CA 1
ATOM 7934 C C . SER A 1 980 ? 116.711 122.212 72.653 1.00 119.18 981 SER A C 1
ATOM 7935 O O . SER A 1 980 ? 116.737 123.433 72.446 1.00 122.40 981 SER A O 1
ATOM 7938 N N . TYR A 1 981 ? 115.844 121.405 72.036 1.00 114.25 982 TYR A N 1
ATOM 7939 C CA . TYR A 1 981 ? 114.878 121.947 71.085 1.00 112.43 982 TYR A CA 1
ATOM 7940 C C . TYR A 1 981 ? 113.909 122.904 71.764 1.00 114.33 982 TYR A C 1
ATOM 7941 O O . TYR A 1 981 ? 113.613 123.982 71.235 1.00 119.14 982 TYR A O 1
ATOM 7950 N N . LEU A 1 982 ? 113.403 122.528 72.937 1.00 114.31 983 LEU A N 1
ATOM 7951 C CA . LEU A 1 982 ? 112.490 123.401 73.659 1.00 112.70 983 LEU A CA 1
ATOM 7952 C C . LEU A 1 982 ? 113.201 124.656 74.136 1.00 116.42 983 LEU A C 1
ATOM 7953 O O . LEU A 1 982 ? 112.611 125.743 74.137 1.00 117.56 983 LEU A O 1
ATOM 7958 N N . GLN A 1 983 ? 114.475 124.537 74.524 1.00 121.29 984 GLN A N 1
ATOM 7959 C CA . GLN A 1 983 ? 115.237 125.733 74.859 1.00 121.12 984 GLN A CA 1
ATOM 7960 C C . GLN A 1 983 ? 115.294 126.682 73.677 1.00 124.91 984 GLN A C 1
ATOM 7961 O O . GLN A 1 983 ? 114.931 127.860 73.809 1.00 131.56 984 GLN A O 1
ATOM 7967 N N . LYS A 1 984 ? 115.685 126.168 72.503 1.00 125.81 985 LYS A N 1
ATOM 7968 C CA . LYS A 1 984 ? 115.790 127.016 71.321 1.00 129.42 985 LYS A CA 1
ATOM 7969 C C . LYS A 1 984 ? 114.448 127.647 70.983 1.00 131.61 985 LYS A C 1
ATOM 7970 O O . LYS A 1 984 ? 114.382 128.821 70.595 1.00 133.06 985 LYS A O 1
ATOM 7976 N N . PHE A 1 985 ? 113.365 126.884 71.140 1.00 133.13 986 PHE A N 1
ATOM 7977 C CA . PHE A 1 985 ? 112.033 127.444 70.958 1.00 133.76 986 PHE A CA 1
ATOM 7978 C C . PHE A 1 985 ? 111.791 128.593 71.928 1.00 134.06 986 PHE A C 1
ATOM 7979 O O . PHE A 1 985 ? 111.201 129.614 71.557 1.00 136.03 986 PHE A O 1
ATOM 7987 N N . VAL A 1 986 ? 112.253 128.448 73.173 1.00 135.67 987 VAL A N 1
ATOM 7988 C CA . VAL A 1 986 ? 112.044 129.488 74.179 1.00 137.14 987 VAL A CA 1
ATOM 7989 C C . VAL A 1 986 ? 112.776 130.770 73.792 1.00 137.22 987 VAL A C 1
ATOM 7990 O O . VAL A 1 986 ? 112.192 131.861 73.806 1.00 139.07 987 VAL A O 1
ATOM 7994 N N . GLN A 1 987 ? 114.065 130.665 73.438 1.00 144.41 988 GLN A N 1
ATOM 7995 C CA . GLN A 1 987 ? 114.773 131.879 73.018 1.00 144.35 988 GLN A CA 1
ATOM 7996 C C . GLN A 1 987 ? 114.203 132.450 71.722 1.00 145.78 988 GLN A C 1
ATOM 7997 O O . GLN A 1 987 ? 114.312 133.658 71.476 1.00 150.52 988 GLN A O 1
ATOM 8003 N N . SER A 1 988 ? 113.629 131.608 70.864 1.00 138.44 989 SER A N 1
ATOM 8004 C CA . SER A 1 988 ? 113.009 132.134 69.654 1.00 141.67 989 SER A CA 1
ATOM 8005 C C . SER A 1 988 ? 111.752 132.934 69.977 1.00 141.91 989 SER A C 1
ATOM 8006 O O . SER A 1 988 ? 111.520 133.994 69.386 1.00 141.84 989 SER A O 1
ATOM 8009 N N . ILE A 1 989 ? 110.930 132.450 70.912 1.00 141.81 990 ILE A N 1
ATOM 8010 C CA . ILE A 1 989 ? 109.668 133.131 71.200 1.00 141.26 990 ILE A CA 1
ATOM 8011 C C . ILE A 1 989 ? 109.813 134.241 72.235 1.00 142.49 990 ILE A C 1
ATOM 8012 O O . ILE A 1 989 ? 108.991 135.167 72.257 1.00 141.71 990 ILE A O 1
ATOM 8017 N N . HIS A 1 990 ? 110.830 134.183 73.092 1.00 168.79 991 HIS A N 1
ATOM 8018 C CA . HIS A 1 990 ? 110.973 135.168 74.152 1.00 170.29 991 HIS A CA 1
ATOM 8019 C C . HIS A 1 990 ? 111.736 136.371 73.625 1.00 172.31 991 HIS A C 1
ATOM 8020 O O . HIS A 1 990 ? 112.895 136.222 73.205 1.00 171.54 991 HIS A O 1
ATOM 8027 N N . PRO A 1 991 ? 111.147 137.568 73.622 1.00 183.41 992 PRO A N 1
ATOM 8028 C CA . PRO A 1 991 ? 111.875 138.748 73.134 1.00 183.92 992 PRO A CA 1
ATOM 8029 C C . PRO A 1 991 ? 113.003 139.159 74.068 1.00 184.57 992 PRO A C 1
ATOM 8030 O O . PRO A 1 991 ? 112.758 139.585 75.201 1.00 182.95 992 PRO A O 1
ATOM 8034 N N . LYS A 1 992 ? 114.241 139.032 73.602 1.00 198.16 993 LYS A N 1
ATOM 8035 C CA . LYS A 1 992 ? 115.401 139.417 74.397 1.00 198.29 993 LYS A CA 1
ATOM 8036 C C . LYS A 1 992 ? 116.047 140.682 73.843 1.00 197.25 993 LYS A C 1
ATOM 8037 O O . LYS A 1 992 ? 115.724 141.792 74.267 1.00 196.31 993 LYS A O 1
#

Nearest PDB structures (foldseek):
  6p1h-assembly1_A  TM=8.254E-01  e=2.498E-44  Saccharomyces cerevisiae S288C
  7kc0-assembly1_A  TM=8.319E-01  e=2.235E-43  Saccharomyces cerevisiae
  3iay-assembly1_A  TM=8.214E-01  e=7.139E-44  Saccharomyces cerevisiae
  6tny-assembly1_A  TM=7.956E-01  e=9.445E-42  Homo sapiens
  8ucw-assembly1_A  TM=7.503E-01  e=5.902E-39  Xenopus laevis

B-factor: mean 123.59, std 28.09, range [20.0, 222.16]

InterPro domains:
  IPR006133 DNA-directed DNA polymerase, family B, exonuclease domain [PF03104] (163-321)
  IPR006134 DNA-directed DNA polymerase, family B, multifunctional domain [PF00136] (487-949)
  IPR006172 DNA-directed DNA polymerase, family B [PR00106] (513-526)
  IPR006172 DNA-directed DNA polymerase, family B [PR00106] (631-643)
  IPR006172 DNA-directed DNA polymerase, family B [PR00106] (683-691)
  IPR006172 DNA-directed DNA polymerase, family B [SM00486] (203-697)
  IPR012337 Ribonuclease H-like superfamily [SSF53098] (32-475)
  IPR017964 DNA-directed DNA polymerase, family B, conserved site [PS00116] (685-693)
  IPR023211 DNA polymerase, palm domain superfamily [G3DSA:3.90.1600.10] (484-779)
  IPR036397 Ribonuclease H superfamily [G3DSA:3.30.420.10] (206-434)
  IPR042087 DNA polymerase family B, thumb domain [G3DSA:1.10.132.60] (791-963)
  IPR043502 DNA/RNA polymerase superfamily [SSF56672] (488-957)
  IPR050240 DNA polymerase type-B [PTHR10322] (28-956)